Protein AF-W4HF66-F1 (afdb_monomer)

pLDDT: mean 72.63, std 20.16, range [21.06, 98.12]

Radius of gyration: 31.46 Å; Cα contacts (8 Å, |Δi|>4): 2013; chains: 1; bounding box: 85×84×80 Å

Solvent-accessible surface area (backbone atoms only — not comparable to full-atom values): 52181 Å² total; per-residue (Å²): 114,72,74,65,57,58,60,67,76,74,56,93,72,75,90,83,79,61,87,56,75,61,49,34,40,43,42,97,86,34,65,49,39,70,36,65,45,20,36,75,57,92,81,67,92,60,58,76,96,50,44,85,51,36,82,76,34,48,67,36,54,29,50,48,34,53,18,38,25,39,32,30,46,70,59,92,89,57,78,47,78,68,24,14,26,30,30,24,13,47,45,46,31,36,31,38,28,25,36,72,54,49,71,78,37,47,30,58,61,53,49,73,78,46,87,61,59,75,88,75,72,79,88,52,57,86,35,43,44,69,35,31,38,40,28,65,38,32,97,90,43,70,67,44,77,40,44,61,41,36,79,75,42,56,50,96,50,59,64,36,25,33,34,30,38,70,54,71,48,93,52,60,46,51,52,64,36,59,56,82,80,71,44,81,41,56,61,36,48,26,37,36,41,28,29,37,41,77,78,93,78,79,93,52,61,76,66,49,34,74,54,64,41,68,92,44,93,87,52,52,63,44,46,28,42,11,44,29,32,26,72,50,47,64,61,63,70,91,71,67,58,40,74,42,43,30,50,39,36,65,44,62,25,23,36,10,11,47,25,25,36,52,85,77,39,21,40,40,28,35,29,60,47,74,43,70,88,47,69,46,27,39,26,42,30,39,57,49,67,35,70,47,64,78,57,29,47,47,36,33,57,89,41,61,60,79,78,65,72,75,78,81,84,75,84,62,91,70,90,79,78,82,62,82,78,86,91,87,82,88,86,72,93,76,85,77,79,90,81,91,80,93,79,84,85,72,84,65,57,90,65,66,76,84,46,70,66,51,35,38,38,42,76,68,74,92,58,93,79,66,47,67,60,77,71,77,100,68,81,68,67,76,52,43,81,61,75,78,69,58,75,81,72,42,42,60,64,63,100,55,44,42,36,31,7,43,15,52,26,48,46,50,28,51,44,30,39,76,70,76,53,67,57,62,46,30,26,50,57,26,26,54,36,2,42,34,41,29,96,53,64,90,75,54,91,60,40,34,23,56,61,11,17,49,42,13,25,57,32,46,24,49,25,62,54,57,95,58,58,85,42,90,81,61,73,91,44,72,67,48,50,57,47,2,45,57,36,36,61,58,49,70,23,37,55,65,101,40,73,70,52,51,50,36,43,28,72,76,54,57,29,28,35,34,31,28,53,37,26,72,27,66,74,68,24,62,79,5,32,40,52,82,52,94,48,45,49,36,34,36,31,26,27,38,42,29,33,47,91,63,25,37,29,34,41,45,44,69,20,58,88,33,37,34,24,59,39,89,89,78,69,47,64,26,59,17,21,26,35,41,36,51,74,48,47,79,73,29,63,68,45,40,35,43,67,38,70,36,78,83,41,57,79,59,78,64,56,54,60,64,68,80,75,64,94,73,63,82,74,63,88,56,71,85,60,53,55,69,65,44,29,79,62,49,32,67,64,36,66,77,32,42,36,26,27,38,58,92,31,57,36,54,52,48,78,60,32,33,25,71,70,54,48,35,53,44,13,45,54,48,16,32,65,63,31,68,66,36,88,90,69,28,59,67,29,40,32,43,35,24,36,36,27,88,60,35,72,67,45,50,44,24,49,43,44,63,46,47,61,57,35,48,77,64,28,26,47,52,38,34,34,40,53,33,36,73,69,41,41,58,45,54,54,51,54,44,51,53,26,52,53,54,53,72,72,43,80,96,55,90,50,85,41,38,77,55,50,45,59,45,32,44,70,73,31,33,67,58,52,50,51,50,57,52,28,30,46,54,9,17,30,80,52,17,25,54,28,46,56,49,24,30,35,24,46,27,39,33,36,49,75,52,85,88,47,81,70,62,44,50,36,32,39,34,23,30,28,64,11,29,50,47,48,42,31,51,53,18,74,88,36,49,60,41,25,41,63,87,92,44,71,34,75,78,63,46,57,27,35,39,32,39,39,32,39,29,46,61,95,50,55,75,81,44,55,79,42,39,40,41,91,52,102,63,85,48,41,54,72,47,78,46,43,51,16,87,63,54,44,72,20,65,72,34,59,32,24,74,29,48,69,67,53,52,55,35,61,32,36,94,56,36,38,54,60,69,74,48,94,74,37,86,74,33,93,29,46,43,71,53,51,44,77,66,33,68,67,54,50,46,56,58,46,55,72,78,33,99,65,80,83,78,78,60,78,94,76,113

Nearest PDB structures (foldseek):
  3ois-assembly1_A  TM=8.009E-01  e=1.791E-11  Xylella fastidiosa
  7sjy-assembly2_B  TM=7.843E-01  e=2.301E-09  Acetivibrio thermocellus DSM 1313
  1lvm-assembly1_A  TM=6.856E-01  e=4.859E-07  Tobacco etch virus
  6hb0-assembly2_B  TM=4.155E-01  e=1.694E+00  Mycolicibacterium smegmatis MC2 155
  3h75-assembly1_A  TM=2.596E-01  e=2.784E+00  Pseudomonas protegens Pf-5

Secondary structure (DSSP, 8-state):
-HHHHHHHSSS---GGG--SHHHHHS-TT---EEPBTTB--SS----HHHHHHHHHHHHHHHHHHHHEEEEEE-STT---EEEEEEE-SS-TTEEEEEGGGGGGTB-TTGGGT----TT-----STTB-SEEEEEPPBTTBPPEEEEEEEEEEE-SSSSEEEEEESS--SSPPPPBPPTTTSSS-TT-EEEEEE-------SS-HHHHHHHH---STTTSS--EEEEEEBSSPPPPGGG---EEEE-----TT-TT-EEEETTT--EEEEEEEE-SSSS-EEEEEHHHHT-SHHHHHHH-TTS-TTTTT------S----------------TT------------------TTSTTS---BPPPP-TTPPBP---S-PPPS-BPPPPPPGGG--B--SSS-HHHHHHHHHHHHHHHHTT----B-HHHHHHHHHHH-TTGGG-SS--BHHHHHHHHHHH--PBP-TTTT-TT----HHHHHHHTTS-EEEEEEPPS-HHHHHHHHHHHS-EEEEEE--GGGSS-BTTB----S----EEEEEEEEE-SSEEEEE-SB-TTSEEEEPTTT--EEETEEEEEHHHHHHHEEEEEEEEEPPS-TTTTT--PPP---TTS---SSS--HHHHS----GGGTTTSEEEEETTEE--SSSS---HHHHHHHHHHHHSHHHHH-TTT--SEEEEEE--GGGHHHHHHHHHHHHHHHHHHTTEEEEEEEESHHHHHHHHHHHHHHHHHHHHHS-SS----HHHHHHHHHHHTHHHHHHHHHHHHHHHSTTSHHHHHHHHHHHHTSS-SSTT--PPPPEEEEEETTHHHHHHHHHSTTPPP-EEETTEEE----SEEEEES-EEETTS-SSSTTTT--SSSSPPPEEEEEPPPS-PPBTSSSTT-BS-HHHHHHHH-TTEEEGGGSTT-TT---SSHHHHHH-HHHHHHHHHHH-SSPPPPPGGG-

InterPro domains:
  IPR009003 Peptidase S1, PA clan [SSF50494] (43-285)
  IPR038765 Papain-like cysteine peptidase superfamily [SSF54001] (373-563)

Sequence (958 aa):
MDRFFTHLASGGHDPRRFSGRVGSIVCRFRPAFLLNGDSFAANPDIPADFAADFAALEPHIEAAAAATGKIQTRADGNKQILGTCFRVGADRSLVATARHVARALLQPQAGLCAGADPQVMPDAKSALIDLEVEFEAGNGRPVEIIAIESIVFAHPVLDLMLLRLETDSARDPLPLADPLAAADARDAPLWIVGYPVTRPSSSEDSKFEAVFGPADAATTGVKRASPGRLQKAPVPPDAGSADVKHDATTLPGSSGSPILDGRTGGLIGLHYRGDAGDSWNMMIYLPNALADGALHDRFDPAVAKDAVRAFPATSGAIDIVEIGRPHVRLMTADDMLEVAVDDGTGPASAAPGEFADSPRAVADRHDIRDRYYSPVLGVPASRYLPDPPDPEMLHHQTQRADCCGCAVATVVERALAAQGRPGRCSARMLYEMGRLHDEFVDDLPGGTSLRGAIKGFFHNGAAPKVDGDDKADWFLSIDLAKKARMTTLGAYYRLQPSLPDFQMAIQETGAVAISAWTHSGWRDPVNGVIERRPDRCAAHAFVLVGYDETGFLVQNSWGPGWGGWRHPETGTELPGVAHWSYADWAATVMDAWVLQVAAPAPSAHNLPLPAYQQPDAPRRSGMPDPFAALPKPRRLAIIGHIAHSERLGLVEDGRIGAGQRSLRRTALHLGSYDSWSDPEKRYTALAFLFHDPTLGPESAARLSAHLVPRFKAARVYPVNIIHGADEIRSLVVRMTDEAALASAIGAQAPQDITAFLDRRAARIAEPLLAAFLDGCAEAAAEGGALWSILANFGAEAIYSTDKRRTKPRPVHVISFGMGAFAAQACFGEGAADWALRGEDLVPVTPATVTLLAPLGLKGRSVTAPEGWRPHAAGKGPKVRVEPLGPDRVFGSVLDGYRGEWLDLVAGMSPRIESAARDKKADASPHATLAGLLTDTQALNRMMGDVCAKPPLPTWASF

Mean predicted aligned error: 18.68 Å

Organism: NCBI:txid1379903

Structure (mmCIF, N/CA/C/O backbone):
data_AF-W4HF66-F1
#
_entry.id   AF-W4HF66-F1
#
loop_
_atom_site.group_PDB
_atom_site.id
_atom_site.type_symbol
_atom_site.label_atom_id
_atom_site.label_alt_id
_atom_site.label_comp_id
_atom_site.label_asym_id
_atom_site.label_entity_id
_atom_site.label_seq_id
_atom_site.pdbx_PDB_ins_code
_atom_site.Cartn_x
_atom_site.Cartn_y
_atom_site.Cartn_z
_atom_site.occupancy
_atom_site.B_iso_or_equiv
_atom_site.auth_seq_id
_atom_site.auth_comp_id
_atom_site.auth_asym_id
_atom_site.auth_atom_id
_atom_site.pdbx_PDB_model_num
ATOM 1 N N . MET A 1 1 ? -45.870 35.090 -15.637 1.00 27.25 1 MET A N 1
ATOM 2 C CA . MET A 1 1 ? -44.586 34.856 -14.950 1.00 27.25 1 MET A CA 1
ATOM 3 C C . MET A 1 1 ? -44.704 35.079 -13.445 1.00 27.25 1 MET A C 1
ATOM 5 O O . MET A 1 1 ? -44.268 34.206 -12.715 1.00 27.25 1 MET A O 1
ATOM 9 N N . ASP A 1 2 ? -45.418 36.101 -12.964 1.00 24.31 2 ASP A N 1
ATOM 10 C CA . ASP A 1 2 ? -45.554 36.335 -11.508 1.00 24.31 2 ASP A CA 1
ATOM 11 C C . ASP A 1 2 ? -46.313 35.256 -10.718 1.00 24.31 2 ASP A C 1
ATOM 13 O O . ASP A 1 2 ? -45.963 34.980 -9.578 1.00 24.31 2 ASP A O 1
ATOM 17 N N . ARG A 1 3 ? -47.268 34.532 -11.322 1.00 23.53 3 ARG A N 1
ATOM 18 C CA . ARG A 1 3 ? -47.910 33.370 -10.665 1.00 23.53 3 ARG A CA 1
ATOM 19 C C . ARG A 1 3 ? -47.010 32.130 -10.543 1.00 23.53 3 ARG A C 1
ATOM 21 O O . ARG A 1 3 ? -47.335 31.237 -9.771 1.00 23.53 3 ARG A O 1
ATOM 28 N N . PHE A 1 4 ? -45.898 32.070 -11.282 1.00 25.78 4 PHE A N 1
ATOM 29 C CA . PHE A 1 4 ? -44.925 30.975 -11.183 1.00 25.78 4 PHE A CA 1
ATOM 30 C C . PHE A 1 4 ? -43.987 31.181 -9.979 1.00 25.78 4 PHE A C 1
ATOM 32 O O . PHE A 1 4 ? -43.648 30.224 -9.291 1.00 25.78 4 PHE A O 1
ATOM 39 N N . PHE A 1 5 ? -43.665 32.438 -9.647 1.00 27.64 5 PHE A N 1
ATOM 40 C CA . PHE A 1 5 ? -42.847 32.785 -8.480 1.00 27.64 5 PHE A CA 1
ATOM 41 C C . PHE A 1 5 ? -43.612 32.707 -7.150 1.00 27.64 5 PHE A C 1
ATOM 43 O O . PHE A 1 5 ? -43.044 32.293 -6.143 1.00 27.64 5 PHE A O 1
ATOM 50 N N . THR A 1 6 ? -44.919 32.995 -7.126 1.00 26.23 6 THR A N 1
ATOM 51 C CA . THR A 1 6 ? -45.713 32.895 -5.882 1.00 26.23 6 THR A CA 1
ATOM 52 C C . THR A 1 6 ? -45.937 31.444 -5.419 1.00 26.23 6 THR A C 1
ATOM 54 O O . THR A 1 6 ? -46.148 31.202 -4.230 1.00 26.23 6 THR A O 1
ATOM 57 N N . HIS A 1 7 ? -45.845 30.456 -6.319 1.00 24.33 7 HIS A N 1
ATOM 58 C CA . HIS A 1 7 ? -45.981 29.038 -5.956 1.00 24.33 7 HIS A CA 1
ATOM 59 C C . HIS A 1 7 ? -44.705 28.457 -5.310 1.00 24.33 7 HIS A C 1
ATOM 61 O O . HIS A 1 7 ? -44.795 27.526 -4.516 1.00 24.33 7 HIS A O 1
ATOM 67 N N . LEU A 1 8 ? -43.529 29.046 -5.571 1.00 25.72 8 LEU A N 1
ATOM 68 C CA . LEU A 1 8 ? -42.256 28.648 -4.949 1.00 25.72 8 LEU A CA 1
ATOM 69 C C . LEU A 1 8 ? -42.074 29.193 -3.523 1.00 25.72 8 LEU A C 1
ATOM 71 O O . LEU A 1 8 ? -41.331 28.607 -2.744 1.00 25.72 8 LEU A O 1
ATOM 75 N N . ALA A 1 9 ? -42.765 30.276 -3.158 1.00 25.95 9 ALA A N 1
ATOM 76 C CA . ALA A 1 9 ? -42.624 30.918 -1.847 1.00 25.95 9 ALA A CA 1
ATOM 77 C C . ALA A 1 9 ? -43.513 30.316 -0.736 1.00 25.95 9 ALA A C 1
ATOM 79 O O . ALA A 1 9 ? -43.355 30.678 0.426 1.00 25.95 9 ALA A O 1
ATOM 80 N N . SER A 1 10 ? -44.456 29.421 -1.061 1.00 24.25 10 SER A N 1
ATOM 81 C CA . SER A 1 10 ? -45.463 28.914 -0.102 1.00 24.25 10 SER A CA 1
ATOM 82 C C . SER A 1 10 ? -45.444 27.397 0.132 1.00 24.25 10 SER A C 1
ATOM 84 O O . SER A 1 10 ? -46.231 26.891 0.930 1.00 24.25 10 SER A O 1
ATOM 86 N N . GLY A 1 11 ? -44.529 26.659 -0.501 1.00 23.19 11 GLY A N 1
ATOM 87 C CA . GLY A 1 11 ? -44.349 25.226 -0.269 1.00 23.19 11 GLY A CA 1
ATOM 88 C C . GLY A 1 11 ? -43.135 24.955 0.610 1.00 23.19 11 GLY A C 1
ATOM 89 O O . GLY A 1 11 ? -42.007 25.086 0.144 1.00 23.19 11 GLY A O 1
ATOM 90 N N . GLY A 1 12 ? -43.350 24.545 1.863 1.00 33.59 12 GLY A N 1
ATOM 91 C CA . GLY A 1 12 ? -42.286 23.993 2.703 1.00 33.59 12 GLY A CA 1
ATOM 92 C C . GLY A 1 12 ? -41.611 22.825 1.981 1.00 33.59 12 GLY A C 1
ATOM 93 O O . GLY A 1 12 ? -42.225 21.778 1.767 1.00 33.59 12 GLY A O 1
ATOM 94 N N . HIS A 1 13 ? -40.367 23.021 1.545 1.00 23.47 13 HIS A N 1
ATOM 95 C CA . HIS A 1 13 ? -39.639 22.031 0.766 1.00 23.47 13 HIS A CA 1
ATOM 96 C C . HIS A 1 13 ? -38.270 21.720 1.367 1.00 23.47 13 HIS A C 1
ATOM 98 O O . HIS A 1 13 ? -37.400 22.567 1.530 1.00 23.47 13 HIS A O 1
ATOM 104 N N . ASP A 1 14 ? -38.167 20.437 1.688 1.00 29.92 14 ASP A N 1
ATOM 105 C CA . ASP A 1 14 ? -37.070 19.650 2.217 1.00 29.92 14 ASP A CA 1
ATOM 106 C C . ASP A 1 14 ? -35.693 19.947 1.569 1.00 29.92 14 ASP A C 1
ATOM 108 O O . ASP A 1 14 ? -35.572 19.864 0.340 1.00 29.92 14 ASP A O 1
ATOM 112 N N . PRO A 1 15 ? -34.638 20.237 2.361 1.00 28.80 15 PRO A N 1
ATOM 113 C CA . PRO A 1 15 ? -33.282 20.497 1.865 1.00 28.80 15 PRO A CA 1
ATOM 114 C C . PRO A 1 15 ? -32.621 19.300 1.150 1.00 28.80 15 PRO A C 1
ATOM 116 O O . PRO A 1 15 ? -31.579 19.466 0.521 1.00 28.80 15 PRO A O 1
ATOM 119 N N . ARG A 1 16 ? -33.229 18.106 1.169 1.00 31.64 16 ARG A N 1
ATOM 120 C CA . ARG A 1 16 ? -32.669 16.854 0.618 1.00 31.64 16 ARG A CA 1
ATOM 121 C C . ARG A 1 16 ? -32.769 16.674 -0.909 1.00 31.64 16 ARG A C 1
ATOM 123 O O . ARG A 1 16 ? -32.506 15.584 -1.405 1.00 31.64 16 ARG A O 1
ATOM 130 N N . ARG A 1 17 ? -33.156 17.692 -1.689 1.00 26.05 17 ARG A N 1
ATOM 131 C CA . ARG A 1 17 ? -33.446 17.533 -3.138 1.00 26.05 17 ARG A CA 1
ATOM 132 C C . ARG A 1 17 ? -32.285 17.759 -4.122 1.00 26.05 17 ARG A C 1
ATOM 134 O O . ARG A 1 17 ? -32.519 17.666 -5.323 1.00 26.05 17 ARG A O 1
ATOM 141 N N . PHE A 1 18 ? -31.056 18.010 -3.667 1.00 31.28 18 PHE A N 1
ATOM 142 C CA . PHE A 1 18 ? -29.888 18.156 -4.552 1.00 31.28 18 PHE A CA 1
ATOM 143 C C . PHE A 1 18 ? -28.752 17.217 -4.125 1.00 31.28 18 PHE A C 1
ATOM 145 O O . PHE A 1 18 ? -27.871 17.612 -3.373 1.00 31.28 18 PHE A O 1
ATOM 152 N N . SER A 1 19 ? -28.770 15.973 -4.609 1.00 29.08 19 SER A N 1
ATOM 153 C CA . SER A 1 19 ? -27.628 15.054 -4.528 1.00 29.08 19 SER A CA 1
ATOM 154 C C . SER A 1 19 ? -26.677 15.273 -5.717 1.00 29.08 19 SER A C 1
ATOM 156 O O . SER A 1 19 ? -27.117 15.498 -6.849 1.00 29.08 19 SER A O 1
ATOM 158 N N . GLY A 1 20 ? -25.369 15.281 -5.441 1.00 34.84 20 GLY A N 1
ATOM 159 C CA . GLY A 1 20 ? -24.272 15.464 -6.406 1.00 34.84 20 GLY A CA 1
ATOM 160 C C . GLY A 1 20 ? -23.061 16.175 -5.781 1.00 34.84 20 GLY A C 1
ATOM 161 O O . GLY A 1 20 ? -23.242 16.942 -4.835 1.00 34.84 20 GLY A O 1
ATOM 162 N N . ARG A 1 21 ? -21.849 15.941 -6.319 1.00 31.34 21 ARG A N 1
ATOM 163 C CA . ARG A 1 21 ? -20.536 16.444 -5.831 1.00 31.34 21 ARG A CA 1
ATOM 164 C C . ARG A 1 21 ? -20.515 17.956 -5.542 1.00 31.34 21 ARG A C 1
ATOM 166 O O . ARG A 1 21 ? -19.792 18.405 -4.664 1.00 31.34 21 ARG A O 1
ATOM 173 N N . VAL A 1 22 ? -21.330 18.732 -6.258 1.00 32.81 22 VAL A N 1
ATOM 174 C CA . VAL A 1 22 ? -21.425 20.200 -6.135 1.00 32.81 22 VAL A CA 1
ATOM 175 C C . VAL A 1 22 ? -22.366 20.654 -5.007 1.00 32.81 22 VAL A C 1
ATOM 177 O O . VAL A 1 22 ? -22.200 21.747 -4.475 1.00 32.81 22 VAL A O 1
ATOM 180 N N . GLY A 1 23 ? -23.337 19.830 -4.597 1.00 34.62 23 GLY A N 1
ATOM 181 C CA . GLY A 1 23 ? -24.356 20.205 -3.605 1.00 34.62 23 GLY A CA 1
ATOM 182 C C . GLY A 1 23 ? -23.857 20.293 -2.157 1.00 34.62 23 GLY A C 1
ATOM 183 O O . GLY A 1 23 ? -24.483 20.978 -1.354 1.00 34.62 23 GLY A O 1
ATOM 184 N N . SER A 1 24 ? -22.745 19.627 -1.825 1.00 37.94 24 SER A N 1
ATOM 185 C CA . SER A 1 24 ? -22.100 19.686 -0.501 1.00 37.94 24 SER A CA 1
ATOM 186 C C . SER A 1 24 ? -21.089 20.829 -0.376 1.00 37.94 24 SER A C 1
ATOM 188 O O . SER A 1 24 ? -20.916 21.376 0.708 1.00 37.94 24 SER A O 1
ATOM 190 N N . ILE A 1 25 ? -20.468 21.219 -1.493 1.00 40.94 25 ILE A N 1
ATOM 191 C CA . ILE A 1 25 ? -19.478 22.303 -1.583 1.00 40.94 25 ILE A CA 1
ATOM 192 C C . ILE A 1 25 ? -20.161 23.676 -1.680 1.00 40.94 25 ILE A C 1
ATOM 194 O O . ILE A 1 25 ? -19.671 24.679 -1.162 1.00 40.94 25 ILE A O 1
ATOM 198 N N . VAL A 1 26 ? -21.324 23.716 -2.327 1.00 41.09 26 VAL A N 1
ATOM 199 C CA . VAL A 1 26 ? -22.148 24.909 -2.486 1.00 41.09 26 VAL A CA 1
ATOM 200 C C . VAL A 1 26 ? -23.266 24.871 -1.454 1.00 41.09 26 VAL A C 1
ATOM 202 O O . VAL A 1 26 ? -24.343 24.324 -1.700 1.00 41.09 26 VAL A O 1
ATOM 205 N N . CYS A 1 27 ? -23.050 25.492 -0.292 1.00 46.19 27 CYS A N 1
ATOM 206 C CA . CYS A 1 27 ? -24.173 25.797 0.584 1.00 46.19 27 CYS A CA 1
ATOM 207 C C . CYS A 1 27 ? -25.108 26.740 -0.183 1.00 46.19 27 CYS A C 1
ATOM 209 O O . CYS A 1 27 ? -24.762 27.890 -0.450 1.00 46.19 27 CYS A O 1
ATOM 211 N N . ARG A 1 28 ? -26.315 26.262 -0.521 1.00 37.81 28 ARG A N 1
ATOM 212 C CA . ARG A 1 28 ? -27.353 26.962 -1.316 1.00 37.81 28 ARG A CA 1
ATOM 213 C C . ARG A 1 28 ? -27.776 28.340 -0.753 1.00 37.81 28 ARG A C 1
ATOM 215 O O . ARG A 1 28 ? -28.614 29.006 -1.346 1.00 37.81 28 ARG A O 1
ATOM 222 N N . PHE A 1 29 ? -27.190 28.766 0.370 1.00 45.28 29 PHE A N 1
ATOM 223 C CA . PHE A 1 29 ? -27.450 30.004 1.104 1.00 45.28 29 PHE A CA 1
ATOM 224 C C . PHE A 1 29 ? -26.181 30.840 1.424 1.00 45.28 29 PHE A C 1
ATOM 226 O O . PHE A 1 29 ? -26.265 31.751 2.253 1.00 45.28 29 PHE A O 1
ATOM 233 N N . ARG A 1 30 ? -25.006 30.545 0.828 1.00 66.25 30 ARG A N 1
ATOM 234 C CA . ARG A 1 30 ? -23.724 31.256 1.072 1.00 66.25 30 ARG A CA 1
ATOM 235 C C . ARG A 1 30 ? -22.987 31.589 -0.249 1.00 66.25 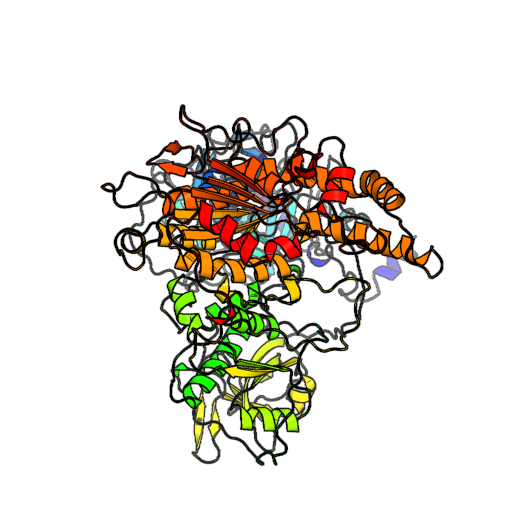30 ARG A C 1
ATOM 237 O O . ARG A 1 30 ? -22.187 30.779 -0.722 1.00 66.25 30 ARG A O 1
ATOM 244 N N . PRO A 1 31 ? -23.269 32.738 -0.891 1.00 66.06 31 PRO A N 1
ATOM 245 C CA . PRO A 1 31 ? -22.689 33.097 -2.192 1.00 66.06 31 PRO A CA 1
ATOM 246 C C . PRO A 1 31 ? -21.185 33.414 -2.109 1.00 66.06 31 PRO A C 1
ATOM 248 O O . PRO A 1 31 ? -20.745 34.079 -1.178 1.00 66.06 31 PRO A O 1
ATOM 251 N N . ALA A 1 32 ? -20.401 32.972 -3.098 1.00 75.94 32 ALA A N 1
ATOM 252 C CA . ALA A 1 32 ? -18.980 33.311 -3.223 1.00 75.94 32 ALA A CA 1
ATOM 253 C C . ALA A 1 32 ? -18.810 34.571 -4.087 1.00 75.94 32 ALA A C 1
ATOM 255 O O . ALA A 1 32 ? -18.878 34.509 -5.320 1.00 75.94 32 ALA A O 1
ATOM 256 N N . PHE A 1 33 ? -18.586 35.715 -3.444 1.00 79.62 33 PHE A N 1
ATOM 257 C CA . PHE A 1 33 ? -18.506 37.013 -4.107 1.00 79.62 33 PHE A CA 1
ATOM 258 C C . PHE A 1 33 ? -17.206 37.158 -4.886 1.00 79.62 33 PHE A C 1
ATOM 260 O O . PHE A 1 33 ? -16.118 36.968 -4.345 1.00 79.62 33 PHE A O 1
ATOM 267 N N . LEU A 1 34 ? -17.328 37.522 -6.160 1.00 80.31 34 LEU A N 1
ATOM 268 C CA . LEU A 1 34 ? -16.197 37.927 -6.983 1.00 80.31 34 LEU A CA 1
ATOM 269 C C . LEU A 1 34 ? -15.660 39.272 -6.481 1.00 80.31 34 LEU A C 1
ATOM 271 O O . LEU A 1 34 ? -16.429 40.227 -6.355 1.00 80.31 34 LEU A O 1
ATOM 275 N N . LEU A 1 35 ? -14.353 39.344 -6.235 1.00 82.56 35 LEU A N 1
ATOM 276 C CA . LEU A 1 35 ? -13.675 40.600 -5.933 1.00 82.56 35 LEU A CA 1
ATOM 277 C C . LEU A 1 35 ? -13.041 41.165 -7.204 1.00 82.56 35 LEU A C 1
ATOM 279 O O . LEU A 1 35 ? -12.470 40.431 -8.009 1.00 82.56 35 LEU A O 1
ATOM 283 N N . ASN A 1 36 ? -13.125 42.481 -7.378 1.00 78.50 36 ASN A N 1
ATOM 284 C CA . ASN A 1 36 ? -12.364 43.199 -8.391 1.00 78.50 36 ASN A CA 1
ATOM 285 C C . ASN A 1 36 ? -11.047 43.662 -7.762 1.00 78.50 36 ASN A C 1
ATOM 287 O O . ASN A 1 36 ? -10.969 44.741 -7.164 1.00 78.50 36 ASN A O 1
ATOM 291 N N . GLY A 1 37 ? -10.033 42.801 -7.833 1.00 80.88 37 GLY A N 1
ATOM 292 C CA . GLY A 1 37 ? -8.775 43.014 -7.137 1.00 80.88 37 GLY A CA 1
ATOM 293 C C . GLY A 1 37 ? -8.917 42.795 -5.636 1.00 80.88 37 GLY A C 1
ATOM 294 O O . GLY A 1 37 ? -8.863 41.664 -5.152 1.00 80.88 37 GLY A O 1
ATOM 295 N N . ASP A 1 38 ? -9.115 43.887 -4.899 1.00 83.31 38 ASP A N 1
ATOM 296 C CA . ASP A 1 38 ? -9.275 43.872 -3.441 1.00 83.31 38 ASP A CA 1
ATOM 297 C C . ASP A 1 38 ? -10.677 44.315 -2.987 1.00 83.31 38 ASP A C 1
ATOM 299 O O . ASP A 1 38 ? -10.944 44.277 -1.793 1.00 83.31 38 ASP A O 1
ATOM 303 N N . SER A 1 39 ? -11.569 44.702 -3.911 1.00 84.81 39 SER A N 1
ATOM 304 C CA . SER A 1 39 ? -12.851 45.343 -3.583 1.00 84.81 39 SER A CA 1
ATOM 305 C C . SER A 1 39 ? -14.083 44.602 -4.085 1.00 84.81 39 SER A C 1
ATOM 307 O O . SER A 1 39 ? -14.053 43.925 -5.117 1.00 84.81 39 SER A O 1
ATOM 309 N N . PHE A 1 40 ? -15.195 44.782 -3.372 1.00 84.00 40 PHE A N 1
ATOM 310 C CA . PHE A 1 40 ? -16.512 44.333 -3.820 1.00 84.00 40 PHE A CA 1
ATOM 311 C C . PHE A 1 40 ? -17.042 45.198 -4.976 1.00 84.00 40 PHE A C 1
ATOM 313 O O . PHE A 1 40 ? -16.580 46.311 -5.236 1.00 84.00 40 PHE A O 1
ATOM 320 N N . ALA A 1 41 ? -18.041 44.682 -5.696 1.00 80.44 41 ALA A N 1
ATOM 321 C CA . ALA A 1 41 ? -18.804 45.486 -6.648 1.00 80.44 41 ALA A CA 1
ATOM 322 C C . ALA A 1 41 ? -19.615 46.574 -5.919 1.00 80.44 41 ALA A C 1
ATOM 324 O O . ALA A 1 41 ? -20.005 46.392 -4.770 1.00 80.44 41 ALA A O 1
ATOM 325 N N . ALA A 1 42 ? -19.925 47.683 -6.599 1.00 70.19 42 ALA A N 1
ATOM 326 C CA . ALA A 1 42 ? -20.766 48.734 -6.028 1.00 70.19 42 ALA A CA 1
ATOM 327 C C . ALA A 1 42 ? -22.153 48.171 -5.653 1.00 70.19 42 ALA A C 1
ATOM 329 O O . ALA A 1 42 ? -22.911 47.777 -6.539 1.00 70.19 42 ALA A O 1
ATOM 330 N N . ASN A 1 43 ? -22.471 48.168 -4.352 1.00 68.81 43 ASN A N 1
ATOM 331 C CA . ASN A 1 43 ? -23.656 47.546 -3.737 1.00 68.81 43 ASN A CA 1
ATOM 332 C C . ASN A 1 43 ? -23.731 46.017 -3.941 1.00 68.81 43 ASN A C 1
ATOM 334 O O . ASN A 1 43 ? -24.547 45.546 -4.738 1.00 68.81 43 ASN A O 1
ATOM 338 N N . PRO A 1 44 ? -22.910 45.225 -3.229 1.00 76.69 44 PRO A N 1
ATOM 339 C CA . PRO A 1 44 ? -22.976 43.771 -3.320 1.00 76.69 44 PRO A CA 1
ATOM 340 C C . PRO A 1 44 ? -24.284 43.240 -2.705 1.00 76.69 44 PRO A C 1
ATOM 342 O O . PRO A 1 44 ? -24.755 43.738 -1.683 1.00 76.69 44 PRO A O 1
ATOM 345 N N . ASP A 1 45 ? -24.878 42.216 -3.325 1.00 73.50 45 ASP A N 1
ATOM 346 C CA . ASP A 1 45 ? -26.121 41.582 -2.857 1.00 73.50 45 ASP A CA 1
ATOM 347 C C . ASP A 1 45 ? -25.834 40.618 -1.693 1.00 73.50 45 ASP A C 1
ATOM 349 O O . ASP A 1 45 ? -25.718 39.399 -1.857 1.00 73.50 45 ASP A O 1
ATOM 353 N N . ILE A 1 46 ? -25.602 41.189 -0.509 1.00 77.81 46 ILE A N 1
ATOM 354 C CA . ILE A 1 46 ? -25.246 40.439 0.698 1.00 77.81 46 ILE A CA 1
ATOM 355 C C . ILE A 1 46 ? -26.495 39.782 1.308 1.00 77.81 46 ILE A C 1
ATOM 357 O O . ILE A 1 46 ? -27.484 40.477 1.555 1.00 77.81 46 ILE A O 1
ATOM 361 N N . PRO A 1 47 ? -26.466 38.471 1.635 1.00 69.12 47 PRO A N 1
ATOM 362 C CA . PRO A 1 47 ? -27.576 37.807 2.308 1.00 69.12 47 PRO A CA 1
ATOM 363 C C . PRO A 1 47 ? -27.977 38.518 3.604 1.00 69.12 47 PRO A C 1
ATOM 365 O O . PRO A 1 47 ? -27.116 38.949 4.371 1.00 69.12 47 PRO A O 1
ATOM 368 N N . ALA A 1 48 ? -29.281 38.570 3.888 1.00 67.88 48 ALA A N 1
ATOM 369 C CA . ALA A 1 48 ? -29.836 39.277 5.047 1.00 67.88 48 ALA A CA 1
ATOM 370 C C . ALA A 1 48 ? -29.161 38.900 6.383 1.00 67.88 48 ALA A C 1
ATOM 372 O O . ALA A 1 48 ? -28.933 39.771 7.217 1.00 67.88 48 ALA A O 1
ATOM 373 N N . ASP A 1 49 ? -28.760 37.634 6.540 1.00 64.44 49 ASP A N 1
ATOM 374 C CA . ASP A 1 49 ? -28.085 37.102 7.734 1.00 64.44 49 ASP A CA 1
ATOM 375 C C . ASP A 1 49 ? -26.661 37.654 7.964 1.00 64.44 49 ASP A C 1
ATOM 377 O O . ASP A 1 49 ? -26.075 37.390 9.014 1.00 64.44 49 ASP A O 1
ATOM 381 N N . PHE A 1 50 ? -26.095 38.373 6.989 1.00 70.19 50 PHE A N 1
ATOM 382 C CA . PHE A 1 50 ? -24.775 39.021 7.045 1.00 70.19 50 PHE A CA 1
ATOM 383 C C . PHE A 1 50 ? -24.835 40.522 6.713 1.00 70.19 50 PHE A C 1
ATOM 385 O O . PHE A 1 50 ? -23.873 41.245 6.959 1.00 70.19 50 PHE A O 1
ATOM 392 N N . ALA A 1 51 ? -25.958 41.008 6.174 1.00 70.81 51 ALA A N 1
ATOM 393 C CA . ALA A 1 51 ? -26.114 42.385 5.707 1.00 70.81 51 ALA A CA 1
ATOM 394 C C . ALA A 1 51 ? -26.022 43.430 6.833 1.00 70.81 51 ALA A C 1
ATOM 396 O O . ALA A 1 51 ? -25.556 44.540 6.592 1.00 70.81 51 ALA A O 1
ATOM 397 N N . ALA A 1 52 ? -26.441 43.079 8.055 1.00 68.56 52 ALA A N 1
ATOM 398 C CA . ALA A 1 52 ? -26.420 43.991 9.201 1.00 68.56 52 ALA A CA 1
ATOM 399 C C . ALA A 1 52 ? -24.993 44.402 9.613 1.00 68.56 52 ALA A C 1
ATOM 401 O O . ALA A 1 52 ? -24.774 45.558 9.968 1.00 68.56 52 ALA A O 1
ATOM 402 N N . ASP A 1 53 ? -24.032 43.479 9.500 1.00 69.94 53 ASP A N 1
ATOM 403 C CA . ASP A 1 53 ? -22.641 43.686 9.923 1.00 69.94 53 ASP A CA 1
ATOM 404 C C . ASP A 1 53 ? -21.700 43.974 8.736 1.00 69.94 53 ASP A C 1
ATOM 406 O O . ASP A 1 53 ? -20.582 44.459 8.922 1.00 69.94 53 ASP A O 1
ATOM 410 N N . PHE A 1 54 ? -22.150 43.730 7.497 1.00 81.12 54 PHE A N 1
ATOM 411 C CA . PHE A 1 54 ? -21.321 43.845 6.294 1.00 81.12 54 PHE A CA 1
ATOM 412 C C . PHE A 1 54 ? -20.702 45.232 6.108 1.00 81.12 54 PHE A C 1
ATOM 414 O O . PHE A 1 54 ? -19.510 45.316 5.851 1.00 81.12 54 PHE A O 1
ATOM 421 N N . ALA A 1 55 ? -21.459 46.316 6.302 1.00 79.62 55 ALA A N 1
ATOM 422 C CA . ALA A 1 55 ? -20.939 47.674 6.104 1.00 79.62 55 ALA A CA 1
ATOM 423 C C . ALA A 1 55 ? -19.758 48.016 7.040 1.00 79.62 55 ALA A C 1
ATOM 425 O O . ALA A 1 55 ? -18.912 48.838 6.697 1.00 79.62 55 ALA A O 1
ATOM 426 N N . ALA A 1 56 ? -19.685 47.386 8.218 1.00 79.94 56 ALA A N 1
ATOM 427 C CA . ALA A 1 56 ? -18.561 47.540 9.144 1.00 79.94 56 ALA A CA 1
ATOM 428 C C . ALA A 1 56 ? -17.393 46.586 8.817 1.00 79.94 56 ALA A C 1
ATOM 430 O O . ALA A 1 56 ? -16.230 46.909 9.071 1.00 79.94 56 ALA A O 1
ATOM 431 N N . LEU A 1 57 ? -17.688 45.418 8.241 1.00 83.56 57 LEU A N 1
ATOM 432 C CA . LEU A 1 57 ? -16.704 44.385 7.897 1.00 83.56 57 LEU A CA 1
ATOM 433 C C . LEU A 1 57 ? -16.070 44.568 6.524 1.00 83.56 57 LEU A C 1
ATOM 435 O O . LEU A 1 57 ? -14.951 44.106 6.323 1.00 83.56 57 LEU A O 1
ATOM 439 N N . GLU A 1 58 ? -16.757 45.224 5.594 1.00 88.25 58 GLU A N 1
ATOM 440 C CA . GLU A 1 58 ? -16.325 45.408 4.209 1.00 88.25 58 GLU A CA 1
ATOM 441 C C . GLU A 1 58 ? -14.871 45.912 4.126 1.00 88.25 58 GLU A C 1
ATOM 443 O O . GLU A 1 58 ? -14.061 45.204 3.525 1.00 88.25 58 GLU A O 1
ATOM 448 N N . PRO A 1 59 ? -14.447 46.978 4.842 1.00 88.06 59 PRO A N 1
ATOM 449 C CA . PRO A 1 59 ? -13.049 47.423 4.818 1.00 88.06 59 PRO A CA 1
ATOM 450 C C . PRO A 1 59 ? -12.039 46.370 5.305 1.00 88.06 59 PRO A C 1
ATOM 452 O O . PRO A 1 59 ? -10.894 46.347 4.855 1.00 88.06 59 PRO A O 1
ATOM 455 N N . HIS A 1 60 ? -12.445 45.492 6.225 1.00 88.56 60 HIS A N 1
ATOM 456 C CA . HIS A 1 60 ? -11.595 44.434 6.774 1.00 88.56 60 HIS A CA 1
ATOM 457 C C . HIS A 1 60 ? -11.452 43.267 5.791 1.00 88.56 60 HIS A C 1
ATOM 459 O O . HIS A 1 60 ? -10.358 42.725 5.626 1.00 88.56 60 HIS A O 1
ATOM 465 N N . ILE A 1 61 ? -12.533 42.912 5.092 1.00 89.62 61 ILE A N 1
ATOM 466 C CA . ILE A 1 61 ? -12.508 41.890 4.039 1.00 89.62 61 ILE A CA 1
ATOM 467 C C . ILE A 1 61 ? -11.663 42.377 2.856 1.00 89.62 61 ILE A C 1
ATOM 469 O O . ILE A 1 61 ? -10.862 41.607 2.326 1.00 89.62 61 ILE A O 1
ATOM 473 N N . GLU A 1 62 ? -11.767 43.655 2.483 1.00 90.94 62 GLU A N 1
ATOM 474 C CA . GLU A 1 62 ? -10.923 44.254 1.441 1.00 90.94 62 GLU A CA 1
ATOM 475 C C . GLU A 1 62 ? -9.441 44.309 1.849 1.00 90.94 62 GLU A C 1
ATOM 477 O O . GLU A 1 62 ? -8.549 44.024 1.045 1.00 90.94 62 GLU A O 1
ATOM 482 N N . ALA A 1 63 ? -9.149 44.613 3.119 1.00 89.31 63 ALA A N 1
ATOM 483 C CA . ALA A 1 63 ? -7.787 44.542 3.649 1.00 89.31 63 ALA A CA 1
ATOM 484 C C . ALA A 1 63 ? -7.229 43.109 3.592 1.00 89.31 63 ALA A C 1
ATOM 486 O O . ALA A 1 63 ? -6.083 42.902 3.187 1.00 89.31 63 ALA A O 1
ATOM 487 N N . ALA A 1 64 ? -8.049 42.106 3.916 1.00 91.62 64 ALA A N 1
ATOM 488 C CA . ALA A 1 64 ? -7.670 40.706 3.772 1.00 91.62 64 ALA A CA 1
ATOM 489 C C . ALA A 1 64 ? -7.476 40.290 2.317 1.00 91.62 64 ALA A C 1
ATOM 491 O O . ALA A 1 64 ? -6.527 39.566 2.011 1.00 91.62 64 ALA A O 1
ATOM 492 N N . ALA A 1 65 ? -8.310 40.785 1.404 1.00 91.31 65 ALA A N 1
ATOM 493 C CA . ALA A 1 65 ? -8.134 40.585 -0.026 1.00 91.31 65 ALA A CA 1
ATOM 494 C C . ALA A 1 65 ? -6.799 41.139 -0.518 1.00 91.31 65 ALA A C 1
ATOM 496 O O . ALA A 1 65 ? -6.079 40.425 -1.220 1.00 91.31 65 ALA A O 1
ATOM 497 N N . ALA A 1 66 ? -6.414 42.335 -0.074 1.00 91.69 66 ALA A N 1
ATOM 498 C CA . ALA A 1 66 ? -5.118 42.924 -0.399 1.00 91.69 66 ALA A CA 1
ATOM 499 C C . ALA A 1 66 ? -3.931 42.106 0.122 1.00 91.69 66 ALA A C 1
ATOM 501 O O . ALA A 1 66 ? -2.883 42.061 -0.525 1.00 91.69 66 ALA A O 1
ATOM 502 N N . ALA A 1 67 ? -4.098 41.459 1.275 1.00 93.06 67 ALA A N 1
ATOM 503 C CA . ALA A 1 67 ? -3.089 40.623 1.915 1.00 93.06 67 ALA A CA 1
ATOM 504 C C . ALA A 1 67 ? -3.052 39.175 1.393 1.00 93.06 67 ALA A C 1
ATOM 506 O O . ALA A 1 67 ? -2.153 38.429 1.785 1.00 93.06 67 ALA A O 1
ATOM 507 N N . THR A 1 68 ? -3.997 38.766 0.534 1.00 95.12 68 THR A N 1
ATOM 508 C CA . THR A 1 68 ? -4.164 37.380 0.061 1.00 95.12 68 THR A CA 1
ATOM 509 C C . THR A 1 68 ? -3.640 37.202 -1.367 1.00 95.12 68 THR A C 1
ATOM 511 O O . THR A 1 68 ? -4.124 37.819 -2.321 1.00 95.12 68 THR A O 1
ATOM 514 N N . GLY A 1 69 ? -2.662 36.314 -1.529 1.00 92.12 69 GLY A N 1
ATOM 515 C CA . GLY A 1 69 ? -1.998 36.001 -2.796 1.00 92.12 69 GLY A CA 1
ATOM 516 C C . GLY A 1 69 ? -2.260 34.570 -3.264 1.00 92.12 69 GLY A C 1
ATOM 517 O O . GLY A 1 69 ? -2.602 33.693 -2.465 1.00 92.12 69 GLY A O 1
ATOM 518 N N . LYS A 1 70 ? -2.103 34.332 -4.567 1.00 89.19 70 LYS A N 1
ATOM 519 C CA . LYS A 1 70 ? -2.163 32.987 -5.162 1.00 89.19 70 LYS A CA 1
ATOM 520 C C . LYS A 1 70 ? -0.759 32.434 -5.363 1.00 89.19 70 LYS A C 1
ATOM 522 O O . LYS A 1 70 ? 0.113 33.145 -5.857 1.00 89.19 70 LYS A O 1
ATOM 527 N N . ILE A 1 71 ? -0.557 31.169 -5.003 1.00 86.38 71 ILE A N 1
ATOM 528 C CA . ILE A 1 71 ? 0.688 30.431 -5.248 1.00 86.38 71 ILE A CA 1
ATOM 529 C C . ILE A 1 71 ? 0.586 29.772 -6.627 1.00 86.38 71 ILE A C 1
ATOM 531 O O . ILE A 1 71 ? -0.361 29.018 -6.871 1.00 86.38 71 ILE A O 1
ATOM 535 N N . GLN A 1 72 ? 1.549 30.027 -7.516 1.00 79.75 72 GLN A N 1
ATOM 536 C CA . GLN A 1 72 ? 1.533 29.518 -8.894 1.00 79.75 72 GLN A CA 1
ATOM 537 C C . GLN A 1 72 ? 2.925 29.149 -9.435 1.00 79.75 72 GLN A C 1
ATOM 539 O O . GLN A 1 72 ? 3.948 29.598 -8.917 1.00 79.75 72 GLN A O 1
ATOM 544 N N . THR A 1 73 ? 2.954 28.328 -10.490 1.00 72.00 73 THR A N 1
ATOM 545 C CA . THR A 1 73 ? 4.178 27.849 -11.163 1.00 72.00 73 THR A CA 1
ATOM 546 C C . THR A 1 73 ? 4.705 28.793 -12.243 1.00 72.00 73 THR A C 1
ATOM 548 O O . THR A 1 73 ? 3.917 29.402 -12.967 1.00 72.00 73 THR A O 1
ATOM 551 N N . ARG A 1 74 ? 6.036 28.828 -12.431 1.00 60.62 74 ARG A N 1
ATOM 552 C CA . ARG A 1 74 ? 6.720 29.603 -13.490 1.00 60.62 74 ARG A CA 1
ATOM 553 C C . ARG A 1 74 ? 6.911 28.860 -14.835 1.00 60.62 74 ARG A C 1
ATOM 555 O O . ARG A 1 74 ? 7.383 29.463 -15.794 1.00 60.62 74 ARG A O 1
ATOM 562 N N . ALA A 1 75 ? 6.542 27.582 -14.950 1.00 44.91 75 ALA A N 1
ATOM 563 C CA . ALA A 1 75 ? 6.898 26.747 -16.108 1.00 44.91 75 ALA A CA 1
ATOM 564 C C . ALA A 1 75 ? 6.093 27.033 -17.406 1.00 44.91 75 ALA A C 1
ATOM 566 O O . ALA A 1 75 ? 4.863 27.062 -17.403 1.00 44.91 75 ALA A O 1
ATOM 567 N N . ASP A 1 76 ? 6.811 27.200 -18.526 1.00 38.09 76 ASP A N 1
ATOM 568 C CA . ASP A 1 76 ? 6.378 27.051 -19.932 1.00 38.09 76 ASP A CA 1
ATOM 569 C C . ASP A 1 76 ? 5.072 27.738 -20.384 1.00 38.09 76 ASP A C 1
ATOM 571 O O . ASP A 1 76 ? 4.364 27.260 -21.270 1.00 38.09 76 ASP A O 1
ATOM 575 N N . GLY A 1 77 ? 4.750 28.904 -19.818 1.00 46.50 77 GLY A N 1
ATOM 576 C CA . GLY A 1 77 ? 3.645 29.751 -20.290 1.00 46.50 77 GLY A CA 1
ATOM 577 C C . GLY A 1 77 ? 2.239 29.309 -19.861 1.00 46.50 77 GLY A C 1
ATOM 578 O O . GLY A 1 77 ? 1.287 30.044 -20.118 1.00 46.50 77 GLY A O 1
ATOM 579 N N . ASN A 1 78 ? 2.101 28.184 -19.150 1.00 49.47 78 ASN A N 1
ATOM 580 C CA . ASN A 1 78 ? 0.853 27.760 -18.509 1.00 49.47 78 ASN A CA 1
ATOM 581 C C . ASN A 1 78 ? 0.932 28.004 -16.994 1.00 49.47 78 ASN A C 1
ATOM 583 O O . ASN A 1 78 ? 1.568 27.253 -16.258 1.00 49.47 78 ASN A O 1
ATOM 587 N N . LYS A 1 79 ? 0.255 29.053 -16.509 1.00 62.44 79 LYS A N 1
ATOM 588 C CA . LYS A 1 79 ? 0.140 29.336 -15.070 1.00 62.44 79 LYS A CA 1
ATOM 589 C C . LYS A 1 79 ? -0.861 28.374 -14.425 1.00 62.44 79 LYS A C 1
ATOM 591 O O . LYS A 1 79 ? -2.054 28.447 -14.716 1.00 62.44 79 LYS A O 1
ATOM 596 N N . GLN A 1 80 ? -0.395 27.506 -13.527 1.00 68.69 80 GLN A N 1
ATOM 597 C CA . GLN A 1 80 ? -1.267 26.688 -12.684 1.00 68.69 80 GLN A CA 1
ATOM 598 C C . GLN A 1 80 ? -1.291 27.241 -11.257 1.00 68.69 80 GLN A C 1
ATOM 600 O O . GLN A 1 80 ? -0.246 27.386 -10.625 1.00 68.69 80 GLN A O 1
ATOM 605 N N . ILE A 1 81 ? -2.491 27.514 -10.741 1.00 73.12 81 ILE A N 1
ATOM 606 C CA . ILE A 1 81 ? -2.700 27.898 -9.341 1.00 73.12 81 ILE A CA 1
ATOM 607 C C . ILE A 1 81 ? -2.658 26.633 -8.478 1.00 73.12 81 ILE A C 1
ATOM 609 O O . ILE A 1 81 ? -3.372 25.664 -8.745 1.00 73.12 81 ILE A O 1
ATOM 613 N N . LEU A 1 82 ? -1.811 26.648 -7.451 1.00 70.94 82 LEU A N 1
ATOM 614 C CA . LEU A 1 82 ? -1.574 25.521 -6.545 1.00 70.94 82 LEU A CA 1
ATOM 615 C C . LEU A 1 82 ? -2.306 25.676 -5.207 1.00 70.94 82 LEU A C 1
ATOM 617 O O . LEU A 1 82 ? -2.663 24.681 -4.580 1.00 70.94 82 LEU A O 1
ATOM 621 N N . GLY A 1 83 ? -2.530 26.913 -4.771 1.00 81.50 83 GLY A N 1
ATOM 622 C CA . GLY A 1 83 ? -3.168 27.228 -3.499 1.00 81.50 83 GLY A CA 1
ATOM 623 C C . GLY A 1 83 ? -3.175 28.726 -3.214 1.00 81.50 83 GLY A C 1
ATOM 624 O O . GLY A 1 83 ? -2.750 29.538 -4.039 1.00 81.50 83 GLY A O 1
ATOM 625 N N . THR A 1 84 ? -3.640 29.080 -2.023 1.00 91.12 84 THR A N 1
ATOM 626 C CA . THR A 1 84 ? -3.730 30.452 -1.520 1.00 91.12 84 THR A CA 1
ATOM 627 C C . THR A 1 84 ? -2.720 30.666 -0.382 1.00 91.12 84 THR A C 1
ATOM 629 O O . THR A 1 84 ? -2.379 29.739 0.356 1.00 91.12 84 THR A O 1
ATOM 632 N N . CYS A 1 85 ? -2.218 31.889 -0.222 1.00 93.44 85 CYS A N 1
ATOM 633 C CA . CYS A 1 85 ? -1.443 32.313 0.946 1.00 93.44 85 CYS A CA 1
ATOM 634 C C . CYS A 1 85 ? -1.808 33.739 1.364 1.00 93.44 85 CYS A C 1
ATOM 636 O O . CYS A 1 85 ? -2.422 34.475 0.592 1.00 93.44 85 CYS A O 1
ATOM 638 N N . PHE A 1 86 ? -1.379 34.169 2.549 1.00 95.62 86 PHE A N 1
ATOM 639 C CA . PHE A 1 86 ? -1.578 35.548 3.004 1.00 95.62 86 PHE A CA 1
ATOM 640 C C . PHE A 1 86 ? -0.396 36.098 3.805 1.00 95.62 86 PHE A C 1
ATOM 642 O O . PHE A 1 86 ? 0.382 35.342 4.390 1.00 95.62 86 PHE A O 1
ATOM 649 N N . ARG A 1 87 ? -0.247 37.427 3.815 1.00 94.00 87 ARG A N 1
ATOM 650 C CA . ARG A 1 87 ? 0.800 38.151 4.557 1.00 94.00 87 ARG A CA 1
ATOM 651 C C . ARG A 1 87 ? 0.621 38.040 6.067 1.00 94.00 87 ARG A C 1
ATOM 653 O O . ARG A 1 87 ? -0.473 38.275 6.581 1.00 94.00 87 ARG A O 1
ATOM 660 N N . VAL A 1 88 ? 1.722 37.788 6.772 1.00 91.69 88 VAL A N 1
ATOM 661 C CA . VAL A 1 88 ? 1.750 37.679 8.239 1.00 91.69 88 VAL A CA 1
ATOM 662 C C . VAL A 1 88 ? 2.954 38.400 8.837 1.00 91.69 88 VAL A C 1
ATOM 664 O O . VAL A 1 88 ? 3.995 38.511 8.184 1.00 91.69 88 VAL A O 1
ATOM 667 N N . GLY A 1 89 ? 2.797 38.875 10.076 1.00 86.38 89 GLY A N 1
ATOM 668 C CA . GLY A 1 89 ? 3.863 39.469 10.882 1.00 86.38 89 GLY A CA 1
ATOM 669 C C . GLY A 1 89 ? 4.490 40.750 10.327 1.00 86.38 89 GLY A C 1
ATOM 670 O O . GLY A 1 89 ? 4.201 41.215 9.222 1.00 86.38 89 GLY A O 1
ATOM 671 N N . ALA A 1 90 ? 5.407 41.325 11.108 1.00 84.06 90 ALA A N 1
ATOM 672 C CA . ALA A 1 90 ? 6.150 42.525 10.715 1.00 84.06 90 ALA A CA 1
ATOM 673 C C . ALA A 1 90 ? 7.229 42.267 9.641 1.00 84.06 90 ALA A C 1
ATOM 675 O O . ALA A 1 90 ? 7.681 43.201 8.970 1.00 84.06 90 ALA A O 1
ATOM 676 N N . ASP A 1 91 ? 7.668 41.014 9.463 1.00 86.25 91 ASP A N 1
ATOM 677 C CA . ASP A 1 91 ? 8.594 40.647 8.389 1.00 86.25 91 ASP A CA 1
ATOM 678 C C . ASP A 1 91 ? 7.858 40.654 7.041 1.00 86.25 91 ASP A C 1
ATOM 680 O O . ASP A 1 91 ? 7.099 39.741 6.703 1.00 86.25 91 ASP A O 1
ATOM 684 N N . ARG A 1 92 ? 8.128 41.699 6.250 1.00 88.69 92 ARG A N 1
ATOM 685 C CA . ARG A 1 92 ? 7.563 41.934 4.914 1.00 88.69 92 ARG A CA 1
ATOM 686 C C . ARG A 1 92 ? 7.862 40.840 3.886 1.00 88.69 92 ARG A C 1
ATOM 688 O O . ARG A 1 92 ? 7.271 40.867 2.814 1.00 88.69 92 ARG A O 1
ATOM 695 N N . SER A 1 93 ? 8.697 39.856 4.204 1.00 89.19 93 SER A N 1
ATOM 696 C CA . SER A 1 93 ? 8.943 38.692 3.345 1.00 89.19 93 SER A CA 1
ATOM 697 C C . SER A 1 93 ? 8.154 37.432 3.741 1.00 89.19 93 SER A C 1
ATOM 699 O O . SER A 1 93 ? 8.213 36.447 3.019 1.00 89.19 93 SER A O 1
ATOM 701 N N . LEU A 1 94 ? 7.393 37.417 4.847 1.00 90.19 94 LEU A N 1
ATOM 702 C CA . LEU A 1 94 ? 6.687 36.207 5.317 1.00 90.19 94 LEU A CA 1
ATOM 703 C C . LEU A 1 94 ? 5.227 36.069 4.862 1.00 90.19 94 LEU A C 1
ATOM 705 O O . LEU A 1 94 ? 4.416 36.975 5.054 1.00 90.19 94 LEU A O 1
ATOM 709 N N . VAL A 1 95 ? 4.867 34.894 4.348 1.00 93.00 95 VAL A N 1
ATOM 710 C CA . VAL A 1 95 ? 3.471 34.511 4.071 1.00 93.00 95 VAL A CA 1
ATOM 711 C C . VAL A 1 95 ? 3.121 33.181 4.734 1.00 93.00 95 VAL A C 1
ATOM 713 O O . VAL A 1 95 ? 3.983 32.317 4.890 1.00 93.00 95 VAL A O 1
ATOM 716 N N . ALA A 1 96 ? 1.854 33.007 5.104 1.00 91.81 96 ALA A N 1
ATOM 717 C CA . ALA A 1 96 ? 1.311 31.763 5.639 1.00 91.81 96 ALA A CA 1
ATOM 718 C C . ALA A 1 96 ? 0.467 31.024 4.590 1.00 91.81 96 ALA A C 1
ATOM 720 O O . ALA A 1 96 ? -0.237 31.647 3.795 1.00 91.81 96 ALA A O 1
ATOM 721 N N . THR A 1 97 ? 0.535 29.693 4.592 1.00 90.38 97 THR A N 1
ATOM 722 C CA . THR A 1 97 ? -0.280 28.809 3.743 1.00 90.38 97 THR A CA 1
ATOM 723 C C . THR A 1 97 ? -0.483 27.443 4.414 1.00 90.38 97 THR A C 1
ATOM 725 O O . THR A 1 97 ? 0.055 27.181 5.495 1.00 90.38 97 THR A O 1
ATOM 728 N N . ALA A 1 98 ? -1.260 26.560 3.781 1.00 80.00 98 ALA A N 1
ATOM 729 C CA . ALA A 1 98 ? -1.441 25.193 4.250 1.00 80.00 98 ALA A CA 1
ATOM 730 C C . ALA A 1 98 ? -0.184 24.345 3.982 1.00 80.00 98 ALA A C 1
ATOM 732 O O . ALA A 1 98 ? 0.413 24.403 2.904 1.00 80.00 98 ALA A O 1
ATOM 733 N N . ARG A 1 99 ? 0.229 23.519 4.947 1.00 70.88 99 ARG A N 1
ATOM 734 C CA . ARG A 1 99 ? 1.475 22.733 4.858 1.00 70.88 99 ARG A CA 1
ATOM 735 C C . ARG A 1 99 ? 1.442 21.705 3.731 1.00 70.88 99 ARG A C 1
ATOM 737 O O . ARG A 1 99 ? 2.477 21.458 3.122 1.00 70.88 99 ARG A O 1
ATOM 744 N N . HIS A 1 100 ? 0.291 21.130 3.397 1.00 64.00 100 HIS A N 1
ATOM 745 C CA . HIS A 1 100 ? 0.192 20.186 2.280 1.00 64.00 100 HIS A CA 1
ATOM 746 C C . HIS A 1 100 ? 0.470 20.815 0.905 1.00 64.00 100 HIS A C 1
ATOM 748 O O . HIS A 1 100 ? 0.858 20.093 -0.018 1.00 64.00 100 HIS A O 1
ATOM 754 N N . VAL A 1 101 ? 0.351 22.143 0.768 1.00 63.94 101 VAL A N 1
ATOM 755 C CA . VAL A 1 101 ? 0.749 22.868 -0.451 1.00 63.94 101 VAL A CA 1
ATOM 756 C C . VAL A 1 101 ? 2.254 22.680 -0.716 1.00 63.94 101 VAL A C 1
ATOM 758 O O . VAL A 1 101 ? 2.663 22.655 -1.874 1.00 63.94 101 VAL A O 1
ATOM 761 N N . ALA A 1 102 ? 3.063 22.388 0.321 1.00 57.38 102 ALA A N 1
ATOM 762 C CA . ALA A 1 102 ? 4.498 22.082 0.230 1.00 57.38 102 ALA A CA 1
ATOM 763 C C . ALA A 1 102 ? 4.842 20.943 -0.735 1.00 57.38 102 ALA A C 1
ATOM 765 O O . ALA A 1 102 ? 5.901 20.969 -1.356 1.00 57.38 102 ALA A O 1
ATOM 766 N N . ARG A 1 103 ? 3.956 19.950 -0.901 1.00 52.16 103 ARG A N 1
ATOM 767 C CA . ARG A 1 103 ? 4.200 18.835 -1.830 1.00 52.16 103 ARG A CA 1
ATOM 768 C C . ARG A 1 103 ? 4.323 19.319 -3.276 1.00 52.16 103 ARG A C 1
ATOM 770 O O . ARG A 1 103 ? 5.058 18.718 -4.047 1.00 52.16 103 ARG A O 1
ATOM 777 N N . ALA A 1 104 ? 3.624 20.398 -3.620 1.00 50.38 104 ALA A N 1
ATOM 778 C CA . ALA A 1 104 ? 3.729 21.047 -4.918 1.00 50.38 104 ALA A CA 1
ATOM 779 C C . ALA A 1 104 ? 4.881 22.068 -4.984 1.00 50.38 104 ALA A C 1
ATOM 781 O O . ALA A 1 104 ? 5.181 22.548 -6.072 1.00 50.38 104 ALA A O 1
ATOM 782 N N . LEU A 1 105 ? 5.519 22.393 -3.847 1.00 52.59 105 LEU A N 1
ATOM 783 C CA . LEU A 1 105 ? 6.661 23.305 -3.775 1.00 52.59 105 LEU A CA 1
ATOM 784 C C . LEU A 1 105 ? 8.010 22.618 -4.014 1.00 52.59 105 LEU A C 1
ATOM 786 O O . LEU A 1 105 ? 8.953 23.310 -4.366 1.00 52.59 105 LEU A O 1
ATOM 790 N N . LEU A 1 106 ? 8.139 21.303 -3.814 1.00 49.50 106 LEU A N 1
ATOM 791 C CA . LEU A 1 106 ? 9.434 20.607 -3.832 1.00 49.50 106 LEU A CA 1
ATOM 792 C C . LEU A 1 106 ? 9.782 20.031 -5.212 1.00 49.50 106 LEU A C 1
ATOM 794 O O . LEU A 1 106 ? 8.941 19.407 -5.857 1.00 49.50 106 LEU A O 1
ATOM 798 N N . GLN A 1 107 ? 11.041 20.185 -5.641 1.00 44.47 107 GLN A N 1
ATOM 799 C CA . GLN A 1 107 ? 11.555 19.571 -6.865 1.00 44.47 107 GLN A CA 1
ATOM 800 C C . GLN A 1 107 ? 11.443 18.042 -6.778 1.00 44.47 107 GLN A C 1
ATOM 802 O O . GLN A 1 107 ? 11.792 17.467 -5.740 1.00 44.47 107 GLN A O 1
ATOM 807 N N . PRO A 1 108 ? 11.071 17.355 -7.874 1.00 40.34 108 PRO A N 1
ATOM 808 C CA . PRO A 1 108 ? 11.074 15.890 -7.941 1.00 40.34 108 PRO A CA 1
ATOM 809 C C . PRO A 1 108 ? 12.415 15.268 -7.504 1.00 40.34 108 PRO A C 1
ATOM 811 O O . PRO A 1 108 ? 12.441 14.190 -6.914 1.00 40.34 108 PRO A O 1
ATOM 814 N N . GLN A 1 109 ? 13.523 15.989 -7.722 1.00 36.31 109 GLN A N 1
ATOM 815 C CA . GLN A 1 109 ? 14.895 15.581 -7.398 1.00 36.31 109 GLN A CA 1
ATOM 816 C C . GLN A 1 109 ? 15.308 15.840 -5.932 1.00 36.31 109 GLN A C 1
ATOM 818 O O . GLN A 1 109 ? 16.128 15.117 -5.377 1.00 36.31 109 GLN A O 1
ATOM 823 N N . ALA A 1 110 ? 14.687 16.776 -5.207 1.00 35.31 110 ALA A N 1
ATOM 824 C CA . ALA A 1 110 ? 14.854 16.827 -3.745 1.00 35.31 110 ALA A CA 1
ATOM 825 C C . ALA A 1 110 ? 14.172 15.618 -3.058 1.00 35.31 110 ALA A C 1
ATOM 827 O O . ALA A 1 110 ? 14.525 15.220 -1.944 1.00 35.31 110 ALA A O 1
ATOM 828 N N . GLY A 1 111 ? 13.229 14.987 -3.768 1.00 37.12 111 GLY A N 1
ATOM 829 C CA . GLY A 1 111 ? 12.502 13.775 -3.393 1.00 37.12 111 GLY A CA 1
ATOM 830 C C . GLY A 1 111 ? 13.320 12.481 -3.395 1.00 37.12 111 GLY A C 1
ATOM 831 O O . GLY A 1 111 ? 12.840 11.477 -2.871 1.00 37.12 111 GLY A O 1
ATOM 832 N N . LEU A 1 112 ? 14.562 12.481 -3.889 1.00 35.44 112 LEU A N 1
ATOM 833 C CA . LEU A 1 112 ? 15.425 11.293 -3.856 1.00 35.44 112 LEU A CA 1
ATOM 834 C C . LEU A 1 112 ? 15.651 10.718 -2.473 1.00 35.44 112 LEU A C 1
ATOM 836 O O . LEU A 1 112 ? 15.658 9.503 -2.271 1.00 35.44 112 LEU A O 1
ATOM 840 N N . CYS A 1 113 ? 15.864 11.630 -1.533 1.00 32.91 113 CYS A N 1
ATOM 841 C CA . CYS A 1 113 ? 16.244 11.339 -0.162 1.00 32.91 113 CYS A CA 1
ATOM 842 C C . CYS A 1 113 ? 15.149 11.770 0.827 1.00 32.91 113 CYS A C 1
ATOM 844 O O . CYS A 1 113 ? 15.166 11.353 1.990 1.00 32.91 113 CYS A O 1
ATOM 846 N N . ALA A 1 114 ? 14.165 12.552 0.377 1.00 35.50 114 ALA A N 1
ATOM 847 C CA . ALA A 1 114 ? 13.145 13.153 1.217 1.00 35.50 114 ALA A CA 1
ATOM 848 C C . ALA A 1 114 ? 11.856 12.318 1.290 1.00 35.50 114 ALA A C 1
ATOM 850 O O . ALA A 1 114 ? 10.762 12.768 0.968 1.00 35.50 114 ALA A O 1
ATOM 851 N N . GLY A 1 115 ? 11.957 11.189 1.987 1.00 39.75 115 GLY A N 1
ATOM 852 C CA . GLY A 1 115 ? 10.993 10.948 3.064 1.00 39.75 115 GLY A CA 1
ATOM 853 C C . GLY A 1 115 ? 11.218 11.945 4.210 1.00 39.75 115 GLY A C 1
ATOM 854 O O . GLY A 1 115 ? 11.376 11.511 5.346 1.00 39.75 115 GLY A O 1
ATOM 855 N N . ALA A 1 116 ? 11.351 13.241 3.905 1.00 34.22 116 ALA A N 1
ATOM 856 C CA . ALA A 1 116 ? 11.781 14.244 4.859 1.00 34.22 116 ALA A CA 1
ATOM 857 C C . ALA A 1 116 ? 10.673 14.446 5.883 1.00 34.22 116 ALA A C 1
ATOM 859 O O . ALA A 1 116 ? 9.540 14.803 5.558 1.00 34.22 116 ALA A O 1
ATOM 860 N N . ASP A 1 117 ? 11.035 14.201 7.134 1.00 35.88 117 ASP A N 1
ATOM 861 C CA . ASP A 1 117 ? 10.429 14.894 8.247 1.00 35.88 117 ASP A CA 1
ATOM 862 C C . ASP A 1 117 ? 10.602 16.406 7.994 1.00 35.88 117 ASP A C 1
ATOM 864 O O . ASP A 1 117 ? 11.744 16.858 7.845 1.00 35.88 117 ASP A O 1
ATOM 868 N N . PRO A 1 118 ? 9.512 17.196 7.911 1.00 34.69 118 PRO A N 1
ATOM 869 C CA . PRO A 1 118 ? 9.591 18.647 7.750 1.00 34.69 118 PRO A CA 1
ATOM 870 C C . PRO A 1 118 ? 10.446 19.341 8.823 1.00 34.69 118 PRO A C 1
ATOM 872 O O . PRO A 1 118 ? 10.791 20.505 8.651 1.00 34.69 118 PRO A O 1
ATOM 875 N N . GLN A 1 119 ? 10.783 18.652 9.921 1.00 35.66 119 GLN A N 1
ATOM 876 C CA . GLN A 1 119 ? 11.638 19.167 10.989 1.00 35.66 119 GLN A CA 1
ATOM 877 C C . GLN A 1 119 ? 13.144 19.199 10.657 1.00 35.66 119 GLN A C 1
ATOM 879 O O . GLN A 1 119 ? 13.893 19.839 11.389 1.00 35.66 119 GLN A O 1
ATOM 884 N N . VAL A 1 120 ? 13.621 18.533 9.592 1.00 38.75 120 VAL A N 1
ATOM 885 C CA . VAL A 1 120 ? 15.073 18.346 9.337 1.00 38.75 120 VAL A CA 1
ATOM 886 C C . VAL A 1 120 ? 15.525 18.894 7.977 1.00 38.75 120 VAL A C 1
ATOM 888 O O . VAL A 1 120 ? 16.305 18.258 7.271 1.00 38.75 120 VAL A O 1
ATOM 891 N N . MET A 1 121 ? 15.065 20.081 7.578 1.00 36.53 121 MET A N 1
ATOM 892 C CA . MET A 1 121 ? 15.653 20.776 6.422 1.00 36.53 121 MET A CA 1
ATOM 893 C C . MET A 1 121 ? 16.476 21.992 6.862 1.00 36.53 121 MET A C 1
ATOM 895 O O . MET A 1 121 ? 15.896 22.975 7.317 1.00 36.53 121 MET A O 1
ATOM 899 N N . PRO A 1 122 ? 17.810 21.971 6.698 1.00 33.75 122 PRO A N 1
ATOM 900 C CA . PRO A 1 122 ? 18.609 23.186 6.629 1.00 33.75 122 PRO A CA 1
ATOM 901 C C . PRO A 1 122 ? 18.577 23.747 5.193 1.00 33.75 122 PRO A C 1
ATOM 903 O O . PRO A 1 122 ? 18.783 22.999 4.240 1.00 33.75 122 PRO A O 1
ATOM 906 N N . ASP A 1 123 ? 18.302 25.050 5.066 1.00 43.94 123 ASP A N 1
ATOM 907 C CA . ASP A 1 123 ? 18.507 25.937 3.904 1.00 43.94 123 ASP A CA 1
ATOM 908 C C . ASP A 1 123 ? 18.224 25.358 2.502 1.00 43.94 123 ASP A C 1
ATOM 910 O O . ASP A 1 123 ? 19.126 24.988 1.753 1.00 43.94 123 ASP A O 1
ATOM 914 N N . ALA A 1 124 ? 16.951 25.344 2.097 1.00 48.19 124 ALA A N 1
ATOM 915 C CA . ALA A 1 124 ? 16.510 24.694 0.863 1.00 48.19 124 ALA A CA 1
ATOM 916 C C . ALA A 1 124 ? 15.954 25.673 -0.194 1.00 48.19 124 ALA A C 1
ATOM 918 O O . ALA A 1 124 ? 14.796 25.567 -0.587 1.00 48.19 124 ALA A O 1
ATOM 919 N N . LYS A 1 125 ? 16.780 26.608 -0.690 1.00 44.75 125 LYS A N 1
ATOM 920 C CA . LYS A 1 125 ? 16.448 27.409 -1.894 1.00 44.75 125 LYS A CA 1
ATOM 921 C C . LYS A 1 125 ? 16.551 26.566 -3.180 1.00 44.75 125 LYS A C 1
ATOM 923 O O . LYS A 1 125 ? 15.793 26.769 -4.115 1.00 44.75 125 LYS A O 1
ATOM 928 N N . SER A 1 126 ? 17.440 25.566 -3.209 1.00 41.81 126 SER A N 1
ATOM 929 C CA . SER A 1 126 ? 17.659 24.661 -4.353 1.00 41.81 126 SER A CA 1
ATOM 930 C C . SER A 1 126 ? 16.664 23.499 -4.456 1.00 41.81 126 SER A C 1
ATOM 932 O O . SER A 1 126 ? 16.645 22.816 -5.473 1.00 41.81 126 SER A O 1
ATOM 934 N N . ALA A 1 127 ? 15.854 23.252 -3.422 1.00 47.81 127 ALA A N 1
ATOM 935 C CA . ALA A 1 127 ? 14.893 22.148 -3.391 1.00 47.81 127 ALA A CA 1
ATOM 936 C C . ALA A 1 127 ? 13.486 22.555 -3.842 1.00 47.81 127 ALA A C 1
ATOM 938 O O . ALA A 1 127 ? 12.610 21.694 -3.904 1.00 47.81 127 ALA A O 1
ATOM 939 N N . LEU A 1 128 ? 13.249 23.843 -4.106 1.00 52.88 128 LEU A N 1
ATOM 940 C CA . LEU A 1 128 ? 11.945 24.359 -4.505 1.00 52.88 128 LEU A CA 1
ATOM 941 C C . LEU A 1 128 ? 11.794 24.349 -6.033 1.00 52.88 128 LEU A C 1
ATOM 943 O O . LEU A 1 128 ? 12.747 24.615 -6.765 1.00 52.88 128 LEU A O 1
ATOM 947 N N . ILE A 1 129 ? 10.600 24.009 -6.518 1.00 56.50 129 ILE A N 1
ATOM 948 C CA . ILE A 1 129 ? 10.174 24.312 -7.891 1.00 56.50 129 ILE A CA 1
ATOM 949 C C . ILE A 1 129 ? 10.120 25.842 -8.025 1.00 56.50 129 ILE A C 1
ATOM 951 O O . ILE A 1 129 ? 9.813 26.529 -7.050 1.00 56.50 129 ILE A O 1
ATOM 955 N N . ASP A 1 130 ? 10.387 26.381 -9.219 1.00 66.25 130 ASP A N 1
ATOM 956 C CA . ASP A 1 130 ? 10.228 27.813 -9.500 1.00 66.25 130 ASP A CA 1
ATOM 957 C C . ASP A 1 130 ? 8.756 28.230 -9.334 1.00 66.25 130 ASP A C 1
ATOM 959 O O . ASP A 1 130 ? 7.921 28.073 -10.237 1.00 66.25 130 ASP A O 1
ATOM 963 N N . LEU A 1 131 ? 8.435 28.751 -8.152 1.00 72.06 131 LEU A N 1
ATOM 964 C CA . LEU A 1 131 ? 7.099 29.173 -7.754 1.00 72.06 131 LEU A CA 1
ATOM 965 C C . LEU A 1 131 ? 7.093 30.631 -7.313 1.00 72.06 131 LEU A C 1
ATOM 967 O O . LEU A 1 131 ? 8.054 31.143 -6.736 1.00 72.06 131 LEU A O 1
ATOM 971 N N . GLU A 1 132 ? 5.967 31.288 -7.553 1.00 85.56 132 GLU A N 1
ATOM 972 C CA . GLU A 1 132 ? 5.748 32.687 -7.212 1.00 85.56 132 GLU A CA 1
ATOM 973 C C . GLU A 1 132 ? 4.399 32.887 -6.523 1.00 85.56 132 GLU A C 1
ATOM 975 O O . GLU A 1 132 ? 3.446 32.125 -6.719 1.00 85.56 132 GLU A O 1
ATOM 980 N N . VAL A 1 133 ? 4.336 33.931 -5.703 1.00 89.56 133 VAL A N 1
ATOM 981 C CA . VAL A 1 133 ? 3.102 34.463 -5.138 1.00 89.56 133 VAL A CA 1
ATOM 982 C C . VAL A 1 133 ? 2.703 35.690 -5.942 1.00 89.56 133 VAL A C 1
ATOM 984 O O . VAL A 1 133 ? 3.494 36.624 -6.068 1.00 89.56 133 VAL A O 1
ATOM 987 N N . GLU A 1 134 ? 1.478 35.699 -6.464 1.00 90.81 134 GLU A N 1
ATOM 988 C CA . GLU A 1 134 ? 0.883 36.858 -7.134 1.00 90.81 134 GLU A CA 1
ATOM 989 C C . GLU A 1 134 ? -0.207 37.478 -6.246 1.00 90.81 134 GLU A C 1
ATOM 991 O O . GLU A 1 134 ? -1.195 36.824 -5.901 1.00 90.81 134 GLU A O 1
ATOM 996 N N . PHE A 1 135 ? -0.033 38.751 -5.889 1.00 90.94 135 PHE A N 1
ATOM 997 C CA . PHE A 1 135 ? -1.050 39.603 -5.276 1.00 90.94 135 PHE A CA 1
ATOM 998 C C . PHE A 1 135 ? -1.672 40.500 -6.352 1.00 90.94 135 PHE A C 1
ATOM 1000 O O . PHE A 1 135 ? -0.971 41.265 -7.022 1.00 90.94 135 PHE A O 1
ATOM 1007 N N . GLU A 1 136 ? -2.993 40.426 -6.512 1.00 88.12 136 GLU A N 1
ATOM 1008 C CA . GLU A 1 136 ? -3.729 41.202 -7.519 1.00 88.12 136 GLU A CA 1
ATOM 1009 C C . GLU A 1 136 ? -3.682 42.721 -7.267 1.00 88.12 136 GLU A C 1
ATOM 1011 O O . GLU A 1 136 ? -3.464 43.190 -6.147 1.00 88.12 136 GLU A O 1
ATOM 1016 N N . ALA A 1 137 ? -3.873 43.515 -8.323 1.00 85.25 137 ALA A N 1
ATOM 1017 C CA . ALA A 1 137 ? -4.005 44.966 -8.199 1.00 85.25 137 ALA A CA 1
ATOM 1018 C C . ALA A 1 137 ? -5.325 45.329 -7.504 1.00 85.25 137 ALA A C 1
ATOM 1020 O O . ALA A 1 137 ? -6.339 44.701 -7.773 1.00 85.25 137 ALA A O 1
ATOM 1021 N N . GLY A 1 138 ? -5.338 46.367 -6.669 1.00 82.94 138 GLY A N 1
ATOM 1022 C CA . GLY A 1 138 ? -6.539 46.779 -5.934 1.00 82.94 138 GLY A CA 1
ATOM 1023 C C . GLY A 1 138 ? -6.308 48.058 -5.134 1.00 82.94 138 GLY A C 1
ATOM 1024 O O . GLY A 1 138 ? -5.197 48.299 -4.664 1.00 82.94 138 GLY A O 1
ATOM 1025 N N . ASN A 1 139 ? -7.324 48.924 -5.025 1.00 77.00 139 ASN A N 1
ATOM 1026 C CA . ASN A 1 139 ? -7.277 50.175 -4.248 1.00 77.00 139 ASN A CA 1
ATOM 1027 C C . ASN A 1 139 ? -6.013 51.036 -4.481 1.00 77.00 139 ASN A C 1
ATOM 1029 O O . ASN A 1 139 ? -5.400 51.550 -3.549 1.00 77.00 139 ASN A O 1
ATOM 1033 N N . GLY A 1 140 ? -5.602 51.178 -5.749 1.00 76.38 140 GLY A N 1
ATOM 1034 C CA . GLY A 1 140 ? -4.420 51.954 -6.154 1.00 76.38 140 GLY A CA 1
ATOM 1035 C C . GLY A 1 140 ? -3.076 51.222 -6.027 1.00 76.38 140 GLY A C 1
ATOM 1036 O O . GLY A 1 140 ? -2.050 51.781 -6.413 1.00 76.38 140 GLY A O 1
ATOM 1037 N N . ARG A 1 141 ? -3.060 49.975 -5.537 1.00 84.19 141 ARG A N 1
ATOM 1038 C CA . ARG A 1 141 ? -1.867 49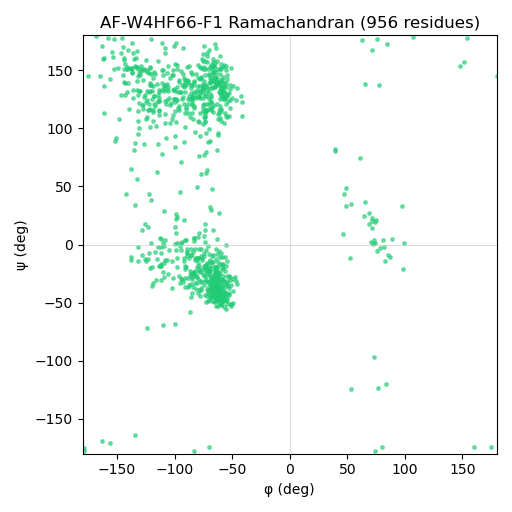.116 -5.470 1.00 84.19 141 ARG A CA 1
ATOM 1039 C C . ARG A 1 141 ? -1.669 48.357 -6.793 1.00 84.19 141 ARG A 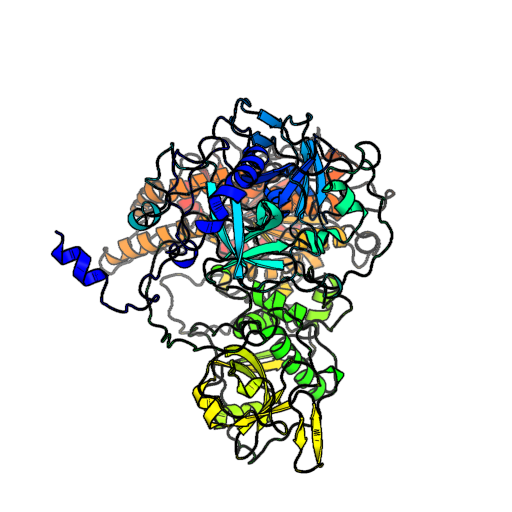C 1
ATOM 1041 O O . ARG A 1 141 ? -2.644 47.809 -7.315 1.00 84.19 141 ARG A O 1
ATOM 1048 N N . PRO A 1 142 ? -0.442 48.292 -7.344 1.00 87.81 142 PRO A N 1
ATOM 1049 C CA . PRO A 1 142 ? -0.149 47.506 -8.543 1.00 87.81 142 PRO A CA 1
ATOM 1050 C C . PRO A 1 142 ? -0.092 46.000 -8.242 1.00 87.81 142 PRO A C 1
ATOM 1052 O O . PRO A 1 142 ? 0.051 45.595 -7.090 1.00 87.81 142 PRO A O 1
ATOM 1055 N N . VAL A 1 143 ? -0.161 45.169 -9.289 1.00 88.50 143 VAL A N 1
ATOM 1056 C CA . VAL A 1 143 ? 0.100 43.722 -9.182 1.00 88.50 143 VAL A CA 1
ATOM 1057 C C . VAL A 1 143 ? 1.511 43.498 -8.630 1.00 88.50 143 VAL A C 1
ATOM 1059 O O . VAL A 1 143 ? 2.459 44.142 -9.080 1.00 88.50 143 VAL A O 1
ATOM 1062 N N . GLU A 1 144 ? 1.650 42.574 -7.683 1.00 91.38 144 GLU A N 1
ATOM 1063 C CA . GLU A 1 144 ? 2.935 42.182 -7.101 1.00 91.38 144 GLU A CA 1
ATOM 1064 C C . GLU A 1 144 ? 3.150 40.681 -7.305 1.00 91.38 144 GLU A C 1
ATOM 1066 O O . GLU A 1 144 ? 2.329 39.880 -6.873 1.00 91.38 144 GLU A O 1
ATOM 1071 N N . ILE A 1 145 ? 4.238 40.308 -7.983 1.00 90.56 145 ILE A N 1
ATOM 1072 C CA . ILE A 1 145 ? 4.623 38.916 -8.236 1.00 90.56 145 ILE A CA 1
ATOM 1073 C C . ILE A 1 145 ? 6.006 38.707 -7.632 1.00 90.56 145 ILE A C 1
ATOM 1075 O O . ILE A 1 145 ? 6.961 39.350 -8.071 1.00 90.56 145 ILE A O 1
ATOM 1079 N N . ILE A 1 146 ? 6.115 37.834 -6.633 1.00 91.06 146 ILE A N 1
ATOM 1080 C CA . ILE A 1 146 ? 7.369 37.598 -5.908 1.00 91.06 146 ILE A CA 1
ATOM 1081 C C . ILE A 1 146 ? 7.657 36.100 -5.844 1.00 91.06 146 ILE A C 1
ATOM 1083 O O . ILE A 1 146 ? 6.785 35.310 -5.488 1.00 91.06 146 ILE A O 1
ATOM 1087 N N . ALA A 1 147 ? 8.888 35.708 -6.170 1.00 86.12 147 ALA A N 1
ATOM 1088 C CA . ALA A 1 147 ? 9.334 34.325 -6.057 1.00 86.12 147 ALA A CA 1
ATOM 1089 C C . ALA A 1 147 ? 9.380 33.858 -4.592 1.00 86.12 147 ALA A C 1
ATOM 1091 O O . ALA A 1 147 ? 9.649 34.642 -3.676 1.00 86.12 147 ALA A O 1
ATOM 1092 N N . ILE A 1 148 ? 9.139 32.568 -4.369 1.00 83.06 148 ILE A N 1
ATOM 1093 C CA . ILE A 1 148 ? 9.283 31.942 -3.052 1.00 83.06 148 ILE A CA 1
ATOM 1094 C C . ILE A 1 148 ? 10.748 31.532 -2.871 1.00 83.06 148 ILE A C 1
ATOM 1096 O O . ILE A 1 148 ? 11.285 30.752 -3.649 1.00 83.06 148 ILE A O 1
ATOM 1100 N N . GLU A 1 149 ? 11.398 32.050 -1.832 1.00 78.44 149 GLU A N 1
ATOM 1101 C CA . GLU A 1 149 ? 12.805 31.783 -1.532 1.00 78.44 149 GLU A CA 1
ATOM 1102 C C . GLU A 1 149 ? 13.008 30.505 -0.709 1.00 78.44 149 GLU A C 1
ATOM 1104 O O . GLU A 1 149 ? 13.935 29.742 -0.969 1.00 78.44 149 GLU A O 1
ATOM 1109 N N . SER A 1 150 ? 12.206 30.294 0.337 1.00 67.25 150 SER A N 1
ATOM 1110 C CA . SER A 1 150 ? 12.397 29.166 1.259 1.00 67.25 150 SER A CA 1
ATOM 1111 C C . SER A 1 150 ? 11.152 28.864 2.088 1.00 67.25 150 SER A C 1
ATOM 1113 O O . SER A 1 150 ? 10.280 29.714 2.283 1.00 67.25 150 SER A O 1
ATOM 1115 N N . ILE A 1 151 ? 11.090 27.645 2.625 1.00 75.06 151 ILE A N 1
ATOM 1116 C CA . ILE A 1 151 ? 10.166 27.288 3.704 1.00 75.06 151 ILE A CA 1
ATOM 1117 C C . ILE A 1 151 ? 10.816 27.720 5.020 1.00 75.06 151 ILE A C 1
ATOM 1119 O O . ILE A 1 151 ? 11.876 27.221 5.387 1.00 75.06 151 ILE A O 1
ATOM 1123 N N . VAL A 1 152 ? 10.179 28.650 5.729 1.00 72.25 152 VAL A N 1
ATOM 1124 C CA . VAL A 1 152 ? 10.690 29.210 6.992 1.00 72.25 152 VAL A CA 1
ATOM 1125 C C . VAL A 1 152 ? 10.290 28.348 8.177 1.00 72.25 152 VAL A C 1
ATOM 1127 O O . VAL A 1 152 ? 11.030 28.248 9.150 1.00 72.25 152 VAL A O 1
ATOM 1130 N N . PHE A 1 153 ? 9.102 27.750 8.106 1.00 68.75 153 PHE A N 1
ATOM 1131 C CA . PHE A 1 153 ? 8.560 26.915 9.166 1.00 68.75 153 PHE A CA 1
ATOM 1132 C C . PHE A 1 153 ? 7.453 26.021 8.630 1.00 68.75 153 PHE A C 1
ATOM 1134 O O . PHE A 1 153 ? 6.568 26.501 7.931 1.00 68.75 153 PHE A O 1
ATOM 1141 N N . ALA A 1 154 ? 7.443 24.751 9.016 1.00 64.50 154 ALA A N 1
ATOM 1142 C CA . ALA A 1 154 ? 6.320 23.852 8.793 1.00 64.50 154 ALA A CA 1
ATOM 1143 C C . ALA A 1 154 ? 5.874 23.298 10.146 1.00 64.50 154 ALA A C 1
ATOM 1145 O O . ALA A 1 154 ? 6.627 22.578 10.803 1.00 64.50 154 ALA A O 1
ATOM 1146 N N . HIS A 1 155 ? 4.651 23.624 10.566 1.00 64.88 155 HIS A N 1
ATOM 1147 C CA . HIS A 1 155 ? 4.168 23.256 11.891 1.00 64.88 155 HIS A CA 1
ATOM 1148 C C . HIS A 1 155 ? 4.166 21.724 12.056 1.00 64.88 155 HIS A C 1
ATOM 1150 O O . HIS A 1 155 ? 3.632 21.036 11.181 1.00 64.88 155 HIS A O 1
ATOM 1156 N N . PRO A 1 156 ? 4.726 21.152 13.145 1.00 47.72 156 PRO A N 1
ATOM 1157 C CA . PRO A 1 156 ? 4.980 19.710 13.301 1.00 47.72 156 PRO A CA 1
ATOM 1158 C C . PRO A 1 156 ? 3.716 18.850 13.412 1.00 47.72 156 PRO A C 1
ATOM 1160 O O . PRO A 1 156 ? 3.770 17.640 13.215 1.00 47.72 156 PRO A O 1
ATOM 1163 N N . VAL A 1 157 ? 2.574 19.481 13.664 1.00 51.34 157 VAL A N 1
ATOM 1164 C CA . VAL A 1 157 ? 1.282 18.822 13.865 1.00 51.34 157 VAL A CA 1
ATOM 1165 C C . VAL A 1 157 ? 0.256 19.372 12.866 1.00 51.34 157 VAL A C 1
ATOM 1167 O O . VAL A 1 157 ? -0.019 18.724 11.860 1.00 51.34 157 VAL A O 1
ATOM 1170 N N . LEU A 1 158 ? -0.182 20.616 13.067 1.00 61.78 158 LEU A N 1
ATOM 1171 C CA . LEU A 1 158 ? -1.117 21.356 12.213 1.00 61.78 158 LEU A CA 1
ATOM 1172 C C . LEU A 1 158 ? -0.696 21.466 10.734 1.00 61.78 158 LEU A C 1
ATOM 1174 O O . LEU A 1 158 ? 0.487 21.441 10.375 1.00 61.78 158 LEU A O 1
ATOM 1178 N N . ASP A 1 159 ? -1.686 21.623 9.857 1.00 64.88 159 ASP A N 1
ATOM 1179 C CA . ASP A 1 159 ? -1.503 21.831 8.417 1.00 64.88 159 ASP A CA 1
ATOM 1180 C C . ASP A 1 159 ? -1.154 23.295 8.082 1.00 64.88 159 ASP A C 1
ATOM 1182 O O . ASP A 1 159 ? -1.772 23.923 7.230 1.00 64.88 159 ASP A O 1
ATOM 1186 N N . LEU A 1 160 ? -0.162 23.848 8.787 1.00 77.56 160 LEU A N 1
ATOM 1187 C CA . LEU A 1 160 ? 0.267 25.247 8.723 1.00 77.56 160 LEU A CA 1
ATOM 1188 C C . LEU A 1 160 ? 1.742 25.349 8.322 1.00 77.56 160 LEU A C 1
ATOM 1190 O O . LEU A 1 160 ? 2.587 24.608 8.834 1.00 77.56 160 LEU A O 1
ATOM 1194 N N . MET A 1 161 ? 2.063 26.292 7.441 1.00 80.94 161 MET A N 1
ATOM 1195 C CA . MET A 1 161 ? 3.426 26.550 6.987 1.00 80.94 161 MET A CA 1
ATOM 1196 C C . MET A 1 161 ? 3.660 28.043 6.740 1.00 80.94 161 MET A C 1
ATOM 1198 O O . MET A 1 161 ? 2.761 28.750 6.286 1.00 80.94 161 MET A O 1
ATOM 1202 N N . LEU A 1 162 ? 4.883 28.501 7.012 1.00 84.62 162 LEU A N 1
ATOM 1203 C CA . LEU A 1 162 ? 5.387 29.830 6.684 1.00 84.62 162 LEU A CA 1
ATOM 1204 C C . LEU A 1 162 ? 6.419 29.743 5.564 1.00 84.62 162 LEU A C 1
ATOM 1206 O O . LEU A 1 162 ? 7.342 28.925 5.614 1.00 84.62 162 LEU A O 1
ATOM 1210 N N . LEU A 1 163 ? 6.285 30.632 4.588 1.00 84.94 163 LEU A N 1
ATOM 1211 C CA . LEU A 1 163 ? 7.181 30.764 3.446 1.00 84.94 163 LEU A CA 1
ATOM 1212 C C . LEU A 1 163 ? 7.852 32.137 3.462 1.00 84.94 163 LEU A C 1
ATOM 1214 O O . LEU A 1 163 ? 7.238 33.128 3.866 1.00 84.94 163 LEU A O 1
ATOM 1218 N N . ARG A 1 164 ? 9.100 32.187 2.992 1.00 86.88 164 ARG A N 1
ATOM 1219 C CA . ARG A 1 164 ? 9.831 33.427 2.720 1.00 86.88 164 ARG A CA 1
ATOM 1220 C C . ARG A 1 164 ? 9.725 33.766 1.246 1.00 86.88 164 ARG A C 1
ATOM 1222 O O . ARG A 1 164 ? 9.994 32.921 0.397 1.00 86.88 164 ARG A O 1
ATOM 1229 N N . LEU A 1 165 ? 9.374 35.007 0.965 1.00 88.25 165 LEU A N 1
ATOM 1230 C CA . LEU A 1 165 ? 9.433 35.629 -0.346 1.00 88.25 165 LEU A CA 1
ATOM 1231 C C . LEU A 1 165 ? 10.841 36.178 -0.600 1.00 88.25 165 LEU A C 1
ATOM 1233 O O . LEU A 1 165 ? 11.494 36.655 0.325 1.00 88.25 165 LEU A O 1
ATOM 1237 N N . GLU A 1 166 ? 11.288 36.146 -1.853 1.00 86.06 166 GLU A N 1
ATOM 1238 C CA . GLU A 1 166 ? 12.616 36.635 -2.248 1.00 86.06 166 GLU A CA 1
ATOM 1239 C C . GLU A 1 166 ? 12.792 38.151 -2.046 1.00 86.06 166 GLU A C 1
ATOM 1241 O O . GLU A 1 166 ? 13.898 38.629 -1.793 1.00 86.06 166 GLU A O 1
ATOM 1246 N N . THR A 1 167 ? 11.702 38.916 -2.114 1.00 90.50 167 THR A N 1
ATOM 1247 C CA . THR A 1 167 ? 11.687 40.354 -1.818 1.00 90.50 167 THR A CA 1
ATOM 1248 C C . THR A 1 167 ? 10.578 40.703 -0.833 1.00 90.50 167 THR A C 1
ATOM 1250 O O . THR A 1 167 ? 9.555 40.022 -0.765 1.00 90.50 167 THR A O 1
ATOM 1253 N N . ASP A 1 168 ? 10.767 41.791 -0.079 1.00 91.88 168 ASP A N 1
ATOM 1254 C CA . ASP A 1 168 ? 9.734 42.339 0.802 1.00 91.88 168 ASP A CA 1
ATOM 1255 C C . ASP A 1 168 ? 8.484 42.697 -0.023 1.00 91.88 168 ASP A C 1
ATOM 1257 O O . ASP A 1 168 ? 8.572 43.442 -1.000 1.00 91.88 168 ASP A O 1
ATOM 1261 N N . SER A 1 169 ? 7.326 42.191 0.397 1.00 91.50 169 SER A N 1
ATOM 1262 C CA . SER A 1 169 ? 6.033 42.543 -0.170 1.00 91.50 169 SER A CA 1
ATOM 1263 C C . SER A 1 169 ? 5.559 43.906 0.333 1.00 91.50 169 SER A C 1
ATOM 1265 O O . SER A 1 169 ? 5.739 44.263 1.505 1.00 91.50 169 SER A O 1
ATOM 1267 N N . ALA A 1 170 ? 4.913 44.666 -0.551 1.00 90.00 170 ALA A N 1
ATOM 1268 C CA . ALA A 1 170 ? 4.244 45.921 -0.210 1.00 90.00 170 ALA A CA 1
ATOM 1269 C C . ALA A 1 170 ? 2.870 45.719 0.462 1.00 90.00 170 ALA A C 1
ATOM 1271 O O . ALA A 1 170 ? 2.228 46.703 0.835 1.00 90.00 170 ALA A O 1
ATOM 1272 N N . ARG A 1 171 ? 2.396 44.472 0.592 1.00 90.31 171 ARG A N 1
ATOM 1273 C CA . ARG A 1 171 ? 1.107 44.144 1.211 1.00 90.31 171 ARG A CA 1
ATOM 1274 C C . ARG A 1 171 ? 1.209 44.115 2.734 1.00 90.31 171 ARG A C 1
ATOM 1276 O O . ARG A 1 171 ? 2.095 43.473 3.309 1.00 90.31 171 ARG A O 1
ATOM 1283 N N . ASP A 1 172 ? 0.262 44.793 3.376 1.00 90.56 172 ASP A N 1
ATOM 1284 C CA . ASP A 1 172 ? 0.148 44.829 4.830 1.00 90.56 172 ASP A CA 1
ATOM 1285 C C . ASP A 1 172 ? -0.219 43.433 5.379 1.00 90.56 172 ASP A C 1
ATOM 1287 O O . ASP A 1 172 ? -0.980 42.700 4.740 1.00 90.56 172 ASP A O 1
ATOM 1291 N N . PRO A 1 173 ? 0.341 43.019 6.530 1.00 90.94 173 PRO A N 1
ATOM 1292 C CA . PRO A 1 173 ? -0.003 41.754 7.169 1.00 90.94 173 PRO A CA 1
ATOM 1293 C C . PRO A 1 173 ? -1.407 41.783 7.770 1.00 90.94 173 PRO A C 1
ATOM 1295 O O . PRO A 1 173 ? -1.888 42.828 8.212 1.00 90.94 173 PRO A O 1
ATOM 1298 N N . LEU A 1 174 ? -2.042 40.613 7.837 1.00 89.06 174 LEU A N 1
ATOM 1299 C CA . LEU A 1 174 ? -3.334 40.478 8.499 1.00 89.06 174 LEU A CA 1
ATOM 1300 C C . LEU A 1 174 ? -3.178 40.501 10.027 1.00 89.06 174 LEU A C 1
ATOM 1302 O O . LEU A 1 174 ? -2.412 39.692 10.556 1.00 89.06 174 LEU A O 1
ATOM 1306 N N . PRO A 1 175 ? -3.897 41.381 10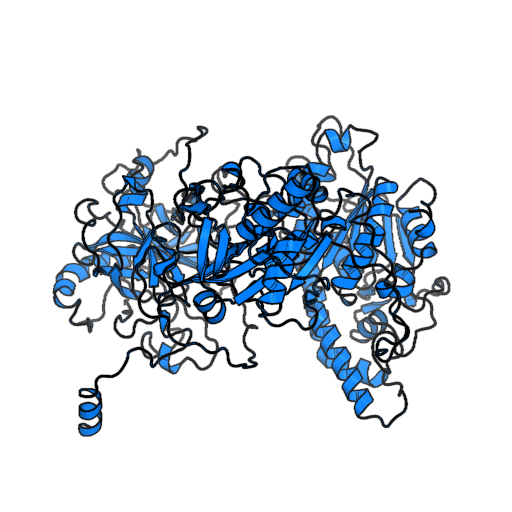.749 1.00 84.44 175 PRO A N 1
ATOM 1307 C CA . PRO A 1 175 ? -3.858 41.397 12.203 1.00 84.44 175 PRO A CA 1
ATOM 1308 C C . PRO A 1 175 ? -4.598 40.180 12.768 1.00 84.44 175 PRO A C 1
ATOM 1310 O O . PRO A 1 175 ? -5.720 39.871 12.355 1.00 84.44 175 PRO A O 1
ATOM 1313 N N . LEU A 1 176 ? -3.977 39.506 13.736 1.00 83.19 176 LEU A N 1
ATOM 1314 C CA . LEU A 1 176 ? -4.629 38.450 14.506 1.00 83.19 176 LEU A CA 1
ATOM 1315 C C . LEU A 1 176 ? -5.819 39.016 15.283 1.00 83.19 176 LEU A C 1
ATOM 1317 O O . LEU A 1 176 ? -5.747 40.113 15.839 1.00 83.19 176 LEU A O 1
ATOM 1321 N N . ALA A 1 177 ? -6.912 38.260 15.328 1.00 78.12 177 ALA A N 1
ATOM 1322 C CA . ALA A 1 177 ? -8.013 38.565 16.230 1.00 78.12 177 ALA A CA 1
ATOM 1323 C C . ALA A 1 177 ? -7.585 38.365 17.692 1.00 78.12 177 ALA A C 1
ATOM 1325 O O . ALA A 1 177 ? -6.770 37.489 17.989 1.00 78.12 177 ALA A O 1
ATOM 1326 N N . ASP A 1 178 ? -8.181 39.134 18.607 1.00 67.69 178 ASP A N 1
ATOM 1327 C CA . ASP A 1 178 ? -8.007 38.921 20.046 1.00 67.69 178 ASP A CA 1
ATOM 1328 C C . ASP A 1 178 ? -8.509 37.508 20.422 1.00 67.69 178 ASP A C 1
ATOM 1330 O O . ASP A 1 178 ? -9.700 37.215 20.234 1.00 67.69 178 ASP A O 1
ATOM 1334 N N . PRO A 1 179 ? -7.635 36.630 20.960 1.00 57.69 179 PRO A N 1
ATOM 1335 C CA . PRO A 1 179 ? -7.995 35.269 21.345 1.00 57.69 179 PRO A CA 1
ATOM 1336 C C . PRO A 1 179 ? -9.188 35.191 22.300 1.00 57.69 179 PRO A C 1
ATOM 1338 O O . PRO A 1 179 ? -9.971 34.245 22.215 1.00 57.69 179 PRO A O 1
ATOM 1341 N N . LEU A 1 180 ? -9.353 36.185 23.181 1.00 50.72 180 LEU A N 1
ATOM 1342 C CA . LEU A 1 180 ? -10.430 36.237 24.174 1.00 50.72 180 LEU A CA 1
ATOM 1343 C C . LEU A 1 180 ? -11.743 36.767 23.586 1.00 50.72 180 LEU A C 1
ATOM 1345 O O . LEU A 1 180 ? -12.818 36.406 24.060 1.00 50.72 180 LEU A O 1
ATOM 1349 N N . ALA A 1 181 ? -11.677 37.590 22.538 1.00 53.78 181 ALA A N 1
ATOM 1350 C CA . ALA A 1 181 ? -12.865 38.101 21.857 1.00 53.78 181 ALA A CA 1
ATOM 1351 C C . ALA A 1 181 ? -13.463 37.079 20.872 1.00 53.78 181 ALA A C 1
ATOM 1353 O O . ALA A 1 181 ? -14.673 37.103 20.627 1.00 53.78 181 ALA A O 1
ATOM 1354 N N . ALA A 1 182 ? -12.635 36.187 20.317 1.00 52.78 182 ALA A N 1
ATOM 1355 C CA . ALA A 1 182 ? -13.012 35.214 19.287 1.00 52.78 182 ALA A CA 1
ATOM 1356 C C . ALA A 1 182 ? -13.534 33.861 19.836 1.00 52.78 182 ALA A C 1
ATOM 1358 O O . ALA A 1 182 ? -14.040 33.040 19.071 1.00 52.78 182 ALA A O 1
ATOM 1359 N N . ALA A 1 183 ? -13.454 33.627 21.152 1.00 50.09 183 ALA A N 1
ATOM 1360 C CA . ALA A 1 183 ? -13.590 32.293 21.745 1.00 50.09 183 ALA A CA 1
ATOM 1361 C C . ALA A 1 183 ? -15.017 31.749 21.982 1.00 50.09 183 ALA A C 1
ATOM 1363 O O . ALA A 1 183 ? -15.125 30.596 22.380 1.00 50.09 183 ALA A O 1
ATOM 1364 N N . ASP A 1 184 ? -16.112 32.481 21.741 1.00 53.50 184 ASP A N 1
ATOM 1365 C CA . ASP A 1 184 ? -17.364 32.142 22.456 1.00 53.50 184 ASP A CA 1
ATOM 1366 C C . ASP A 1 184 ? -18.672 32.084 21.647 1.00 53.50 184 ASP A C 1
ATOM 1368 O O . ASP A 1 184 ? -19.748 32.389 22.159 1.00 53.50 184 ASP A O 1
ATOM 1372 N N . ALA A 1 185 ? -18.648 31.654 20.382 1.00 56.94 185 ALA A N 1
ATOM 1373 C CA . ALA A 1 185 ? -19.910 31.442 19.666 1.00 56.94 185 ALA A CA 1
ATOM 1374 C C . ALA A 1 185 ? -19.859 30.311 18.633 1.00 56.94 185 ALA A C 1
ATOM 1376 O O . ALA A 1 185 ? -19.337 30.447 17.527 1.00 56.94 185 ALA A O 1
ATOM 1377 N N . ARG A 1 186 ? -20.520 29.194 18.960 1.00 60.16 186 ARG A N 1
ATOM 1378 C CA . ARG A 1 186 ? -21.118 28.332 17.934 1.00 60.16 186 ARG A CA 1
ATOM 1379 C C . ARG A 1 186 ? -21.997 29.215 17.040 1.00 60.16 186 ARG A C 1
ATOM 1381 O O . ARG A 1 186 ? -22.733 30.044 17.563 1.00 60.16 186 ARG A O 1
ATOM 1388 N N . ASP A 1 187 ? -21.932 29.018 15.729 1.00 69.00 187 ASP A N 1
ATOM 1389 C CA . ASP A 1 187 ? -22.662 29.798 14.721 1.00 69.00 187 ASP A CA 1
ATOM 1390 C C . ASP A 1 187 ? -22.161 31.245 14.509 1.00 69.00 187 ASP A C 1
ATOM 1392 O O . ASP A 1 187 ? -22.835 32.050 13.861 1.00 69.00 187 ASP A O 1
ATOM 1396 N N . ALA A 1 188 ? -20.962 31.591 15.004 1.00 77.69 188 ALA A N 1
ATOM 1397 C CA . ALA A 1 188 ? -20.350 32.897 14.744 1.00 77.69 188 ALA A CA 1
ATOM 1398 C C . ALA A 1 188 ? -20.137 33.131 13.236 1.00 77.69 188 ALA A C 1
ATOM 1400 O O . ALA A 1 188 ? -19.660 32.213 12.560 1.00 77.69 188 ALA A O 1
ATOM 1401 N N . PRO A 1 189 ? -20.454 34.329 12.705 1.00 83.69 189 PRO A N 1
ATOM 1402 C CA . PRO A 1 189 ? -20.210 34.662 11.306 1.00 83.69 189 PRO A CA 1
ATOM 1403 C C . PRO A 1 189 ? -18.707 34.733 11.012 1.00 83.69 189 PRO A C 1
ATOM 1405 O O . PRO A 1 189 ? -17.916 35.136 11.861 1.00 83.69 189 PRO A O 1
ATOM 1408 N N . LEU A 1 190 ? -18.317 34.367 9.793 1.00 87.88 190 LEU A N 1
ATOM 1409 C CA . LEU A 1 190 ? -16.946 34.448 9.291 1.00 87.88 190 LEU A CA 1
ATOM 1410 C C . LEU A 1 190 ? -16.907 34.749 7.797 1.00 87.88 190 LEU A C 1
ATOM 1412 O O . LEU A 1 190 ? -17.901 34.575 7.089 1.00 87.88 190 LEU A O 1
ATOM 1416 N N . TRP A 1 191 ? -15.731 35.152 7.327 1.00 89.44 191 TRP A N 1
ATOM 1417 C CA . TRP A 1 191 ? -15.449 35.386 5.914 1.00 89.44 191 TRP A CA 1
ATOM 1418 C C . TRP A 1 191 ? -14.143 34.715 5.509 1.00 89.44 191 TRP A C 1
ATOM 1420 O O . TRP A 1 191 ? -13.138 34.857 6.199 1.00 89.44 191 TRP A O 1
ATOM 1430 N N . ILE A 1 192 ? -14.150 34.002 4.385 1.00 90.94 192 ILE A N 1
ATOM 1431 C CA . ILE A 1 192 ? -12.950 33.416 3.780 1.00 90.94 192 ILE A CA 1
ATOM 1432 C C . ILE A 1 192 ? -12.605 34.159 2.495 1.00 90.94 192 ILE A C 1
ATOM 1434 O O . ILE A 1 192 ? -13.491 34.440 1.688 1.00 90.94 192 ILE A O 1
ATOM 1438 N N . VAL A 1 193 ? -11.320 34.449 2.294 1.00 93.12 193 VAL A N 1
ATOM 1439 C CA . VAL A 1 193 ? -10.814 35.087 1.073 1.00 93.12 193 VAL A CA 1
ATOM 1440 C C . VAL A 1 193 ? -9.847 34.141 0.372 1.00 93.12 193 VAL A C 1
ATOM 1442 O O . VAL A 1 193 ? -8.921 33.622 0.989 1.00 93.12 193 VAL A O 1
ATOM 1445 N N . GLY A 1 194 ? -10.038 33.864 -0.915 1.00 90.88 194 GLY A N 1
ATOM 1446 C CA . GLY A 1 194 ? -9.198 32.881 -1.600 1.00 90.88 194 GLY A CA 1
ATOM 1447 C C . GLY A 1 194 ? -9.316 32.841 -3.104 1.00 90.88 194 GLY A C 1
ATOM 1448 O O . GLY A 1 194 ? -10.114 33.563 -3.694 1.00 90.88 194 GLY A O 1
ATOM 1449 N N . TYR A 1 195 ? -8.533 31.946 -3.704 1.00 84.75 195 TYR A N 1
ATOM 1450 C CA . TYR A 1 195 ? -8.513 31.699 -5.145 1.00 84.75 195 TYR A CA 1
ATOM 1451 C C . TYR A 1 195 ? -9.093 30.315 -5.460 1.00 84.75 195 TYR A C 1
ATOM 1453 O O . TYR A 1 195 ? -8.344 29.361 -5.677 1.00 84.75 195 TYR A O 1
ATOM 1461 N N . PRO A 1 196 ? -10.428 30.162 -5.450 1.00 76.44 196 PRO A N 1
ATOM 1462 C CA . PRO A 1 196 ? -11.059 28.930 -5.897 1.00 76.44 196 PRO A CA 1
ATOM 1463 C C . PRO A 1 196 ? -10.805 28.704 -7.396 1.00 76.44 196 PRO A C 1
ATOM 1465 O O . PRO A 1 196 ? -10.941 29.612 -8.222 1.00 76.44 196 PRO A O 1
ATOM 1468 N N . VAL A 1 197 ? -10.462 27.472 -7.756 1.00 67.38 197 VAL A N 1
ATOM 1469 C CA . VAL A 1 197 ? -10.143 27.040 -9.119 1.00 67.38 197 VAL A CA 1
ATOM 1470 C C . VAL A 1 197 ? -11.126 25.953 -9.539 1.00 67.38 197 VAL A C 1
ATOM 1472 O O . VAL A 1 197 ? -11.352 24.976 -8.826 1.00 67.38 197 VAL A O 1
ATOM 1475 N N . THR A 1 198 ? -11.693 26.096 -10.732 1.00 56.88 198 THR A N 1
ATOM 1476 C CA . THR A 1 198 ? -12.442 25.036 -11.407 1.00 56.88 198 THR A CA 1
ATOM 1477 C C . THR A 1 198 ? -11.534 24.167 -12.254 1.00 56.88 198 THR A C 1
ATOM 1479 O O . THR A 1 198 ? -10.679 24.666 -12.983 1.00 56.88 198 THR A O 1
ATOM 1482 N N . ARG A 1 199 ? -11.789 22.857 -12.258 1.00 47.34 199 ARG A N 1
ATOM 1483 C CA . ARG A 1 199 ? -11.450 22.017 -13.410 1.00 47.34 199 ARG A CA 1
ATOM 1484 C C . ARG A 1 199 ? -12.744 21.655 -14.135 1.00 47.34 199 ARG A C 1
ATOM 1486 O O . ARG A 1 199 ? -13.640 21.122 -13.485 1.00 47.34 199 ARG A O 1
ATOM 1493 N N . PRO A 1 200 ? -12.869 21.940 -15.439 1.00 37.47 200 PRO A N 1
ATOM 1494 C CA . PRO A 1 200 ? -14.043 21.539 -16.194 1.00 37.47 200 PRO A CA 1
ATOM 1495 C C . PRO A 1 200 ? -13.987 20.031 -16.464 1.00 37.47 200 PRO A C 1
ATOM 1497 O O . PRO A 1 200 ? -13.060 19.547 -17.113 1.00 37.47 200 PRO A O 1
ATOM 1500 N N . SER A 1 201 ? -14.989 19.286 -15.996 1.00 35.00 201 SER A N 1
ATOM 1501 C CA . SER A 1 201 ? -15.293 17.949 -16.517 1.00 35.00 201 SER A CA 1
ATOM 1502 C C . SER A 1 201 ? -16.786 17.616 -16.371 1.00 35.00 201 SER A C 1
ATOM 1504 O O . SER A 1 201 ? -17.209 17.030 -15.380 1.00 35.00 201 SER A O 1
ATOM 1506 N N . SER A 1 202 ? -17.550 17.938 -17.422 1.00 41.00 202 SER A N 1
ATOM 1507 C CA . SER A 1 202 ? -18.880 17.417 -17.807 1.00 41.00 202 SER A CA 1
ATOM 1508 C C . SER A 1 202 ? -20.119 17.675 -16.918 1.00 41.00 202 SER A C 1
ATOM 1510 O O . SER A 1 202 ? -20.105 17.497 -15.709 1.00 41.00 202 SER A O 1
ATOM 1512 N N . SER A 1 203 ? -21.238 17.987 -17.593 1.00 40.84 203 SER A N 1
ATOM 1513 C CA . SER A 1 203 ? -22.673 17.979 -17.206 1.00 40.84 203 SER A CA 1
ATOM 1514 C C . SER A 1 203 ? -23.151 18.713 -15.937 1.00 40.84 203 SER A C 1
ATOM 1516 O O . SER A 1 203 ? -24.355 18.933 -15.798 1.00 40.84 203 SER A O 1
ATOM 1518 N N . GLU A 1 204 ? -22.259 19.158 -15.050 1.00 44.38 204 GLU A N 1
ATOM 1519 C CA . GLU A 1 204 ? -22.591 19.939 -13.843 1.00 44.38 204 GLU A CA 1
ATOM 1520 C C . GLU A 1 204 ? -22.600 21.467 -14.066 1.00 44.38 204 GLU A C 1
ATOM 1522 O O . GLU A 1 204 ? -22.856 22.229 -13.125 1.00 44.38 204 GLU A O 1
ATOM 1527 N N . ASP A 1 205 ? -22.398 21.912 -15.313 1.00 44.19 205 ASP A N 1
ATOM 1528 C CA . ASP A 1 205 ? -22.282 23.321 -15.718 1.00 44.19 205 ASP A CA 1
ATOM 1529 C C . ASP A 1 205 ? -23.420 24.195 -15.152 1.00 44.19 205 ASP A C 1
ATOM 1531 O O . ASP A 1 205 ? -23.172 25.271 -14.615 1.00 44.19 205 ASP A O 1
ATOM 1535 N N . SER A 1 206 ? -24.666 23.701 -15.118 1.00 44.72 206 SER A N 1
ATOM 1536 C CA . SER A 1 206 ? -25.824 24.515 -14.710 1.00 44.72 206 SER A CA 1
ATOM 1537 C C . SER A 1 206 ? -25.903 24.840 -13.209 1.00 44.72 206 SER A C 1
ATOM 1539 O O . SER A 1 206 ? -26.609 25.770 -12.821 1.00 44.72 206 SER A O 1
ATOM 1541 N N . LYS A 1 207 ? -25.267 24.046 -12.334 1.00 48.81 207 LYS A N 1
ATOM 1542 C CA . LYS A 1 207 ? -25.262 24.276 -10.869 1.00 48.81 207 LYS A CA 1
ATOM 1543 C C . LYS A 1 207 ? -24.049 25.101 -10.446 1.00 48.81 207 LYS A C 1
ATOM 1545 O O . LYS A 1 207 ? -24.144 25.893 -9.512 1.00 48.81 207 LYS A O 1
ATOM 1550 N N . PHE A 1 208 ? -22.941 24.921 -11.161 1.00 53.47 208 PHE A N 1
ATOM 1551 C CA . PHE A 1 208 ? -21.717 25.696 -11.027 1.00 53.47 208 PHE A CA 1
ATOM 1552 C C . PHE A 1 208 ? -21.935 27.165 -11.431 1.00 53.47 208 PHE A C 1
ATOM 1554 O O . PHE A 1 208 ? -21.641 28.083 -10.658 1.00 53.47 208 PHE A O 1
ATOM 1561 N N . GLU A 1 209 ? -22.564 27.372 -12.593 1.00 52.16 209 GLU A N 1
ATOM 1562 C CA . GLU A 1 209 ? -22.929 28.690 -13.120 1.00 52.16 209 GLU A CA 1
ATOM 1563 C C . GLU A 1 209 ? -23.798 29.505 -12.163 1.00 52.16 209 GLU A C 1
ATOM 1565 O O . GLU A 1 209 ? -23.654 30.723 -12.074 1.00 52.16 209 GLU A O 1
ATOM 1570 N N . ALA A 1 210 ? -24.663 28.831 -11.403 1.00 52.31 210 ALA A N 1
ATOM 1571 C CA . ALA A 1 210 ? -25.599 29.474 -10.492 1.00 52.31 210 ALA A CA 1
ATOM 1572 C C . ALA A 1 210 ? -24.935 30.145 -9.273 1.00 52.31 210 ALA A C 1
ATOM 1574 O O . ALA A 1 210 ? -25.555 31.019 -8.672 1.00 52.31 210 ALA A O 1
ATOM 1575 N N . VAL A 1 211 ? -23.712 29.748 -8.889 1.00 54.06 211 VAL A N 1
ATOM 1576 C CA . VAL A 1 211 ? -23.012 30.287 -7.700 1.00 54.06 211 VAL A CA 1
ATOM 1577 C C . VAL A 1 211 ? -21.706 30.987 -8.042 1.00 54.06 211 VAL A C 1
ATOM 1579 O O . VAL A 1 211 ? -21.364 31.974 -7.392 1.00 54.06 211 VAL A O 1
ATOM 1582 N N . PHE A 1 212 ? -20.991 30.523 -9.068 1.00 56.97 212 PHE A N 1
ATOM 1583 C CA . PHE A 1 212 ? -19.695 31.085 -9.439 1.00 56.97 212 PHE A CA 1
ATOM 1584 C C . PHE A 1 212 ? -19.699 31.837 -10.783 1.00 56.97 212 PHE A C 1
ATOM 1586 O O . PHE A 1 212 ? -18.710 32.518 -11.069 1.00 56.97 212 PHE A O 1
ATOM 1593 N N . GLY A 1 213 ? -20.800 31.798 -11.547 1.00 52.00 213 GLY A N 1
ATOM 1594 C CA . GLY A 1 213 ? -20.903 32.347 -12.907 1.00 52.00 213 GLY A CA 1
ATOM 1595 C C . GLY A 1 213 ? -20.412 31.373 -13.997 1.00 52.00 213 GLY A C 1
ATOM 1596 O O . GLY A 1 213 ? -19.882 30.312 -13.659 1.00 52.00 213 GLY A O 1
ATOM 1597 N N . PRO A 1 214 ? -20.589 31.696 -15.296 1.00 49.94 214 PRO A N 1
ATOM 1598 C CA . PRO A 1 214 ? -20.094 30.887 -16.419 1.00 49.94 214 PRO A CA 1
ATOM 1599 C C . PRO A 1 214 ? -18.598 30.629 -16.293 1.00 49.94 214 PRO A C 1
ATOM 1601 O O . PRO A 1 214 ? -17.832 31.563 -16.076 1.00 49.94 214 PRO A O 1
ATOM 1604 N N . ALA A 1 215 ? -18.191 29.362 -16.405 1.00 50.50 215 ALA A N 1
ATOM 1605 C CA . ALA A 1 215 ? -16.796 28.934 -16.343 1.00 50.50 215 ALA A CA 1
ATOM 1606 C C . ALA A 1 215 ? -16.066 29.292 -17.651 1.00 50.50 215 ALA A C 1
ATOM 1608 O O . ALA A 1 215 ? -15.847 28.444 -18.513 1.00 50.50 215 ALA A O 1
ATOM 1609 N N . ASP A 1 216 ? -15.712 30.564 -17.810 1.00 51.97 216 ASP A N 1
ATOM 1610 C CA . ASP A 1 216 ? -14.835 31.058 -18.867 1.00 51.97 216 ASP A CA 1
ATOM 1611 C C . ASP A 1 216 ? -13.488 31.518 -18.281 1.00 51.97 216 ASP A C 1
ATOM 1613 O O . ASP A 1 216 ? -13.288 31.569 -17.068 1.00 51.97 216 ASP A O 1
ATOM 1617 N N . ALA A 1 217 ? -12.533 31.867 -19.145 1.00 46.00 217 ALA A N 1
ATOM 1618 C CA . ALA A 1 217 ? -11.214 32.338 -18.718 1.00 46.00 217 ALA A CA 1
ATOM 1619 C C . ALA A 1 217 ? -11.256 33.608 -17.834 1.00 46.00 217 ALA A C 1
ATOM 1621 O O . ALA A 1 217 ? -10.227 33.972 -17.266 1.00 46.00 217 ALA A O 1
ATOM 1622 N N . ALA A 1 218 ? -12.407 34.285 -17.719 1.00 48.56 218 ALA A N 1
ATOM 1623 C CA . ALA A 1 218 ? -12.587 35.478 -16.900 1.00 48.56 218 ALA A CA 1
ATOM 1624 C C . ALA A 1 218 ? -13.065 35.174 -15.463 1.00 48.56 218 ALA A C 1
ATOM 1626 O O . ALA A 1 218 ? -12.972 36.057 -14.612 1.00 48.56 218 ALA A O 1
ATOM 1627 N N . THR A 1 219 ? -13.551 33.962 -15.159 1.00 53.50 219 THR A N 1
ATOM 1628 C CA . THR A 1 219 ? -14.150 33.621 -13.845 1.00 53.50 219 THR A CA 1
ATOM 1629 C C . THR A 1 219 ? -13.407 32.539 -13.051 1.00 53.50 219 THR A C 1
ATOM 1631 O O . THR A 1 219 ? -13.750 32.289 -11.886 1.00 53.50 219 THR A O 1
ATOM 1634 N N . THR A 1 220 ? -12.390 31.904 -13.643 1.00 56.66 220 THR A N 1
ATOM 1635 C CA . THR A 1 220 ? -11.589 30.829 -13.032 1.00 56.66 220 THR A CA 1
ATOM 1636 C C . THR A 1 220 ? -10.261 31.348 -12.483 1.00 56.66 220 THR A C 1
ATOM 1638 O O . THR A 1 220 ? -9.541 32.044 -13.195 1.00 56.66 220 THR A O 1
ATOM 1641 N N . GLY A 1 221 ? -9.896 30.990 -11.243 1.00 62.78 221 GLY A N 1
ATOM 1642 C CA . GLY A 1 221 ? -8.629 31.435 -10.641 1.00 62.78 221 GLY A CA 1
ATOM 1643 C C . GLY A 1 221 ? -8.609 32.909 -10.216 1.00 62.78 221 GLY A C 1
ATOM 1644 O O . GLY A 1 221 ? -7.538 33.486 -10.042 1.00 62.78 221 GLY A O 1
ATOM 1645 N N . VAL A 1 222 ? -9.795 33.498 -10.058 1.00 76.12 222 VAL A N 1
ATOM 1646 C CA . VAL A 1 222 ? -10.031 34.869 -9.586 1.00 76.12 222 VAL A CA 1
ATOM 1647 C C . VAL A 1 222 ? -10.281 34.890 -8.081 1.00 76.12 222 VAL A C 1
ATOM 1649 O O . VAL A 1 222 ? -10.833 33.935 -7.522 1.00 76.12 222 VAL A O 1
ATOM 1652 N N . LYS A 1 223 ? -9.895 35.984 -7.421 1.00 87.75 223 LYS A N 1
ATOM 1653 C CA . LYS A 1 223 ? -10.073 36.152 -5.977 1.00 87.75 223 LYS A CA 1
ATOM 1654 C C . LYS A 1 223 ? -11.554 36.258 -5.601 1.00 87.75 223 LYS A C 1
ATOM 1656 O O . LYS A 1 223 ? -12.325 36.988 -6.228 1.00 87.75 223 LYS A O 1
ATOM 1661 N N . ARG A 1 224 ? -11.956 35.538 -4.552 1.00 87.25 224 ARG A N 1
ATOM 1662 C CA . ARG A 1 224 ? -13.326 35.546 -4.025 1.00 87.25 224 ARG A CA 1
ATOM 1663 C C . ARG A 1 224 ? -13.367 35.716 -2.516 1.00 87.25 224 ARG A C 1
ATOM 1665 O O . ARG A 1 224 ? -12.460 35.261 -1.821 1.00 87.25 224 ARG A O 1
ATOM 1672 N N . ALA A 1 225 ? -14.453 36.316 -2.039 1.00 89.19 225 ALA A N 1
ATOM 1673 C CA . ALA A 1 225 ? -14.825 36.372 -0.632 1.00 89.19 225 ALA A CA 1
ATOM 1674 C C . ALA A 1 225 ? -16.114 35.571 -0.406 1.00 89.19 225 ALA A C 1
ATOM 1676 O O . ALA A 1 225 ? -17.135 35.859 -1.030 1.00 89.19 225 ALA A O 1
ATOM 1677 N N . SER A 1 226 ? -16.090 34.584 0.488 1.00 87.94 226 SER A N 1
ATOM 1678 C CA . SER A 1 226 ? -17.271 33.775 0.816 1.00 87.94 226 SER A CA 1
ATOM 1679 C C . SER A 1 226 ? -17.652 33.956 2.291 1.00 87.94 226 SER A C 1
ATOM 1681 O O . SER A 1 226 ? -16.798 33.759 3.160 1.00 87.94 226 SER A O 1
ATOM 1683 N N . PRO A 1 227 ? -18.913 34.291 2.615 1.00 86.69 227 PRO A N 1
ATOM 1684 C CA . PRO A 1 227 ? -19.396 34.303 3.986 1.00 86.69 227 PRO A CA 1
ATOM 1685 C C . PRO A 1 227 ? -19.686 32.878 4.468 1.00 86.69 227 PRO A C 1
ATOM 1687 O O . PRO A 1 227 ? -20.056 31.998 3.685 1.00 86.69 227 PRO A O 1
ATOM 1690 N N . GLY A 1 228 ? -19.587 32.666 5.774 1.00 84.62 228 GLY A N 1
ATOM 1691 C CA . GLY A 1 228 ? -19.996 31.429 6.427 1.00 84.62 228 GLY A CA 1
ATOM 1692 C C . GLY A 1 228 ? -20.162 31.588 7.932 1.00 84.62 228 GLY A C 1
ATOM 1693 O O . GLY A 1 228 ? -20.173 32.702 8.454 1.00 84.62 228 GLY A O 1
ATOM 1694 N N . ARG A 1 229 ? -20.307 30.468 8.632 1.00 80.88 229 ARG A N 1
ATOM 1695 C CA . ARG A 1 229 ? -20.461 30.367 10.081 1.00 80.88 229 ARG A CA 1
ATOM 1696 C C . ARG A 1 229 ? -19.658 29.207 10.654 1.00 80.88 229 ARG A C 1
ATOM 1698 O O . ARG A 1 229 ? -19.430 28.198 9.979 1.00 80.88 229 ARG A O 1
ATOM 1705 N N . LEU A 1 230 ? -19.248 29.346 11.913 1.00 77.94 230 LEU A N 1
ATOM 1706 C CA . LEU A 1 230 ? -18.601 28.283 12.686 1.00 77.94 230 LEU A CA 1
ATOM 1707 C C . LEU A 1 230 ? -19.612 27.233 13.154 1.00 77.94 230 LEU A C 1
ATOM 1709 O O . LEU A 1 230 ? -20.648 27.564 13.719 1.00 77.94 230 LEU A O 1
ATOM 1713 N N . GLN A 1 231 ? -19.291 25.947 13.013 1.00 69.81 231 GLN A N 1
ATOM 1714 C CA . GLN A 1 231 ? -20.197 24.864 13.431 1.00 69.81 231 GLN A CA 1
ATOM 1715 C C . GLN A 1 231 ? -20.095 24.479 14.914 1.00 69.81 231 GLN A C 1
ATOM 1717 O O . GLN A 1 231 ? -21.066 23.999 15.509 1.00 69.81 231 GLN A O 1
ATOM 1722 N N . LYS A 1 232 ? -18.928 24.683 15.526 1.00 63.38 232 LYS A N 1
ATOM 1723 C CA . LYS A 1 232 ? -18.656 24.443 16.951 1.00 63.38 232 LYS A CA 1
ATOM 1724 C C . LYS A 1 232 ? -17.835 25.614 17.493 1.00 63.38 232 LYS A C 1
ATOM 1726 O O . LYS A 1 232 ? -17.061 26.202 16.742 1.00 63.38 232 LYS A O 1
ATOM 1731 N N . ALA A 1 233 ? -18.023 25.943 18.770 1.00 56.47 233 ALA A N 1
ATOM 1732 C CA . ALA A 1 233 ? -17.163 26.912 19.441 1.00 56.47 233 ALA A CA 1
ATOM 1733 C C . ALA A 1 233 ? -15.716 26.376 19.474 1.00 56.47 233 ALA A C 1
ATOM 1735 O O . ALA A 1 233 ? -15.541 25.159 19.630 1.00 56.47 233 ALA A O 1
ATOM 1736 N N . PRO A 1 234 ? -14.698 27.237 19.309 1.00 55.97 234 PRO A N 1
ATOM 1737 C CA . PRO A 1 234 ? -13.310 26.853 19.531 1.00 55.97 234 PRO A CA 1
ATOM 1738 C C . PRO A 1 234 ? -13.148 26.286 20.946 1.00 55.97 234 PRO A C 1
ATOM 1740 O O . PRO A 1 234 ? -13.695 26.828 21.903 1.00 55.97 234 PRO A O 1
ATOM 1743 N N . VAL A 1 235 ? -12.426 25.176 21.092 1.00 54.72 235 VAL A N 1
ATOM 1744 C CA . VAL A 1 235 ? -12.127 24.622 22.421 1.00 54.72 235 VAL A CA 1
ATOM 1745 C C . VAL A 1 235 ? -10.993 25.453 23.043 1.00 54.72 235 VAL A C 1
ATOM 1747 O O . VAL A 1 235 ? -10.114 25.870 22.292 1.00 54.72 235 VAL A O 1
ATOM 1750 N N . PRO A 1 236 ? -10.976 25.730 24.359 1.00 49.19 236 PRO A N 1
ATOM 1751 C CA . PRO A 1 236 ? -9.878 26.452 25.004 1.00 49.19 236 PRO A CA 1
ATOM 1752 C C . PRO A 1 236 ? -8.473 25.871 24.701 1.00 49.19 236 PRO A C 1
ATOM 1754 O O . PRO A 1 236 ? -8.360 24.669 24.428 1.00 49.19 236 PRO A O 1
ATOM 1757 N N . PRO A 1 237 ? -7.398 26.692 24.730 1.00 42.41 237 PRO A N 1
ATOM 1758 C CA . PRO A 1 237 ? -6.039 26.306 24.306 1.00 42.41 237 PRO A CA 1
ATOM 1759 C C . PRO A 1 237 ? -5.472 25.046 24.989 1.00 42.41 237 PRO A C 1
ATOM 1761 O O . PRO A 1 237 ? -4.653 24.330 24.418 1.00 42.41 237 PRO A O 1
ATOM 1764 N N . ASP A 1 238 ? -5.928 24.762 26.202 1.00 40.84 238 ASP A N 1
ATOM 1765 C CA . ASP A 1 238 ? -5.558 23.652 27.080 1.00 40.84 238 ASP A CA 1
ATOM 1766 C C . ASP A 1 238 ? -6.135 22.283 26.662 1.00 40.84 238 ASP A C 1
ATOM 1768 O O . ASP A 1 238 ? -5.690 21.253 27.168 1.00 40.84 238 ASP A O 1
ATOM 1772 N N . ALA A 1 239 ? -7.060 22.240 25.696 1.00 39.03 239 ALA A N 1
ATOM 1773 C CA . ALA A 1 239 ? -7.672 21.002 25.198 1.00 39.03 239 ALA A CA 1
ATOM 1774 C C . ALA A 1 239 ? -6.996 20.400 23.948 1.00 39.03 239 ALA A C 1
ATOM 1776 O O . ALA A 1 239 ? -7.460 19.386 23.426 1.00 39.03 239 ALA A O 1
ATOM 1777 N N . GLY A 1 240 ? -5.918 21.009 23.444 1.00 41.28 240 GLY A N 1
ATOM 1778 C CA . GLY A 1 240 ? -5.040 20.385 22.448 1.00 41.28 240 GLY A CA 1
ATOM 1779 C C . GLY A 1 240 ? -5.625 20.166 21.045 1.00 41.28 240 GLY A C 1
ATOM 1780 O O . GLY A 1 240 ? -5.045 19.397 20.294 1.00 41.28 240 GLY A O 1
ATOM 1781 N N . SER A 1 241 ? -6.724 20.822 20.647 1.00 50.53 241 SER A N 1
ATOM 1782 C CA . SER A 1 241 ? -7.257 20.766 19.270 1.00 50.53 241 SER A CA 1
ATOM 1783 C C . SER A 1 241 ? -7.466 22.169 18.696 1.00 50.53 241 SER A C 1
ATOM 1785 O O . SER A 1 241 ? -8.304 22.923 19.187 1.00 50.53 241 SER A O 1
ATOM 1787 N N . ALA A 1 242 ? -6.738 22.510 17.626 1.00 56.34 242 ALA A N 1
ATOM 1788 C CA . ALA A 1 242 ? -6.907 23.769 16.890 1.00 56.34 242 ALA A CA 1
ATOM 1789 C C . ALA A 1 242 ? -7.828 23.639 15.659 1.00 56.34 242 ALA A C 1
ATOM 1791 O O . ALA A 1 242 ? -8.054 24.628 14.969 1.00 56.34 242 ALA A O 1
ATOM 1792 N N . ASP A 1 243 ? -8.358 22.450 15.362 1.00 66.19 243 ASP A N 1
ATOM 1793 C CA . ASP A 1 243 ? -9.227 22.231 14.202 1.00 66.19 243 ASP A CA 1
ATOM 1794 C C . ASP A 1 243 ? -10.672 22.663 14.480 1.00 66.19 243 ASP A C 1
ATOM 1796 O O . ASP A 1 243 ? -11.309 22.206 15.432 1.00 66.19 243 ASP A O 1
ATOM 1800 N N . VAL A 1 244 ? -11.218 23.519 13.613 1.00 72.69 244 VAL A N 1
ATOM 1801 C CA . VAL A 1 244 ? -12.594 24.029 13.708 1.00 72.69 244 VAL A CA 1
ATOM 1802 C C . VAL A 1 244 ? -13.298 23.905 12.352 1.00 72.69 244 VAL A C 1
ATOM 1804 O O . VAL A 1 244 ? -12.681 24.040 11.297 1.00 72.69 244 VAL A O 1
ATOM 1807 N N . LYS A 1 245 ? -14.608 23.622 12.371 1.00 80.88 245 LYS A N 1
ATOM 1808 C CA . LYS A 1 245 ? -15.444 23.448 11.169 1.00 80.88 245 LYS A CA 1
ATOM 1809 C C . LYS A 1 245 ? -16.195 24.734 10.799 1.00 80.88 245 LYS A C 1
ATOM 1811 O O . LYS A 1 245 ? -16.730 25.397 11.690 1.00 80.88 245 LYS A O 1
ATOM 1816 N N . HIS A 1 246 ? -16.313 25.027 9.503 1.00 82.44 246 HIS A N 1
ATOM 1817 C CA . HIS A 1 246 ? -17.111 26.131 8.955 1.00 82.44 246 HIS A CA 1
ATOM 1818 C C . HIS A 1 246 ? -17.939 25.729 7.724 1.00 82.44 246 HIS A C 1
ATOM 1820 O O . HIS A 1 246 ? -17.691 24.692 7.112 1.00 82.44 246 HIS A O 1
ATOM 1826 N N . ASP A 1 247 ? -18.915 26.561 7.353 1.00 75.62 247 ASP A N 1
ATOM 1827 C CA . ASP A 1 247 ? -19.850 26.308 6.238 1.00 75.62 247 ASP A CA 1
ATOM 1828 C C . ASP A 1 247 ? -19.653 27.211 5.001 1.00 75.62 247 ASP A C 1
ATOM 1830 O O . ASP A 1 247 ? -20.399 27.100 4.030 1.00 75.62 247 ASP A O 1
ATOM 1834 N N . ALA A 1 248 ? -18.657 28.108 5.024 1.00 79.44 248 ALA A N 1
ATOM 1835 C CA . ALA A 1 248 ? -18.371 28.994 3.892 1.00 79.44 248 ALA A CA 1
ATOM 1836 C C . ALA A 1 248 ? -18.051 28.207 2.615 1.00 79.44 248 ALA A C 1
ATOM 1838 O O . ALA A 1 248 ? -17.322 27.221 2.673 1.00 79.44 248 ALA A O 1
ATOM 1839 N N . THR A 1 249 ? -18.533 28.680 1.467 1.00 75.38 249 THR A N 1
ATOM 1840 C CA . THR A 1 249 ? -18.322 28.046 0.158 1.00 75.38 249 THR A CA 1
ATOM 1841 C C . THR A 1 249 ? -16.852 28.145 -0.286 1.00 75.38 249 THR A C 1
ATOM 1843 O O . THR A 1 249 ? -16.322 29.251 -0.436 1.00 75.38 249 THR A O 1
ATOM 1846 N N . THR A 1 250 ? -16.204 27.004 -0.546 1.00 75.31 250 THR A N 1
ATOM 1847 C CA . THR A 1 250 ? -14.793 26.883 -0.984 1.00 75.31 250 THR A CA 1
ATOM 1848 C C . THR A 1 250 ? -14.665 25.937 -2.180 1.00 75.31 250 THR A C 1
ATOM 1850 O O . THR A 1 250 ? -15.606 25.225 -2.501 1.00 75.31 250 THR A O 1
ATOM 1853 N N . LEU A 1 251 ? -13.521 25.921 -2.870 1.00 67.44 251 LEU A N 1
ATOM 1854 C CA . LEU A 1 251 ? -13.211 24.970 -3.952 1.00 67.44 251 LEU A CA 1
ATOM 1855 C C . LEU A 1 251 ? -11.714 24.611 -3.914 1.00 67.44 251 LEU A C 1
ATOM 1857 O O . LEU A 1 251 ? -10.952 25.266 -3.193 1.00 67.44 251 LEU A O 1
ATOM 1861 N N . PRO A 1 252 ? -11.250 23.607 -4.687 1.00 66.56 252 PRO A N 1
ATOM 1862 C CA . PRO A 1 252 ? -9.818 23.403 -4.902 1.00 66.56 252 PRO A CA 1
ATOM 1863 C C . PRO A 1 252 ? -9.108 24.726 -5.231 1.00 66.56 252 PRO A C 1
ATOM 1865 O O . PRO A 1 252 ? -9.626 25.525 -6.001 1.00 66.56 252 PRO A O 1
ATOM 1868 N N . GLY A 1 253 ? -7.953 24.985 -4.614 1.00 70.69 253 GLY A N 1
ATOM 1869 C CA . GLY A 1 253 ? -7.250 26.278 -4.688 1.00 70.69 253 GLY A CA 1
ATOM 1870 C C . GLY A 1 253 ? -7.480 27.209 -3.486 1.00 70.69 253 GLY A C 1
ATOM 1871 O O . GLY A 1 253 ? -6.616 28.034 -3.184 1.00 70.69 253 GLY A O 1
ATOM 1872 N N . SER A 1 254 ? -8.560 27.018 -2.716 1.00 81.81 254 SER A N 1
ATOM 1873 C CA . SER A 1 254 ? -8.805 27.754 -1.460 1.00 81.81 254 SER A CA 1
ATOM 1874 C C . SER A 1 254 ? -7.932 27.293 -0.279 1.00 81.81 254 SER A C 1
ATOM 1876 O O . SER A 1 254 ? -7.950 27.920 0.777 1.00 81.81 254 SER A O 1
ATOM 1878 N N . SER A 1 255 ? -7.159 26.209 -0.409 1.00 85.06 255 SER A N 1
ATOM 1879 C CA . SER A 1 255 ? -6.220 25.777 0.638 1.00 85.06 255 SER A CA 1
ATOM 1880 C C . SER A 1 255 ? -5.204 26.875 0.952 1.00 85.06 255 SER A C 1
ATOM 1882 O O . SER A 1 255 ? -4.535 27.375 0.050 1.00 85.06 255 SER A O 1
ATOM 1884 N N . GLY A 1 256 ? -5.073 27.227 2.229 1.00 86.38 256 GLY A N 1
ATOM 1885 C CA . GLY A 1 256 ? -4.233 28.321 2.715 1.00 86.38 256 GLY A CA 1
ATOM 1886 C C . GLY A 1 256 ? -4.922 29.689 2.761 1.00 86.38 256 GLY A C 1
ATOM 1887 O O . GLY A 1 256 ? -4.271 30.674 3.098 1.00 86.38 256 GLY A O 1
ATOM 1888 N N . SER A 1 257 ? -6.220 29.770 2.456 1.00 93.31 257 SER A N 1
ATOM 1889 C CA . SER A 1 257 ? -7.007 31.001 2.578 1.00 93.31 257 SER A CA 1
ATOM 1890 C C . SER A 1 257 ? -7.138 31.492 4.025 1.00 93.31 257 SER A C 1
ATOM 1892 O O . SER A 1 257 ? -7.428 30.676 4.908 1.00 93.31 257 SER A O 1
ATOM 1894 N N . PRO A 1 258 ? -7.000 32.808 4.285 1.00 94.69 258 PRO A N 1
ATOM 1895 C CA . PRO A 1 258 ? -7.312 33.381 5.587 1.00 94.69 258 PRO A CA 1
ATOM 1896 C C . PRO A 1 258 ? -8.820 33.376 5.853 1.00 94.69 258 PRO A C 1
ATOM 1898 O O . PRO A 1 258 ? -9.635 33.569 4.945 1.00 94.69 258 PRO A O 1
ATOM 1901 N N . ILE A 1 259 ? -9.174 33.192 7.123 1.00 91.94 259 ILE A N 1
ATOM 1902 C CA . ILE A 1 259 ? -10.541 33.263 7.638 1.00 91.94 259 ILE A CA 1
ATOM 1903 C C . ILE A 1 259 ? -10.617 34.371 8.686 1.00 91.94 259 ILE A C 1
ATOM 1905 O O . ILE A 1 259 ? -9.862 34.368 9.662 1.00 91.94 259 ILE A O 1
ATOM 1909 N N . LEU A 1 260 ? -11.546 35.300 8.482 1.00 90.31 260 LEU A N 1
ATOM 1910 C CA . LEU A 1 260 ? -11.792 36.458 9.335 1.00 90.31 260 LEU A CA 1
ATOM 1911 C C . LEU A 1 260 ? -13.013 36.234 10.227 1.00 90.31 260 LEU A C 1
ATOM 1913 O O . LEU A 1 260 ? -14.000 35.642 9.784 1.00 90.31 260 LEU A O 1
ATOM 1917 N N . ASP A 1 261 ? -12.974 36.768 11.446 1.00 86.25 261 ASP A N 1
ATOM 1918 C CA . ASP A 1 261 ? -14.155 36.890 12.303 1.00 86.25 261 ASP A CA 1
ATOM 1919 C C . ASP A 1 261 ? -15.136 37.870 11.656 1.00 86.25 261 ASP A C 1
ATOM 1921 O O . ASP A 1 261 ? -14.831 39.045 11.448 1.00 86.25 261 ASP A O 1
ATOM 1925 N N . GLY A 1 262 ? -16.341 37.394 11.362 1.00 80.19 262 GLY A N 1
ATOM 1926 C CA . GLY A 1 262 ? -17.421 38.175 10.774 1.00 80.19 262 GLY A CA 1
ATOM 1927 C C . GLY A 1 262 ? -18.078 39.155 11.743 1.00 80.19 262 GLY A C 1
ATOM 1928 O O . GLY A 1 262 ? -19.190 39.582 11.476 1.00 80.19 262 GLY A O 1
ATOM 1929 N N . ARG A 1 263 ? -17.449 39.488 12.873 1.00 78.50 263 ARG A N 1
ATOM 1930 C CA . ARG A 1 263 ? -17.856 40.584 13.769 1.00 78.50 263 ARG A CA 1
ATOM 1931 C C . ARG A 1 263 ? -16.766 41.640 13.927 1.00 78.50 263 ARG A C 1
ATOM 1933 O O . ARG A 1 263 ? -17.071 42.817 14.080 1.00 78.50 263 ARG A O 1
ATOM 1940 N N . THR A 1 264 ? -15.502 41.214 13.931 1.00 79.69 264 THR A N 1
ATOM 1941 C CA . THR A 1 264 ? -14.347 42.075 14.241 1.00 79.69 264 THR A CA 1
ATOM 1942 C C . THR A 1 264 ? -13.430 42.313 13.044 1.00 79.69 264 THR A C 1
ATOM 1944 O O . THR A 1 264 ? -12.641 43.251 13.070 1.00 79.69 264 THR A O 1
ATOM 1947 N N . GLY A 1 265 ? -13.503 41.476 12.005 1.00 81.69 265 GLY A N 1
ATOM 1948 C CA . GLY A 1 265 ? -12.609 41.527 10.848 1.00 81.69 265 GLY A CA 1
ATOM 1949 C C . GLY A 1 265 ? -11.188 41.018 11.117 1.00 81.69 265 GLY A C 1
ATOM 1950 O O . GLY A 1 265 ? -10.363 41.033 10.206 1.00 81.69 265 GLY A O 1
ATOM 1951 N N . GLY A 1 266 ? -10.888 40.563 12.340 1.00 86.62 266 GLY A N 1
ATOM 1952 C CA . GLY A 1 266 ? -9.584 40.006 12.701 1.00 86.62 266 GLY A CA 1
ATOM 1953 C C . GLY A 1 266 ? -9.374 38.593 12.151 1.00 86.62 266 GLY A C 1
ATOM 1954 O O . GLY A 1 266 ? -10.327 37.828 11.985 1.00 86.62 266 GLY A O 1
ATOM 1955 N N . LEU A 1 267 ? -8.116 38.230 11.895 1.00 89.44 267 LEU A N 1
ATOM 1956 C CA . LEU A 1 267 ? -7.735 36.898 11.428 1.00 89.44 267 LEU A CA 1
ATOM 1957 C C . LEU A 1 267 ? -7.925 35.861 12.547 1.00 89.44 267 LEU A C 1
ATOM 1959 O O . LEU A 1 267 ? -7.236 35.908 13.565 1.00 89.44 267 LEU A O 1
ATOM 1963 N N . ILE A 1 268 ? -8.827 34.902 12.330 1.00 86.12 268 ILE A N 1
ATOM 1964 C CA . ILE A 1 268 ? -9.128 33.817 13.281 1.00 86.12 268 ILE A CA 1
ATOM 1965 C C . ILE A 1 268 ? -8.689 32.441 12.792 1.00 86.12 268 ILE A C 1
ATOM 1967 O O . ILE A 1 268 ? -8.564 31.523 13.603 1.00 86.12 268 ILE A O 1
ATOM 1971 N N . GLY A 1 269 ? -8.446 32.259 11.491 1.00 87.62 269 GLY A N 1
ATOM 1972 C CA . GLY A 1 269 ? -8.111 30.934 10.992 1.00 87.62 269 GLY A CA 1
ATOM 1973 C C . GLY A 1 269 ? -7.475 30.862 9.614 1.00 87.62 269 GLY A C 1
ATOM 1974 O O . GLY A 1 269 ? -7.409 31.843 8.877 1.00 87.62 269 GLY A O 1
ATOM 1975 N N . LEU A 1 270 ? -7.020 29.655 9.282 1.00 90.88 270 LEU A N 1
ATOM 1976 C CA . LEU A 1 270 ? -6.505 29.267 7.970 1.00 90.88 270 LEU A CA 1
ATOM 1977 C C . LEU A 1 270 ? -7.289 28.054 7.456 1.00 90.88 270 LEU A C 1
ATOM 1979 O O . LEU A 1 270 ? -7.336 27.022 8.126 1.00 90.88 270 LEU A O 1
ATOM 1983 N N . HIS A 1 271 ? -7.887 28.158 6.269 1.00 88.62 271 HIS A N 1
ATOM 1984 C CA . HIS A 1 271 ? -8.593 27.048 5.620 1.00 88.62 271 HIS A CA 1
ATOM 1985 C C . HIS A 1 271 ? -7.610 26.031 5.035 1.00 88.62 271 HIS A C 1
ATOM 1987 O O . HIS A 1 271 ? -6.667 26.422 4.347 1.00 88.62 271 HIS A O 1
ATOM 1993 N N . TYR A 1 272 ? -7.840 24.731 5.231 1.00 75.12 272 TYR A N 1
ATOM 1994 C CA . TYR A 1 272 ? -6.944 23.705 4.674 1.00 75.12 272 TYR A CA 1
ATOM 1995 C C . TYR A 1 272 ? -7.636 22.478 4.068 1.00 75.12 272 TYR A C 1
ATOM 1997 O O . TYR A 1 272 ? -6.967 21.689 3.402 1.00 75.12 272 TYR A O 1
ATOM 2005 N N . ARG A 1 273 ? -8.949 22.287 4.256 1.00 71.00 273 ARG A N 1
ATOM 2006 C CA . ARG A 1 273 ? -9.664 21.135 3.680 1.00 71.00 273 ARG A CA 1
ATOM 2007 C C . ARG A 1 273 ? -11.158 21.406 3.513 1.00 71.00 273 ARG A C 1
ATOM 2009 O O . ARG A 1 273 ? -11.786 21.965 4.406 1.00 71.00 273 ARG A O 1
ATOM 2016 N N . GLY A 1 274 ? -11.726 20.906 2.418 1.00 61.00 274 GLY A N 1
ATOM 2017 C CA . GLY A 1 274 ? -13.160 20.648 2.264 1.00 61.00 274 GLY A CA 1
ATOM 2018 C C . GLY A 1 274 ? -13.400 19.161 2.012 1.00 61.00 274 GLY A C 1
ATOM 2019 O O . GLY A 1 274 ? -12.570 18.513 1.371 1.00 61.00 274 GLY A O 1
ATOM 2020 N N . ASP A 1 275 ? -14.480 18.600 2.553 1.00 48.34 275 ASP A N 1
ATOM 2021 C CA . ASP A 1 275 ? -14.885 17.214 2.290 1.00 48.34 275 ASP A CA 1
ATOM 2022 C C . ASP A 1 275 ? -16.105 17.199 1.357 1.00 48.34 275 ASP A C 1
ATOM 2024 O O . ASP A 1 275 ? -17.030 17.985 1.527 1.00 48.34 275 ASP A O 1
ATOM 2028 N N . ALA A 1 276 ? -16.110 16.338 0.338 1.00 38.50 276 ALA A N 1
ATOM 2029 C CA . ALA A 1 276 ? -17.240 16.232 -0.587 1.00 38.50 276 ALA A CA 1
ATOM 2030 C C . ALA A 1 276 ? -18.390 15.386 -0.007 1.00 38.50 276 ALA A C 1
ATOM 2032 O O . ALA A 1 276 ? -19.520 15.492 -0.494 1.00 38.50 276 ALA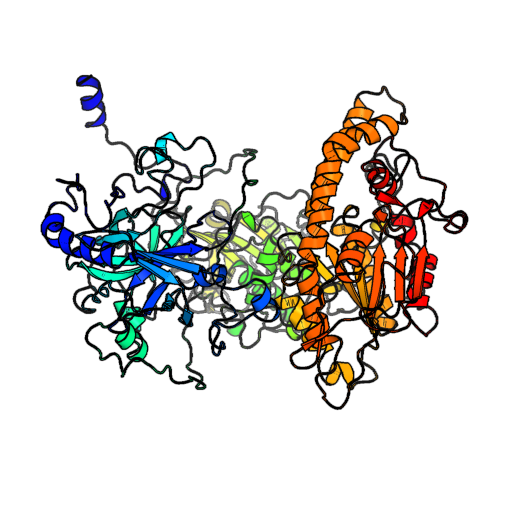 A O 1
ATOM 2033 N N . GLY A 1 277 ? -18.109 14.553 1.006 1.00 35.75 277 GLY A N 1
ATOM 2034 C CA . GLY A 1 277 ? -19.082 13.669 1.658 1.00 35.75 277 GLY A CA 1
ATOM 2035 C C . GLY A 1 277 ? -19.730 14.256 2.915 1.00 35.75 277 GLY A C 1
ATOM 2036 O O . GLY A 1 277 ? -20.891 13.957 3.190 1.00 35.75 277 GLY A O 1
ATOM 2037 N N . ASP A 1 278 ? -19.018 15.124 3.636 1.00 38.25 278 ASP A N 1
ATOM 2038 C CA . ASP A 1 278 ? -19.543 15.881 4.774 1.00 38.25 278 ASP A CA 1
ATOM 2039 C C . ASP A 1 278 ? -19.756 17.334 4.334 1.00 38.25 278 ASP A C 1
ATOM 2041 O O . ASP A 1 278 ? -18.876 17.942 3.745 1.00 38.25 278 ASP A O 1
ATOM 2045 N N . SER A 1 279 ? -20.909 17.925 4.624 1.00 46.91 279 SER A N 1
ATOM 2046 C CA . SER A 1 279 ? -21.303 19.277 4.192 1.00 46.91 279 SER A CA 1
ATOM 2047 C C . SER A 1 279 ? -20.505 20.438 4.832 1.00 46.91 279 SER A C 1
ATOM 2049 O O . SER A 1 279 ? -21.076 21.504 5.060 1.00 46.91 279 SER A O 1
ATOM 2051 N N . TRP A 1 280 ? -19.231 20.242 5.203 1.00 63.41 280 TRP A N 1
ATOM 2052 C CA . TRP A 1 280 ? -18.443 21.170 6.024 1.00 63.41 280 TRP A CA 1
ATOM 2053 C C . TRP A 1 280 ? -16.977 21.291 5.592 1.00 63.41 280 TRP A C 1
ATOM 2055 O O . TRP A 1 280 ? -16.346 20.339 5.132 1.00 63.41 280 TRP A O 1
ATOM 2065 N N . ASN A 1 281 ? -16.416 22.470 5.850 1.00 73.75 281 ASN A N 1
ATOM 2066 C CA . ASN A 1 281 ? -15.023 22.830 5.619 1.00 73.75 281 ASN A CA 1
ATOM 2067 C C . ASN A 1 281 ? -14.227 22.899 6.931 1.00 73.75 281 ASN A C 1
ATOM 2069 O O . ASN A 1 281 ? -14.792 23.158 7.993 1.00 73.75 281 ASN A O 1
ATOM 2073 N N . MET A 1 282 ? -12.913 22.681 6.856 1.00 76.50 282 MET A N 1
ATOM 2074 C CA . MET A 1 282 ? -11.989 22.650 7.994 1.00 76.50 282 MET A CA 1
ATOM 2075 C C . MET A 1 282 ? -11.040 23.849 7.981 1.00 76.50 282 MET A C 1
ATOM 2077 O O . MET A 1 282 ? -10.470 24.206 6.941 1.00 76.50 282 MET A O 1
ATOM 2081 N N . MET A 1 283 ? -10.812 24.411 9.167 1.00 82.19 283 MET A N 1
ATOM 2082 C CA . MET A 1 283 ? -9.820 25.448 9.407 1.00 82.19 283 MET A CA 1
ATOM 2083 C C . MET A 1 283 ? -8.958 25.164 10.631 1.00 82.19 283 MET A C 1
ATOM 2085 O O . MET A 1 283 ? -9.414 24.553 11.595 1.00 82.19 283 MET A O 1
ATOM 2089 N N . ILE A 1 284 ? -7.738 25.691 10.605 1.00 83.31 284 ILE A N 1
ATOM 2090 C CA . ILE A 1 284 ? -6.885 25.829 11.782 1.00 83.31 284 ILE A CA 1
ATOM 2091 C C . ILE A 1 284 ? -7.272 27.135 12.466 1.00 83.31 284 ILE A C 1
ATOM 2093 O O . ILE A 1 284 ? -7.156 28.196 11.855 1.00 83.31 284 ILE A O 1
ATOM 2097 N N . TYR A 1 285 ? -7.713 27.067 13.716 1.00 83.50 285 TYR A N 1
ATOM 2098 C CA . TYR A 1 285 ? -8.012 28.225 14.546 1.00 83.50 285 TYR A CA 1
ATOM 2099 C C . TYR A 1 285 ? -6.714 28.811 15.109 1.00 83.50 285 TYR A C 1
ATOM 2101 O O . TYR A 1 285 ? -6.067 28.240 15.993 1.00 83.50 285 TYR A O 1
ATOM 2109 N N . LEU A 1 286 ? -6.311 29.948 14.545 1.00 80.25 286 LEU A N 1
ATOM 2110 C CA . LEU A 1 286 ? -5.005 30.554 14.788 1.00 80.25 286 LEU A CA 1
ATOM 2111 C C . LEU A 1 286 ? -4.811 31.043 16.229 1.00 80.25 286 LEU A C 1
ATOM 2113 O O . LEU A 1 286 ? -3.734 30.789 16.760 1.00 80.25 286 LEU A O 1
ATOM 2117 N N . PRO A 1 287 ? -5.805 31.632 16.920 1.00 73.50 287 PRO A N 1
ATOM 2118 C CA . PRO A 1 287 ? -5.613 32.050 18.308 1.00 73.50 287 PRO A CA 1
ATOM 2119 C C . PRO A 1 287 ? -5.175 30.919 19.257 1.00 73.50 287 PRO A C 1
ATOM 2121 O O . PRO A 1 287 ? -4.402 31.168 20.176 1.00 73.50 287 PRO A O 1
ATOM 2124 N N . ASN A 1 288 ? -5.588 29.670 19.002 1.00 67.62 288 ASN A N 1
ATOM 2125 C CA . ASN A 1 288 ? -5.110 28.505 19.762 1.00 67.62 288 ASN A CA 1
ATOM 2126 C C . ASN A 1 288 ? -3.790 27.951 19.216 1.00 67.62 288 ASN A C 1
ATOM 2128 O O . ASN A 1 288 ? -2.906 27.577 19.982 1.00 67.62 288 ASN A O 1
ATOM 2132 N N . ALA A 1 289 ? -3.654 27.877 17.887 1.00 64.25 289 ALA A N 1
ATOM 2133 C CA . ALA A 1 289 ? -2.446 27.368 17.235 1.00 64.25 289 ALA A CA 1
ATOM 2134 C C . ALA A 1 289 ? -1.199 28.219 17.537 1.00 64.25 289 ALA A C 1
ATOM 2136 O O . ALA A 1 289 ? -0.077 27.721 17.479 1.00 64.25 289 ALA A O 1
ATOM 2137 N N . LEU A 1 290 ? -1.403 29.496 17.859 1.00 66.31 290 LEU A N 1
ATOM 2138 C CA . LEU A 1 290 ? -0.370 30.474 18.180 1.00 66.31 290 LEU A CA 1
ATOM 2139 C C . LEU A 1 290 ? -0.181 30.652 19.696 1.00 66.31 290 LEU A C 1
ATOM 2141 O O . LEU A 1 290 ? 0.311 31.683 20.132 1.00 66.31 290 LEU A O 1
ATOM 2145 N N . ALA A 1 291 ? -0.541 29.659 20.517 1.00 61.75 291 ALA A N 1
ATOM 2146 C CA . ALA A 1 291 ? -0.190 29.662 21.942 1.00 61.75 291 ALA A CA 1
ATOM 2147 C C . ALA A 1 291 ? 1.336 29.564 22.183 1.00 61.75 291 ALA A C 1
ATOM 2149 O O . ALA A 1 291 ? 1.823 29.918 23.256 1.00 61.75 291 ALA A O 1
ATOM 2150 N N . ASP A 1 292 ? 2.101 29.101 21.185 1.00 63.28 292 ASP A N 1
ATOM 2151 C CA . ASP A 1 292 ? 3.562 29.200 21.158 1.00 63.28 292 ASP A CA 1
ATOM 2152 C C . ASP A 1 292 ? 3.983 30.648 20.871 1.00 63.28 292 ASP A C 1
ATOM 2154 O O . ASP A 1 292 ? 3.788 31.147 19.760 1.00 63.28 292 ASP A O 1
ATOM 2158 N N . GLY A 1 293 ? 4.611 31.303 21.852 1.00 65.00 2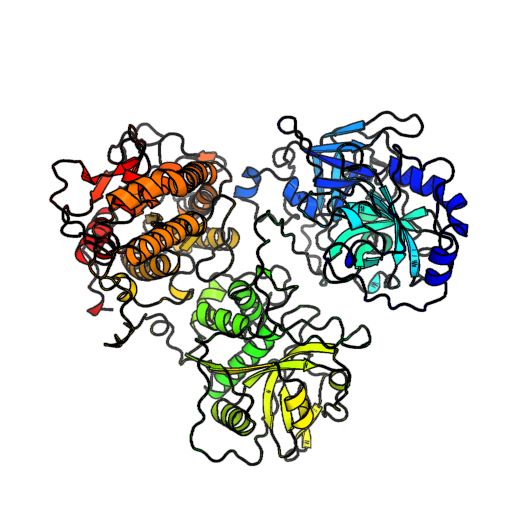93 GLY A N 1
ATOM 2159 C CA . GLY A 1 293 ? 5.084 32.682 21.730 1.00 65.00 293 GLY A CA 1
ATOM 2160 C C . GLY A 1 293 ? 5.996 32.917 20.520 1.00 65.00 293 GLY A C 1
ATOM 2161 O O . GLY A 1 293 ? 5.881 33.946 19.865 1.00 65.00 293 GLY A O 1
ATOM 2162 N N . ALA A 1 294 ? 6.834 31.947 20.135 1.00 68.00 294 ALA A N 1
ATOM 2163 C CA . ALA A 1 294 ? 7.739 32.113 18.996 1.00 68.00 294 ALA A CA 1
ATOM 2164 C C . ALA A 1 294 ? 7.006 32.111 17.645 1.00 68.00 294 ALA A C 1
ATOM 2166 O O . ALA A 1 294 ? 7.454 32.770 16.703 1.00 68.00 294 ALA A O 1
ATOM 2167 N N . LEU A 1 295 ? 5.900 31.367 17.532 1.00 72.62 295 LEU A N 1
ATOM 2168 C CA . LEU A 1 295 ? 5.056 31.353 16.337 1.00 72.62 295 LEU A CA 1
ATOM 2169 C C . LEU A 1 295 ? 4.055 32.517 16.351 1.00 72.62 295 LEU A C 1
ATOM 2171 O O . LEU A 1 295 ? 3.823 33.119 15.304 1.00 72.62 295 LEU A O 1
ATOM 2175 N N . HIS A 1 296 ? 3.530 32.880 17.524 1.00 78.06 296 HIS A N 1
ATOM 2176 C CA . HIS A 1 296 ? 2.720 34.080 17.734 1.00 78.06 296 HIS A CA 1
ATOM 2177 C C . HIS A 1 296 ? 3.450 35.337 17.255 1.00 78.06 296 HIS A C 1
ATOM 2179 O O . HIS A 1 296 ? 2.934 36.060 16.407 1.00 78.06 296 HIS A O 1
ATOM 2185 N N . ASP A 1 297 ? 4.696 35.532 17.696 1.00 77.44 297 ASP A N 1
ATOM 2186 C CA . ASP A 1 297 ? 5.544 36.676 17.333 1.00 77.44 297 ASP A CA 1
ATOM 2187 C C . ASP A 1 297 ? 5.788 36.797 15.816 1.00 77.44 297 ASP A C 1
ATOM 2189 O O . ASP A 1 297 ? 6.134 37.863 15.308 1.00 77.44 297 ASP A O 1
ATOM 2193 N N . ARG A 1 298 ? 5.618 35.700 15.066 1.00 78.44 298 ARG A N 1
ATOM 2194 C CA . ARG A 1 298 ? 5.774 35.652 13.601 1.00 78.44 298 ARG A CA 1
ATOM 2195 C C . ARG A 1 298 ? 4.508 36.065 12.863 1.00 78.44 298 ARG A C 1
ATOM 2197 O O . ARG A 1 298 ? 4.598 36.456 11.702 1.00 78.44 298 ARG A O 1
ATOM 2204 N N . PHE A 1 299 ? 3.353 35.933 13.507 1.00 82.44 299 PHE A N 1
ATOM 2205 C CA . PHE A 1 299 ? 2.066 36.378 12.984 1.00 82.44 299 PHE A CA 1
ATOM 2206 C C . PHE A 1 299 ? 1.713 37.785 13.464 1.00 82.44 299 PHE A C 1
ATOM 2208 O O . PHE A 1 299 ? 1.058 38.514 12.721 1.00 82.44 299 PHE A O 1
ATOM 2215 N N . ASP A 1 300 ? 2.173 38.176 14.653 1.00 79.56 300 ASP A N 1
ATOM 2216 C CA . ASP A 1 300 ? 1.868 39.464 15.262 1.00 79.56 300 ASP A CA 1
ATOM 2217 C C . ASP A 1 300 ? 2.606 40.619 14.548 1.00 79.56 300 ASP A C 1
ATOM 2219 O O . ASP A 1 300 ? 3.842 40.685 14.553 1.00 79.56 300 ASP A O 1
ATOM 2223 N N . PRO A 1 301 ? 1.879 41.560 13.917 1.00 72.94 301 PRO A N 1
ATOM 2224 C CA . PRO A 1 301 ? 2.489 42.717 13.272 1.00 72.94 301 PRO A CA 1
ATOM 2225 C C . PRO A 1 301 ? 3.102 43.726 14.260 1.00 72.94 301 PRO A C 1
ATOM 2227 O O . PRO A 1 301 ? 3.852 44.602 13.823 1.00 72.94 301 PRO A O 1
ATOM 2230 N N . ALA A 1 302 ? 2.811 43.632 15.563 1.00 73.00 302 ALA A N 1
ATOM 2231 C CA . ALA A 1 302 ? 3.335 44.534 16.591 1.00 73.00 302 ALA A CA 1
ATOM 2232 C C . ALA A 1 302 ? 4.767 44.190 17.056 1.00 73.00 302 ALA A C 1
ATOM 2234 O O . ALA A 1 302 ? 5.407 45.009 17.722 1.00 73.00 302 ALA A O 1
ATOM 2235 N N . VAL A 1 303 ? 5.298 43.013 16.699 1.00 66.38 303 VAL A N 1
ATOM 2236 C CA . VAL A 1 303 ? 6.633 42.545 17.115 1.00 66.38 303 VAL A CA 1
ATOM 2237 C C . VAL A 1 303 ? 7.716 42.973 16.107 1.00 66.38 303 VAL A C 1
ATOM 2239 O O . VAL A 1 303 ? 7.529 42.910 14.897 1.00 66.38 303 VAL A O 1
ATOM 2242 N N . ALA A 1 304 ? 8.882 43.437 16.579 1.00 58.62 304 ALA A N 1
ATOM 2243 C CA . ALA A 1 304 ? 9.924 44.028 15.725 1.00 58.62 304 ALA A CA 1
ATOM 2244 C C . ALA A 1 304 ? 10.621 43.019 14.776 1.00 58.62 304 ALA A C 1
ATOM 2246 O O . ALA A 1 304 ? 11.007 41.928 15.196 1.00 58.62 304 ALA A O 1
ATOM 2247 N N . LYS A 1 305 ? 10.909 43.436 13.524 1.00 53.59 305 LYS A N 1
ATOM 2248 C CA . LYS A 1 305 ? 11.525 42.619 12.439 1.00 53.59 305 LYS A CA 1
ATOM 2249 C C . LYS A 1 305 ? 12.828 41.895 12.836 1.00 53.59 305 LYS A C 1
ATOM 2251 O O . LYS A 1 305 ? 13.134 40.846 12.273 1.00 53.59 305 LYS A O 1
ATOM 2256 N N . ASP A 1 306 ? 13.593 42.423 13.792 1.00 51.19 306 ASP A N 1
ATOM 2257 C CA . ASP A 1 306 ? 14.875 41.843 14.224 1.00 51.19 306 ASP A CA 1
ATOM 2258 C C . ASP A 1 306 ? 14.731 40.733 15.281 1.00 51.19 306 ASP A C 1
ATOM 2260 O O . ASP A 1 306 ? 15.582 39.846 15.348 1.00 51.19 306 ASP A O 1
ATOM 2264 N N . ALA A 1 307 ? 13.639 40.722 16.058 1.00 50.59 307 ALA A N 1
ATOM 2265 C CA . ALA A 1 307 ? 13.342 39.657 17.027 1.00 50.59 307 ALA A CA 1
ATOM 2266 C C . ALA A 1 307 ? 12.907 38.355 16.326 1.00 50.59 307 ALA A C 1
ATOM 2268 O O . ALA A 1 307 ? 13.142 37.246 16.801 1.00 50.59 307 ALA A O 1
ATOM 2269 N N . VAL A 1 308 ? 12.336 38.497 15.132 1.00 51.34 308 VAL A N 1
ATOM 2270 C CA . VAL A 1 308 ? 11.669 37.454 14.355 1.00 51.34 308 VAL A CA 1
ATOM 2271 C C . VAL A 1 308 ? 12.653 36.835 13.346 1.00 51.34 308 VAL A C 1
ATOM 2273 O O . VAL A 1 308 ? 12.323 36.661 12.182 1.00 51.34 308 VAL A O 1
ATOM 2276 N N . ARG A 1 309 ? 13.901 36.495 13.709 1.00 50.78 309 ARG A N 1
ATOM 2277 C CA . ARG A 1 309 ? 14.882 35.918 12.742 1.00 50.78 309 ARG A CA 1
ATOM 2278 C C . ARG A 1 309 ? 15.425 34.526 13.060 1.00 50.78 309 ARG A C 1
ATOM 2280 O O . ARG A 1 309 ? 15.819 33.839 12.128 1.00 50.78 309 ARG A O 1
ATOM 2287 N N . ALA A 1 310 ? 15.347 34.049 14.300 1.00 46.34 310 ALA A N 1
ATOM 2288 C CA . ALA A 1 310 ? 15.819 32.709 14.666 1.00 46.34 310 ALA A CA 1
ATOM 2289 C C . ALA A 1 310 ? 14.654 31.769 15.022 1.00 46.34 310 ALA A C 1
ATOM 2291 O O . ALA A 1 310 ? 13.779 32.152 15.796 1.00 46.34 310 ALA A O 1
ATOM 2292 N N . PHE A 1 311 ? 14.650 30.547 14.480 1.00 41.97 311 PHE A N 1
ATOM 2293 C CA . PHE A 1 311 ? 14.068 29.400 15.181 1.00 41.97 311 PHE A CA 1
ATOM 2294 C C . PHE A 1 311 ? 15.181 28.827 16.062 1.00 41.97 311 PHE A C 1
ATOM 2296 O O . PHE A 1 311 ? 16.275 28.587 15.543 1.00 41.97 311 PHE A O 1
ATOM 2303 N N . PRO A 1 312 ? 14.984 28.617 17.373 1.00 36.91 312 PRO A N 1
ATOM 2304 C CA . PRO A 1 312 ? 15.912 27.777 18.111 1.00 36.91 312 PRO A CA 1
ATOM 2305 C C . PRO A 1 312 ? 15.916 26.396 17.447 1.00 36.91 312 PRO A C 1
ATOM 2307 O O . PRO A 1 312 ? 14.855 25.852 17.148 1.00 36.91 312 PRO A O 1
ATOM 2310 N N . ALA A 1 313 ? 17.099 25.833 17.196 1.00 34.47 313 ALA A N 1
ATOM 2311 C CA . ALA A 1 313 ? 17.214 24.430 16.826 1.00 34.47 313 ALA A CA 1
ATOM 2312 C C . ALA A 1 313 ? 16.693 23.607 18.012 1.00 34.47 313 ALA A C 1
ATOM 2314 O O . ALA A 1 313 ? 17.417 23.372 18.980 1.00 34.47 313 ALA A O 1
ATOM 2315 N N . THR A 1 314 ? 15.419 23.228 17.988 1.00 31.94 314 THR A N 1
ATOM 2316 C CA . THR A 1 314 ? 14.814 22.358 18.992 1.00 31.94 314 THR A CA 1
ATOM 2317 C C . THR A 1 314 ? 15.327 20.939 18.772 1.00 31.94 314 THR A C 1
ATOM 2319 O O . THR A 1 314 ? 14.678 20.079 18.196 1.00 31.94 314 THR A O 1
ATOM 2322 N N . SER A 1 315 ? 16.543 20.692 19.259 1.00 28.53 315 SER A N 1
ATOM 2323 C CA . SER A 1 315 ? 17.094 19.359 19.523 1.00 28.53 315 SER A CA 1
ATOM 2324 C C . SER A 1 315 ? 16.588 18.771 20.851 1.00 28.53 315 SER A C 1
ATOM 2326 O O . SER A 1 315 ? 17.046 17.713 21.280 1.00 28.53 315 SER A O 1
ATOM 2328 N N . GLY A 1 316 ? 15.642 19.441 21.516 1.00 22.97 316 GLY A N 1
ATOM 2329 C CA . GLY A 1 316 ? 14.966 18.946 22.708 1.00 22.97 316 GLY A CA 1
ATOM 2330 C C . GLY A 1 316 ? 13.697 18.196 22.331 1.00 22.97 316 GLY A C 1
ATOM 2331 O O . GLY A 1 316 ? 12.806 18.771 21.713 1.00 22.97 316 GLY A O 1
ATOM 2332 N N . ALA A 1 317 ? 13.619 16.926 22.723 1.00 25.30 317 ALA A N 1
ATOM 2333 C CA . ALA A 1 317 ? 12.380 16.165 22.735 1.00 25.30 317 ALA A CA 1
ATOM 2334 C C . ALA A 1 317 ? 11.312 16.945 23.520 1.00 25.30 317 ALA A C 1
ATOM 2336 O O . ALA A 1 317 ? 11.426 17.115 24.732 1.00 25.30 317 ALA A O 1
ATOM 2337 N N . ILE A 1 318 ? 10.308 17.448 22.811 1.00 23.22 318 ILE A N 1
ATOM 2338 C CA . ILE A 1 318 ? 9.047 17.899 23.391 1.00 23.22 318 ILE A CA 1
ATOM 2339 C C . ILE A 1 318 ? 8.085 16.729 23.199 1.00 23.22 318 ILE A C 1
ATOM 2341 O O . ILE A 1 318 ? 7.927 16.247 22.077 1.00 23.22 318 ILE A O 1
ATOM 2345 N N . ASP A 1 319 ? 7.487 16.245 2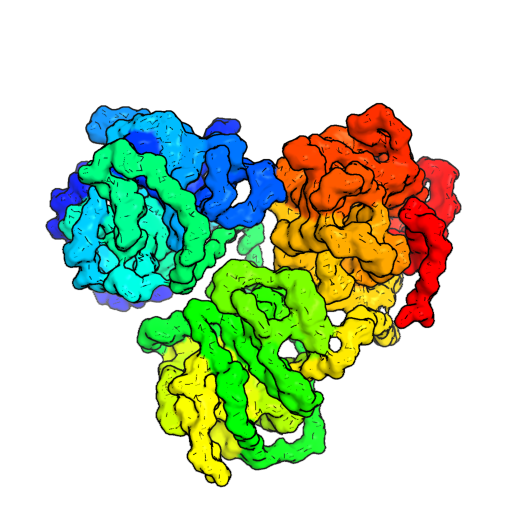4.285 1.00 24.56 319 ASP A N 1
ATOM 2346 C CA . ASP A 1 319 ? 6.419 15.250 24.239 1.00 24.56 319 ASP A CA 1
ATOM 2347 C C . ASP A 1 319 ? 5.216 15.843 23.490 1.00 24.56 319 ASP A C 1
ATOM 2349 O O . ASP A 1 319 ? 4.542 16.755 23.969 1.00 24.56 319 ASP A O 1
ATOM 2353 N N . ILE A 1 320 ? 4.982 15.356 22.269 1.00 23.00 320 ILE A N 1
ATOM 2354 C CA . ILE A 1 320 ? 3.878 15.788 21.410 1.00 23.00 320 ILE A CA 1
ATOM 2355 C C . ILE A 1 320 ? 2.642 14.957 21.761 1.00 23.00 320 ILE A C 1
ATOM 2357 O O . ILE A 1 320 ? 2.568 13.768 21.449 1.00 23.00 320 ILE A O 1
ATOM 2361 N N . VAL A 1 321 ? 1.663 15.612 22.385 1.00 21.66 321 VAL A N 1
ATOM 2362 C CA . VAL A 1 321 ? 0.277 15.141 22.479 1.00 21.66 321 VAL A CA 1
ATOM 2363 C C . VAL A 1 321 ? -0.345 15.133 21.072 1.00 21.66 321 VAL A C 1
ATOM 2365 O O . VAL A 1 321 ? -0.138 16.049 20.278 1.00 21.66 321 VAL A O 1
ATOM 2368 N N . GLU A 1 322 ? -1.050 14.043 20.761 1.00 30.69 322 GLU A N 1
ATOM 2369 C CA . GLU A 1 322 ? -1.694 13.701 19.486 1.00 30.69 322 GLU A CA 1
ATOM 2370 C C . GLU A 1 322 ? -2.512 14.830 18.836 1.00 30.69 322 GLU A C 1
ATOM 2372 O O . GLU A 1 322 ? -3.517 15.249 19.394 1.00 30.69 322 GLU A O 1
ATOM 2377 N N . ILE A 1 323 ? -2.203 15.180 17.579 1.00 23.02 323 ILE A N 1
ATOM 2378 C CA . ILE A 1 323 ? -3.222 15.575 16.586 1.00 23.02 323 ILE A CA 1
ATOM 2379 C C . ILE A 1 323 ? -2.785 15.036 15.209 1.00 23.02 323 ILE A C 1
ATOM 2381 O O . ILE A 1 323 ? -1.629 15.178 14.799 1.00 23.02 323 ILE A O 1
ATOM 2385 N N . GLY A 1 324 ? -3.685 14.326 14.524 1.00 23.75 324 GLY A N 1
ATOM 2386 C CA . GLY A 1 324 ? -3.418 13.598 13.278 1.00 23.75 324 GLY A CA 1
ATOM 2387 C C . GLY A 1 324 ? -3.083 14.498 12.079 1.00 23.75 324 GLY A C 1
ATOM 2388 O O . GLY A 1 324 ? -3.492 15.651 12.013 1.00 23.75 324 GLY A O 1
ATOM 2389 N N . ARG A 1 325 ? -2.338 13.963 11.100 1.00 23.59 325 ARG A N 1
ATOM 2390 C CA . ARG A 1 325 ? -1.989 14.655 9.843 1.00 23.59 325 ARG A CA 1
ATOM 2391 C C . ARG A 1 325 ? -2.706 14.041 8.622 1.00 23.59 325 ARG A C 1
ATOM 2393 O O . ARG A 1 325 ? -2.954 12.837 8.630 1.00 23.59 325 ARG A O 1
ATOM 2400 N N . PRO A 1 326 ? -3.006 14.841 7.573 1.00 24.53 326 PRO A N 1
ATOM 2401 C CA . PRO A 1 326 ? -4.063 14.586 6.587 1.00 24.53 326 PRO A CA 1
ATOM 2402 C C . PRO A 1 326 ? -3.573 13.937 5.274 1.00 24.53 326 PRO A C 1
ATOM 2404 O O . PRO A 1 326 ? -2.427 14.114 4.860 1.00 24.53 326 PRO A O 1
ATOM 2407 N N . HIS A 1 327 ? -4.477 13.217 4.596 1.00 25.00 327 HIS A N 1
ATOM 2408 C CA . HIS A 1 327 ? -4.302 12.607 3.270 1.00 25.00 327 HIS A CA 1
ATOM 2409 C C . HIS A 1 327 ? -4.598 13.613 2.139 1.00 25.00 327 HIS A C 1
ATOM 2411 O O . HIS A 1 327 ? -5.692 14.168 2.091 1.00 25.00 327 HIS A O 1
ATOM 2417 N N . VAL A 1 328 ? -3.671 13.800 1.189 1.00 22.69 328 VAL A N 1
ATOM 2418 C CA . VAL A 1 328 ? -3.912 14.539 -0.070 1.00 22.69 328 VAL A CA 1
ATOM 2419 C C . VAL A 1 328 ? -3.819 13.577 -1.251 1.00 22.69 328 VAL A C 1
ATOM 2421 O O . VAL A 1 328 ? -2.742 13.052 -1.547 1.00 22.69 328 VAL A O 1
ATOM 2424 N N . ARG A 1 329 ? -4.950 13.374 -1.936 1.00 25.36 329 ARG A N 1
ATOM 2425 C CA . ARG A 1 329 ? -5.067 12.637 -3.200 1.00 25.36 329 ARG A CA 1
ATOM 2426 C C . ARG A 1 329 ? -5.350 13.640 -4.321 1.00 25.36 329 ARG A C 1
ATOM 2428 O O . ARG A 1 329 ? -6.314 14.391 -4.238 1.00 25.36 329 ARG A O 1
ATOM 2435 N N . LEU A 1 330 ? -4.511 13.666 -5.353 1.00 21.06 330 LEU A N 1
ATOM 2436 C CA . LEU A 1 330 ? -4.812 14.340 -6.619 1.00 21.06 330 LEU A CA 1
ATOM 2437 C C . LEU A 1 330 ? -5.497 13.304 -7.522 1.00 21.06 330 LEU A C 1
ATOM 2439 O O . LEU A 1 330 ? -4.890 12.276 -7.804 1.00 21.06 330 LEU A O 1
ATOM 2443 N N . MET A 1 331 ? -6.747 13.545 -7.927 1.00 23.47 331 MET A N 1
ATOM 2444 C CA . MET A 1 331 ? -7.484 12.679 -8.862 1.00 23.47 331 MET A CA 1
ATOM 2445 C C . MET A 1 331 ? -7.271 13.125 -10.319 1.00 23.47 331 MET A C 1
ATOM 2447 O O . MET A 1 331 ? -7.244 14.326 -10.614 1.00 23.47 331 MET A O 1
ATOM 2451 N N . THR A 1 332 ? -7.122 12.149 -11.218 1.00 25.64 332 THR A N 1
ATOM 2452 C CA . THR A 1 332 ? -7.078 12.296 -12.686 1.00 25.64 332 THR A CA 1
ATOM 2453 C C . THR A 1 332 ? -8.358 11.747 -13.332 1.00 25.64 332 THR A C 1
ATOM 2455 O O . THR A 1 332 ? -9.189 11.141 -12.669 1.00 25.64 332 THR A O 1
ATOM 2458 N N . ALA A 1 333 ? -8.545 12.024 -14.624 1.00 24.73 333 ALA A N 1
ATOM 2459 C CA . ALA A 1 333 ? -9.833 12.091 -15.323 1.00 24.73 333 ALA A CA 1
ATOM 2460 C C . ALA A 1 333 ? -10.561 10.764 -15.657 1.00 24.73 333 ALA A C 1
ATOM 2462 O O . ALA A 1 333 ? -11.586 10.823 -16.330 1.00 24.73 333 ALA A O 1
ATOM 2463 N N . ASP A 1 334 ? -10.100 9.601 -15.192 1.00 28.23 334 ASP A N 1
ATOM 2464 C CA . ASP A 1 334 ? -10.649 8.298 -15.618 1.00 28.23 334 ASP A CA 1
ATOM 2465 C C . ASP A 1 334 ? -11.692 7.689 -14.656 1.00 28.23 334 ASP A C 1
ATOM 2467 O O . ASP A 1 334 ? -12.260 6.640 -14.951 1.00 28.23 334 ASP A O 1
ATOM 2471 N N . ASP A 1 335 ? -12.032 8.366 -13.553 1.00 29.78 335 ASP A N 1
ATOM 2472 C CA . ASP A 1 335 ? -12.976 7.870 -12.527 1.00 29.78 335 ASP A CA 1
ATOM 2473 C C . ASP A 1 335 ? -14.466 7.885 -12.957 1.00 29.78 335 ASP A C 1
ATOM 2475 O O . ASP A 1 335 ? -15.369 7.742 -12.133 1.00 29.78 335 ASP A O 1
ATOM 2479 N N . MET A 1 336 ? -14.760 8.078 -14.245 1.00 26.83 336 MET A N 1
ATOM 2480 C CA . MET A 1 336 ? -16.119 8.227 -14.772 1.00 26.83 336 MET A CA 1
ATOM 2481 C C . MET A 1 336 ? -16.480 7.056 -15.685 1.00 26.83 336 MET A C 1
ATOM 2483 O O . MET A 1 336 ? -16.336 7.174 -16.898 1.00 26.83 336 MET A O 1
ATOM 2487 N N . LEU A 1 337 ? -16.989 5.950 -15.128 1.00 22.62 337 LEU A N 1
ATOM 2488 C CA . LEU A 1 337 ? -17.888 5.028 -15.843 1.00 22.62 337 LEU A CA 1
ATOM 2489 C C . LEU A 1 337 ? -18.667 4.128 -14.861 1.00 22.62 337 LEU A C 1
ATOM 2491 O O . LEU A 1 337 ? -18.111 3.288 -14.160 1.00 22.62 337 LEU A O 1
ATOM 2495 N N . GLU A 1 338 ? -19.980 4.356 -14.829 1.00 25.52 338 GLU A N 1
ATOM 2496 C CA . GLU A 1 338 ? -20.992 3.746 -13.962 1.00 25.52 338 GLU A CA 1
ATOM 2497 C C . GLU A 1 338 ? -21.239 2.251 -14.236 1.00 25.52 338 GLU A C 1
ATOM 2499 O O . GLU A 1 338 ? -21.378 1.845 -15.389 1.00 25.52 338 GLU A O 1
ATOM 2504 N N . VAL A 1 339 ? -21.494 1.476 -13.171 1.00 21.19 339 VAL A N 1
ATOM 2505 C CA . VAL A 1 339 ? -22.545 0.440 -13.164 1.00 21.19 339 VAL A CA 1
ATOM 2506 C C . VAL A 1 339 ? -23.261 0.479 -11.811 1.00 21.19 339 VAL A C 1
ATOM 2508 O O . VAL A 1 339 ? -22.665 0.241 -10.764 1.00 21.19 339 VAL A O 1
ATOM 2511 N N . ALA A 1 340 ? -24.553 0.796 -11.854 1.00 27.67 340 ALA A N 1
ATOM 2512 C CA . ALA A 1 340 ? -25.459 0.874 -10.717 1.00 27.67 340 ALA A CA 1
ATOM 2513 C C . ALA A 1 340 ? -25.777 -0.505 -10.111 1.00 27.67 340 ALA A C 1
ATOM 2515 O O . ALA A 1 340 ? -26.165 -1.414 -10.847 1.00 27.67 340 ALA A O 1
ATOM 2516 N N . VAL A 1 341 ? -25.730 -0.626 -8.776 1.00 22.62 341 VAL A N 1
ATOM 2517 C CA . VAL A 1 341 ? -26.536 -1.606 -8.028 1.00 22.62 341 VAL A CA 1
ATOM 2518 C C . VAL A 1 341 ? -26.933 -1.033 -6.655 1.00 22.62 341 VAL A C 1
ATOM 2520 O O . VAL A 1 341 ? -26.098 -0.520 -5.920 1.00 22.62 341 VAL A O 1
ATOM 2523 N N . ASP A 1 342 ? -28.232 -1.112 -6.383 1.00 28.67 342 ASP A N 1
ATOM 2524 C CA . ASP A 1 342 ? -29.053 -0.653 -5.249 1.00 28.67 342 ASP A CA 1
ATOM 2525 C C . ASP A 1 342 ? -28.535 -1.046 -3.836 1.00 28.67 342 ASP A C 1
ATOM 2527 O O . ASP A 1 342 ? -28.326 -2.233 -3.584 1.00 28.67 342 ASP A O 1
ATOM 2531 N N . ASP A 1 343 ? -28.345 -0.084 -2.909 1.00 27.39 343 ASP A N 1
ATOM 2532 C CA . ASP A 1 343 ? -27.751 -0.306 -1.566 1.00 27.39 343 ASP A CA 1
ATOM 2533 C C . ASP A 1 343 ? -28.574 0.175 -0.341 1.00 27.39 343 ASP A C 1
ATOM 2535 O O . ASP A 1 343 ? -28.060 0.230 0.779 1.00 27.39 343 ASP A O 1
ATOM 2539 N N . GLY A 1 344 ? -29.881 0.429 -0.477 1.00 28.88 344 GLY A N 1
ATOM 2540 C CA . GLY A 1 344 ? -30.782 0.426 0.693 1.00 28.88 344 GLY A CA 1
ATOM 2541 C C . GLY A 1 344 ? -30.542 1.517 1.758 1.00 28.88 344 GLY A C 1
ATOM 2542 O O . GLY A 1 344 ? -30.737 1.283 2.956 1.00 28.88 344 GLY A O 1
ATOM 2543 N N . THR A 1 345 ? -30.159 2.727 1.349 1.00 29.05 345 THR A N 1
ATOM 2544 C CA . THR A 1 345 ? -29.957 3.887 2.236 1.00 29.05 345 THR A CA 1
ATOM 2545 C C . THR A 1 345 ? -31.271 4.465 2.796 1.00 29.05 345 THR A C 1
ATOM 2547 O O . THR A 1 345 ? -31.857 5.414 2.280 1.00 29.05 345 THR A O 1
ATOM 2550 N N . GLY A 1 346 ? -31.726 3.930 3.932 1.00 24.00 346 GLY A N 1
ATOM 2551 C CA . GLY A 1 346 ? -32.589 4.673 4.859 1.00 24.00 346 GLY A CA 1
ATOM 2552 C C . GLY A 1 346 ? -31.768 5.711 5.654 1.00 24.00 346 GLY A C 1
ATOM 2553 O O . GLY A 1 346 ? -30.659 5.389 6.083 1.00 24.00 346 GLY A O 1
ATOM 2554 N N . PRO A 1 347 ? -32.257 6.949 5.871 1.00 26.80 347 PRO A N 1
ATOM 2555 C CA . PRO A 1 347 ? -31.490 8.004 6.534 1.00 26.80 347 PRO A CA 1
ATOM 2556 C C . PRO A 1 347 ? -31.325 7.734 8.038 1.00 26.80 347 PRO A C 1
ATOM 2558 O O . PRO A 1 347 ? -32.305 7.664 8.779 1.00 26.80 347 PRO A O 1
ATOM 2561 N N . ALA A 1 348 ? -30.075 7.640 8.495 1.00 27.75 348 ALA A N 1
ATOM 2562 C CA . ALA A 1 348 ? -29.709 7.693 9.906 1.00 27.75 348 ALA A CA 1
ATOM 2563 C C . ALA A 1 348 ? -30.099 9.064 10.495 1.00 27.75 348 ALA A C 1
ATOM 2565 O O . ALA A 1 348 ? -29.562 10.099 10.100 1.00 27.75 348 ALA A O 1
ATOM 2566 N N . SER A 1 349 ? -31.073 9.093 11.407 1.00 27.11 349 SER A N 1
ATOM 2567 C CA . SER A 1 349 ? -31.504 10.319 12.081 1.00 27.11 349 SER A CA 1
ATOM 2568 C C . SER A 1 349 ? -30.654 10.606 13.322 1.00 27.11 349 SER A C 1
ATOM 2570 O O . SER A 1 349 ? -30.606 9.779 14.226 1.00 27.11 349 SER A O 1
ATOM 2572 N N . ALA A 1 350 ? -30.072 11.808 13.369 1.00 28.39 350 ALA A N 1
ATOM 2573 C CA . ALA A 1 350 ? -29.722 12.589 14.563 1.00 28.39 350 ALA A CA 1
ATOM 2574 C C . ALA A 1 350 ? -29.158 11.814 15.778 1.00 28.39 350 ALA A C 1
ATOM 2576 O O . ALA A 1 350 ? -29.855 11.615 16.771 1.00 28.39 350 ALA A O 1
ATOM 2577 N N . ALA A 1 351 ? -27.864 11.479 15.739 1.00 26.47 351 ALA A N 1
ATOM 2578 C CA . ALA A 1 351 ? -27.107 11.042 16.914 1.00 26.47 351 ALA A CA 1
ATOM 2579 C C . ALA A 1 351 ? -26.229 12.188 17.487 1.00 26.47 351 ALA A C 1
ATOM 2581 O O . ALA A 1 351 ? -25.716 13.004 16.715 1.00 26.47 351 ALA A O 1
ATOM 2582 N N . PRO A 1 352 ? -26.022 12.283 18.820 1.00 26.55 352 PRO A N 1
ATOM 2583 C CA . PRO A 1 352 ? -25.174 13.306 19.446 1.00 26.55 352 PRO A CA 1
ATOM 2584 C C . PRO A 1 352 ? -23.680 13.155 19.103 1.00 26.55 352 PRO A C 1
ATOM 2586 O O . PRO A 1 352 ? -23.175 12.039 18.993 1.00 26.55 352 PRO A O 1
ATOM 2589 N N . GLY A 1 353 ? -22.967 14.286 19.030 1.00 28.48 353 GLY A N 1
ATOM 2590 C CA . GLY A 1 353 ? -21.657 14.456 18.378 1.00 28.48 353 GLY A CA 1
ATOM 2591 C C . GLY A 1 353 ? -20.473 13.592 18.828 1.00 28.48 353 GLY A C 1
ATOM 2592 O O . GLY A 1 353 ? -19.539 13.475 18.055 1.00 28.48 353 GLY A O 1
ATOM 2593 N N . GLU A 1 354 ? -20.501 12.945 19.992 1.00 31.23 354 GLU A N 1
ATOM 2594 C CA . GLU A 1 354 ? -19.441 11.999 20.399 1.00 31.23 354 GLU A CA 1
ATOM 2595 C C . GLU A 1 354 ? -19.535 10.636 19.682 1.00 31.23 354 GLU A C 1
ATOM 2597 O O . GLU A 1 354 ? -18.613 9.837 19.762 1.00 31.23 354 GLU A O 1
ATOM 2602 N N . PHE A 1 355 ? -20.648 10.347 18.986 1.00 34.91 355 PHE A N 1
ATOM 2603 C CA . PHE A 1 355 ? -20.906 9.047 18.330 1.00 34.91 355 PHE A CA 1
ATOM 2604 C C . PHE A 1 355 ? -20.844 9.104 16.806 1.00 34.91 355 PHE A C 1
ATOM 2606 O O . PHE A 1 355 ? -20.720 8.069 16.157 1.00 34.91 355 PHE A O 1
ATOM 2613 N N . ALA A 1 356 ? -20.895 10.311 16.242 1.00 32.59 356 ALA A N 1
ATOM 2614 C CA . ALA A 1 356 ? -20.646 10.539 14.823 1.00 32.59 356 ALA A CA 1
ATOM 2615 C C . ALA A 1 356 ? -19.151 10.398 14.462 1.00 32.59 356 ALA A C 1
ATOM 2617 O O . ALA A 1 356 ? -18.833 10.195 13.293 1.00 32.59 356 ALA A O 1
ATOM 2618 N N . ASP A 1 357 ? -18.266 10.462 15.466 1.00 38.00 357 ASP A N 1
ATOM 2619 C CA . ASP A 1 357 ? -16.804 10.418 15.326 1.00 38.00 357 ASP A CA 1
ATOM 2620 C C . ASP A 1 357 ? -16.209 9.011 15.601 1.00 38.00 357 ASP A C 1
ATOM 2622 O O . ASP A 1 357 ? -14.990 8.855 15.677 1.00 38.00 357 ASP A O 1
ATOM 2626 N N . SER A 1 358 ? -17.040 7.962 15.725 1.00 37.03 358 SER A N 1
ATOM 2627 C CA . SER A 1 358 ? -16.548 6.578 15.810 1.00 37.03 358 SER A CA 1
ATOM 2628 C C . SER A 1 358 ? -16.065 6.077 14.430 1.00 37.03 358 SER A C 1
ATOM 2630 O O . SER A 1 358 ? -16.760 6.264 13.427 1.00 37.03 358 SER A O 1
ATOM 2632 N N . PRO A 1 359 ? -14.887 5.435 14.356 1.00 48.34 359 PRO A N 1
ATOM 2633 C CA . PRO A 1 359 ? -14.302 4.803 13.168 1.00 48.34 359 PRO A CA 1
ATOM 2634 C C . PRO A 1 359 ? -15.262 4.014 12.287 1.00 48.34 359 PRO A C 1
ATOM 2636 O O . PRO A 1 359 ? -15.838 3.028 12.733 1.00 48.34 359 PRO A O 1
ATOM 2639 N N . ARG A 1 360 ? -15.364 4.381 11.004 1.00 62.56 360 ARG A N 1
ATOM 2640 C CA . ARG A 1 360 ? -16.227 3.679 10.047 1.00 62.56 360 ARG A CA 1
ATOM 2641 C C . ARG A 1 360 ? -15.597 2.343 9.639 1.00 62.56 360 ARG A C 1
ATOM 2643 O O . ARG A 1 360 ? -14.690 2.303 8.809 1.00 62.56 360 ARG A O 1
ATOM 2650 N N . ALA A 1 361 ? -16.106 1.243 10.190 1.00 66.75 361 ALA A N 1
ATOM 2651 C CA . ALA A 1 361 ? -15.989 -0.048 9.520 1.00 66.75 361 ALA A CA 1
ATOM 2652 C C . ALA A 1 361 ? -16.784 0.011 8.208 1.00 66.75 361 ALA A C 1
ATOM 2654 O O . ALA A 1 361 ? -17.854 0.619 8.143 1.00 66.75 361 ALA A O 1
ATOM 2655 N N . VAL A 1 362 ? -16.274 -0.613 7.153 1.00 74.56 362 VAL A N 1
ATOM 2656 C CA . VAL A 1 362 ? -16.947 -0.637 5.849 1.00 74.56 362 VAL A CA 1
ATOM 2657 C C . VAL A 1 362 ? -17.476 -2.041 5.604 1.00 74.56 362 VAL A C 1
ATOM 2659 O O . VAL A 1 362 ? -16.778 -3.014 5.888 1.00 74.56 362 VAL A O 1
ATOM 2662 N N . ALA A 1 363 ? -18.707 -2.138 5.097 1.00 80.19 363 ALA A N 1
ATOM 2663 C CA . ALA A 1 363 ? -19.305 -3.419 4.751 1.00 80.19 363 ALA A CA 1
ATOM 2664 C C . ALA A 1 363 ? -18.477 -4.133 3.675 1.00 80.19 363 ALA A C 1
ATOM 2666 O O . ALA A 1 363 ? -18.069 -3.525 2.678 1.00 80.19 363 ALA A O 1
ATOM 2667 N N . ASP A 1 364 ? -18.268 -5.433 3.843 1.00 82.44 364 ASP A N 1
ATOM 2668 C CA . ASP A 1 364 ? -17.558 -6.237 2.862 1.00 82.44 364 ASP A CA 1
ATOM 2669 C C . ASP A 1 364 ? -18.398 -6.354 1.579 1.00 82.44 364 ASP A C 1
ATOM 2671 O O . ASP A 1 364 ? -19.455 -6.996 1.551 1.00 82.44 364 ASP A O 1
ATOM 2675 N N . ARG A 1 365 ? -17.891 -5.810 0.463 1.00 75.62 365 ARG A N 1
ATOM 2676 C CA . ARG A 1 365 ? -18.497 -6.027 -0.865 1.00 75.62 365 ARG A CA 1
ATOM 2677 C C . ARG A 1 365 ? -18.629 -7.517 -1.157 1.00 75.62 365 ARG A C 1
ATOM 2679 O O . ARG A 1 365 ? -17.775 -8.306 -0.756 1.00 75.62 365 ARG A O 1
ATOM 2686 N N . HIS A 1 366 ? -19.672 -7.923 -1.870 1.00 73.88 366 HIS A N 1
ATOM 2687 C CA . HIS A 1 366 ? -19.872 -9.332 -2.195 1.00 73.88 366 HIS A CA 1
ATOM 2688 C C . HIS A 1 366 ? -18.688 -9.899 -3.003 1.00 73.88 366 HIS A C 1
ATOM 2690 O O . HIS A 1 366 ? -18.304 -9.338 -4.025 1.00 73.88 366 HIS A O 1
ATOM 2696 N N . ASP A 1 367 ? -18.120 -11.019 -2.547 1.00 76.94 367 ASP A N 1
ATOM 2697 C CA . ASP A 1 367 ? -17.071 -11.761 -3.250 1.00 76.94 367 ASP A CA 1
ATOM 2698 C C . ASP A 1 367 ? -17.447 -13.246 -3.265 1.00 76.94 367 ASP A C 1
ATOM 2700 O O . ASP A 1 367 ? -17.498 -13.899 -2.223 1.00 76.94 367 ASP A O 1
ATOM 2704 N N . ILE A 1 368 ? -17.694 -13.797 -4.456 1.00 78.94 368 ILE A N 1
ATOM 2705 C CA . ILE A 1 368 ? -18.091 -15.204 -4.641 1.00 78.94 368 ILE A CA 1
ATOM 2706 C C . ILE A 1 368 ? -17.008 -16.204 -4.205 1.00 78.94 368 ILE A C 1
ATOM 2708 O O . ILE A 1 368 ? -17.264 -17.405 -4.132 1.00 78.94 368 ILE A O 1
ATOM 2712 N N . ARG A 1 369 ? -15.780 -15.730 -3.961 1.00 77.88 369 ARG A N 1
ATOM 2713 C CA . ARG A 1 369 ? -14.637 -16.541 -3.520 1.00 77.88 369 ARG A CA 1
ATOM 2714 C C . ARG A 1 369 ? -14.552 -16.646 -1.998 1.00 77.88 369 ARG A C 1
ATOM 2716 O O . ARG A 1 369 ? -13.737 -17.437 -1.512 1.00 77.88 369 ARG A O 1
ATOM 2723 N N . ASP A 1 370 ? -15.345 -15.866 -1.258 1.00 85.19 370 ASP A N 1
ATOM 2724 C CA . ASP A 1 370 ? -15.442 -15.989 0.193 1.00 85.19 370 ASP A CA 1
ATOM 2725 C C . ASP A 1 370 ? -15.843 -17.422 0.554 1.00 85.19 370 ASP A C 1
ATOM 2727 O O . ASP A 1 370 ? -16.838 -17.965 0.071 1.00 85.19 370 ASP A O 1
ATOM 2731 N N . ARG A 1 371 ? -15.051 -18.054 1.419 1.00 90.19 371 ARG A N 1
ATOM 2732 C CA . ARG A 1 371 ? -15.380 -19.379 1.942 1.00 90.19 371 ARG A CA 1
ATOM 2733 C C . ARG A 1 371 ? -16.294 -19.203 3.136 1.00 90.19 371 ARG A C 1
ATOM 2735 O O . ARG A 1 371 ? -15.916 -18.525 4.088 1.00 90.19 371 ARG A O 1
ATOM 2742 N N . TYR A 1 372 ? -17.454 -19.840 3.102 1.00 92.31 372 TYR A N 1
ATOM 2743 C CA . TYR A 1 372 ? -18.362 -19.832 4.238 1.00 92.31 372 TYR A CA 1
ATOM 2744 C C . TYR A 1 372 ? -17.917 -20.828 5.301 1.00 92.31 372 TYR A C 1
ATOM 2746 O O . TYR A 1 372 ? -17.404 -21.906 4.990 1.00 92.31 372 TYR A O 1
ATOM 2754 N N . TYR A 1 373 ? -18.103 -20.445 6.557 1.00 94.12 373 TYR A N 1
ATOM 2755 C CA . TYR A 1 373 ? -17.892 -21.323 7.693 1.00 94.12 373 TYR A CA 1
ATOM 2756 C C . TYR A 1 373 ? -18.896 -22.477 7.626 1.00 94.12 373 TYR A C 1
ATOM 2758 O O . TYR A 1 373 ? -20.051 -22.292 7.251 1.00 94.12 373 TYR A O 1
ATOM 2766 N N . SER A 1 374 ? -18.431 -23.681 7.936 1.00 92.12 374 SER A N 1
ATOM 2767 C CA . SER A 1 374 ? -19.265 -24.875 8.037 1.00 92.12 374 SER A CA 1
ATOM 2768 C C . SER A 1 374 ? -19.025 -25.473 9.421 1.00 92.12 374 SER A C 1
ATOM 2770 O O . SER A 1 374 ? -17.922 -25.979 9.644 1.00 92.12 374 SER A O 1
ATOM 2772 N N . PRO A 1 375 ? -19.994 -25.372 10.348 1.00 88.56 375 PRO A N 1
ATOM 2773 C CA . PRO A 1 375 ? -19.810 -25.821 11.722 1.00 88.56 375 PRO A CA 1
ATOM 2774 C C . PRO A 1 375 ? -19.626 -27.334 11.807 1.00 88.56 375 PRO A C 1
ATOM 2776 O O . PRO A 1 375 ? -20.132 -28.092 10.969 1.00 88.56 375 PRO A O 1
ATOM 2779 N N . VAL A 1 376 ? -18.939 -27.792 12.854 1.00 87.94 376 VAL A N 1
ATOM 2780 C CA . VAL A 1 376 ? -18.939 -29.212 13.216 1.00 87.94 376 VAL A CA 1
ATOM 2781 C C . VAL A 1 376 ? -20.367 -29.612 13.607 1.00 87.94 376 VAL A C 1
ATOM 2783 O O . VAL A 1 376 ? -21.100 -28.830 14.207 1.00 87.94 376 VAL A O 1
ATOM 2786 N N . LEU A 1 377 ? -20.781 -30.844 13.287 1.00 86.00 377 LEU A N 1
ATOM 2787 C CA . LEU A 1 377 ? -22.078 -31.404 13.699 1.00 86.00 377 LEU A CA 1
ATOM 2788 C C . LEU A 1 377 ? -22.099 -31.720 15.209 1.00 86.00 377 LEU A C 1
ATOM 2790 O O . LEU A 1 377 ? -22.183 -32.879 15.619 1.00 86.00 377 LEU A O 1
ATOM 2794 N N . GLY A 1 378 ? -21.974 -30.680 16.029 1.00 82.50 378 GLY A N 1
ATOM 2795 C CA . GLY A 1 378 ? -22.111 -30.697 17.480 1.00 82.50 378 GLY A CA 1
ATOM 2796 C C . GLY A 1 378 ? -23.395 -30.001 17.927 1.00 82.50 378 GLY A C 1
ATOM 2797 O O . GLY A 1 378 ? -24.040 -29.291 17.159 1.00 82.50 378 GLY A O 1
ATOM 2798 N N . VAL A 1 379 ? -23.778 -30.222 19.183 1.00 83.06 379 VAL A N 1
ATOM 2799 C CA . VAL A 1 379 ? -24.862 -29.460 19.814 1.00 83.06 379 VAL A CA 1
ATOM 2800 C C . VAL A 1 379 ? -24.238 -28.213 20.445 1.00 83.06 379 VAL A C 1
ATOM 2802 O O . VAL A 1 379 ? -23.360 -28.386 21.299 1.00 83.06 379 VAL A O 1
ATOM 2805 N N . PRO A 1 380 ? -24.654 -26.990 20.061 1.00 83.44 380 PRO A N 1
ATOM 2806 C CA . PRO A 1 380 ? -24.175 -25.787 20.723 1.00 83.44 380 PRO A CA 1
ATOM 2807 C C . PRO A 1 380 ? -24.597 -25.816 22.193 1.00 83.44 380 PRO A C 1
ATOM 2809 O O . PRO A 1 380 ? -25.708 -26.241 22.529 1.00 83.44 380 PRO A O 1
ATOM 2812 N N . ALA A 1 381 ? -23.702 -25.392 23.084 1.00 88.56 381 ALA A N 1
ATOM 2813 C CA . ALA A 1 381 ? -24.056 -25.218 24.489 1.00 88.56 381 ALA A CA 1
ATOM 2814 C C . ALA A 1 381 ? -25.222 -24.218 24.623 1.00 88.56 381 ALA A C 1
ATOM 2816 O O . ALA A 1 381 ? -25.384 -23.331 23.793 1.00 88.56 381 ALA A O 1
ATOM 2817 N N . SER A 1 382 ? -26.041 -24.320 25.676 1.00 86.88 382 SER A N 1
ATOM 2818 C CA . SER A 1 382 ? -27.124 -23.343 25.897 1.00 86.88 382 SER A CA 1
ATOM 2819 C C . SER A 1 382 ? -26.594 -21.932 26.175 1.00 86.88 382 SER A C 1
ATOM 2821 O O . SER A 1 382 ? -27.282 -20.948 25.919 1.00 86.88 382 SER A O 1
ATOM 2823 N N . ARG A 1 383 ? -25.364 -21.848 26.690 1.00 93.31 383 ARG A N 1
ATOM 2824 C CA . ARG A 1 383 ? -24.585 -20.626 26.873 1.00 93.31 383 ARG A CA 1
ATOM 2825 C C . ARG A 1 383 ? -23.098 -20.932 26.738 1.00 93.31 383 ARG A C 1
ATOM 2827 O O . ARG A 1 383 ? -22.658 -22.028 27.088 1.00 93.31 383 ARG A O 1
ATOM 2834 N N . TYR A 1 384 ? -22.331 -19.943 26.308 1.00 94.00 384 TYR A N 1
ATOM 2835 C CA . TYR A 1 384 ? -20.874 -19.953 26.307 1.00 94.00 384 TYR A CA 1
ATOM 2836 C C . TYR A 1 384 ? -20.405 -18.635 26.917 1.00 94.00 384 TYR A C 1
ATOM 2838 O O . TYR A 1 384 ? -20.551 -17.581 26.299 1.00 94.00 384 TYR A O 1
ATOM 2846 N N . LEU A 1 385 ? -19.898 -18.674 28.147 1.00 92.94 385 LEU A N 1
ATOM 2847 C CA . LEU A 1 385 ? -19.508 -17.470 28.878 1.00 92.94 385 LEU A CA 1
ATOM 2848 C C . LEU A 1 385 ? -17.985 -17.289 28.803 1.00 92.94 385 LEU A C 1
ATOM 2850 O O . LEU A 1 385 ? -17.260 -18.267 28.987 1.00 92.94 385 LEU A O 1
ATOM 2854 N N . PRO A 1 386 ? -17.483 -16.079 28.502 1.00 87.75 386 PRO A N 1
ATOM 2855 C CA . PRO A 1 386 ? -16.055 -15.822 28.453 1.00 87.75 386 PRO A CA 1
ATOM 2856 C C . PRO A 1 386 ? -15.470 -15.779 29.867 1.00 87.75 386 PRO A C 1
ATOM 2858 O O . PRO A 1 386 ? -16.085 -15.237 30.787 1.00 87.75 386 PRO A O 1
ATOM 2861 N N . ASP A 1 387 ? -14.232 -16.250 30.005 1.00 83.31 387 ASP A N 1
ATOM 2862 C CA . ASP A 1 387 ? -13.407 -15.898 31.158 1.00 83.31 387 ASP A CA 1
ATOM 2863 C C . ASP A 1 387 ? -13.198 -14.374 31.217 1.00 83.31 387 ASP A C 1
ATOM 2865 O O . ASP A 1 387 ? -13.253 -13.702 30.173 1.00 83.31 387 ASP A O 1
ATOM 2869 N N . PRO A 1 388 ? -12.927 -13.806 32.409 1.00 78.50 388 PRO A N 1
ATOM 2870 C CA . PRO A 1 388 ? -12.582 -12.400 32.520 1.00 78.50 388 PRO A CA 1
ATOM 2871 C C . PRO A 1 388 ? -11.441 -12.044 31.563 1.00 78.50 388 PRO A C 1
ATOM 2873 O O . PRO A 1 388 ? -10.394 -12.699 31.606 1.00 78.50 388 PRO A O 1
ATOM 2876 N N . PRO A 1 389 ? -11.626 -11.043 30.681 1.00 72.44 389 PRO A N 1
ATOM 2877 C CA . PRO A 1 389 ? -10.576 -10.665 29.757 1.00 72.44 389 PRO A CA 1
ATOM 2878 C C . PRO A 1 389 ? -9.375 -10.167 30.557 1.00 72.44 389 PRO A C 1
ATOM 2880 O O . PRO A 1 389 ? -9.529 -9.427 31.531 1.00 72.44 389 PRO A O 1
ATOM 2883 N N . ASP A 1 390 ? -8.176 -10.552 30.127 1.00 74.25 390 ASP A N 1
ATOM 2884 C CA . ASP A 1 390 ? -6.958 -9.897 30.591 1.00 74.25 390 ASP A CA 1
ATOM 2885 C C . ASP A 1 390 ? -7.118 -8.384 30.348 1.00 74.25 390 ASP A C 1
ATOM 2887 O O . ASP A 1 390 ? -7.383 -7.997 29.202 1.00 74.25 390 ASP A O 1
ATOM 2891 N N . PRO A 1 391 ? -6.995 -7.525 31.380 1.00 69.06 391 PRO A N 1
ATOM 2892 C CA . PRO A 1 391 ? -7.093 -6.078 31.221 1.00 69.06 391 PRO A CA 1
ATOM 2893 C C . PRO A 1 391 ? -6.162 -5.540 30.134 1.00 69.06 391 PRO A C 1
ATOM 2895 O O . PRO A 1 391 ? -6.474 -4.530 29.503 1.00 69.06 391 PRO A O 1
ATOM 2898 N N . GLU A 1 392 ? -5.046 -6.225 29.870 1.00 66.06 392 GLU A N 1
ATOM 2899 C CA . GLU A 1 392 ? -4.157 -5.862 28.780 1.00 66.06 392 GLU A CA 1
ATOM 2900 C C . GLU A 1 392 ? -4.795 -6.106 27.401 1.00 66.06 392 GLU A C 1
ATOM 2902 O O . GLU A 1 392 ? -4.581 -5.291 26.513 1.00 66.06 392 GLU A O 1
ATOM 2907 N N . MET A 1 393 ? -5.628 -7.132 27.189 1.00 70.06 393 MET A N 1
ATOM 2908 C CA . MET A 1 393 ? -6.310 -7.406 25.902 1.00 70.06 393 MET A CA 1
ATOM 2909 C C . MET A 1 393 ? -7.459 -6.429 25.578 1.00 70.06 393 MET A C 1
ATOM 2911 O O . MET A 1 393 ? -8.056 -6.489 24.499 1.00 70.06 393 MET A O 1
ATOM 2915 N N . LEU A 1 394 ? -7.791 -5.516 26.493 1.00 77.44 394 LEU A N 1
ATOM 2916 C CA . LEU A 1 394 ? -8.796 -4.480 26.268 1.00 77.44 394 LEU A CA 1
ATOM 2917 C C . LEU A 1 394 ? -8.169 -3.315 25.506 1.00 77.44 394 LEU A C 1
ATOM 2919 O O . LEU A 1 394 ? -7.516 -2.434 26.067 1.00 77.44 394 LEU A O 1
ATOM 2923 N N . HIS A 1 395 ? -8.355 -3.326 24.189 1.00 77.12 395 HIS A N 1
ATOM 2924 C CA . HIS A 1 395 ? -7.935 -2.218 23.345 1.00 77.12 395 HIS A CA 1
ATOM 2925 C C . HIS A 1 395 ? -8.737 -0.957 23.682 1.00 77.12 395 HIS A C 1
ATOM 2927 O O . HIS A 1 395 ? -9.943 -1.004 23.927 1.00 77.12 395 HIS A O 1
ATOM 2933 N N . HIS A 1 396 ? -8.049 0.179 23.667 1.00 71.88 396 HIS A N 1
ATOM 2934 C CA . HIS A 1 396 ? -8.661 1.494 23.719 1.00 71.88 396 HIS A CA 1
ATOM 2935 C C . HIS A 1 396 ? -8.320 2.182 22.405 1.00 71.88 396 HIS A C 1
ATOM 2937 O O . HIS A 1 396 ? -7.195 2.626 22.189 1.00 71.88 396 HIS A O 1
ATOM 2943 N N . GLN A 1 397 ? -9.292 2.201 21.511 1.00 65.50 397 GLN A N 1
ATOM 2944 C CA . GLN A 1 397 ? -9.238 2.942 20.270 1.00 65.50 397 GLN A CA 1
ATOM 2945 C C . GLN A 1 397 ? -9.228 4.435 20.601 1.00 65.50 397 GLN A C 1
ATOM 2947 O O . GLN A 1 397 ? -10.199 4.954 21.149 1.00 65.50 397 GLN A O 1
ATOM 2952 N N . THR A 1 398 ? -8.124 5.121 20.303 1.00 52.19 398 THR A N 1
ATOM 2953 C CA . THR A 1 398 ? -8.092 6.592 20.319 1.00 52.19 398 THR A CA 1
ATOM 2954 C C . THR A 1 398 ? -8.926 7.125 19.141 1.00 52.19 398 THR A C 1
ATOM 2956 O O . THR A 1 398 ? -9.587 6.345 18.463 1.00 52.19 398 THR A O 1
ATOM 2959 N N . GLN A 1 399 ? -8.960 8.436 18.874 1.00 48.50 399 GLN A N 1
ATOM 2960 C CA . GLN A 1 399 ? -9.799 9.093 17.843 1.00 48.50 399 GLN A CA 1
ATOM 2961 C C . GLN A 1 399 ? -9.536 8.651 16.367 1.00 48.50 399 GLN A C 1
ATOM 2963 O O . GLN A 1 399 ? -9.716 9.430 15.432 1.00 48.50 399 GLN A O 1
ATOM 2968 N N . ARG A 1 400 ? -9.048 7.428 16.112 1.00 55.44 400 ARG A N 1
ATOM 2969 C CA . ARG A 1 400 ? -8.557 6.911 14.827 1.00 55.44 400 ARG A CA 1
ATOM 2970 C C . ARG A 1 400 ? -9.372 5.726 14.337 1.00 55.44 400 ARG A C 1
ATOM 2972 O O . ARG A 1 400 ? -9.820 4.907 15.124 1.00 55.44 400 ARG A O 1
ATOM 2979 N N . ALA A 1 401 ? -9.474 5.597 13.012 1.00 64.19 401 ALA A N 1
ATOM 2980 C CA . ALA A 1 401 ? -10.352 4.662 12.313 1.00 64.19 401 ALA A CA 1
ATOM 2981 C C . ALA A 1 401 ? -10.008 3.145 12.403 1.00 64.19 401 ALA A C 1
ATOM 2983 O O . ALA A 1 401 ? -10.252 2.417 11.446 1.00 64.19 401 ALA A O 1
ATOM 2984 N N . ASP A 1 402 ? -9.430 2.639 13.499 1.00 76.88 402 ASP A N 1
ATOM 2985 C CA . ASP A 1 402 ? -8.744 1.331 13.557 1.00 76.88 402 ASP A CA 1
ATOM 2986 C C . ASP A 1 402 ? -9.543 0.139 14.132 1.00 76.88 402 ASP A C 1
ATOM 2988 O O . ASP A 1 402 ? -8.960 -0.873 14.533 1.00 76.88 402 ASP A O 1
ATOM 2992 N N . CYS A 1 403 ? -10.881 0.199 14.123 1.00 86.06 403 CYS A N 1
ATOM 2993 C CA . CYS A 1 403 ? -11.740 -0.774 14.822 1.00 86.06 403 CYS A CA 1
ATOM 2994 C C . CYS A 1 403 ? -11.571 -2.194 14.268 1.00 86.06 403 CYS A C 1
ATOM 2996 O O . CYS A 1 403 ? -11.430 -3.152 15.026 1.00 86.06 403 CYS A O 1
ATOM 2998 N N . CYS A 1 404 ? -11.457 -2.329 12.945 1.00 89.50 404 CYS A N 1
ATOM 2999 C CA . CYS A 1 404 ? -11.162 -3.603 12.289 1.00 89.50 404 CYS A CA 1
ATOM 3000 C C . CYS A 1 404 ? -9.793 -4.172 12.701 1.00 89.50 404 CYS A C 1
ATOM 3002 O O . CYS A 1 404 ? -9.655 -5.383 12.870 1.00 89.50 404 CYS A O 1
ATOM 3004 N N . GLY A 1 405 ? -8.785 -3.315 12.905 1.00 90.81 405 GLY A N 1
ATOM 3005 C CA . GLY A 1 405 ? -7.468 -3.730 13.394 1.00 90.81 405 GLY A CA 1
ATOM 3006 C C . GLY A 1 405 ? -7.526 -4.254 14.827 1.00 90.81 405 GLY A C 1
ATOM 3007 O O . GLY A 1 405 ? -6.959 -5.309 15.110 1.00 90.81 405 GLY A O 1
ATOM 3008 N N . CYS A 1 406 ? -8.263 -3.565 15.704 1.00 91.19 406 CYS A N 1
ATOM 3009 C CA . CYS A 1 406 ? -8.513 -3.994 17.082 1.00 91.19 406 CYS A CA 1
ATOM 3010 C C . CYS A 1 406 ? -9.286 -5.319 17.141 1.00 91.19 406 CYS A C 1
ATOM 3012 O O . CYS A 1 406 ? -8.861 -6.236 17.839 1.00 91.19 406 CYS A O 1
ATOM 3014 N N . ALA A 1 407 ? -10.362 -5.465 16.362 1.00 93.69 407 ALA A N 1
ATOM 3015 C CA . ALA A 1 407 ? -11.152 -6.694 16.321 1.00 93.69 407 ALA A CA 1
ATOM 3016 C C . ALA A 1 407 ? -10.307 -7.908 15.896 1.00 93.69 407 ALA A C 1
ATOM 3018 O O . ALA A 1 407 ? -10.316 -8.947 16.561 1.00 93.69 407 ALA A O 1
ATOM 3019 N N . VAL A 1 408 ? -9.512 -7.770 14.826 1.00 95.19 408 VAL A N 1
ATOM 3020 C CA . VAL A 1 408 ? -8.604 -8.839 14.381 1.00 95.19 408 VAL A CA 1
ATOM 3021 C C . VAL A 1 408 ? -7.503 -9.094 15.417 1.00 95.19 408 VAL A C 1
ATOM 3023 O O . VAL A 1 408 ? -7.190 -10.257 15.673 1.00 95.19 408 VAL A O 1
ATOM 3026 N N . ALA A 1 409 ? -6.946 -8.056 16.053 1.00 93.88 409 ALA A N 1
ATOM 3027 C CA . ALA A 1 409 ? -5.942 -8.212 17.109 1.00 93.88 409 ALA A CA 1
ATOM 3028 C C . ALA A 1 409 ? -6.487 -9.043 18.275 1.00 93.88 409 ALA A C 1
ATOM 3030 O O . ALA A 1 409 ? -5.881 -10.050 18.627 1.00 93.88 409 ALA A O 1
ATOM 3031 N N . THR A 1 410 ? -7.662 -8.696 18.801 1.00 93.38 410 THR A N 1
ATOM 3032 C CA . THR A 1 410 ? -8.300 -9.416 19.910 1.00 93.38 410 THR A CA 1
ATOM 3033 C C . THR A 1 410 ? -8.576 -10.884 19.572 1.00 93.38 410 THR A C 1
ATOM 3035 O O . THR A 1 410 ? -8.321 -11.759 20.400 1.00 93.38 410 THR A O 1
ATOM 3038 N N . VAL A 1 411 ? -9.033 -11.199 18.352 1.00 94.81 411 VAL A N 1
ATOM 3039 C CA . VAL A 1 411 ? -9.206 -12.603 17.926 1.00 94.81 411 VAL A CA 1
ATOM 3040 C C . VAL A 1 411 ? -7.866 -13.346 17.892 1.00 94.81 411 VAL A C 1
ATOM 3042 O O . VAL A 1 411 ? -7.781 -14.484 18.358 1.00 94.81 411 VAL A O 1
ATOM 3045 N N . VAL A 1 412 ? -6.803 -12.713 17.384 1.00 94.00 412 VAL A N 1
ATOM 3046 C CA . VAL A 1 412 ? -5.459 -13.312 17.352 1.00 94.00 412 VAL A CA 1
ATOM 3047 C C . VAL A 1 412 ? -4.915 -13.527 18.767 1.00 94.00 412 VAL A C 1
ATOM 3049 O O . VAL A 1 412 ? -4.403 -14.607 19.051 1.00 94.00 412 VAL A O 1
ATOM 3052 N N . GLU A 1 413 ? -5.049 -12.547 19.659 1.00 92.81 413 GLU A N 1
ATOM 3053 C CA . GLU A 1 413 ? -4.601 -12.622 21.056 1.00 92.81 413 GLU A CA 1
ATOM 3054 C C . GLU A 1 413 ? -5.300 -13.764 21.812 1.00 92.81 413 GLU A C 1
ATOM 3056 O O . GLU A 1 413 ? -4.629 -14.580 22.452 1.00 92.81 413 GLU A O 1
ATOM 3061 N N . ARG A 1 414 ? -6.625 -13.905 21.659 1.00 90.81 414 ARG A N 1
ATOM 3062 C CA . ARG A 1 414 ? -7.396 -15.013 22.254 1.00 90.81 414 ARG A CA 1
ATOM 3063 C C . ARG A 1 414 ? -6.979 -16.371 21.690 1.00 90.81 414 ARG A C 1
ATOM 3065 O O . ARG A 1 414 ? -6.770 -17.314 22.452 1.00 90.81 414 ARG A O 1
ATOM 3072 N N . ALA A 1 415 ? -6.783 -16.471 20.375 1.00 90.69 415 ALA A N 1
ATOM 3073 C CA . ALA A 1 415 ? -6.303 -17.701 19.749 1.00 90.69 415 ALA A CA 1
ATOM 3074 C C . ALA A 1 415 ? -4.882 -18.077 20.217 1.00 90.69 415 ALA A C 1
ATOM 3076 O O . ALA A 1 415 ? -4.589 -19.253 20.427 1.00 90.69 415 ALA A O 1
ATOM 3077 N N . LEU A 1 416 ? -4.000 -17.094 20.417 1.00 90.25 416 LEU A N 1
ATOM 3078 C CA . LEU A 1 416 ? -2.656 -17.301 20.961 1.00 90.25 416 LEU A CA 1
ATOM 3079 C C . LEU A 1 416 ? -2.691 -17.760 22.427 1.00 90.25 416 LEU A C 1
ATOM 3081 O O . LEU A 1 416 ? -1.954 -18.680 22.794 1.00 90.25 416 LEU A O 1
ATOM 3085 N N . ALA A 1 417 ? -3.566 -17.173 23.248 1.00 89.06 417 ALA A N 1
ATOM 3086 C CA . ALA A 1 417 ? -3.785 -17.598 24.629 1.00 89.06 417 ALA A CA 1
ATOM 3087 C C . ALA A 1 417 ? -4.292 -19.050 24.702 1.00 89.06 417 ALA A C 1
ATOM 3089 O O . ALA A 1 417 ? -3.722 -19.856 25.437 1.00 89.06 417 ALA A O 1
ATOM 3090 N N . ALA A 1 418 ? -5.265 -19.421 23.861 1.00 86.50 418 ALA A N 1
ATOM 3091 C CA . ALA A 1 418 ? -5.775 -20.792 23.759 1.00 86.50 418 ALA A CA 1
ATOM 3092 C C . ALA A 1 418 ? -4.706 -21.808 23.300 1.00 86.50 418 ALA A C 1
ATOM 3094 O O . ALA A 1 418 ? -4.764 -22.984 23.651 1.00 86.50 418 ALA A O 1
ATOM 3095 N N . GLN A 1 419 ? -3.692 -21.359 22.553 1.00 86.56 419 GLN A N 1
ATOM 3096 C CA . GLN A 1 419 ? -2.522 -22.162 22.170 1.00 86.56 419 GLN A CA 1
ATOM 3097 C C . GLN A 1 419 ? -1.421 -22.210 23.250 1.00 86.56 419 GLN A C 1
ATOM 3099 O O . GLN A 1 419 ? -0.333 -22.729 22.989 1.00 86.56 419 GLN A O 1
ATOM 3104 N N . GLY A 1 420 ? -1.655 -21.649 24.443 1.00 86.56 420 GLY A N 1
ATOM 3105 C CA . GLY A 1 420 ? -0.676 -21.590 25.534 1.00 86.56 420 GLY A CA 1
ATOM 3106 C C . GLY A 1 420 ? 0.481 -20.616 25.284 1.00 86.56 420 GLY A C 1
ATOM 3107 O O . GLY A 1 420 ? 1.564 -20.784 25.845 1.00 86.56 420 GLY A O 1
ATOM 3108 N N . ARG A 1 421 ? 0.291 -19.621 24.406 1.00 86.50 421 ARG A N 1
ATOM 3109 C CA . ARG A 1 421 ? 1.311 -18.636 24.003 1.00 86.50 421 ARG A CA 1
ATOM 3110 C C . ARG A 1 421 ? 0.755 -17.204 24.050 1.00 86.50 421 ARG A C 1
ATOM 3112 O O . ARG A 1 421 ? 0.782 -16.531 23.020 1.00 86.50 421 ARG A O 1
ATOM 3119 N N . PRO A 1 422 ? 0.235 -16.738 25.201 1.00 84.81 422 PRO A N 1
ATOM 3120 C CA . PRO A 1 422 ? -0.398 -15.426 25.302 1.00 84.81 422 PRO A CA 1
ATOM 3121 C C . PRO A 1 422 ? 0.574 -14.306 24.905 1.00 84.81 422 PRO A C 1
ATOM 3123 O O . PRO A 1 422 ? 1.770 -14.365 25.199 1.00 84.81 422 PRO A O 1
ATOM 3126 N N . GLY A 1 423 ? 0.061 -13.285 24.221 1.00 84.94 423 GLY A N 1
ATOM 3127 C CA . GLY A 1 423 ? 0.848 -12.128 23.813 1.00 84.94 423 GLY A CA 1
ATOM 3128 C C . GLY A 1 423 ? 0.020 -11.109 23.040 1.00 84.94 423 GLY A C 1
ATOM 3129 O O . GLY A 1 423 ? -0.858 -11.482 22.267 1.00 84.94 423 GLY A O 1
ATOM 3130 N N . ARG A 1 424 ? 0.332 -9.827 23.246 1.00 87.69 424 ARG A N 1
ATOM 3131 C CA . ARG A 1 424 ? -0.345 -8.684 22.623 1.00 87.69 424 ARG A CA 1
ATOM 3132 C C . ARG A 1 424 ? 0.032 -8.513 21.160 1.00 87.69 424 ARG A C 1
ATOM 3134 O O . ARG A 1 424 ? 1.211 -8.618 20.820 1.00 87.69 424 ARG A O 1
ATOM 3141 N N . CYS A 1 425 ? -0.935 -8.162 20.320 1.00 89.69 425 CYS A N 1
ATOM 3142 C CA . CYS A 1 425 ? -0.745 -7.888 18.899 1.00 89.69 425 CYS A CA 1
ATOM 3143 C C . CYS A 1 425 ? -0.836 -6.387 18.591 1.00 89.69 425 CYS A C 1
ATOM 3145 O O . CYS A 1 425 ? -1.593 -5.640 19.210 1.00 89.69 425 CYS A O 1
ATOM 3147 N N . SER A 1 426 ? -0.077 -5.944 17.588 1.00 90.75 426 SER A N 1
ATOM 3148 C CA . SER A 1 426 ? -0.167 -4.580 17.064 1.00 90.75 426 SER A CA 1
ATOM 3149 C C . SER A 1 426 ? -1.462 -4.416 16.255 1.00 90.75 426 SER A C 1
ATOM 3151 O O . SER A 1 426 ? -1.522 -4.755 15.069 1.00 90.75 426 SER A O 1
ATOM 3153 N N . ALA A 1 427 ? -2.512 -3.889 16.894 1.00 89.75 427 ALA A N 1
ATOM 3154 C CA . ALA A 1 427 ? -3.763 -3.522 16.220 1.00 89.75 427 ALA A CA 1
ATOM 3155 C C . ALA A 1 427 ? -3.520 -2.489 15.108 1.00 89.75 427 ALA A C 1
ATOM 3157 O O . ALA A 1 427 ? -4.109 -2.585 14.030 1.00 89.75 427 ALA A O 1
ATOM 3158 N N . ARG A 1 428 ? -2.563 -1.574 15.323 1.00 85.75 428 ARG A N 1
ATOM 3159 C CA . ARG A 1 428 ? -2.117 -0.598 14.324 1.00 85.75 428 ARG A CA 1
ATOM 3160 C C . ARG A 1 428 ? -1.570 -1.268 13.070 1.00 85.75 428 ARG A C 1
ATOM 3162 O O . ARG A 1 428 ? -1.960 -0.893 11.967 1.00 85.75 428 ARG A O 1
ATOM 3169 N N . MET A 1 429 ? -0.703 -2.274 13.226 1.00 89.06 429 MET A N 1
ATOM 3170 C CA . MET A 1 429 ? -0.182 -3.031 12.088 1.00 89.06 429 MET A CA 1
ATOM 3171 C C . MET A 1 429 ? -1.309 -3.696 11.305 1.00 89.06 429 MET A C 1
ATOM 3173 O O . MET A 1 429 ? -1.311 -3.636 10.079 1.00 89.06 429 MET A O 1
ATOM 3177 N N . LEU A 1 430 ? -2.246 -4.343 11.998 1.00 90.88 430 LEU A N 1
ATOM 3178 C CA . LEU A 1 430 ? -3.366 -5.035 11.361 1.00 90.88 430 LEU A CA 1
ATOM 3179 C C . LEU A 1 430 ? -4.282 -4.063 10.613 1.00 90.88 430 LEU A C 1
ATOM 3181 O O . LEU A 1 430 ? -4.690 -4.364 9.494 1.00 90.88 430 LEU A O 1
ATOM 3185 N N . TYR A 1 431 ? -4.529 -2.884 11.183 1.00 87.81 431 TYR A N 1
ATOM 3186 C CA . TYR A 1 431 ? -5.277 -1.817 10.529 1.00 87.81 431 TYR A CA 1
ATOM 3187 C C . TYR A 1 431 ? -4.563 -1.275 9.283 1.00 87.81 431 TYR A C 1
ATOM 3189 O O . TYR A 1 431 ? -5.145 -1.266 8.202 1.00 87.81 431 TYR A O 1
ATOM 3197 N N . GLU A 1 432 ? -3.293 -0.872 9.395 1.00 82.38 432 GLU A N 1
ATOM 3198 C CA . GLU A 1 432 ? -2.557 -0.296 8.262 1.00 82.38 432 GLU A CA 1
ATOM 3199 C C . GLU A 1 432 ? -2.329 -1.326 7.157 1.00 82.38 432 GLU A C 1
ATOM 3201 O O . GLU A 1 432 ? -2.496 -1.022 5.979 1.00 82.38 432 GLU A O 1
ATOM 3206 N N . MET A 1 433 ? -2.017 -2.579 7.507 1.00 85.50 433 MET A N 1
ATOM 3207 C CA . MET A 1 433 ? -1.948 -3.647 6.508 1.00 85.50 433 MET A CA 1
ATOM 3208 C C . MET A 1 433 ? -3.320 -3.946 5.907 1.00 85.50 433 MET A C 1
ATOM 3210 O O . MET A 1 433 ? -3.375 -4.298 4.730 1.00 85.50 433 MET A O 1
ATOM 3214 N N . GLY A 1 434 ? -4.399 -3.797 6.678 1.00 86.44 434 GLY A N 1
ATOM 3215 C CA . GLY A 1 434 ? -5.770 -3.892 6.192 1.00 86.44 434 GLY A CA 1
ATOM 3216 C C . GLY A 1 434 ? -6.071 -2.852 5.126 1.00 86.44 434 GLY A C 1
ATOM 3217 O O . GLY A 1 434 ? -6.443 -3.219 4.017 1.00 86.44 434 GLY A O 1
ATOM 3218 N N . ARG A 1 435 ? -5.759 -1.584 5.410 1.00 80.94 435 ARG A N 1
ATOM 3219 C CA . ARG A 1 435 ? -5.917 -0.464 4.474 1.00 80.94 435 ARG A CA 1
ATOM 3220 C C . ARG A 1 435 ? -5.170 -0.691 3.158 1.00 80.94 435 ARG A C 1
ATOM 3222 O O . ARG A 1 435 ? -5.731 -0.443 2.102 1.00 80.94 435 ARG A O 1
ATOM 3229 N N . LEU A 1 436 ? -3.942 -1.218 3.211 1.00 76.31 436 LEU A N 1
ATOM 3230 C CA . LEU A 1 436 ? -3.164 -1.541 2.003 1.00 76.31 436 LEU A CA 1
ATOM 3231 C C . LEU A 1 436 ? -3.732 -2.731 1.203 1.00 76.31 436 LEU A C 1
ATOM 3233 O O . LEU A 1 436 ? -3.393 -2.885 0.035 1.00 76.31 436 LEU A O 1
ATOM 3237 N N . HIS A 1 437 ? -4.504 -3.632 1.820 1.00 77.38 437 HIS A N 1
ATOM 3238 C CA . HIS A 1 437 ? -5.009 -4.864 1.183 1.00 77.38 437 HIS A CA 1
ATOM 3239 C C . HIS A 1 437 ? -6.522 -4.851 0.962 1.00 77.38 437 HIS A C 1
ATOM 3241 O O . HIS A 1 437 ? -7.084 -5.859 0.521 1.00 77.38 437 HIS A O 1
ATOM 3247 N N . ASP A 1 438 ? -7.171 -3.733 1.267 1.00 77.75 438 ASP A N 1
ATOM 3248 C CA . ASP A 1 438 ? -8.564 -3.520 0.939 1.00 77.75 438 ASP A CA 1
ATOM 3249 C C . ASP A 1 438 ? -8.679 -3.366 -0.575 1.00 77.75 438 ASP A C 1
ATOM 3251 O O . ASP A 1 438 ? -7.979 -2.564 -1.182 1.00 77.75 438 ASP A O 1
ATOM 3255 N N . GLU A 1 439 ? -9.523 -4.162 -1.223 1.00 58.78 439 GLU A N 1
ATOM 3256 C CA . GLU A 1 439 ? -9.554 -4.232 -2.694 1.00 58.78 439 GLU A CA 1
ATOM 3257 C C . GLU A 1 439 ? -10.186 -2.992 -3.345 1.00 58.78 439 GLU A C 1
ATOM 3259 O O . GLU A 1 439 ? -10.292 -2.933 -4.566 1.00 58.78 439 GLU A O 1
ATOM 3264 N N . PHE A 1 440 ? -10.576 -2.003 -2.534 1.00 54.16 440 PHE A N 1
ATOM 3265 C CA . PHE A 1 440 ? -11.273 -0.789 -2.946 1.00 54.16 440 PHE A CA 1
ATOM 3266 C C . PHE A 1 440 ? -10.786 0.436 -2.158 1.00 54.16 440 PHE A C 1
ATOM 3268 O O . PHE A 1 440 ? -11.595 1.248 -1.719 1.00 54.16 440 PHE A O 1
ATOM 3275 N N . VAL A 1 441 ? -9.460 0.564 -1.972 1.00 41.66 441 VAL A N 1
ATOM 3276 C CA . VAL A 1 441 ? -8.787 1.713 -1.313 1.00 41.66 441 VAL A CA 1
ATOM 3277 C C . VAL A 1 441 ? -9.292 3.065 -1.839 1.00 41.66 441 VAL A C 1
ATOM 3279 O O . VAL A 1 441 ? -9.312 4.052 -1.106 1.00 41.66 441 VAL A O 1
ATOM 3282 N N . ASP A 1 442 ? -9.747 3.089 -3.092 1.00 38.78 442 ASP A N 1
ATOM 3283 C CA . ASP A 1 442 ? -10.210 4.276 -3.806 1.00 38.78 442 ASP A CA 1
ATOM 3284 C C . ASP A 1 442 ? -11.570 4.807 -3.322 1.00 38.78 442 ASP A C 1
ATOM 3286 O O . ASP A 1 442 ? -11.852 5.991 -3.513 1.00 38.78 442 ASP A O 1
ATOM 3290 N N . ASP A 1 443 ? -12.363 3.966 -2.644 1.00 34.53 443 ASP A N 1
ATOM 3291 C CA . ASP A 1 443 ? -13.761 4.228 -2.272 1.00 34.53 443 ASP A CA 1
ATOM 3292 C C . ASP A 1 443 ? -13.975 4.471 -0.763 1.00 34.53 443 ASP A C 1
ATOM 3294 O O . ASP A 1 443 ? -15.109 4.684 -0.330 1.00 34.53 443 ASP A O 1
ATOM 3298 N N . LEU A 1 444 ? -12.927 4.399 0.072 1.00 38.62 444 LEU A N 1
ATOM 3299 C CA . LEU A 1 444 ? -13.080 4.382 1.534 1.00 38.62 444 LEU A CA 1
ATOM 3300 C C . LEU A 1 444 ? -12.789 5.755 2.174 1.00 38.62 444 LEU A C 1
ATOM 3302 O O . LEU A 1 444 ? -11.627 6.169 2.228 1.00 38.62 444 LEU A O 1
ATOM 3306 N N . PRO A 1 445 ? -13.797 6.461 2.731 1.00 37.47 445 PRO A N 1
ATOM 3307 C CA . PRO A 1 445 ? -13.620 7.732 3.438 1.00 37.47 445 PRO A CA 1
ATOM 3308 C C . PRO A 1 445 ? -13.064 7.515 4.860 1.00 37.47 445 PRO A C 1
ATOM 3310 O O . PRO A 1 445 ? -13.698 7.864 5.855 1.00 37.47 445 PRO A O 1
ATOM 3313 N N . GLY A 1 446 ? -11.871 6.918 4.950 1.00 48.38 446 GLY A N 1
ATOM 3314 C CA . GLY A 1 446 ? -11.237 6.509 6.204 1.00 48.38 446 GLY A CA 1
ATOM 3315 C C . GLY A 1 446 ? -11.829 5.216 6.780 1.00 48.38 446 GLY A C 1
ATOM 3316 O O . GLY A 1 446 ? -13.041 5.020 6.786 1.00 48.38 446 GLY A O 1
ATOM 3317 N N . GLY A 1 447 ? -10.958 4.327 7.266 1.00 61.25 447 GLY A N 1
ATOM 3318 C CA . GLY A 1 447 ? -11.317 2.983 7.727 1.00 61.25 447 GLY A CA 1
ATOM 3319 C C . GLY A 1 447 ? -10.861 1.878 6.767 1.00 61.25 447 GLY A C 1
ATOM 3320 O O . GLY A 1 447 ? -10.253 2.133 5.729 1.00 61.25 447 GLY A O 1
ATOM 3321 N N . THR A 1 448 ? -11.127 0.631 7.142 1.00 75.06 448 THR A N 1
ATOM 3322 C CA . THR A 1 448 ? -10.914 -0.565 6.313 1.00 75.06 448 THR A CA 1
ATOM 3323 C C . THR A 1 448 ? -12.074 -1.524 6.554 1.00 75.06 448 THR A C 1
ATOM 3325 O O . THR A 1 448 ? -12.681 -1.515 7.628 1.00 75.06 448 THR A O 1
ATOM 3328 N N . SER A 1 449 ? -12.412 -2.335 5.563 1.00 86.38 449 SER A N 1
ATOM 3329 C CA . SER A 1 449 ? -13.349 -3.439 5.710 1.00 86.38 449 SER A CA 1
ATOM 3330 C C . SER A 1 449 ? -12.773 -4.525 6.626 1.00 86.38 449 SER A C 1
ATOM 3332 O O . SER A 1 449 ? -11.552 -4.646 6.809 1.00 86.38 449 SER A O 1
ATOM 3334 N N . LEU A 1 450 ? -13.643 -5.340 7.224 1.00 89.56 450 LEU A N 1
ATOM 3335 C CA . LEU A 1 450 ? -13.183 -6.436 8.076 1.00 89.56 450 LEU A CA 1
ATOM 3336 C C . LEU A 1 450 ? -12.409 -7.467 7.236 1.00 89.56 450 LEU A C 1
ATOM 3338 O O . LEU A 1 450 ? -11.344 -7.931 7.660 1.00 89.56 450 LEU A O 1
ATOM 3342 N N . ARG A 1 451 ? -12.857 -7.736 5.997 1.00 89.88 451 ARG A N 1
ATOM 3343 C CA . ARG A 1 451 ? -12.098 -8.541 5.027 1.00 89.88 451 ARG A CA 1
ATOM 3344 C C . ARG A 1 451 ? -10.747 -7.908 4.694 1.00 89.88 451 ARG A C 1
ATOM 3346 O O . ARG A 1 451 ? -9.767 -8.645 4.578 1.00 89.88 451 ARG A O 1
ATOM 3353 N N . GLY A 1 452 ? -10.667 -6.585 4.557 1.00 88.25 452 GLY A N 1
ATOM 3354 C CA . GLY A 1 452 ? -9.422 -5.843 4.340 1.00 88.25 452 GLY A CA 1
ATOM 3355 C C . GLY A 1 452 ? -8.400 -6.138 5.436 1.00 88.25 452 GLY A C 1
ATOM 3356 O O . GLY A 1 452 ? -7.321 -6.662 5.148 1.00 88.25 452 GLY A O 1
ATOM 3357 N N . ALA A 1 453 ? -8.772 -5.939 6.705 1.00 91.38 453 ALA A N 1
ATOM 3358 C CA . ALA A 1 453 ? -7.930 -6.271 7.863 1.00 91.38 453 ALA A CA 1
ATOM 3359 C C . ALA A 1 453 ? -7.501 -7.753 7.890 1.00 91.38 453 ALA A C 1
ATOM 3361 O O . ALA A 1 453 ? -6.327 -8.065 8.121 1.00 91.38 453 ALA A O 1
ATOM 3362 N N . ILE A 1 454 ? -8.414 -8.677 7.572 1.00 93.88 454 ILE A N 1
ATOM 3363 C CA . ILE A 1 454 ? -8.121 -10.118 7.487 1.00 93.88 454 ILE A CA 1
ATOM 3364 C C . ILE A 1 454 ? -7.145 -10.428 6.342 1.00 93.88 454 ILE A C 1
ATOM 3366 O O . ILE A 1 454 ? -6.216 -11.219 6.525 1.00 93.88 454 ILE A O 1
ATOM 3370 N N . LYS A 1 455 ? -7.291 -9.794 5.172 1.00 89.31 455 LYS A N 1
ATOM 3371 C CA . LYS A 1 455 ? -6.348 -9.921 4.047 1.00 89.31 455 LYS A CA 1
ATOM 3372 C C . LYS A 1 455 ? -4.987 -9.328 4.402 1.00 89.31 455 LYS A C 1
ATOM 3374 O O . LYS A 1 455 ? -3.964 -9.948 4.101 1.00 89.31 455 LYS A O 1
ATOM 3379 N N . GLY A 1 456 ? -4.960 -8.196 5.102 1.00 89.56 456 GLY A N 1
ATOM 3380 C CA . GLY A 1 456 ? -3.753 -7.608 5.677 1.00 89.56 456 GLY A CA 1
ATOM 3381 C C . GLY A 1 456 ? -3.017 -8.604 6.576 1.00 89.56 456 GLY A C 1
ATOM 3382 O O . GLY A 1 456 ? -1.825 -8.856 6.368 1.00 89.56 456 GLY A O 1
ATOM 3383 N N . PHE A 1 457 ? -3.743 -9.254 7.491 1.00 92.88 457 PHE A N 1
ATOM 3384 C CA . PHE A 1 457 ? -3.213 -10.316 8.350 1.00 92.88 457 PHE A CA 1
ATOM 3385 C C . PHE A 1 457 ? -2.734 -11.538 7.550 1.00 92.88 457 PHE A C 1
ATOM 3387 O O . PHE A 1 457 ? -1.620 -12.023 7.756 1.00 92.88 457 PHE A O 1
ATOM 3394 N N . PHE A 1 458 ? -3.525 -12.015 6.586 1.00 89.44 458 PHE A N 1
ATOM 3395 C CA . PHE A 1 458 ? -3.174 -13.146 5.723 1.00 89.44 458 PHE A CA 1
ATOM 3396 C C . PHE A 1 458 ? -1.867 -12.910 4.956 1.00 89.44 458 PHE A C 1
ATOM 3398 O O . PHE A 1 458 ? -1.024 -13.806 4.839 1.00 89.44 458 PHE A O 1
ATOM 3405 N N . HIS A 1 459 ? -1.692 -11.699 4.427 1.00 86.12 459 HIS A N 1
ATOM 3406 C CA . HIS A 1 459 ? -0.560 -11.361 3.580 1.00 86.12 459 HIS A CA 1
ATOM 3407 C C . HIS A 1 459 ? 0.694 -10.951 4.350 1.00 86.12 459 HIS A C 1
ATOM 3409 O O . HIS A 1 459 ? 1.768 -11.133 3.775 1.00 86.12 459 HIS A O 1
ATOM 3415 N N . ASN A 1 460 ? 0.581 -10.443 5.589 1.00 87.62 460 ASN A N 1
ATOM 3416 C CA . ASN A 1 460 ? 1.685 -9.818 6.340 1.00 87.62 460 ASN A CA 1
ATOM 3417 C C . ASN A 1 460 ? 1.953 -10.430 7.730 1.00 87.62 460 ASN A C 1
ATOM 3419 O O . ASN A 1 460 ? 3.028 -10.203 8.282 1.00 87.62 460 ASN A O 1
ATOM 3423 N N . GLY A 1 461 ? 1.041 -11.246 8.266 1.00 91.44 461 GLY A N 1
ATOM 3424 C CA . GLY A 1 461 ? 1.108 -11.756 9.639 1.00 91.44 461 GLY A CA 1
ATOM 3425 C C . GLY A 1 461 ? 0.760 -10.689 10.682 1.00 91.44 461 GLY A C 1
ATOM 3426 O O . GLY A 1 461 ? 0.411 -9.563 10.330 1.00 91.44 461 GLY A O 1
ATOM 3427 N N . ALA A 1 462 ? 0.838 -11.044 11.964 1.00 93.19 462 ALA A N 1
ATOM 3428 C CA . ALA A 1 462 ? 0.557 -10.144 13.085 1.00 93.19 462 ALA A CA 1
ATOM 3429 C C . ALA A 1 462 ? 1.806 -9.989 13.959 1.00 93.19 462 ALA A C 1
ATOM 3431 O O . ALA A 1 462 ? 2.299 -10.963 14.531 1.00 93.19 462 ALA A O 1
ATOM 3432 N N . ALA A 1 463 ? 2.355 -8.776 14.036 1.00 92.31 463 ALA A N 1
ATOM 3433 C CA . ALA A 1 463 ? 3.473 -8.492 14.930 1.00 92.31 463 ALA A CA 1
ATOM 3434 C C . ALA A 1 463 ? 2.988 -8.337 16.379 1.00 92.31 463 ALA A C 1
ATOM 3436 O O . ALA A 1 463 ? 1.855 -7.895 16.599 1.00 92.31 463 ALA A O 1
ATOM 3437 N N . PRO A 1 464 ? 3.848 -8.640 17.369 1.00 90.62 464 PRO A N 1
ATOM 3438 C CA . PRO A 1 464 ? 3.563 -8.268 18.742 1.00 90.62 464 PRO A CA 1
ATOM 3439 C C . PRO A 1 464 ? 3.445 -6.746 18.867 1.00 90.62 464 PRO A C 1
ATOM 3441 O O . PRO A 1 464 ? 4.098 -6.022 18.108 1.00 90.62 464 PRO A O 1
ATOM 3444 N N . LYS A 1 465 ? 2.650 -6.279 19.834 1.00 87.38 465 LYS A N 1
ATOM 3445 C CA . LYS A 1 465 ? 2.561 -4.853 20.172 1.00 87.38 465 LYS A CA 1
ATOM 3446 C C . LYS A 1 465 ? 3.951 -4.321 20.542 1.00 87.38 465 LYS A C 1
ATOM 3448 O O . LYS A 1 465 ? 4.694 -4.990 21.265 1.00 87.38 465 LYS A O 1
ATOM 3453 N N . VAL A 1 466 ? 4.310 -3.143 20.038 1.00 81.56 466 VAL A N 1
ATOM 3454 C CA . VAL A 1 466 ? 5.579 -2.468 20.364 1.00 81.56 466 VAL A CA 1
ATOM 3455 C C . VAL A 1 466 ? 5.367 -0.993 20.679 1.00 81.56 466 VAL A C 1
ATOM 3457 O O . VAL A 1 466 ? 4.377 -0.389 20.264 1.00 81.56 466 VAL A O 1
ATOM 3460 N N . ASP A 1 467 ? 6.347 -0.398 21.356 1.00 66.75 467 ASP A N 1
ATOM 3461 C CA . ASP A 1 467 ? 6.392 1.044 21.574 1.00 66.75 467 ASP A CA 1
ATOM 3462 C C . ASP A 1 467 ? 6.377 1.784 20.230 1.00 66.75 467 ASP A C 1
ATOM 3464 O O . ASP A 1 467 ? 7.198 1.538 19.339 1.00 66.75 467 ASP A O 1
ATOM 3468 N N . GLY A 1 468 ? 5.419 2.697 20.081 1.00 61.38 468 GLY A N 1
ATOM 3469 C CA . GLY A 1 468 ? 5.205 3.458 18.856 1.00 61.38 468 GLY A CA 1
ATOM 3470 C C . GLY A 1 468 ? 4.089 2.946 17.942 1.00 61.38 468 GLY A C 1
ATOM 3471 O O . GLY A 1 468 ? 3.859 3.573 16.910 1.00 61.38 468 GLY A O 1
ATOM 3472 N N . ASP A 1 469 ? 3.363 1.883 18.311 1.00 67.62 469 ASP A N 1
ATOM 3473 C CA . ASP A 1 469 ? 2.112 1.493 17.631 1.00 67.62 469 ASP A CA 1
ATOM 3474 C C . ASP A 1 469 ? 1.060 2.617 17.638 1.00 67.62 469 ASP A C 1
ATOM 3476 O O . ASP A 1 469 ? 0.285 2.752 16.695 1.00 67.62 469 ASP A O 1
ATOM 3480 N N . ASP A 1 470 ? 1.107 3.498 18.635 1.00 63.53 470 ASP A N 1
ATOM 3481 C CA . ASP A 1 470 ? 0.180 4.624 18.761 1.00 63.53 470 ASP A CA 1
ATOM 3482 C C . ASP A 1 470 ? 0.639 5.861 17.955 1.00 63.53 470 ASP A C 1
ATOM 3484 O O . ASP A 1 470 ? -0.080 6.857 17.843 1.00 63.53 470 ASP A O 1
ATOM 3488 N N . LYS A 1 471 ? 1.817 5.823 17.310 1.00 59.34 471 LYS A N 1
ATOM 3489 C CA . LYS A 1 471 ? 2.325 6.956 16.518 1.00 59.34 471 LYS A CA 1
ATOM 3490 C C . LYS A 1 471 ? 1.517 7.164 15.237 1.00 59.34 471 LYS A C 1
ATOM 3492 O O . LYS A 1 471 ? 1.147 6.217 14.541 1.00 59.34 471 LYS A O 1
ATOM 3497 N N . ALA A 1 472 ? 1.253 8.427 14.905 1.00 52.03 472 ALA A N 1
ATOM 3498 C CA . ALA A 1 472 ? 0.499 8.793 13.706 1.00 52.03 472 ALA A CA 1
ATOM 3499 C C . ALA A 1 472 ? 1.233 8.407 12.407 1.00 52.03 472 ALA A C 1
ATOM 3501 O O . ALA A 1 472 ? 0.598 8.027 11.427 1.00 52.03 472 ALA A O 1
ATOM 3502 N N . ASP A 1 473 ? 2.567 8.429 12.410 1.00 54.81 473 ASP A N 1
ATOM 3503 C CA . ASP A 1 473 ? 3.437 8.099 11.276 1.00 54.81 473 ASP A CA 1
ATOM 3504 C C . ASP A 1 473 ? 3.859 6.621 11.230 1.00 54.81 473 ASP A C 1
ATOM 3506 O O . ASP A 1 473 ? 4.858 6.279 10.588 1.00 54.81 473 ASP A O 1
ATOM 3510 N N . TRP A 1 474 ? 3.106 5.738 11.899 1.00 70.81 474 TRP A N 1
ATOM 3511 C CA . TRP A 1 474 ? 3.394 4.307 11.936 1.00 70.81 474 TRP A CA 1
ATOM 3512 C C . TRP A 1 474 ? 3.641 3.732 10.535 1.00 70.81 474 TRP A C 1
ATOM 3514 O O . TRP A 1 474 ? 2.907 3.993 9.582 1.00 70.81 474 TRP A O 1
ATOM 3524 N N . PHE A 1 475 ? 4.666 2.893 10.419 1.00 71.06 475 PHE A N 1
ATOM 3525 C CA . PHE A 1 475 ? 4.971 2.148 9.205 1.00 71.06 475 PHE A CA 1
ATOM 3526 C C . PHE A 1 475 ? 5.514 0.762 9.580 1.00 71.06 475 PHE A C 1
ATOM 3528 O O . PHE A 1 475 ? 6.076 0.545 10.658 1.00 71.06 475 PHE A O 1
ATOM 3535 N N . LEU A 1 476 ? 5.428 -0.185 8.644 1.00 77.19 476 LEU A N 1
ATOM 3536 C CA . LEU A 1 476 ? 5.932 -1.537 8.860 1.00 77.19 476 LEU A CA 1
ATOM 3537 C C . LEU A 1 476 ? 7.471 -1.575 8.826 1.00 77.19 476 LEU A C 1
ATOM 3539 O O . LEU A 1 476 ? 8.094 -1.488 7.765 1.00 77.19 476 LEU A O 1
ATOM 3543 N N . SER A 1 477 ? 8.101 -1.734 9.992 1.00 79.00 477 SER A N 1
ATOM 3544 C CA . SER A 1 477 ? 9.552 -1.934 10.088 1.00 79.00 477 SER A CA 1
ATOM 3545 C C . SER A 1 477 ? 9.967 -3.350 9.671 1.00 79.00 477 SER A C 1
ATOM 3547 O O . SER A 1 477 ? 9.175 -4.290 9.717 1.00 79.00 477 SER A O 1
ATOM 3549 N N . ILE A 1 478 ? 11.237 -3.530 9.287 1.00 79.81 478 ILE A N 1
ATOM 3550 C CA . ILE A 1 478 ? 11.778 -4.851 8.923 1.00 79.81 478 ILE A CA 1
ATOM 3551 C C . ILE A 1 478 ? 11.685 -5.825 10.099 1.00 79.81 478 ILE A C 1
ATOM 3553 O O . ILE A 1 478 ? 11.351 -6.993 9.903 1.00 79.81 478 ILE A O 1
ATOM 3557 N N . ASP A 1 479 ? 11.954 -5.358 11.315 1.00 82.69 479 ASP A N 1
ATOM 3558 C CA . ASP A 1 479 ? 11.906 -6.207 12.502 1.00 82.69 479 ASP A CA 1
ATOM 3559 C C . ASP A 1 479 ? 10.470 -6.567 12.880 1.00 82.69 479 ASP A C 1
ATOM 3561 O O . ASP A 1 479 ? 10.208 -7.725 13.207 1.00 82.69 479 ASP A O 1
ATOM 3565 N N . LEU A 1 480 ? 9.521 -5.633 12.738 1.00 84.44 480 LEU A N 1
ATOM 3566 C CA . LEU A 1 480 ? 8.095 -5.937 12.880 1.00 84.44 480 LEU A CA 1
ATOM 3567 C C . LEU A 1 480 ? 7.633 -6.937 11.821 1.00 84.44 480 LEU A C 1
ATOM 3569 O O . LEU A 1 480 ? 7.011 -7.932 12.174 1.00 84.44 480 LEU A O 1
ATOM 3573 N N . ALA A 1 481 ? 8.016 -6.760 10.554 1.00 85.88 481 ALA A N 1
ATOM 3574 C CA . ALA A 1 481 ? 7.692 -7.706 9.487 1.00 85.88 481 ALA A CA 1
ATOM 3575 C C . ALA A 1 481 ? 8.284 -9.106 9.739 1.00 85.88 481 ALA A C 1
ATOM 3577 O O . ALA A 1 481 ? 7.649 -10.113 9.431 1.00 85.88 481 ALA A O 1
ATOM 3578 N N . LYS A 1 482 ? 9.492 -9.199 10.316 1.00 84.25 482 LYS A N 1
ATOM 3579 C CA . LYS A 1 482 ? 10.094 -10.481 10.727 1.00 84.25 482 LYS A CA 1
ATOM 3580 C C . LYS A 1 482 ? 9.325 -11.121 11.880 1.00 84.25 482 LYS A C 1
ATOM 3582 O O . LYS A 1 482 ? 9.052 -12.316 11.810 1.00 84.25 482 LYS A O 1
ATOM 3587 N N . LYS A 1 483 ? 8.960 -10.350 12.909 1.00 88.81 483 LYS A N 1
ATOM 3588 C CA . LYS A 1 483 ? 8.169 -10.843 14.048 1.00 88.81 483 LYS A CA 1
ATOM 3589 C C . LYS A 1 483 ? 6.765 -11.272 13.614 1.00 88.81 483 LYS A C 1
ATOM 3591 O O . LYS A 1 483 ? 6.311 -12.332 14.026 1.00 88.81 483 LYS A O 1
ATOM 3596 N N . ALA A 1 484 ? 6.133 -10.525 12.711 1.00 89.94 484 ALA A N 1
ATOM 3597 C CA . ALA A 1 484 ? 4.813 -10.835 12.173 1.00 89.94 484 ALA A CA 1
ATOM 3598 C C . ALA A 1 484 ? 4.744 -12.201 11.479 1.00 89.94 484 ALA A C 1
ATOM 3600 O O . ALA A 1 484 ? 3.731 -12.886 11.557 1.00 89.94 484 ALA A O 1
ATOM 3601 N N . ARG A 1 485 ? 5.846 -12.670 10.874 1.00 86.06 485 ARG A N 1
ATOM 3602 C CA . ARG A 1 485 ? 5.925 -14.017 10.272 1.00 86.06 485 ARG A CA 1
ATOM 3603 C C . ARG A 1 485 ? 5.746 -15.153 11.280 1.00 86.06 485 ARG A C 1
ATOM 3605 O O . ARG A 1 485 ? 5.475 -16.274 10.858 1.00 86.06 485 ARG A O 1
ATOM 3612 N N . MET A 1 486 ? 5.914 -14.891 12.576 1.00 85.69 486 MET A N 1
ATOM 3613 C CA . MET A 1 486 ? 5.743 -15.894 13.632 1.00 85.69 486 MET A CA 1
ATOM 3614 C C . MET A 1 486 ? 4.274 -16.144 13.990 1.00 85.69 486 MET A C 1
ATOM 3616 O O . MET A 1 486 ? 3.975 -17.175 14.596 1.00 85.69 486 MET A O 1
ATOM 3620 N N . THR A 1 487 ? 3.377 -15.243 13.583 1.00 91.06 487 THR A N 1
ATOM 3621 C CA . THR A 1 487 ? 1.935 -15.318 13.826 1.00 91.06 487 THR A CA 1
ATOM 3622 C C . THR A 1 487 ? 1.225 -15.078 12.502 1.00 91.06 487 THR A C 1
ATOM 3624 O O . THR A 1 487 ? 1.109 -13.947 12.041 1.00 91.06 487 THR A O 1
ATOM 3627 N N . THR A 1 488 ? 0.777 -16.150 11.849 1.00 90.31 488 THR A N 1
ATOM 3628 C CA . THR A 1 488 ? 0.129 -16.061 10.531 1.00 90.31 488 THR A CA 1
ATOM 3629 C C . THR A 1 488 ? -1.273 -16.641 10.570 1.00 90.31 488 THR A C 1
ATOM 3631 O O . THR A 1 488 ? -1.564 -17.530 11.371 1.00 90.31 488 THR A O 1
ATOM 3634 N N . LEU A 1 489 ? -2.134 -16.154 9.682 1.00 89.94 489 LEU A N 1
ATOM 3635 C CA . LEU A 1 489 ? -3.476 -16.687 9.514 1.00 89.94 489 LEU A CA 1
ATOM 3636 C C . LEU A 1 489 ? -3.416 -18.102 8.914 1.00 89.94 489 LEU A C 1
ATOM 3638 O O . LEU A 1 489 ? -2.776 -18.332 7.878 1.00 89.94 489 LEU A O 1
ATOM 3642 N N . GLY A 1 490 ? -4.074 -19.046 9.582 1.00 85.69 490 GLY A N 1
ATOM 3643 C CA . GLY A 1 490 ? -4.226 -20.429 9.139 1.00 85.69 490 GLY A CA 1
ATOM 3644 C C . GLY A 1 490 ? -5.435 -20.586 8.229 1.00 85.69 490 GLY A C 1
ATOM 3645 O O . GLY A 1 490 ? -5.289 -20.969 7.070 1.00 85.69 490 GLY A O 1
ATOM 3646 N N . ALA A 1 491 ? -6.613 -20.234 8.739 1.00 88.12 491 ALA A N 1
ATOM 3647 C CA . ALA A 1 491 ? -7.864 -20.255 7.990 1.00 88.12 491 ALA A CA 1
ATOM 3648 C C . ALA A 1 491 ? -8.732 -19.051 8.359 1.00 88.12 491 ALA A C 1
ATOM 3650 O O . ALA A 1 491 ? -8.630 -18.525 9.466 1.00 88.12 491 ALA A O 1
ATOM 3651 N N . TYR A 1 492 ? -9.575 -18.629 7.423 1.00 93.31 492 TYR A N 1
ATOM 3652 C CA . TYR A 1 492 ? -10.599 -17.624 7.655 1.00 93.31 492 TYR A CA 1
ATOM 3653 C C . TYR A 1 492 ? -11.843 -17.964 6.844 1.00 93.31 492 TYR A C 1
ATOM 3655 O O . TYR A 1 492 ? -11.729 -18.410 5.698 1.00 93.31 492 TYR A O 1
ATOM 3663 N N . TYR A 1 493 ? -13.008 -17.769 7.452 1.00 94.38 493 TYR A N 1
ATOM 3664 C CA . TYR A 1 493 ? -14.298 -18.106 6.864 1.00 94.38 493 TYR A CA 1
ATOM 3665 C C . TYR A 1 493 ? -15.330 -17.034 7.187 1.00 94.38 493 TYR A C 1
ATOM 3667 O O . TYR A 1 493 ? -15.379 -16.556 8.319 1.00 94.38 493 TYR A O 1
ATOM 3675 N N . ARG A 1 494 ? -16.165 -16.679 6.211 1.00 95.25 494 ARG A N 1
ATOM 3676 C CA . ARG A 1 494 ? -17.302 -15.781 6.417 1.00 95.25 494 ARG A CA 1
ATOM 3677 C C . ARG A 1 494 ? -18.434 -16.552 7.085 1.00 95.25 494 ARG A C 1
ATOM 3679 O O . ARG A 1 494 ? -18.727 -17.680 6.689 1.00 95.25 494 ARG A O 1
ATOM 3686 N N . LEU A 1 495 ? -19.080 -15.963 8.079 1.00 94.06 495 LEU A N 1
ATOM 3687 C CA . LEU A 1 495 ? -20.270 -16.547 8.690 1.00 94.06 495 LEU A CA 1
ATOM 3688 C C . LEU A 1 495 ? -21.514 -16.213 7.878 1.00 94.06 495 LEU A C 1
ATOM 3690 O O . LEU A 1 495 ? -21.672 -15.097 7.385 1.00 94.06 495 LEU A O 1
ATOM 3694 N N . GLN A 1 496 ? -22.411 -17.188 7.768 1.00 88.25 496 GLN A N 1
ATOM 3695 C CA . GLN A 1 496 ? -23.778 -16.908 7.350 1.00 88.25 496 GLN A CA 1
ATOM 3696 C C . GLN A 1 496 ? -24.536 -16.251 8.511 1.00 88.25 496 GLN A C 1
ATOM 3698 O O . GLN A 1 496 ? -24.198 -16.511 9.667 1.00 88.25 496 GLN A O 1
ATOM 3703 N N . PRO A 1 497 ? -25.565 -15.425 8.245 1.00 87.50 497 PRO A N 1
ATOM 3704 C CA . PRO A 1 497 ? -26.411 -14.824 9.279 1.00 87.50 497 PRO A CA 1
ATOM 3705 C C . PRO A 1 497 ? -27.349 -15.875 9.911 1.00 87.50 497 PRO A C 1
ATOM 3707 O O . PRO A 1 497 ? -28.570 -15.803 9.811 1.00 87.50 497 PRO A O 1
ATOM 3710 N N . SER A 1 498 ? -26.755 -16.887 10.541 1.00 91.44 498 SER A N 1
ATOM 3711 C CA . SER A 1 498 ? -27.386 -18.044 11.171 1.00 91.44 498 SER A CA 1
ATOM 3712 C C . SER A 1 498 ? -26.961 -18.075 12.634 1.00 91.44 498 SER A C 1
ATOM 3714 O O . SER A 1 498 ? -25.782 -18.238 12.938 1.00 91.44 498 SER A O 1
ATOM 3716 N N . LEU A 1 499 ? -27.912 -17.909 13.558 1.00 93.00 499 LEU A N 1
ATOM 3717 C CA . LEU A 1 499 ? -27.613 -17.908 14.993 1.00 93.00 499 LEU A CA 1
ATOM 3718 C C . LEU A 1 499 ? -26.862 -19.185 15.444 1.00 93.00 499 LEU A C 1
ATOM 3720 O O . LEU A 1 499 ? -25.837 -19.041 16.114 1.00 93.00 499 LEU A O 1
ATOM 3724 N N . PRO A 1 500 ? -27.275 -20.409 15.047 1.00 91.75 500 PRO A N 1
ATOM 3725 C CA . PRO A 1 500 ? -26.516 -21.620 15.361 1.00 91.75 500 PRO A CA 1
ATOM 3726 C C . PRO A 1 500 ? -25.070 -21.597 14.850 1.00 91.75 500 PRO A C 1
ATOM 3728 O O . PRO A 1 500 ? -24.174 -22.050 15.557 1.00 91.75 500 PRO A O 1
ATOM 3731 N N . ASP A 1 501 ? -24.817 -21.035 13.665 1.00 93.75 501 ASP A N 1
ATOM 3732 C CA . ASP A 1 501 ? -23.464 -20.973 13.096 1.00 93.75 501 ASP A CA 1
ATOM 3733 C C . ASP A 1 501 ? -22.571 -20.036 13.913 1.00 93.75 501 ASP A C 1
ATOM 3735 O O . ASP A 1 501 ? -21.412 -20.354 14.164 1.00 93.75 501 ASP A O 1
ATOM 3739 N N . PHE A 1 502 ? -23.113 -18.905 14.376 1.00 95.75 502 PHE A N 1
ATOM 3740 C CA . PHE A 1 502 ? -22.413 -17.993 15.282 1.00 95.75 502 PHE A CA 1
ATOM 3741 C C . PHE A 1 502 ? -22.098 -18.658 16.627 1.00 95.75 502 PHE A C 1
ATOM 3743 O O . PHE A 1 502 ? -20.977 -18.542 17.121 1.00 95.75 502 PHE A O 1
ATOM 3750 N N . GLN A 1 503 ? -23.063 -19.374 17.209 1.00 95.00 503 GLN A N 1
ATOM 3751 C CA . GLN A 1 503 ? -22.883 -20.090 18.476 1.00 95.00 503 GLN A CA 1
ATOM 3752 C C . GLN A 1 503 ? -21.817 -21.186 18.363 1.00 95.00 503 GLN A C 1
ATOM 3754 O O . GLN A 1 503 ? -20.933 -21.276 19.219 1.00 95.00 503 GLN A O 1
ATOM 3759 N N . MET A 1 504 ? -21.860 -21.974 17.287 1.00 95.00 504 MET A N 1
ATOM 3760 C CA . MET A 1 504 ? -20.859 -23.002 17.004 1.00 95.00 504 MET A CA 1
ATOM 3761 C C . MET A 1 504 ? -19.484 -22.397 16.733 1.00 95.00 504 MET A C 1
ATOM 3763 O O . MET A 1 504 ? -18.502 -22.860 17.305 1.00 95.00 504 MET A O 1
ATOM 3767 N N . ALA A 1 505 ? -19.405 -21.317 15.952 1.00 95.12 505 ALA A N 1
ATOM 3768 C CA . ALA A 1 505 ? -18.145 -20.635 15.689 1.00 95.12 505 ALA A CA 1
ATOM 3769 C C . ALA A 1 505 ? -17.496 -20.122 16.979 1.00 95.12 505 ALA A C 1
ATOM 3771 O O . ALA A 1 505 ? -16.324 -20.396 17.219 1.00 95.12 505 ALA A O 1
ATOM 3772 N N . ILE A 1 506 ? -18.260 -19.449 17.848 1.00 95.19 506 ILE A N 1
ATOM 3773 C CA . ILE A 1 506 ? -17.763 -18.979 19.151 1.00 95.19 506 ILE A CA 1
ATOM 3774 C C . ILE A 1 506 ? -17.291 -20.157 20.009 1.00 95.19 506 ILE A C 1
ATOM 3776 O O . ILE A 1 506 ? -16.246 -20.055 20.642 1.00 95.19 506 ILE A O 1
ATOM 3780 N N . GLN A 1 507 ? -18.015 -21.276 20.022 1.00 92.56 507 GLN A N 1
ATOM 3781 C CA . GLN A 1 507 ? -17.624 -22.454 20.797 1.00 92.56 507 GLN A CA 1
ATOM 3782 C C . GLN A 1 507 ? -16.359 -23.138 20.248 1.00 92.56 507 GLN A C 1
ATOM 3784 O O . GLN A 1 507 ? -15.556 -23.652 21.024 1.00 92.56 507 GLN A O 1
ATOM 3789 N N . GLU A 1 508 ? -16.172 -23.154 18.927 1.00 91.25 508 GLU A N 1
ATOM 3790 C CA . GLU A 1 508 ? -15.029 -23.799 18.274 1.00 91.25 508 GLU A CA 1
ATOM 3791 C C . GLU A 1 508 ? -13.751 -22.954 18.331 1.00 91.25 508 GLU A C 1
ATOM 3793 O O . GLU A 1 508 ? -12.664 -23.503 18.520 1.00 91.25 508 GLU A O 1
ATOM 3798 N N . THR A 1 509 ? -13.857 -21.631 18.168 1.00 90.94 509 THR A N 1
ATOM 3799 C CA . THR A 1 509 ? -12.687 -20.734 18.097 1.00 90.94 509 THR A CA 1
ATOM 3800 C C . THR A 1 509 ? -12.506 -19.847 19.323 1.00 90.94 509 THR A C 1
ATOM 3802 O O . THR A 1 509 ? -11.455 -19.225 19.479 1.00 90.94 509 THR A O 1
ATOM 3805 N N . GLY A 1 510 ? -13.513 -19.752 20.191 1.00 91.56 510 GLY A N 1
ATOM 3806 C CA . GLY A 1 510 ? -13.530 -18.884 21.371 1.00 91.56 510 GLY A CA 1
ATOM 3807 C C . GLY A 1 510 ? -13.766 -17.399 21.074 1.00 91.56 510 GLY A C 1
ATOM 3808 O O . GLY A 1 510 ? -13.854 -16.607 22.021 1.00 91.56 510 GLY A O 1
ATOM 3809 N N . ALA A 1 511 ? -13.819 -17.005 19.794 1.00 94.75 511 ALA A N 1
ATOM 3810 C CA . ALA A 1 511 ? -14.026 -15.628 19.356 1.00 94.75 511 ALA A CA 1
ATOM 3811 C C . ALA A 1 511 ? -14.412 -15.521 17.868 1.00 94.75 511 ALA A C 1
ATOM 3813 O O . ALA A 1 511 ? -13.869 -16.237 17.022 1.00 94.75 511 ALA A O 1
ATOM 3814 N N . VAL A 1 512 ? -15.274 -14.555 17.541 1.00 97.31 512 VAL A N 1
ATOM 3815 C CA . VAL A 1 512 ? -15.662 -14.201 16.163 1.00 97.31 512 VAL A CA 1
ATOM 3816 C C . VAL A 1 512 ? -15.439 -12.709 15.939 1.00 97.31 512 VAL A C 1
ATOM 3818 O O . VAL A 1 512 ? -15.946 -11.895 16.709 1.00 97.31 512 VAL A O 1
ATOM 3821 N N . ALA A 1 513 ? -14.709 -12.341 14.883 1.00 97.12 513 ALA A N 1
ATOM 3822 C CA . ALA A 1 513 ? -14.595 -10.945 14.465 1.00 97.12 513 ALA A CA 1
ATOM 3823 C C . ALA A 1 513 ? -15.871 -10.541 13.719 1.00 97.12 513 ALA A C 1
ATOM 3825 O O . ALA A 1 513 ? -16.311 -11.263 12.824 1.00 97.12 513 ALA A O 1
ATOM 3826 N N . ILE A 1 514 ? -16.460 -9.403 14.067 1.00 96.94 514 ILE A N 1
ATOM 3827 C CA . ILE A 1 514 ? -17.751 -8.973 13.526 1.00 96.94 514 ILE A CA 1
ATOM 3828 C C . ILE A 1 514 ? -17.790 -7.457 13.327 1.00 96.94 514 ILE A C 1
ATOM 3830 O O . ILE A 1 514 ? -17.140 -6.712 14.058 1.00 96.94 514 ILE A O 1
ATOM 3834 N N . SER A 1 515 ? -18.570 -7.002 12.353 1.00 93.50 515 SER A N 1
ATOM 3835 C CA . SER A 1 515 ? -18.978 -5.613 12.181 1.00 93.50 515 SER A CA 1
ATOM 3836 C C . SER A 1 515 ? -20.501 -5.472 12.225 1.00 93.50 515 SER A C 1
ATOM 3838 O O . SER A 1 515 ? -21.247 -6.365 11.810 1.00 93.50 515 SER A O 1
ATOM 3840 N N . ALA A 1 516 ? -20.973 -4.344 12.749 1.00 92.56 516 ALA A N 1
ATOM 3841 C CA . ALA A 1 516 ? -22.393 -4.025 12.843 1.00 92.56 516 ALA A CA 1
ATOM 3842 C C . ALA A 1 516 ? -22.636 -2.511 12.853 1.00 92.56 516 ALA A C 1
ATOM 3844 O O . ALA A 1 516 ? -21.750 -1.712 13.172 1.00 92.56 516 ALA A O 1
ATOM 3845 N N . TRP A 1 517 ? -23.871 -2.120 12.552 1.00 88.56 517 TRP A N 1
ATOM 3846 C CA . TRP A 1 517 ? -24.348 -0.759 12.753 1.00 88.56 517 TRP A CA 1
ATOM 3847 C C . TRP A 1 517 ? -24.678 -0.513 14.221 1.00 88.56 517 TRP A C 1
ATOM 3849 O O . TRP A 1 517 ? -25.626 -1.062 14.768 1.00 88.56 517 TRP A O 1
ATOM 3859 N N . THR A 1 518 ? -23.902 0.355 14.853 1.00 88.06 518 THR A N 1
ATOM 3860 C CA . THR A 1 518 ? -24.150 0.820 16.218 1.00 88.06 518 THR A CA 1
ATOM 3861 C C . THR A 1 518 ? -25.279 1.847 16.258 1.00 88.06 518 THR A C 1
ATOM 3863 O O . THR A 1 518 ? -25.591 2.507 15.263 1.00 88.06 518 THR A O 1
ATOM 3866 N N . HIS A 1 519 ? -25.855 2.018 17.442 1.00 89.06 519 HIS A N 1
ATOM 3867 C CA . HIS A 1 519 ? -26.884 3.004 17.770 1.00 89.06 519 HIS A CA 1
ATOM 3868 C C . HIS A 1 519 ? -26.581 3.651 19.128 1.00 89.06 519 HIS A C 1
ATOM 3870 O O . HIS A 1 519 ? -25.684 3.205 19.844 1.00 89.06 519 HIS A O 1
ATOM 3876 N N . SER A 1 520 ? -27.339 4.668 19.536 1.00 85.31 520 SER A N 1
ATOM 3877 C CA . SER A 1 520 ? -27.092 5.437 20.768 1.00 85.31 520 SER A CA 1
ATOM 3878 C C . SER A 1 520 ? -26.965 4.585 22.041 1.00 85.31 520 SER A C 1
ATOM 3880 O O . SER A 1 520 ? -26.115 4.870 22.878 1.00 85.31 520 SER A O 1
ATOM 3882 N N . GLY A 1 521 ? -27.732 3.496 22.161 1.00 86.88 521 GLY A N 1
ATOM 3883 C CA . GLY A 1 521 ? -27.628 2.534 23.272 1.00 86.88 521 GLY A CA 1
ATOM 3884 C C . GLY A 1 521 ? -26.289 1.791 23.412 1.00 86.88 521 GLY A C 1
ATOM 3885 O O . GLY A 1 521 ? -26.019 1.239 24.473 1.00 86.88 521 GLY A O 1
ATOM 3886 N N . TRP A 1 522 ? -25.419 1.809 22.396 1.00 90.38 522 TRP A N 1
ATOM 3887 C CA . TRP A 1 522 ? -24.051 1.294 22.529 1.00 90.38 522 TRP A CA 1
ATOM 3888 C C . TRP A 1 522 ? -23.182 2.189 23.411 1.00 90.38 522 TRP A C 1
ATOM 3890 O O . TRP A 1 522 ? -22.161 1.725 23.903 1.00 90.38 522 TRP A O 1
ATOM 3900 N N . ARG A 1 523 ? -23.558 3.459 23.618 1.00 84.38 523 ARG A N 1
ATOM 3901 C CA . ARG A 1 523 ? -22.739 4.441 24.336 1.00 84.38 523 ARG A CA 1
ATOM 3902 C C . ARG A 1 523 ? -22.470 4.073 25.776 1.00 84.38 523 ARG A C 1
ATOM 3904 O O . ARG A 1 523 ? -21.320 4.076 26.201 1.00 84.38 523 ARG A O 1
ATOM 3911 N N . ASP A 1 524 ? -23.544 3.798 26.490 1.00 84.19 524 ASP A N 1
ATOM 3912 C CA . ASP A 1 524 ? -23.530 3.595 27.927 1.00 84.19 524 ASP A CA 1
ATOM 3913 C C . ASP A 1 524 ? -24.379 2.359 28.239 1.00 84.19 524 ASP A C 1
ATOM 3915 O O . ASP A 1 524 ? -25.580 2.479 28.502 1.00 84.19 524 ASP A O 1
ATOM 3919 N N . PRO A 1 525 ? -23.807 1.148 28.082 1.00 90.00 525 PRO A N 1
ATOM 3920 C CA . PRO A 1 525 ? -24.516 -0.083 28.387 1.00 90.00 525 PRO A CA 1
ATOM 3921 C C . PRO A 1 525 ? -24.943 -0.102 29.858 1.00 90.00 525 PRO A C 1
ATOM 3923 O O . PRO A 1 525 ? -24.117 -0.148 30.769 1.00 90.00 525 PRO A O 1
ATOM 3926 N N . VAL A 1 526 ? -26.249 -0.119 30.110 1.00 89.12 526 VAL A N 1
ATOM 3927 C CA . VAL A 1 526 ? -26.789 -0.083 31.472 1.00 89.12 526 VAL A CA 1
ATOM 3928 C C . VAL A 1 526 ? -26.603 -1.455 32.113 1.00 89.12 526 VAL A C 1
ATOM 3930 O O . VAL A 1 526 ? -27.148 -2.447 31.634 1.00 89.12 526 VAL A O 1
ATOM 3933 N N . ASN A 1 527 ? -25.829 -1.522 33.201 1.00 87.88 527 ASN A N 1
ATOM 3934 C CA . ASN A 1 527 ? -25.421 -2.782 33.845 1.00 87.88 527 ASN A CA 1
ATOM 3935 C C . ASN A 1 527 ? -24.755 -3.768 32.860 1.00 87.88 527 ASN A C 1
ATOM 3937 O O . ASN A 1 527 ? -24.966 -4.980 32.939 1.00 87.88 527 ASN A O 1
ATOM 3941 N N . GLY A 1 528 ? -23.997 -3.240 31.892 1.00 90.19 528 GLY A N 1
ATOM 3942 C CA . GLY A 1 528 ? -23.342 -4.041 30.864 1.00 90.19 528 GLY A CA 1
ATOM 3943 C C . GLY A 1 528 ? -24.292 -4.640 29.825 1.00 90.19 528 GLY A C 1
ATOM 3944 O O . GLY A 1 528 ? -23.920 -5.610 29.173 1.00 90.19 528 GLY A O 1
ATOM 3945 N N . VAL A 1 529 ? -25.503 -4.100 29.655 1.00 95.50 529 VAL A N 1
ATOM 3946 C CA . VAL A 1 529 ? -26.467 -4.512 28.621 1.00 95.50 529 VAL A CA 1
ATOM 3947 C C . VAL A 1 529 ? -26.681 -3.369 27.630 1.00 95.50 529 VAL A C 1
ATOM 3949 O O . VAL A 1 529 ? -26.979 -2.242 28.023 1.00 95.50 529 VAL A O 1
ATOM 3952 N N . ILE A 1 530 ? -26.545 -3.659 26.335 1.00 95.50 530 ILE A N 1
ATOM 3953 C CA . ILE A 1 530 ? -26.802 -2.701 25.256 1.00 95.50 530 ILE A CA 1
ATOM 3954 C C . ILE A 1 530 ? -28.312 -2.634 25.029 1.00 95.50 530 ILE A C 1
ATOM 3956 O O . ILE A 1 530 ? -28.928 -3.552 24.482 1.00 95.50 530 ILE A O 1
ATOM 3960 N N . GLU A 1 531 ? -28.931 -1.538 25.460 1.00 92.69 531 GLU A N 1
ATOM 3961 C CA . GLU A 1 531 ? -30.356 -1.314 25.230 1.00 92.69 531 GLU A CA 1
ATOM 3962 C C . GLU A 1 531 ? -30.585 -0.947 23.762 1.00 92.69 531 GLU A C 1
ATOM 3964 O O . GLU A 1 531 ? -30.122 0.096 23.299 1.00 92.69 531 GLU A O 1
ATOM 3969 N N . ARG A 1 532 ? -31.314 -1.794 23.028 1.00 89.44 532 ARG A N 1
ATOM 3970 C CA . ARG A 1 532 ? -31.600 -1.572 21.608 1.00 89.44 532 ARG A CA 1
ATOM 3971 C C . ARG A 1 532 ? -32.300 -0.233 21.388 1.00 89.44 532 ARG A C 1
ATOM 3973 O O . ARG A 1 532 ? -33.344 0.038 21.987 1.00 89.44 532 ARG A O 1
ATOM 3980 N N . ARG A 1 533 ? -31.787 0.566 20.453 1.00 86.25 533 ARG A N 1
ATOM 3981 C CA . ARG A 1 533 ? -32.412 1.824 20.021 1.00 86.25 533 ARG A CA 1
ATOM 3982 C C . ARG A 1 533 ? -32.645 1.816 18.502 1.00 86.25 533 ARG A C 1
ATOM 3984 O O . ARG A 1 533 ? -31.930 1.123 17.787 1.00 86.25 533 ARG A O 1
ATOM 3991 N N . PRO A 1 534 ? -33.683 2.509 17.999 1.00 78.38 534 PRO A N 1
ATOM 3992 C CA . PRO A 1 534 ? -34.025 2.497 16.575 1.00 78.38 534 PRO A CA 1
ATOM 3993 C C . PRO A 1 534 ? -33.143 3.421 15.721 1.00 78.38 534 PRO A C 1
ATOM 3995 O O . PRO A 1 534 ? -33.237 3.372 14.496 1.00 78.38 534 PRO A O 1
ATOM 3998 N N . ASP A 1 535 ? -32.344 4.293 16.342 1.00 77.69 535 ASP A N 1
ATOM 3999 C CA . ASP A 1 535 ? -31.401 5.151 15.632 1.00 77.69 535 ASP A CA 1
ATOM 4000 C C . ASP A 1 535 ? -30.210 4.350 15.093 1.00 77.69 535 ASP A C 1
ATOM 4002 O O . ASP A 1 535 ? -29.972 3.211 15.478 1.00 77.69 535 ASP A O 1
ATOM 4006 N N . ARG A 1 536 ? -29.456 4.948 14.173 1.00 74.94 536 ARG A N 1
ATOM 4007 C CA . ARG A 1 536 ? -28.244 4.362 13.600 1.00 74.94 536 ARG A CA 1
ATOM 4008 C C . ARG A 1 536 ? -27.150 5.414 13.668 1.00 74.94 536 ARG A C 1
ATOM 4010 O O . ARG A 1 536 ? -27.330 6.509 13.146 1.00 74.94 536 ARG A O 1
ATOM 4017 N N . CYS A 1 537 ? -26.051 5.086 14.333 1.00 74.38 537 CYS A N 1
ATOM 4018 C CA . CYS A 1 537 ? -24.943 5.998 14.603 1.00 74.38 537 CYS A CA 1
ATOM 4019 C C . CYS A 1 537 ? -23.798 5.775 13.614 1.00 74.38 537 CYS A C 1
ATOM 4021 O O . CYS A 1 537 ? -23.544 6.624 12.765 1.00 74.38 537 CYS A O 1
ATOM 4023 N N . ALA A 1 538 ? -23.120 4.628 13.710 1.00 74.69 538 ALA A N 1
ATOM 4024 C CA . ALA A 1 538 ? -21.902 4.345 12.953 1.00 74.69 538 ALA A CA 1
ATOM 4025 C C . ALA A 1 538 ? -21.713 2.842 12.722 1.00 74.69 538 ALA A C 1
ATOM 4027 O O . ALA A 1 538 ? -22.145 2.027 13.535 1.00 74.69 538 ALA A O 1
ATOM 4028 N N . ALA A 1 539 ? -21.049 2.469 11.632 1.00 82.56 539 ALA A N 1
ATOM 4029 C CA . ALA A 1 539 ? -20.590 1.101 11.426 1.00 82.56 539 ALA A CA 1
ATOM 4030 C C . ALA A 1 539 ? -19.309 0.867 12.232 1.00 82.56 539 ALA A C 1
ATOM 4032 O O . ALA A 1 539 ? -18.360 1.633 12.088 1.00 82.56 539 ALA A O 1
ATOM 4033 N N . HIS A 1 540 ? -19.272 -0.185 13.049 1.00 88.31 540 HIS A N 1
ATOM 4034 C CA . HIS A 1 540 ? -18.160 -0.482 13.957 1.00 88.31 540 HIS A CA 1
ATOM 4035 C C . HIS A 1 540 ? -17.770 -1.957 13.887 1.00 88.31 540 HIS A C 1
ATOM 4037 O O . HIS A 1 540 ? -18.612 -2.796 13.569 1.00 88.31 540 HIS A O 1
ATOM 4043 N N . ALA A 1 541 ? -16.512 -2.276 14.198 1.00 91.50 541 ALA A N 1
ATOM 4044 C CA . ALA A 1 541 ? -15.999 -3.644 14.245 1.00 91.50 541 ALA A CA 1
ATOM 4045 C C . ALA A 1 541 ? -15.492 -4.007 15.647 1.00 91.50 541 ALA A C 1
ATOM 4047 O O . ALA A 1 541 ? -14.807 -3.218 16.295 1.00 91.50 541 ALA A O 1
ATOM 4048 N N . PHE A 1 542 ? -15.834 -5.209 16.105 1.00 94.19 542 PHE A N 1
ATOM 4049 C CA . PHE A 1 542 ? -15.589 -5.711 17.459 1.00 94.19 542 PHE A CA 1
ATOM 4050 C C . PHE A 1 542 ? -15.562 -7.252 17.469 1.00 94.19 542 PHE A C 1
ATOM 4052 O O . PHE A 1 542 ? -15.526 -7.889 16.411 1.00 94.19 542 PHE A O 1
ATOM 4059 N N . VAL A 1 543 ? -15.538 -7.872 18.655 1.00 96.62 543 VAL A N 1
ATOM 4060 C CA . VAL A 1 543 ? -15.424 -9.333 18.798 1.00 96.62 543 VAL A CA 1
ATOM 4061 C C . VAL A 1 543 ? -16.578 -9.911 19.610 1.00 96.62 543 VAL A C 1
ATOM 4063 O O . VAL A 1 543 ? -16.874 -9.433 20.703 1.00 96.62 543 VAL A O 1
ATOM 4066 N N . LEU A 1 544 ? -17.199 -10.983 19.113 1.00 97.62 544 LEU A N 1
ATOM 4067 C CA . LEU A 1 544 ? -18.085 -11.823 19.920 1.00 97.62 544 LEU A CA 1
ATOM 4068 C C . LEU A 1 544 ? -17.253 -12.838 20.688 1.00 97.62 544 LEU A C 1
ATOM 4070 O O . LEU A 1 544 ? -16.436 -13.547 20.100 1.00 97.62 544 LEU A O 1
ATOM 4074 N N . VAL A 1 545 ? -17.475 -12.908 21.994 1.00 95.94 545 VAL A N 1
ATOM 4075 C CA . VAL A 1 545 ? -16.654 -13.693 22.927 1.00 95.94 545 VAL A CA 1
ATOM 4076 C C . VAL A 1 545 ? -17.454 -14.731 23.708 1.00 95.94 545 VAL A C 1
ATOM 4078 O O . VAL A 1 545 ? -16.870 -15.545 24.421 1.00 95.94 545 VAL A O 1
ATOM 4081 N N . GLY A 1 546 ? -18.777 -14.701 23.568 1.00 96.44 546 GLY A N 1
ATOM 4082 C CA . GLY A 1 546 ? -19.706 -15.600 24.230 1.00 96.44 546 GLY A CA 1
ATOM 4083 C C . GLY A 1 546 ? -21.152 -15.328 23.838 1.00 96.44 546 GLY A C 1
ATOM 4084 O O . GLY A 1 546 ? -21.426 -14.467 23.000 1.00 96.44 546 GLY A O 1
ATOM 4085 N N . TYR A 1 547 ? -22.070 -16.074 24.440 1.00 97.19 547 TYR A N 1
ATOM 4086 C CA . TYR A 1 547 ? -23.512 -15.924 24.276 1.00 97.19 547 TYR A CA 1
ATOM 4087 C C . TYR A 1 547 ? -24.280 -16.597 25.420 1.00 97.19 547 TYR A C 1
ATOM 4089 O O . TYR A 1 547 ? -23.762 -17.492 26.091 1.00 97.19 547 TYR A O 1
ATOM 4097 N N . ASP A 1 548 ? -25.533 -16.194 25.601 1.00 95.50 548 ASP A N 1
ATOM 4098 C CA . ASP A 1 548 ? -26.501 -16.813 26.510 1.00 95.50 548 ASP A CA 1
ATOM 4099 C C . ASP A 1 548 ? -27.870 -17.007 25.830 1.00 95.50 548 ASP A C 1
ATOM 4101 O O . ASP A 1 548 ? -27.981 -16.955 24.600 1.00 95.50 548 ASP A O 1
ATOM 4105 N N . GLU A 1 549 ? -28.930 -17.257 26.608 1.00 93.94 549 GLU A N 1
ATOM 4106 C CA . GLU A 1 549 ? -30.271 -17.493 26.061 1.00 93.94 549 GLU A CA 1
ATOM 4107 C C . GLU A 1 549 ? -30.884 -16.255 25.377 1.00 93.94 549 GLU A C 1
ATOM 4109 O O . GLU A 1 549 ? -31.878 -16.374 24.658 1.00 93.94 549 GLU A O 1
ATOM 4114 N N . THR A 1 550 ? -30.321 -15.065 25.595 1.00 94.19 550 THR A N 1
ATOM 4115 C CA . THR A 1 550 ? -30.930 -13.778 25.229 1.00 94.19 550 THR A CA 1
ATOM 4116 C C . THR A 1 550 ? -30.086 -12.938 24.269 1.00 94.19 550 THR A C 1
ATOM 4118 O O . THR A 1 550 ? -30.629 -12.067 23.577 1.00 94.19 550 THR A O 1
ATOM 4121 N N . GLY A 1 551 ? -28.780 -13.193 24.174 1.00 96.94 551 GLY A N 1
ATOM 4122 C CA . GLY A 1 551 ? -27.905 -12.453 23.271 1.00 96.94 551 GLY A CA 1
ATOM 4123 C C . GLY A 1 551 ? -26.450 -12.901 23.272 1.00 96.94 551 GLY A C 1
ATOM 4124 O O . GLY A 1 551 ? -26.065 -13.877 23.916 1.00 96.94 551 GLY A O 1
ATOM 4125 N N . PHE A 1 552 ? -25.641 -12.160 22.523 1.00 98.12 552 PHE A N 1
ATOM 4126 C CA . PHE A 1 552 ? -24.196 -12.328 22.458 1.00 98.12 552 PHE A CA 1
ATOM 4127 C C . PHE A 1 552 ? -23.483 -11.490 23.519 1.00 98.12 552 PHE A C 1
ATOM 4129 O O . PHE A 1 552 ? -23.941 -10.418 23.904 1.00 98.12 552 PHE A O 1
ATOM 4136 N N . LEU A 1 553 ? -22.307 -11.952 23.931 1.00 97.38 553 LEU A N 1
ATOM 4137 C CA . LEU A 1 553 ? -21.364 -11.190 24.738 1.00 97.38 553 LEU A CA 1
ATOM 4138 C C . LEU A 1 553 ? -20.295 -10.605 23.823 1.00 97.38 553 LEU A C 1
ATOM 4140 O O . LEU A 1 553 ? -19.642 -11.326 23.062 1.00 97.38 553 LEU A O 1
ATOM 4144 N N . VAL A 1 554 ? -20.139 -9.291 23.898 1.00 95.94 554 VAL A N 1
ATOM 4145 C CA . VAL A 1 554 ? -19.362 -8.491 22.959 1.00 95.94 554 VAL A CA 1
ATOM 4146 C C . VAL A 1 554 ? -18.181 -7.870 23.680 1.00 95.94 554 VAL A C 1
ATOM 4148 O O . VAL A 1 554 ? -18.389 -7.139 24.641 1.00 95.94 554 VAL A O 1
ATOM 4151 N N . GLN A 1 555 ? -16.960 -8.123 23.213 1.00 94.25 555 GLN A N 1
ATOM 4152 C CA . GLN A 1 555 ? -15.762 -7.415 23.658 1.00 94.25 555 GLN A CA 1
ATOM 4153 C C . GLN A 1 555 ? -15.468 -6.281 22.673 1.00 94.25 555 GLN A C 1
ATOM 4155 O O . GLN A 1 555 ? -15.192 -6.523 21.493 1.00 94.25 555 GLN A O 1
ATOM 4160 N N . ASN A 1 556 ? -15.553 -5.044 23.160 1.00 91.38 556 ASN A N 1
ATOM 4161 C CA . ASN A 1 556 ? -15.353 -3.837 22.362 1.00 91.38 556 ASN A CA 1
ATOM 4162 C C . ASN A 1 556 ? -13.943 -3.253 22.570 1.00 91.38 556 ASN A C 1
ATOM 4164 O O . ASN A 1 556 ? -13.192 -3.683 23.446 1.00 91.38 556 ASN A O 1
ATOM 4168 N N . SER A 1 557 ? -13.583 -2.260 21.760 1.00 88.19 557 SER A N 1
ATOM 4169 C CA . SER A 1 557 ? -12.297 -1.561 21.792 1.00 88.19 557 SER A CA 1
ATOM 4170 C C . SER A 1 557 ? -12.404 -0.123 22.317 1.00 88.19 557 SER A C 1
ATOM 4172 O O . SER A 1 557 ? -11.622 0.730 21.912 1.00 88.19 557 SER A O 1
ATOM 4174 N N . TRP A 1 558 ? -13.367 0.182 23.192 1.00 85.69 558 TRP A N 1
ATOM 4175 C CA . TRP A 1 558 ? -13.543 1.516 23.807 1.00 85.69 558 TRP A CA 1
ATOM 4176 C C . TRP A 1 558 ? -12.953 1.599 25.223 1.00 85.69 558 TRP A C 1
ATOM 4178 O O . TRP A 1 558 ? -13.382 2.391 26.061 1.00 85.69 558 TRP A O 1
ATOM 4188 N N . GLY A 1 559 ? -11.947 0.764 25.489 1.00 82.19 559 GLY A N 1
ATOM 4189 C CA . GLY A 1 559 ? -11.261 0.705 26.770 1.00 82.19 559 GLY A CA 1
ATOM 4190 C C . GLY A 1 559 ? -12.053 -0.003 27.878 1.00 82.19 559 GLY A C 1
ATOM 4191 O O . GLY A 1 559 ? -13.196 -0.424 27.693 1.00 82.19 559 GLY A O 1
ATOM 4192 N N . PRO A 1 560 ? -11.437 -0.147 29.062 1.00 83.88 560 PRO A N 1
ATOM 4193 C CA . PRO A 1 560 ? -11.990 -0.941 30.159 1.00 83.88 560 PRO A CA 1
ATOM 4194 C C . PRO A 1 560 ? -13.188 -0.291 30.864 1.00 83.88 560 PRO A C 1
ATOM 4196 O O . PRO A 1 560 ? -13.910 -0.983 31.573 1.00 83.88 560 PRO A O 1
ATOM 4199 N N . GLY A 1 561 ? -13.396 1.019 30.688 1.00 84.00 561 GLY A N 1
ATOM 4200 C CA . GLY A 1 561 ? -14.512 1.753 31.296 1.00 84.00 561 GLY A CA 1
ATOM 4201 C C . GLY A 1 561 ? -15.858 1.544 30.598 1.00 84.00 561 GLY A C 1
ATOM 4202 O O . GLY A 1 561 ? -16.880 1.961 31.129 1.00 84.00 561 GLY A O 1
ATOM 4203 N N . TRP A 1 562 ? -15.871 0.915 29.423 1.00 89.75 562 TRP A N 1
ATOM 4204 C CA . TRP A 1 562 ? -17.094 0.614 28.686 1.00 89.75 562 TRP A CA 1
ATOM 4205 C C . TRP A 1 562 ? -17.627 -0.786 29.028 1.00 89.75 562 TRP A C 1
ATOM 4207 O O . TRP A 1 562 ? -16.850 -1.717 29.244 1.00 89.75 562 TRP A O 1
ATOM 4217 N N . GLY A 1 563 ? -18.950 -0.966 29.024 1.00 90.69 563 GLY A N 1
ATOM 4218 C CA . GLY A 1 563 ? -19.586 -2.262 29.277 1.00 90.69 563 GLY A CA 1
ATOM 4219 C C . GLY A 1 563 ? -19.739 -2.562 30.768 1.00 90.69 563 GLY A C 1
ATOM 4220 O O . GLY A 1 563 ? -20.444 -1.839 31.466 1.00 90.69 563 GLY A O 1
ATOM 4221 N N . GLY A 1 564 ? -19.131 -3.649 31.249 1.00 90.44 564 GLY A N 1
ATOM 4222 C CA . GLY A 1 564 ? -19.241 -4.080 32.648 1.00 90.44 564 GLY A CA 1
ATOM 4223 C C . GLY A 1 564 ? -20.288 -5.172 32.870 1.00 90.44 564 GLY A C 1
ATOM 4224 O O . GLY A 1 564 ? -20.940 -5.208 33.912 1.00 90.44 564 GLY A O 1
ATOM 4225 N N . TRP A 1 565 ? -20.481 -6.065 31.894 1.00 94.31 565 TRP A N 1
ATOM 4226 C CA . TRP A 1 565 ? -21.414 -7.181 32.043 1.00 94.31 565 TRP A CA 1
ATOM 4227 C C . TRP A 1 565 ? -21.036 -8.069 33.234 1.00 94.31 565 TRP A C 1
ATOM 4229 O O . TRP A 1 565 ? -19.876 -8.451 33.406 1.00 94.31 565 TRP A O 1
ATOM 4239 N N . ARG A 1 566 ? -22.021 -8.403 34.071 1.00 92.38 566 ARG A N 1
ATOM 4240 C CA . ARG A 1 566 ? -21.813 -9.168 35.303 1.00 92.38 566 ARG A CA 1
ATOM 4241 C C . ARG A 1 566 ? -21.945 -10.663 35.042 1.00 92.38 566 ARG A C 1
ATOM 4243 O O . ARG A 1 566 ? -23.031 -11.151 34.740 1.00 92.38 566 ARG A O 1
ATOM 4250 N N . HIS A 1 567 ? -20.854 -11.393 35.243 1.00 89.81 567 HIS A N 1
ATOM 4251 C CA . HIS A 1 567 ? -20.812 -12.835 35.059 1.00 89.81 567 HIS A CA 1
ATOM 4252 C C . HIS A 1 567 ? -21.762 -13.538 36.051 1.00 89.81 567 HIS A C 1
ATOM 4254 O O . HIS A 1 567 ? -21.589 -13.393 37.266 1.00 89.81 567 HIS A O 1
ATOM 4260 N N . PRO A 1 568 ? -22.758 -14.314 35.585 1.00 88.75 568 PRO A N 1
ATOM 4261 C CA . PRO A 1 568 ? -23.823 -14.845 36.433 1.00 88.75 568 PRO A CA 1
ATOM 4262 C C . PRO A 1 568 ? -23.329 -15.916 37.409 1.00 88.75 568 PRO A C 1
ATOM 4264 O O . PRO A 1 568 ? -23.937 -16.111 38.457 1.00 88.75 568 PRO A O 1
ATOM 4267 N N . GLU A 1 569 ? -22.230 -16.604 37.090 1.00 87.69 569 GLU A N 1
ATOM 4268 C CA . GLU A 1 569 ? -21.709 -17.688 37.933 1.00 87.69 569 GLU A CA 1
ATOM 4269 C C . GLU A 1 569 ? -20.689 -17.201 38.973 1.00 87.69 569 GLU A C 1
ATOM 4271 O O . GLU A 1 569 ? -20.573 -17.792 40.041 1.00 87.69 569 GLU A O 1
ATOM 4276 N N . THR A 1 570 ? -19.956 -16.121 38.687 1.00 87.44 570 THR A N 1
ATOM 4277 C CA . THR A 1 570 ? -18.861 -15.625 39.550 1.00 87.44 570 THR A CA 1
ATOM 4278 C C . THR A 1 570 ? -19.192 -14.288 40.209 1.00 87.44 570 THR A C 1
ATOM 4280 O O . THR A 1 570 ? -18.532 -13.887 41.165 1.00 87.44 570 THR A O 1
ATOM 4283 N N . GLY A 1 571 ? -20.206 -13.577 39.708 1.00 87.56 571 GLY A N 1
ATOM 4284 C CA . GLY A 1 571 ? -20.589 -12.241 40.155 1.00 87.56 571 GLY A CA 1
ATOM 4285 C C . GLY A 1 571 ? -19.619 -11.132 39.736 1.00 87.56 571 GLY A C 1
ATOM 4286 O O . GLY A 1 571 ? -19.866 -9.975 40.082 1.00 87.56 571 GLY A O 1
ATOM 4287 N N . THR A 1 572 ? -18.541 -11.459 39.018 1.00 89.69 572 THR A N 1
ATOM 4288 C CA . THR A 1 572 ? -17.505 -10.517 38.573 1.00 89.69 572 THR A CA 1
ATOM 4289 C C . THR A 1 572 ? -18.002 -9.675 37.401 1.00 89.69 572 THR A C 1
ATOM 4291 O O . THR A 1 572 ? -18.613 -10.202 36.475 1.00 89.69 572 THR A O 1
ATOM 4294 N N . GLU A 1 573 ? -17.732 -8.373 37.422 1.00 90.44 573 GLU A N 1
ATOM 4295 C CA . GLU A 1 573 ? -17.971 -7.495 36.272 1.00 90.44 573 GLU A CA 1
ATOM 4296 C C . GLU A 1 573 ? -16.829 -7.625 35.266 1.00 90.44 573 GLU A C 1
ATOM 4298 O O . GLU A 1 573 ? -15.655 -7.616 35.641 1.00 90.44 573 GLU A O 1
ATOM 4303 N N . LEU A 1 574 ? -17.182 -7.771 33.991 1.00 90.31 574 LEU A N 1
ATOM 4304 C CA . LEU A 1 574 ? -16.232 -7.936 32.901 1.00 90.31 574 LEU A CA 1
ATOM 4305 C C . LEU A 1 574 ? -16.016 -6.586 32.192 1.00 90.31 574 LEU A C 1
ATOM 4307 O O . LEU A 1 574 ? -16.900 -6.141 31.452 1.00 90.31 574 LEU A O 1
ATOM 4311 N N . PRO A 1 575 ? -14.868 -5.913 32.403 1.00 88.88 575 PRO A N 1
ATOM 4312 C CA . PRO A 1 575 ? -14.581 -4.636 31.754 1.00 88.88 575 PRO A CA 1
ATOM 4313 C C . PRO A 1 575 ? -14.459 -4.802 30.235 1.00 88.88 575 PRO A C 1
ATOM 4315 O O . PRO A 1 575 ? -13.951 -5.813 29.750 1.00 88.88 575 PRO A O 1
ATOM 4318 N N . GLY A 1 576 ? -14.935 -3.814 29.474 1.00 89.44 576 GLY A N 1
ATOM 4319 C CA . GLY A 1 576 ? -14.933 -3.838 28.008 1.00 89.44 576 GLY A CA 1
ATOM 4320 C C . GLY A 1 576 ? -15.922 -4.823 27.373 1.00 89.44 576 GLY A C 1
ATOM 4321 O O . GLY A 1 576 ? -15.951 -4.931 26.144 1.00 89.44 576 GLY A O 1
ATOM 4322 N N . VAL A 1 577 ? -16.722 -5.535 28.181 1.00 93.75 577 VAL A N 1
ATOM 4323 C CA . VAL A 1 577 ? -17.697 -6.531 27.721 1.00 93.75 577 VAL A CA 1
ATOM 4324 C C . VAL A 1 577 ? -19.123 -6.071 28.002 1.00 93.75 577 VAL A C 1
ATOM 4326 O O . VAL A 1 577 ? -19.434 -5.651 29.118 1.00 93.75 577 VAL A O 1
ATOM 4329 N N . ALA A 1 578 ? -19.998 -6.195 27.005 1.00 96.31 578 ALA A N 1
ATOM 4330 C CA . ALA A 1 578 ? -21.427 -5.928 27.138 1.00 96.31 578 ALA A CA 1
ATOM 4331 C C . ALA A 1 578 ? -22.276 -7.020 26.473 1.00 96.31 578 ALA A C 1
ATOM 4333 O O . ALA A 1 578 ? -21.805 -7.759 25.607 1.00 96.31 578 ALA A O 1
ATOM 4334 N N . HIS A 1 579 ? -23.539 -7.114 26.876 1.00 97.56 579 HIS A N 1
ATOM 4335 C CA . HIS A 1 579 ? -24.535 -8.014 26.309 1.00 97.56 579 HIS A CA 1
ATOM 4336 C C . HIS A 1 579 ? -25.296 -7.342 25.167 1.00 97.56 579 HIS A C 1
ATOM 4338 O O . HIS A 1 579 ? -25.780 -6.218 25.312 1.00 97.56 579 HIS A O 1
ATOM 4344 N N . TRP A 1 580 ? -25.407 -8.040 24.041 1.00 97.69 580 TRP A N 1
ATOM 4345 C CA . TRP A 1 580 ? -26.050 -7.583 22.817 1.00 97.69 580 TRP A CA 1
ATOM 4346 C C . TRP A 1 580 ? -27.148 -8.553 22.396 1.00 97.69 580 TRP A C 1
ATOM 4348 O O . TRP A 1 580 ? -26.886 -9.684 21.982 1.00 97.69 580 TRP A O 1
ATOM 4358 N N . SER A 1 581 ? -28.400 -8.112 22.519 1.00 97.25 581 SER A N 1
ATOM 4359 C CA . SER A 1 581 ? -29.564 -8.973 22.291 1.00 97.25 581 SER A CA 1
ATOM 4360 C C . SER A 1 581 ? -29.621 -9.537 20.866 1.00 97.25 581 SER A C 1
ATOM 4362 O O . SER A 1 581 ? -29.297 -8.845 19.898 1.00 97.25 581 SER A O 1
ATOM 4364 N N . TYR A 1 582 ? -30.141 -10.758 20.705 1.00 97.00 582 TYR A N 1
ATOM 4365 C CA . TYR A 1 582 ? -30.305 -11.362 19.374 1.00 97.00 582 TYR A CA 1
ATOM 4366 C C . TYR A 1 582 ? -31.208 -10.547 18.440 1.00 97.00 582 TYR A C 1
ATOM 4368 O O . TYR A 1 582 ? -30.996 -10.525 17.229 1.00 97.00 582 TYR A O 1
ATOM 4376 N N . ALA A 1 583 ? -32.205 -9.852 18.994 1.00 94.50 583 ALA A N 1
ATOM 4377 C CA . ALA A 1 583 ? -33.094 -8.994 18.219 1.00 94.50 583 ALA A CA 1
ATOM 4378 C C . ALA A 1 583 ? -32.380 -7.752 17.665 1.00 94.50 583 ALA A C 1
ATOM 4380 O O . ALA A 1 583 ? -32.763 -7.256 16.606 1.00 94.50 583 ALA A O 1
ATOM 4381 N N . ASP A 1 584 ? -31.381 -7.240 18.385 1.00 95.19 584 ASP A N 1
ATOM 4382 C CA . ASP A 1 584 ? -30.555 -6.133 17.912 1.00 95.19 584 ASP A CA 1
ATOM 4383 C C . ASP A 1 584 ? -29.505 -6.616 16.903 1.00 95.19 584 ASP A C 1
ATOM 4385 O O . ASP A 1 584 ? -29.406 -6.055 15.813 1.00 95.19 584 ASP A O 1
ATOM 4389 N N . TRP A 1 585 ? -28.829 -7.736 17.189 1.00 95.81 585 TRP A N 1
ATOM 4390 C CA . TRP A 1 585 ? -27.916 -8.400 16.248 1.00 95.81 585 TRP A CA 1
ATOM 4391 C C . TRP A 1 585 ? -28.553 -8.640 14.879 1.00 95.81 585 TRP A C 1
ATOM 4393 O O . TRP A 1 585 ? -28.013 -8.208 13.861 1.00 95.81 585 TRP A O 1
ATOM 4403 N N . ALA A 1 586 ? -29.738 -9.252 14.850 1.00 94.00 586 ALA A N 1
ATOM 4404 C CA . ALA A 1 586 ? -30.443 -9.547 13.605 1.00 94.00 586 ALA A CA 1
ATOM 4405 C C . ALA A 1 586 ? -30.821 -8.284 12.808 1.00 94.00 586 ALA A C 1
ATOM 4407 O O . ALA A 1 586 ? -31.026 -8.363 11.599 1.00 94.00 586 ALA A O 1
ATOM 4408 N N . ALA A 1 587 ? -30.932 -7.128 13.470 1.00 90.50 587 ALA A N 1
ATOM 4409 C CA . ALA A 1 587 ? -31.299 -5.865 12.838 1.00 90.50 587 ALA A CA 1
ATOM 4410 C C . ALA A 1 587 ? -30.093 -5.054 12.334 1.00 90.50 587 ALA A C 1
ATOM 4412 O O . ALA A 1 587 ? -30.280 -4.156 11.513 1.00 90.50 587 ALA A O 1
ATOM 4413 N N . THR A 1 588 ? -28.885 -5.323 12.838 1.00 91.25 588 THR A N 1
ATOM 4414 C CA . THR A 1 588 ? -27.743 -4.404 12.687 1.00 91.25 588 THR A CA 1
ATOM 4415 C C . THR A 1 588 ? -26.444 -5.051 12.209 1.00 91.25 588 THR A C 1
ATOM 4417 O O . THR A 1 588 ? -25.544 -4.318 11.791 1.00 91.25 588 THR A O 1
ATOM 4420 N N . VAL A 1 589 ? -26.319 -6.384 12.229 1.00 93.81 589 VAL A N 1
ATOM 4421 C CA . VAL A 1 589 ? -25.115 -7.094 11.761 1.00 93.81 589 VAL A CA 1
ATOM 4422 C C . VAL A 1 589 ? -24.777 -6.758 10.303 1.00 93.81 589 VAL A C 1
ATOM 4424 O O . VAL A 1 589 ? -25.661 -6.655 9.454 1.00 93.81 589 VAL A O 1
ATOM 4427 N N . MET A 1 590 ? -23.484 -6.586 10.019 1.00 90.81 590 MET A N 1
ATOM 4428 C CA . MET A 1 590 ? -22.955 -6.329 8.678 1.00 90.81 590 MET A CA 1
ATOM 4429 C C . MET A 1 590 ? -22.170 -7.541 8.177 1.00 90.81 590 MET A C 1
ATOM 4431 O O . MET A 1 590 ? -22.637 -8.252 7.290 1.00 90.81 590 MET A O 1
ATOM 4435 N N . ASP A 1 591 ? -21.013 -7.815 8.786 1.00 92.94 591 ASP A N 1
ATOM 4436 C CA . ASP A 1 591 ? -20.113 -8.896 8.386 1.00 92.94 591 ASP A CA 1
ATOM 4437 C C . ASP A 1 591 ? -19.581 -9.639 9.602 1.00 92.94 591 ASP A C 1
ATOM 4439 O O . ASP A 1 591 ? -19.351 -9.051 10.652 1.00 92.94 591 ASP A O 1
ATOM 4443 N N . ALA A 1 592 ? -19.340 -10.940 9.464 1.00 96.44 592 ALA A N 1
ATOM 4444 C CA . ALA A 1 592 ? -18.746 -11.742 10.522 1.00 96.44 592 ALA A CA 1
ATOM 4445 C C . ALA A 1 592 ? -17.793 -12.785 9.946 1.00 96.44 592 ALA A C 1
ATOM 4447 O O . ALA A 1 592 ? -18.080 -13.424 8.929 1.00 96.44 592 ALA A O 1
ATOM 4448 N N . TRP A 1 593 ? -16.661 -12.962 10.621 1.00 97.25 593 TRP A N 1
ATOM 4449 C CA . TRP A 1 593 ? -15.567 -13.814 10.189 1.00 97.25 593 TRP A CA 1
ATOM 4450 C C . TRP A 1 593 ? -15.018 -14.657 11.336 1.00 97.25 593 TRP A C 1
ATOM 4452 O O . TRP A 1 593 ? -14.693 -14.164 12.419 1.00 97.25 593 TRP A O 1
ATOM 4462 N N . VAL A 1 594 ? -14.845 -15.942 11.047 1.00 95.62 594 VAL A N 1
ATOM 4463 C CA . VAL A 1 594 ? -14.141 -16.900 11.898 1.00 95.62 594 VAL A CA 1
ATOM 4464 C C . VAL A 1 594 ? -12.691 -16.943 11.454 1.00 95.62 594 VAL A C 1
ATOM 4466 O O . VAL A 1 594 ? -12.424 -17.165 10.272 1.00 95.62 594 VAL A O 1
ATOM 4469 N N . LEU A 1 595 ? -11.756 -16.751 12.384 1.00 95.38 595 LEU A N 1
ATOM 4470 C CA . LEU A 1 595 ? -10.320 -16.771 12.108 1.00 95.38 595 LEU A CA 1
ATOM 4471 C C . LEU A 1 595 ? -9.636 -17.851 12.940 1.00 95.38 595 LEU A C 1
ATOM 4473 O O . LEU A 1 595 ? -9.873 -17.964 14.137 1.00 95.38 595 LEU A O 1
ATOM 4477 N N . GLN A 1 596 ? -8.718 -18.582 12.312 1.00 90.44 596 GLN A N 1
ATOM 4478 C CA . GLN A 1 596 ? -7.842 -19.536 12.982 1.00 90.44 596 GLN A CA 1
ATOM 4479 C C . GLN A 1 596 ? -6.388 -19.105 12.805 1.00 90.44 596 GLN A C 1
ATOM 4481 O O . GLN A 1 596 ? -5.888 -19.035 11.677 1.00 90.44 596 GLN A O 1
ATOM 4486 N N . VAL A 1 597 ? -5.678 -18.864 13.908 1.00 91.06 597 VAL A N 1
ATOM 4487 C CA . VAL A 1 597 ? -4.227 -18.624 13.882 1.00 91.06 597 VAL A CA 1
ATOM 4488 C C . VAL A 1 597 ? -3.505 -19.940 13.595 1.00 91.06 597 VAL A C 1
ATOM 4490 O O . VAL A 1 597 ? -3.776 -20.964 14.222 1.00 91.06 597 VAL A O 1
ATOM 4493 N N . ALA A 1 598 ? -2.583 -19.926 12.633 1.00 86.44 598 ALA A N 1
ATOM 4494 C CA . ALA A 1 598 ? -1.818 -21.108 12.266 1.00 86.44 598 ALA A CA 1
ATOM 4495 C C . ALA A 1 598 ? -0.836 -21.517 13.379 1.00 86.44 598 ALA A C 1
ATOM 4497 O O . ALA A 1 598 ? -0.327 -20.667 14.110 1.00 86.44 598 ALA A O 1
ATOM 4498 N N . ALA A 1 599 ? -0.490 -22.806 13.453 1.00 81.44 599 ALA A N 1
ATOM 4499 C CA . ALA A 1 599 ? 0.586 -23.281 14.328 1.00 81.44 599 ALA A CA 1
ATOM 4500 C C . ALA A 1 599 ? 1.906 -22.527 14.040 1.00 81.44 599 ALA A C 1
ATOM 4502 O O . ALA A 1 599 ? 2.131 -22.131 12.902 1.00 81.44 599 ALA A O 1
ATOM 4503 N N . PRO A 1 600 ? 2.823 -22.319 14.993 1.00 70.56 600 PRO A N 1
ATOM 4504 C CA . PRO A 1 600 ? 4.069 -21.589 14.736 1.00 70.56 600 PRO A CA 1
ATOM 4505 C C . PRO A 1 600 ? 5.029 -22.381 13.832 1.00 70.56 600 PRO A C 1
ATOM 4507 O O . PRO A 1 600 ? 5.884 -23.122 14.304 1.00 70.56 600 PRO A O 1
ATOM 4510 N N . ALA A 1 601 ? 4.908 -22.203 12.516 1.00 71.81 601 ALA A N 1
ATOM 4511 C CA . ALA A 1 601 ? 5.781 -22.819 11.518 1.00 71.81 601 ALA A CA 1
ATOM 4512 C C . ALA A 1 601 ? 6.146 -21.804 10.414 1.00 71.81 601 ALA A C 1
ATOM 4514 O O . ALA A 1 601 ? 5.752 -21.965 9.261 1.00 71.81 601 ALA A O 1
ATOM 4515 N N . PRO A 1 602 ? 6.878 -20.720 10.740 1.00 66.88 602 PRO A N 1
ATOM 4516 C CA . PRO A 1 602 ? 7.149 -19.605 9.818 1.00 66.88 602 PRO A CA 1
ATOM 4517 C C . PRO A 1 602 ? 7.861 -20.031 8.522 1.00 66.88 602 PRO A C 1
ATOM 4519 O O . PRO A 1 602 ? 7.661 -19.417 7.471 1.00 66.88 602 PRO A O 1
ATOM 4522 N N . SER A 1 603 ? 8.683 -21.082 8.588 1.00 64.69 603 SER A N 1
ATOM 4523 C CA . SER A 1 603 ? 9.336 -21.691 7.426 1.00 64.69 603 SER A CA 1
ATOM 4524 C C . SER A 1 603 ? 8.367 -22.497 6.559 1.00 64.69 603 SER A C 1
ATOM 4526 O O . SER A 1 603 ? 8.547 -22.510 5.349 1.00 64.69 603 SER A O 1
ATOM 4528 N N . ALA A 1 604 ? 7.330 -23.110 7.143 1.00 66.56 604 ALA A N 1
ATOM 4529 C CA . ALA A 1 604 ? 6.340 -23.924 6.436 1.00 66.56 604 ALA A CA 1
ATOM 4530 C C . ALA A 1 604 ? 5.159 -23.101 5.888 1.00 66.56 604 ALA A C 1
ATOM 4532 O O . ALA A 1 604 ? 4.678 -23.371 4.796 1.00 66.56 604 ALA A O 1
ATOM 4533 N N . HIS A 1 605 ? 4.720 -22.050 6.589 1.00 63.38 605 HIS A N 1
ATOM 4534 C CA . HIS A 1 605 ? 3.566 -21.219 6.184 1.00 63.38 605 HIS A CA 1
ATOM 4535 C C . HIS A 1 605 ? 3.799 -20.353 4.956 1.00 63.38 605 HIS A C 1
ATOM 4537 O O . HIS A 1 605 ? 2.855 -19.813 4.380 1.00 63.38 605 HIS A O 1
ATOM 4543 N N . ASN A 1 606 ? 5.062 -20.201 4.572 1.00 59.91 606 ASN A N 1
ATOM 4544 C CA . ASN A 1 606 ? 5.445 -19.544 3.335 1.00 59.91 606 ASN A CA 1
ATOM 4545 C C . ASN A 1 606 ? 5.771 -20.546 2.226 1.00 59.91 606 ASN A C 1
ATOM 4547 O O . ASN A 1 606 ? 6.114 -20.095 1.136 1.00 59.91 606 ASN A O 1
ATOM 4551 N N . LEU A 1 607 ? 5.666 -21.862 2.480 1.00 62.38 607 LEU A N 1
ATOM 4552 C CA . LEU A 1 607 ? 5.809 -22.866 1.436 1.00 62.38 607 LEU A CA 1
ATOM 4553 C C . LEU A 1 607 ? 4.562 -22.820 0.549 1.00 62.38 607 LEU A C 1
ATOM 4555 O O . LEU A 1 607 ? 3.449 -23.095 1.003 1.00 62.38 607 LEU A O 1
ATOM 4559 N N . PRO A 1 608 ? 4.723 -22.440 -0.719 1.00 57.16 608 PRO A N 1
ATOM 4560 C CA . PRO A 1 608 ? 3.637 -22.432 -1.666 1.00 57.16 608 PRO A CA 1
ATOM 4561 C C . PRO A 1 608 ? 3.339 -23.911 -2.011 1.00 57.16 608 PRO A C 1
ATOM 4563 O O . PRO A 1 608 ? 4.192 -24.627 -2.533 1.00 57.16 608 PRO A O 1
ATOM 4566 N N . LEU A 1 609 ? 2.149 -24.408 -1.654 1.00 53.59 609 LEU A N 1
ATOM 4567 C CA . LEU A 1 609 ? 1.720 -25.763 -2.021 1.00 53.59 609 LEU A CA 1
ATOM 4568 C C . LEU A 1 609 ? 1.318 -25.786 -3.498 1.00 53.59 609 LEU A C 1
ATOM 4570 O O . LEU A 1 609 ? 0.563 -24.893 -3.902 1.00 53.59 609 LEU A O 1
ATOM 4574 N N . PRO A 1 610 ? 1.750 -26.786 -4.295 1.00 53.59 610 PRO A N 1
ATOM 4575 C CA . PRO A 1 610 ? 1.211 -26.984 -5.633 1.00 53.59 610 PRO A CA 1
ATOM 4576 C C . PRO A 1 610 ? -0.312 -27.030 -5.538 1.00 53.59 610 PRO A C 1
ATOM 4578 O O . PRO A 1 610 ? -0.857 -27.693 -4.652 1.00 53.59 610 PRO A O 1
ATOM 4581 N N . ALA A 1 611 ? -1.009 -26.310 -6.416 1.00 52.41 611 ALA A N 1
ATOM 4582 C CA . ALA A 1 611 ? -2.449 -26.480 -6.499 1.00 52.41 611 ALA A CA 1
ATOM 4583 C C . ALA A 1 611 ? -2.716 -27.964 -6.791 1.00 52.41 611 ALA A C 1
ATOM 4585 O O . ALA A 1 611 ? -2.155 -28.504 -7.747 1.00 52.41 611 ALA A O 1
ATOM 4586 N N . TYR A 1 612 ? -3.550 -28.624 -5.981 1.00 48.94 612 TYR A N 1
ATOM 4587 C CA . TYR A 1 612 ? -4.174 -29.869 -6.418 1.00 48.94 612 TYR A CA 1
ATOM 4588 C C . TYR A 1 612 ? -4.915 -29.511 -7.701 1.00 48.94 612 TYR A C 1
ATOM 4590 O O . TYR A 1 612 ? -5.902 -28.776 -7.655 1.00 48.94 612 TYR A O 1
ATOM 4598 N N . GLN A 1 613 ? -4.366 -29.913 -8.848 1.00 45.34 613 GLN A N 1
ATOM 4599 C CA . GLN A 1 613 ? -4.994 -29.663 -10.134 1.00 45.34 613 GLN A CA 1
ATOM 4600 C C . GLN A 1 613 ? -6.394 -30.266 -10.051 1.00 45.34 613 GLN A C 1
ATOM 4602 O O . GLN A 1 613 ? -6.526 -31.480 -9.910 1.00 45.34 613 GLN A O 1
ATOM 4607 N N . GLN A 1 614 ? -7.435 -29.431 -10.076 1.00 42.88 614 GLN A N 1
ATOM 4608 C CA . GLN A 1 614 ? -8.765 -29.943 -10.356 1.00 42.88 614 GLN A CA 1
ATOM 4609 C C . GLN A 1 614 ? -8.738 -30.393 -11.819 1.00 42.88 614 GLN A C 1
ATOM 4611 O O . GLN A 1 614 ? -8.479 -29.547 -12.679 1.00 42.88 614 GLN A O 1
ATOM 4616 N N . PRO A 1 615 ? -8.966 -31.684 -12.120 1.00 44.12 615 PRO A N 1
ATOM 4617 C CA . PRO A 1 615 ? -8.935 -32.183 -13.496 1.00 44.12 615 PRO A CA 1
ATOM 4618 C C . PRO A 1 615 ? -9.912 -31.441 -14.426 1.00 44.12 615 PRO A C 1
ATOM 4620 O O . PRO A 1 615 ? -9.675 -31.378 -15.632 1.00 44.12 615 PRO A O 1
ATOM 4623 N N . ASP A 1 616 ? -10.948 -30.821 -13.841 1.00 40.09 616 ASP A N 1
ATOM 4624 C CA . ASP A 1 616 ? -12.150 -30.342 -14.527 1.00 40.09 616 ASP A CA 1
ATOM 4625 C C . ASP A 1 616 ? -12.445 -28.840 -14.352 1.00 40.09 616 ASP A C 1
ATOM 4627 O O . ASP A 1 616 ? -13.554 -28.396 -14.654 1.00 40.09 616 ASP A O 1
ATOM 4631 N N . ALA A 1 617 ? -11.492 -28.021 -13.881 1.00 41.81 617 ALA A N 1
ATOM 4632 C CA . ALA A 1 617 ? -11.684 -26.568 -13.952 1.00 41.81 617 ALA A CA 1
ATOM 4633 C C . ALA A 1 617 ? -11.925 -26.184 -15.427 1.00 41.81 617 ALA A C 1
ATOM 4635 O O . ALA A 1 617 ? -11.153 -26.641 -16.279 1.00 41.81 617 ALA A O 1
ATOM 4636 N N . PRO A 1 618 ? -12.977 -25.401 -15.757 1.00 37.12 618 PRO A N 1
ATOM 4637 C CA . PRO A 1 618 ? -13.316 -25.097 -17.139 1.00 37.12 618 PRO A CA 1
ATOM 4638 C C . PRO A 1 618 ? -12.088 -24.498 -17.811 1.00 37.12 618 PRO A C 1
ATOM 4640 O O . PRO A 1 618 ? -11.629 -23.409 -17.459 1.00 37.12 618 PRO A O 1
ATOM 4643 N N . ARG A 1 619 ? -11.517 -25.270 -18.739 1.00 42.00 619 ARG A N 1
ATOM 4644 C CA . ARG A 1 619 ? -10.369 -24.852 -19.528 1.00 42.00 619 ARG A CA 1
ATOM 4645 C C . ARG A 1 619 ? -10.827 -23.618 -20.293 1.00 42.00 619 ARG A C 1
ATOM 4647 O O . ARG A 1 619 ? -11.654 -23.735 -21.196 1.00 42.00 619 ARG A O 1
ATOM 4654 N N . ARG A 1 620 ? -10.320 -22.435 -19.931 1.00 42.50 620 ARG A N 1
ATOM 4655 C CA . ARG A 1 620 ? -10.270 -21.343 -20.908 1.00 42.50 620 ARG A CA 1
ATOM 4656 C C . ARG A 1 620 ? -9.570 -21.932 -22.133 1.00 42.50 620 ARG A C 1
ATOM 4658 O O . ARG A 1 620 ? -8.577 -22.637 -21.963 1.00 42.50 620 ARG A O 1
ATOM 4665 N N . SER A 1 621 ? -10.157 -21.746 -23.312 1.00 40.47 621 SER A N 1
ATOM 4666 C CA . SER A 1 621 ? -9.556 -22.127 -24.592 1.00 40.47 621 SER A CA 1
ATOM 4667 C C . SER A 1 621 ? -8.067 -21.750 -24.568 1.00 40.47 621 SER A C 1
ATOM 4669 O O . SER A 1 621 ? -7.745 -20.578 -24.418 1.00 40.47 621 SER A O 1
ATOM 4671 N N . GLY A 1 622 ? -7.168 -22.743 -24.539 1.00 50.47 622 GLY A N 1
ATOM 4672 C CA . GLY A 1 622 ? -5.733 -22.510 -24.345 1.00 50.47 622 GLY A CA 1
ATOM 4673 C C . GLY A 1 622 ? -4.973 -23.657 -23.663 1.00 50.47 622 GLY A C 1
ATOM 4674 O O . GLY A 1 622 ? -5.543 -24.504 -22.969 1.00 50.47 622 GLY A O 1
ATOM 4675 N N . MET A 1 623 ? -3.656 -23.691 -23.896 1.00 52.62 623 MET A N 1
ATOM 4676 C CA . MET A 1 623 ? -2.696 -24.571 -23.209 1.00 52.62 623 MET A CA 1
ATOM 4677 C C . MET A 1 623 ? -2.629 -24.258 -21.697 1.00 52.62 623 MET A C 1
ATOM 4679 O O . MET A 1 623 ? -2.958 -23.142 -21.296 1.00 52.62 623 MET A O 1
ATOM 4683 N N . PRO A 1 624 ? -2.184 -25.196 -20.833 1.00 58.47 624 PRO A N 1
ATOM 4684 C CA . PRO A 1 624 ? -2.034 -24.929 -19.401 1.00 58.47 624 PRO A CA 1
ATOM 4685 C C . PRO A 1 624 ? -1.027 -23.797 -19.154 1.00 58.47 624 PRO A C 1
ATOM 4687 O O . PRO A 1 624 ? 0.115 -23.902 -19.597 1.00 58.47 624 PRO A O 1
ATOM 4690 N N . ASP A 1 625 ? -1.427 -22.749 -18.427 1.00 71.62 625 ASP A N 1
ATOM 4691 C CA . ASP A 1 625 ? -0.534 -21.657 -18.015 1.00 71.62 625 ASP A CA 1
ATOM 4692 C C . ASP A 1 625 ? 0.605 -22.201 -17.121 1.00 71.62 625 ASP A C 1
ATOM 4694 O O . ASP A 1 625 ? 0.334 -22.668 -16.006 1.00 71.62 625 ASP A O 1
ATOM 4698 N N . PRO A 1 626 ? 1.883 -22.137 -17.551 1.00 75.31 626 PRO A N 1
ATOM 4699 C CA . PRO A 1 626 ? 3.013 -22.611 -16.752 1.00 75.31 626 PRO A CA 1
ATOM 4700 C C . PRO A 1 626 ? 3.144 -21.904 -15.396 1.00 75.31 626 PRO A C 1
ATOM 4702 O O . PRO A 1 626 ? 3.590 -22.516 -14.421 1.00 75.31 626 PRO A O 1
ATOM 4705 N N . PHE A 1 627 ? 2.714 -20.642 -15.279 1.00 79.44 627 PHE A N 1
ATOM 4706 C CA . PHE A 1 627 ? 2.742 -19.925 -14.001 1.00 79.44 627 PHE A CA 1
ATOM 4707 C C . PHE A 1 627 ? 1.698 -20.441 -13.014 1.00 79.44 627 PHE A C 1
ATOM 4709 O O . PHE A 1 627 ? 1.911 -20.332 -11.805 1.00 79.44 627 PHE A O 1
ATOM 4716 N N . ALA A 1 628 ? 0.609 -21.055 -13.482 1.00 73.44 628 ALA A N 1
ATOM 4717 C CA . ALA A 1 628 ? -0.373 -21.691 -12.608 1.00 73.44 628 ALA A CA 1
ATOM 4718 C C . ALA A 1 628 ? 0.217 -22.897 -11.852 1.00 73.44 628 ALA A C 1
ATOM 4720 O O . ALA A 1 628 ? -0.248 -23.211 -10.753 1.00 73.44 628 ALA A O 1
ATOM 4721 N N . ALA A 1 629 ? 1.263 -23.533 -12.399 1.00 72.38 629 ALA A N 1
ATOM 4722 C CA . ALA A 1 629 ? 2.012 -24.594 -11.725 1.00 72.38 629 ALA A CA 1
ATOM 4723 C C . ALA A 1 629 ? 2.932 -24.060 -10.612 1.00 72.38 629 ALA A C 1
ATOM 4725 O O . ALA A 1 629 ? 3.200 -24.772 -9.641 1.00 72.38 629 ALA A O 1
ATOM 4726 N N . LEU A 1 630 ? 3.388 -22.803 -10.711 1.00 77.81 630 LEU A N 1
ATOM 4727 C CA . LEU A 1 630 ? 4.067 -22.138 -9.601 1.00 77.81 630 LEU A CA 1
ATOM 4728 C C . LEU A 1 630 ? 3.040 -21.783 -8.532 1.00 77.81 630 LEU A C 1
ATOM 4730 O O . LEU A 1 630 ? 1.987 -21.253 -8.877 1.00 77.81 630 LEU A O 1
ATOM 4734 N N . PRO A 1 631 ? 3.295 -21.982 -7.236 1.00 74.69 631 PRO A N 1
ATOM 4735 C CA . PRO A 1 631 ? 2.222 -21.826 -6.274 1.00 74.69 631 PRO A CA 1
ATOM 4736 C C . PRO A 1 631 ? 2.084 -20.377 -5.786 1.00 74.69 631 PRO A C 1
ATOM 4738 O O . PRO A 1 631 ? 3.012 -19.572 -5.869 1.00 74.69 631 PRO A O 1
ATOM 4741 N N . LYS A 1 632 ? 0.871 -19.997 -5.365 1.00 77.69 632 LYS A N 1
ATOM 4742 C CA . LYS A 1 632 ? 0.487 -18.593 -5.138 1.00 77.69 632 LYS A CA 1
ATOM 4743 C C . LYS A 1 632 ? 1.157 -18.044 -3.865 1.00 77.69 632 LYS A C 1
ATOM 4745 O O . LYS A 1 632 ? 0.823 -18.512 -2.779 1.00 77.69 632 LYS A O 1
ATOM 4750 N N . PRO A 1 633 ? 2.049 -17.034 -3.941 1.00 80.12 633 PRO A N 1
ATOM 4751 C CA . PRO A 1 633 ? 2.785 -16.592 -2.755 1.00 80.12 633 PRO A CA 1
ATOM 4752 C C . PRO A 1 633 ? 2.002 -15.634 -1.851 1.00 80.12 633 PRO A C 1
ATOM 4754 O O . PRO A 1 633 ? 1.269 -14.764 -2.324 1.00 80.12 633 PRO A O 1
ATOM 4757 N N . ARG A 1 634 ? 2.226 -15.702 -0.539 1.00 79.75 634 ARG A N 1
ATOM 4758 C CA . ARG A 1 634 ? 1.846 -14.614 0.381 1.00 79.75 634 ARG A CA 1
ATOM 4759 C C . ARG A 1 634 ? 2.775 -13.408 0.176 1.00 79.75 634 ARG A C 1
ATOM 4761 O O . ARG A 1 634 ? 3.905 -13.578 -0.280 1.00 79.75 634 ARG A O 1
ATOM 4768 N N . ARG A 1 635 ? 2.338 -12.194 0.544 1.00 83.25 635 ARG A N 1
ATOM 4769 C CA . ARG A 1 635 ? 3.176 -10.982 0.408 1.00 83.25 635 ARG A CA 1
ATOM 4770 C C . ARG A 1 635 ? 4.435 -11.096 1.271 1.00 83.25 635 ARG A C 1
ATOM 4772 O O . ARG A 1 635 ? 5.516 -10.740 0.819 1.00 83.25 635 ARG A O 1
ATOM 4779 N N . LEU A 1 636 ? 4.331 -11.727 2.442 1.00 80.69 636 LEU A N 1
ATOM 4780 C CA . LEU A 1 636 ? 5.458 -12.119 3.304 1.00 80.69 636 LEU A CA 1
ATOM 4781 C C . LEU A 1 636 ? 6.621 -12.818 2.581 1.00 80.69 636 LEU A C 1
ATOM 4783 O O . LEU A 1 636 ? 7.764 -12.655 3.013 1.00 80.69 636 LEU A O 1
ATOM 4787 N N . ALA A 1 637 ? 6.350 -13.578 1.513 1.00 80.12 637 ALA A N 1
ATOM 4788 C CA . ALA A 1 637 ? 7.373 -14.302 0.757 1.00 80.12 637 ALA A CA 1
ATOM 4789 C C . ALA A 1 637 ? 8.186 -13.396 -0.186 1.00 80.12 637 ALA A C 1
ATOM 4791 O O . ALA A 1 637 ? 9.304 -13.750 -0.558 1.00 80.12 637 ALA A O 1
ATOM 4792 N N . ILE A 1 638 ? 7.640 -12.234 -0.556 1.00 85.12 638 ILE A N 1
ATOM 4793 C CA . ILE A 1 638 ? 8.204 -11.325 -1.568 1.00 85.12 638 ILE A CA 1
ATOM 4794 C C . ILE A 1 638 ? 8.468 -9.907 -1.044 1.00 85.12 638 ILE A C 1
ATOM 4796 O O . ILE A 1 638 ? 9.177 -9.146 -1.695 1.00 85.12 638 ILE A O 1
ATOM 4800 N N . ILE A 1 639 ? 7.960 -9.545 0.139 1.00 84.25 639 ILE A N 1
ATOM 4801 C CA . ILE A 1 639 ? 8.188 -8.235 0.762 1.00 84.25 639 ILE A CA 1
ATOM 4802 C C . ILE A 1 639 ? 9.690 -7.956 0.937 1.00 84.25 639 ILE A C 1
ATOM 4804 O O . ILE A 1 639 ? 10.446 -8.808 1.416 1.00 84.25 639 ILE A O 1
ATOM 4808 N N . GLY A 1 640 ? 10.117 -6.760 0.526 1.00 85.62 640 GLY A N 1
ATOM 4809 C CA . GLY A 1 640 ? 11.525 -6.348 0.445 1.00 85.62 640 GLY A CA 1
ATOM 4810 C C . GLY A 1 640 ? 12.242 -6.798 -0.835 1.00 85.62 640 GLY A C 1
ATOM 4811 O O . GLY A 1 640 ? 13.291 -6.265 -1.165 1.00 85.62 640 GLY A O 1
ATOM 4812 N N . HIS A 1 641 ? 11.673 -7.732 -1.598 1.00 91.31 641 HIS A N 1
ATOM 4813 C CA . HIS A 1 641 ? 12.255 -8.249 -2.840 1.00 91.31 641 HIS A CA 1
ATOM 4814 C C . HIS A 1 641 ? 11.467 -7.869 -4.094 1.00 91.31 641 HIS A C 1
ATOM 4816 O O . HIS A 1 641 ? 11.784 -8.365 -5.175 1.00 91.31 641 HIS A O 1
ATOM 4822 N N . ILE A 1 642 ? 10.434 -7.041 -3.959 1.00 90.69 642 ILE A N 1
ATOM 4823 C CA . ILE A 1 642 ? 9.568 -6.611 -5.051 1.00 90.69 642 ILE A CA 1
ATOM 4824 C C . ILE A 1 642 ? 9.373 -5.098 -4.987 1.00 90.69 642 ILE A C 1
ATOM 4826 O O . ILE A 1 642 ? 9.271 -4.535 -3.896 1.00 90.69 642 ILE A O 1
ATOM 4830 N N . ALA A 1 643 ? 9.359 -4.466 -6.153 1.00 90.62 643 ALA A N 1
ATOM 4831 C CA . ALA A 1 643 ? 9.080 -3.058 -6.360 1.00 90.62 643 ALA A CA 1
ATOM 4832 C C . ALA A 1 643 ? 8.139 -2.939 -7.561 1.00 90.62 643 ALA A C 1
ATOM 4834 O O . ALA A 1 643 ? 8.429 -3.473 -8.633 1.00 90.62 643 ALA A O 1
ATOM 4835 N N . HIS A 1 644 ? 7.015 -2.260 -7.369 1.00 88.56 644 HIS A N 1
ATOM 4836 C CA . HIS A 1 644 ? 6.041 -1.998 -8.422 1.00 88.56 644 HIS A CA 1
ATOM 4837 C C . HIS A 1 644 ? 6.016 -0.494 -8.686 1.00 88.56 644 HIS A C 1
ATOM 4839 O O . HIS A 1 644 ? 5.834 0.301 -7.762 1.00 88.56 644 HIS A O 1
ATOM 4845 N N . SER A 1 645 ? 6.264 -0.112 -9.935 1.00 87.69 645 SER A N 1
ATOM 4846 C CA . SER A 1 645 ? 6.174 1.264 -10.408 1.00 87.69 645 SER A CA 1
ATOM 4847 C C . SER A 1 645 ? 5.280 1.374 -11.635 1.00 87.69 645 SER A C 1
ATOM 4849 O O . SER A 1 645 ? 5.210 0.474 -12.465 1.00 87.69 645 SER A O 1
ATOM 4851 N N . GLU A 1 646 ? 4.661 2.530 -11.782 1.00 83.69 646 GLU A N 1
ATOM 4852 C CA . GLU A 1 646 ? 3.994 2.984 -13.000 1.00 83.69 646 GLU A CA 1
ATOM 4853 C C . GLU A 1 646 ? 4.680 4.290 -13.447 1.00 83.69 646 GLU A C 1
ATOM 4855 O O . GLU A 1 646 ? 5.591 4.783 -12.766 1.00 83.69 646 GLU A O 1
ATOM 4860 N N . ARG A 1 647 ? 4.283 4.870 -14.583 1.00 76.81 647 ARG A N 1
ATOM 4861 C CA . ARG A 1 647 ? 4.862 6.116 -15.120 1.00 76.81 647 ARG A CA 1
ATOM 4862 C C . ARG A 1 647 ? 4.870 7.250 -14.100 1.00 76.81 647 ARG A C 1
ATOM 4864 O O . ARG A 1 647 ? 5.855 7.971 -13.992 1.00 76.81 647 ARG A O 1
ATOM 4871 N N . LEU A 1 648 ? 3.786 7.390 -13.336 1.00 63.94 648 LEU A N 1
ATOM 4872 C CA . LEU A 1 648 ? 3.581 8.515 -12.416 1.00 63.94 648 LEU A CA 1
ATOM 4873 C C . LEU A 1 648 ? 4.144 8.292 -11.005 1.00 63.94 648 LEU A C 1
ATOM 4875 O O . LEU A 1 648 ? 4.114 9.219 -10.193 1.00 63.94 648 LEU A O 1
ATOM 4879 N N . GLY A 1 649 ? 4.639 7.096 -10.673 1.00 75.50 649 GLY A N 1
ATOM 4880 C CA . GLY A 1 649 ? 5.156 6.848 -9.328 1.00 75.50 649 GLY A CA 1
ATOM 4881 C C . GLY A 1 649 ? 5.253 5.386 -8.910 1.00 75.50 649 GLY A C 1
ATOM 4882 O O . GLY A 1 649 ? 5.039 4.456 -9.685 1.00 75.50 649 GLY A O 1
ATOM 4883 N N . LEU A 1 650 ? 5.606 5.192 -7.640 1.00 78.12 650 LEU A N 1
ATOM 4884 C CA . LEU A 1 650 ? 5.631 3.881 -6.997 1.00 78.12 650 LEU A CA 1
ATOM 4885 C C . LEU A 1 650 ? 4.238 3.495 -6.512 1.00 78.12 650 LEU A C 1
ATOM 4887 O O . LEU A 1 650 ? 3.529 4.317 -5.935 1.00 78.12 650 LEU A O 1
ATOM 4891 N N . VAL A 1 651 ? 3.890 2.225 -6.685 1.00 77.88 651 VAL A N 1
ATOM 4892 C CA . VAL A 1 651 ? 2.644 1.665 -6.163 1.00 77.88 651 VAL A CA 1
ATOM 4893 C C . VAL A 1 651 ? 2.863 1.282 -4.701 1.00 77.88 651 VAL A C 1
ATOM 4895 O O . VAL A 1 651 ? 3.734 0.466 -4.386 1.00 77.88 651 VAL A O 1
ATOM 4898 N N . GLU A 1 652 ? 2.101 1.889 -3.789 1.00 73.00 652 GLU A N 1
ATOM 4899 C CA . GLU A 1 652 ? 2.223 1.638 -2.344 1.00 73.00 652 GLU A CA 1
ATOM 4900 C C . GLU A 1 652 ? 1.301 0.515 -1.855 1.00 73.00 652 GLU A C 1
ATOM 4902 O O . GLU A 1 652 ? 1.695 -0.278 -0.994 1.00 73.00 652 GLU A O 1
ATOM 4907 N N . ASP A 1 653 ? 0.106 0.434 -2.436 1.00 68.62 653 ASP A N 1
ATOM 4908 C CA . ASP A 1 653 ? -0.980 -0.435 -1.996 1.00 68.62 653 ASP A CA 1
ATOM 4909 C C . ASP A 1 653 ? -0.984 -1.797 -2.715 1.00 68.62 653 ASP A C 1
ATOM 4911 O O . ASP A 1 653 ? -0.280 -2.055 -3.695 1.00 68.62 653 ASP A O 1
ATOM 4915 N N . GLY A 1 654 ? -1.799 -2.715 -2.210 1.00 68.88 654 GLY A N 1
ATOM 4916 C CA . GLY A 1 654 ? -2.013 -4.031 -2.787 1.00 68.88 654 GLY A CA 1
ATOM 4917 C C . GLY A 1 654 ? -0.921 -5.056 -2.470 1.00 68.88 654 GLY A C 1
ATOM 4918 O O . GLY A 1 654 ? 0.015 -4.867 -1.689 1.00 68.88 654 GLY A O 1
ATOM 4919 N N . ARG A 1 655 ? -1.056 -6.229 -3.099 1.00 70.06 655 ARG A N 1
ATOM 4920 C CA . ARG A 1 655 ? -0.241 -7.417 -2.788 1.00 70.06 655 ARG A CA 1
ATOM 4921 C C . ARG A 1 655 ? 1.239 -7.267 -3.146 1.00 70.06 655 ARG A C 1
ATOM 4923 O O . ARG A 1 655 ? 2.071 -7.903 -2.498 1.00 70.06 655 ARG A O 1
ATOM 4930 N N . ILE A 1 656 ? 1.555 -6.497 -4.185 1.00 76.38 656 ILE A N 1
ATOM 4931 C CA . ILE A 1 656 ? 2.928 -6.274 -4.668 1.00 76.38 656 ILE A CA 1
ATOM 4932 C C . ILE A 1 656 ? 3.417 -4.837 -4.446 1.00 76.38 656 ILE A C 1
ATOM 4934 O O . ILE A 1 656 ? 4.585 -4.567 -4.718 1.00 76.38 656 ILE A O 1
ATOM 4938 N N . GLY A 1 657 ? 2.566 -3.956 -3.908 1.00 74.75 657 GLY A N 1
ATOM 4939 C CA . GLY A 1 657 ? 2.913 -2.573 -3.611 1.00 74.75 657 GLY A CA 1
ATOM 4940 C C . GLY A 1 657 ? 4.067 -2.467 -2.621 1.00 74.75 657 GLY A C 1
ATOM 4941 O O . GLY A 1 657 ? 4.130 -3.185 -1.610 1.00 74.75 657 GLY A O 1
ATOM 4942 N N . ALA A 1 658 ? 5.004 -1.582 -2.939 1.00 73.00 658 ALA A N 1
ATOM 4943 C CA . ALA A 1 658 ? 6.173 -1.260 -2.142 1.00 73.00 658 ALA A CA 1
ATOM 4944 C C . ALA A 1 658 ? 6.588 0.189 -2.432 1.00 73.00 658 ALA A C 1
ATOM 4946 O O . ALA A 1 658 ? 7.408 0.455 -3.309 1.00 73.00 658 ALA A O 1
ATOM 4947 N N . GLY A 1 659 ? 6.019 1.119 -1.664 1.00 71.00 659 GLY A N 1
ATOM 4948 C CA . GLY A 1 659 ? 6.336 2.542 -1.757 1.00 71.00 659 GLY A CA 1
ATOM 4949 C C . GLY A 1 659 ? 7.781 2.874 -1.373 1.00 71.00 659 GLY A C 1
ATOM 4950 O O . GLY A 1 659 ? 8.532 2.049 -0.834 1.00 71.00 659 GLY A O 1
ATOM 4951 N N . GLN A 1 660 ? 8.165 4.132 -1.591 1.00 73.50 660 GLN A N 1
ATOM 4952 C CA . GLN A 1 660 ? 9.542 4.614 -1.422 1.00 73.50 660 GLN A CA 1
ATOM 4953 C C . GLN A 1 660 ? 10.108 4.317 -0.026 1.00 73.50 660 GLN A C 1
ATOM 4955 O O . GLN A 1 660 ? 11.238 3.848 0.114 1.00 73.50 660 GLN A O 1
ATOM 4960 N N . ARG A 1 661 ? 9.301 4.517 1.026 1.00 69.00 661 ARG A N 1
ATOM 4961 C CA . ARG A 1 661 ? 9.705 4.255 2.419 1.00 69.00 661 ARG A CA 1
ATOM 4962 C C . ARG A 1 661 ? 10.074 2.785 2.650 1.00 69.00 661 ARG A C 1
ATOM 4964 O O . ARG A 1 661 ? 11.054 2.497 3.341 1.00 69.00 661 ARG A O 1
ATOM 4971 N N . SER A 1 662 ? 9.316 1.849 2.072 1.00 75.00 662 SER A N 1
ATOM 4972 C CA . SER A 1 662 ? 9.579 0.408 2.193 1.00 75.00 662 SER A CA 1
ATOM 4973 C C . SER A 1 662 ? 10.849 -0.009 1.448 1.00 75.00 662 SER A C 1
ATOM 4975 O O . SER A 1 662 ? 11.651 -0.786 1.981 1.00 75.00 662 SER A O 1
ATOM 4977 N N . LEU A 1 663 ? 11.064 0.539 0.249 1.00 79.56 663 LEU A N 1
ATOM 4978 C CA . LEU A 1 663 ? 12.274 0.295 -0.540 1.00 79.56 663 LEU A CA 1
ATOM 4979 C C . LEU A 1 663 ? 13.518 0.828 0.176 1.00 79.56 663 LEU A C 1
ATOM 4981 O O . LEU A 1 663 ? 14.473 0.074 0.380 1.00 79.56 663 LEU A O 1
ATOM 4985 N N . ARG A 1 664 ? 13.474 2.072 0.673 1.00 76.69 664 ARG A N 1
ATOM 4986 C CA . ARG A 1 664 ? 14.592 2.683 1.406 1.00 76.69 664 ARG A CA 1
ATOM 4987 C C . ARG A 1 664 ? 14.998 1.879 2.628 1.00 76.69 664 ARG A C 1
ATOM 4989 O O . ARG A 1 664 ? 16.179 1.646 2.850 1.00 76.69 664 ARG A O 1
ATOM 4996 N N . ARG A 1 665 ? 14.033 1.418 3.431 1.00 74.62 665 ARG A N 1
ATOM 4997 C CA . ARG A 1 665 ? 14.339 0.603 4.620 1.00 74.62 665 ARG A CA 1
ATOM 4998 C C . ARG A 1 665 ? 15.041 -0.692 4.265 1.00 74.62 665 ARG A C 1
ATOM 5000 O O . ARG A 1 665 ? 15.970 -1.094 4.964 1.00 74.62 665 ARG A O 1
ATOM 5007 N N . THR A 1 666 ? 14.606 -1.328 3.183 1.00 83.88 666 THR A N 1
ATOM 5008 C CA . THR A 1 666 ? 15.279 -2.516 2.664 1.00 83.88 666 THR A CA 1
ATOM 5009 C C . THR A 1 666 ? 16.716 -2.180 2.279 1.00 83.88 666 THR A C 1
ATOM 5011 O O . THR A 1 666 ? 17.637 -2.876 2.704 1.00 83.88 666 THR A O 1
ATOM 5014 N N . ALA A 1 667 ? 16.922 -1.083 1.553 1.00 82.19 667 ALA A N 1
ATOM 5015 C CA . ALA A 1 667 ? 18.247 -0.649 1.144 1.00 82.19 667 ALA A CA 1
ATOM 5016 C C . ALA A 1 667 ? 19.163 -0.303 2.336 1.00 82.19 667 ALA A C 1
ATOM 5018 O O . ALA A 1 667 ? 20.275 -0.821 2.410 1.00 82.19 667 ALA A O 1
ATOM 5019 N N . LEU A 1 668 ? 18.671 0.448 3.327 1.00 77.50 668 LEU A N 1
ATOM 5020 C CA . LEU A 1 668 ? 19.375 0.757 4.581 1.00 77.50 668 LEU A CA 1
ATOM 5021 C C . LEU A 1 668 ? 19.771 -0.507 5.348 1.00 77.50 668 LEU A C 1
ATOM 5023 O O . LEU A 1 668 ? 20.896 -0.636 5.831 1.00 77.50 668 LEU A O 1
ATOM 5027 N N . HIS A 1 669 ? 18.867 -1.485 5.436 1.00 81.62 669 HIS A N 1
ATOM 5028 C CA . HIS A 1 669 ? 19.186 -2.768 6.055 1.00 81.62 669 HIS A CA 1
ATOM 5029 C C . HIS A 1 669 ? 20.305 -3.492 5.305 1.00 81.62 669 HIS A C 1
ATOM 5031 O O . HIS A 1 669 ? 21.222 -4.025 5.935 1.00 81.62 669 HIS A O 1
ATOM 5037 N N . LEU A 1 670 ? 20.280 -3.468 3.971 1.00 83.62 670 LEU A N 1
ATOM 5038 C CA . LEU A 1 670 ? 21.346 -4.037 3.152 1.00 83.62 670 LEU A CA 1
ATOM 5039 C C . LEU A 1 670 ? 22.669 -3.267 3.268 1.00 83.62 670 LEU A C 1
ATOM 5041 O O . LEU A 1 670 ? 23.717 -3.903 3.129 1.00 83.62 670 LEU A O 1
ATOM 5045 N N . GLY A 1 671 ? 22.623 -1.964 3.546 1.00 77.25 671 GLY A N 1
ATOM 5046 C CA . GLY A 1 671 ? 23.759 -1.068 3.793 1.00 77.25 671 GLY A CA 1
ATOM 5047 C C . GLY A 1 671 ? 24.393 -1.141 5.176 1.00 77.25 671 GLY A C 1
ATOM 5048 O O . GLY A 1 671 ? 25.529 -0.700 5.369 1.00 77.25 671 GLY A O 1
ATOM 5049 N N . SER A 1 672 ? 23.663 -1.702 6.140 1.00 76.12 672 SER A N 1
ATOM 5050 C CA . SER A 1 672 ? 24.084 -1.782 7.540 1.00 76.12 672 SER A CA 1
ATOM 5051 C C . SER A 1 672 ? 25.393 -2.555 7.727 1.00 76.12 672 SER A C 1
ATOM 5053 O O . SER A 1 672 ? 25.707 -3.485 6.976 1.00 76.12 672 SER A O 1
ATOM 5055 N N . TYR A 1 673 ? 26.141 -2.209 8.780 1.00 70.69 673 TYR A N 1
ATOM 5056 C CA . TYR A 1 673 ? 27.383 -2.898 9.127 1.00 70.69 673 TYR A CA 1
ATOM 5057 C C . TYR A 1 673 ? 27.186 -4.416 9.245 1.00 70.69 673 TYR A C 1
ATOM 5059 O O . TYR A 1 673 ? 27.982 -5.172 8.692 1.00 70.69 673 TYR A O 1
ATOM 5067 N N . ASP A 1 674 ? 26.109 -4.877 9.883 1.00 71.81 674 ASP A N 1
ATOM 5068 C CA . ASP A 1 674 ? 25.812 -6.305 10.066 1.00 71.81 674 ASP A CA 1
ATOM 5069 C C . ASP A 1 674 ? 25.612 -7.032 8.730 1.00 71.81 674 ASP A C 1
ATOM 5071 O O . ASP A 1 674 ? 26.154 -8.117 8.515 1.00 71.81 674 ASP A O 1
ATOM 5075 N N . SER A 1 675 ? 24.905 -6.402 7.785 1.00 78.12 675 SER A N 1
ATOM 5076 C CA . SER A 1 675 ? 24.701 -6.935 6.431 1.00 78.12 675 SER A CA 1
ATOM 5077 C C . SER A 1 675 ? 26.006 -7.048 5.632 1.00 78.12 675 SER A C 1
ATOM 5079 O O . SER A 1 675 ? 26.122 -7.878 4.730 1.00 78.12 675 SER A O 1
ATOM 5081 N N . TRP A 1 676 ? 27.016 -6.232 5.932 1.00 75.88 676 TRP A N 1
ATOM 5082 C CA . TRP A 1 676 ? 28.303 -6.271 5.233 1.00 75.88 676 TRP A CA 1
ATOM 5083 C C . TRP A 1 676 ? 29.360 -7.117 5.949 1.00 75.88 676 TRP A C 1
ATOM 5085 O O . TRP A 1 676 ? 30.223 -7.716 5.291 1.00 75.88 676 TRP A O 1
ATOM 5095 N N . SER A 1 677 ? 29.341 -7.146 7.277 1.00 72.44 677 SER A N 1
ATOM 5096 C CA . SER A 1 677 ? 30.401 -7.719 8.106 1.00 72.44 677 SER A CA 1
ATOM 5097 C C . SER A 1 677 ? 30.211 -9.205 8.387 1.00 72.44 677 SER A C 1
ATOM 5099 O O . SER A 1 677 ? 31.208 -9.925 8.352 1.00 72.44 677 SER A O 1
ATOM 5101 N N . ASP A 1 678 ? 28.973 -9.672 8.571 1.00 77.75 678 ASP A N 1
ATOM 5102 C CA . ASP A 1 678 ? 28.653 -11.062 8.910 1.00 77.75 678 ASP A CA 1
ATOM 5103 C C . ASP A 1 678 ? 28.836 -11.985 7.680 1.00 77.75 678 ASP A C 1
ATOM 5105 O O . ASP A 1 678 ? 28.045 -11.921 6.729 1.00 77.75 678 ASP A O 1
ATOM 5109 N N . PRO A 1 679 ? 29.857 -12.868 7.645 1.00 75.00 679 PRO A N 1
ATOM 5110 C CA . PRO A 1 679 ? 30.112 -13.740 6.498 1.00 75.00 679 PRO A CA 1
ATOM 5111 C C . PRO A 1 679 ? 28.980 -14.731 6.211 1.00 75.00 679 PRO A C 1
ATOM 5113 O O . PRO A 1 679 ? 28.860 -15.164 5.060 1.00 75.00 679 PRO A O 1
ATOM 5116 N N . GLU A 1 680 ? 28.147 -15.046 7.208 1.00 73.94 680 GLU A N 1
ATOM 5117 C CA . GLU A 1 680 ? 27.008 -15.968 7.131 1.00 73.94 680 GLU A CA 1
ATOM 5118 C C . GLU A 1 680 ? 25.700 -15.269 6.759 1.00 73.94 680 GLU A C 1
ATOM 5120 O O . GLU A 1 680 ? 24.807 -15.905 6.202 1.00 73.94 680 GLU A O 1
ATOM 5125 N N . LYS A 1 681 ? 25.600 -13.938 6.904 1.00 72.12 681 LYS A N 1
ATOM 5126 C CA . LYS A 1 681 ? 24.397 -13.159 6.515 1.00 72.12 681 LYS A CA 1
ATOM 5127 C C . LYS A 1 681 ? 24.579 -12.185 5.344 1.00 72.12 681 LYS A C 1
ATOM 5129 O O . LYS A 1 681 ? 23.590 -11.835 4.707 1.00 72.12 681 LYS A O 1
ATOM 5134 N N . ARG A 1 682 ? 25.818 -11.814 5.001 1.00 83.56 682 ARG A N 1
ATOM 5135 C CA . ARG A 1 682 ? 26.117 -10.883 3.901 1.00 83.56 682 ARG A CA 1
ATOM 5136 C C . ARG A 1 682 ? 25.677 -11.336 2.509 1.00 83.56 682 ARG A C 1
ATOM 5138 O O . ARG A 1 682 ? 26.057 -12.401 2.024 1.00 83.56 682 ARG A O 1
ATOM 5145 N N . TYR A 1 683 ? 25.009 -10.446 1.787 1.00 87.56 683 TYR A N 1
ATOM 5146 C CA . TYR A 1 683 ? 24.870 -10.579 0.338 1.00 87.56 683 TYR A CA 1
ATOM 5147 C C . TYR A 1 683 ? 26.145 -10.092 -0.358 1.00 87.56 683 TYR A C 1
ATOM 5149 O O . TYR A 1 683 ? 26.734 -9.075 0.023 1.00 87.56 683 TYR A O 1
ATOM 5157 N N . THR A 1 684 ? 26.598 -10.845 -1.358 1.00 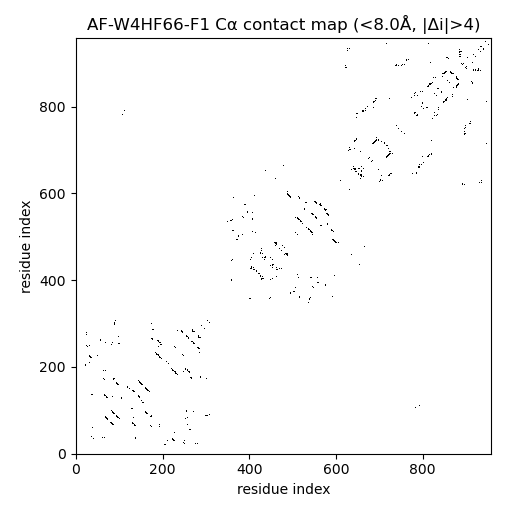86.50 684 THR A N 1
ATOM 5158 C CA . THR A 1 684 ? 27.816 -10.563 -2.126 1.00 86.50 684 THR A CA 1
ATOM 5159 C C . THR A 1 684 ? 27.554 -9.705 -3.355 1.00 86.50 684 THR A C 1
ATOM 5161 O O . THR A 1 684 ? 28.492 -9.080 -3.831 1.00 86.50 684 THR A O 1
ATOM 5164 N N . ALA A 1 685 ? 26.315 -9.665 -3.849 1.00 89.56 685 ALA A N 1
ATOM 5165 C CA . ALA A 1 685 ? 25.903 -8.894 -5.020 1.00 89.56 685 ALA A CA 1
ATOM 5166 C C . ALA A 1 685 ? 24.403 -8.544 -4.955 1.00 89.56 685 ALA A C 1
ATOM 5168 O O . ALA A 1 685 ? 23.660 -9.144 -4.168 1.00 89.56 685 ALA A O 1
ATOM 5169 N N . LEU A 1 686 ? 23.968 -7.602 -5.794 1.00 92.56 686 LEU A N 1
ATOM 5170 C CA . LEU A 1 686 ? 22.557 -7.275 -6.030 1.00 92.56 686 LEU A CA 1
ATOM 5171 C C . LEU A 1 686 ? 22.148 -7.723 -7.439 1.00 92.56 686 LEU A C 1
ATOM 5173 O O . LEU A 1 686 ? 22.955 -7.645 -8.365 1.00 92.56 686 LEU A O 1
ATOM 5177 N N . ALA A 1 687 ? 20.903 -8.162 -7.607 1.00 93.81 687 ALA A N 1
ATOM 5178 C CA . ALA A 1 687 ? 20.316 -8.452 -8.910 1.00 93.81 687 ALA A CA 1
ATOM 5179 C C . ALA A 1 687 ? 19.014 -7.662 -9.088 1.00 93.81 687 ALA A C 1
ATOM 5181 O O . ALA A 1 687 ? 18.096 -7.822 -8.286 1.00 93.81 687 ALA A O 1
ATOM 5182 N N . PHE A 1 688 ? 18.921 -6.848 -10.138 1.00 95.12 688 PHE A N 1
ATOM 5183 C CA . PHE A 1 688 ? 17.687 -6.172 -10.544 1.00 95.12 688 PHE A CA 1
ATOM 5184 C C . PHE A 1 688 ? 17.013 -6.984 -11.649 1.00 95.12 688 PHE A C 1
ATOM 5186 O O . PHE A 1 688 ? 17.602 -7.197 -12.709 1.00 95.12 688 PHE A O 1
ATOM 5193 N N . LEU A 1 689 ? 15.809 -7.480 -11.366 1.00 95.75 689 LEU A N 1
ATOM 5194 C CA . LEU A 1 689 ? 15.038 -8.349 -12.250 1.00 95.75 689 LEU A CA 1
ATOM 5195 C C . LEU A 1 689 ? 13.849 -7.563 -12.803 1.00 95.75 689 LEU A C 1
ATOM 5197 O O . LEU A 1 689 ? 12.887 -7.346 -12.075 1.00 95.75 689 LEU A O 1
ATOM 5201 N N . PHE A 1 690 ? 13.904 -7.146 -14.063 1.00 95.50 690 PHE A N 1
ATOM 5202 C CA . PHE A 1 690 ? 12.831 -6.417 -14.738 1.00 95.50 690 PHE A CA 1
ATOM 5203 C C . PHE A 1 690 ? 11.848 -7.399 -15.374 1.00 95.50 690 PHE A C 1
ATOM 5205 O O . PHE A 1 690 ? 12.198 -8.137 -16.299 1.00 95.50 690 PHE A O 1
ATOM 5212 N N . HIS A 1 691 ? 10.624 -7.425 -14.854 1.00 95.12 691 HIS A N 1
ATOM 5213 C CA . HIS A 1 691 ? 9.575 -8.332 -15.312 1.00 95.12 691 HIS A CA 1
ATOM 5214 C C . HIS A 1 691 ? 8.907 -7.829 -16.586 1.00 95.12 691 HIS A C 1
ATOM 5216 O O . HIS A 1 691 ? 8.870 -6.631 -16.855 1.00 95.12 691 HIS A O 1
ATOM 5222 N N . ASP A 1 692 ? 8.352 -8.765 -17.352 1.00 93.44 692 ASP A N 1
ATOM 5223 C CA . ASP A 1 692 ? 7.486 -8.432 -18.474 1.00 93.44 692 ASP A CA 1
ATOM 5224 C C . ASP A 1 692 ? 6.104 -7.995 -17.936 1.00 93.44 692 ASP A C 1
ATOM 5226 O O . ASP A 1 692 ? 5.453 -8.788 -17.242 1.00 93.44 692 ASP A O 1
ATOM 5230 N N . PRO A 1 693 ? 5.641 -6.761 -18.212 1.00 91.44 693 PRO A N 1
ATOM 5231 C CA . PRO A 1 693 ? 4.362 -6.263 -17.707 1.00 91.44 693 PRO A CA 1
ATOM 5232 C C . PRO A 1 693 ? 3.135 -7.019 -18.243 1.00 91.44 693 PRO A C 1
ATOM 5234 O O . PRO A 1 693 ? 2.104 -7.042 -17.571 1.00 91.44 693 PRO A O 1
ATOM 5237 N N . THR A 1 694 ? 3.230 -7.708 -19.388 1.00 89.31 694 THR A N 1
ATOM 5238 C CA . THR A 1 694 ? 2.117 -8.500 -19.955 1.00 89.31 694 THR A CA 1
ATOM 5239 C C . THR A 1 694 ? 1.780 -9.736 -19.118 1.00 89.31 694 THR A C 1
ATOM 5241 O O . THR A 1 694 ? 0.677 -10.271 -19.224 1.00 89.31 694 THR A O 1
ATOM 5244 N N . LEU A 1 695 ? 2.690 -10.171 -18.235 1.00 85.94 695 LEU A N 1
ATOM 5245 C CA . LEU A 1 695 ? 2.452 -11.275 -17.298 1.00 85.94 695 LEU A CA 1
ATOM 5246 C C . LEU A 1 695 ? 1.370 -10.944 -16.262 1.00 85.94 695 LEU A C 1
ATOM 5248 O O . LEU A 1 695 ? 0.736 -11.846 -15.707 1.00 85.94 695 LEU A O 1
ATOM 5252 N N . GLY A 1 696 ? 1.194 -9.656 -15.966 1.00 81.88 696 GLY A N 1
ATOM 5253 C CA . GLY A 1 696 ? 0.358 -9.177 -14.880 1.00 81.88 696 GLY A CA 1
ATOM 5254 C C . GLY A 1 696 ? 0.936 -9.447 -13.476 1.00 81.88 696 GLY A C 1
ATOM 5255 O O . GLY A 1 696 ? 1.872 -10.235 -13.281 1.00 81.88 696 GLY A O 1
ATOM 5256 N N . PRO A 1 697 ? 0.354 -8.808 -12.447 1.00 79.75 697 PRO A N 1
ATOM 5257 C CA . PRO A 1 697 ? 0.902 -8.791 -11.090 1.00 79.75 697 PRO A CA 1
ATOM 5258 C C . PRO A 1 697 ? 0.888 -10.166 -10.404 1.00 79.75 697 PRO A C 1
ATOM 5260 O O . PRO A 1 697 ? 1.758 -10.463 -9.583 1.00 79.75 697 PRO A O 1
ATOM 5263 N N . GLU A 1 698 ? -0.071 -11.045 -10.726 1.00 82.00 698 GLU A N 1
ATOM 5264 C CA . GLU A 1 698 ? -0.141 -12.378 -10.115 1.00 82.00 698 GLU A CA 1
ATOM 5265 C C . GLU A 1 698 ? 0.995 -13.296 -10.584 1.00 82.00 698 GLU A C 1
ATOM 5267 O O . GLU A 1 698 ? 1.654 -13.919 -9.743 1.00 82.00 698 GLU A O 1
ATOM 5272 N N . SER A 1 699 ? 1.245 -13.367 -11.891 1.00 86.06 699 SER A N 1
ATOM 5273 C CA . SER A 1 699 ? 2.314 -14.190 -12.467 1.00 86.06 699 SER A CA 1
ATOM 5274 C C . SER A 1 699 ? 3.689 -13.653 -12.082 1.00 86.06 699 SER A C 1
ATOM 5276 O O . SER A 1 699 ? 4.549 -14.427 -11.658 1.00 86.06 699 SER A O 1
ATOM 5278 N N . ALA A 1 700 ? 3.868 -12.327 -12.094 1.00 88.12 700 ALA A N 1
ATOM 5279 C CA . ALA A 1 700 ? 5.098 -11.690 -11.630 1.00 88.12 700 ALA A CA 1
ATOM 5280 C C . ALA A 1 700 ? 5.367 -11.962 -10.138 1.00 88.12 700 ALA A C 1
ATOM 5282 O O . ALA A 1 700 ? 6.501 -12.264 -9.754 1.00 88.12 700 ALA A O 1
ATOM 5283 N N . ALA A 1 701 ? 4.335 -11.956 -9.283 1.00 87.44 701 ALA A N 1
ATOM 5284 C CA . ALA A 1 701 ? 4.477 -12.337 -7.877 1.00 87.44 701 ALA A CA 1
ATOM 5285 C C . ALA A 1 701 ? 4.885 -13.812 -7.716 1.00 87.44 701 ALA A C 1
ATOM 5287 O O . ALA A 1 701 ? 5.795 -14.106 -6.937 1.00 87.44 701 ALA A O 1
ATOM 5288 N N . ARG A 1 702 ? 4.243 -14.737 -8.451 1.00 87.56 702 ARG A N 1
ATOM 5289 C CA . ARG A 1 702 ? 4.582 -16.177 -8.440 1.00 87.56 702 ARG A CA 1
ATOM 5290 C C . ARG A 1 702 ? 6.026 -16.410 -8.867 1.00 87.56 702 ARG A C 1
ATOM 5292 O O . ARG A 1 702 ? 6.764 -17.094 -8.158 1.00 87.56 702 ARG A O 1
ATOM 5299 N N . LEU A 1 703 ? 6.444 -15.787 -9.966 1.00 88.44 703 LEU A N 1
ATOM 5300 C CA . LEU A 1 703 ? 7.819 -15.853 -10.445 1.00 88.44 703 LEU A CA 1
ATOM 5301 C C . LEU A 1 703 ? 8.794 -15.244 -9.428 1.00 88.44 703 LEU A C 1
ATOM 5303 O O . LEU A 1 703 ? 9.798 -15.865 -9.096 1.00 88.44 703 LEU A O 1
ATOM 5307 N N . SER A 1 704 ? 8.478 -14.085 -8.849 1.00 90.56 704 SER A N 1
ATOM 5308 C CA . SER A 1 704 ? 9.316 -13.449 -7.822 1.00 90.56 704 SER A CA 1
ATOM 5309 C C . SER A 1 704 ? 9.526 -14.367 -6.617 1.00 90.56 704 SER A C 1
ATOM 5311 O O . SER A 1 704 ? 10.662 -14.612 -6.214 1.00 90.56 704 SER A O 1
ATOM 5313 N N . ALA A 1 705 ? 8.456 -14.952 -6.075 1.00 87.25 705 ALA A N 1
ATOM 5314 C CA . ALA A 1 705 ? 8.548 -15.900 -4.964 1.00 87.25 705 ALA A CA 1
ATOM 5315 C C . ALA A 1 705 ? 9.323 -17.174 -5.328 1.00 87.25 705 ALA A C 1
ATOM 5317 O O . ALA A 1 705 ? 9.977 -17.766 -4.471 1.00 87.25 705 ALA A O 1
ATOM 5318 N N . HIS A 1 706 ? 9.280 -17.575 -6.598 1.00 84.94 706 HIS A N 1
ATOM 5319 C CA . HIS A 1 706 ? 10.057 -18.691 -7.118 1.00 84.94 706 HIS A CA 1
ATOM 5320 C C . HIS A 1 706 ? 11.557 -18.357 -7.209 1.00 84.94 706 HIS A C 1
ATOM 5322 O O . HIS A 1 706 ? 12.409 -19.189 -6.887 1.00 84.94 706 HIS A O 1
ATOM 5328 N N . LEU A 1 707 ? 11.910 -17.138 -7.618 1.00 87.12 707 LEU A N 1
ATOM 5329 C CA . LEU A 1 707 ? 13.299 -16.712 -7.810 1.00 87.12 707 LEU A CA 1
ATOM 5330 C C . LEU A 1 707 ? 13.984 -16.302 -6.500 1.00 87.12 707 LEU A C 1
ATOM 5332 O O . LEU A 1 707 ? 15.151 -16.637 -6.291 1.00 87.12 707 LEU A O 1
ATOM 5336 N N . VAL A 1 708 ? 13.271 -15.629 -5.592 1.00 89.38 708 VAL A N 1
ATOM 5337 C CA . VAL A 1 708 ? 13.840 -15.045 -4.364 1.00 89.38 708 VAL A CA 1
ATOM 5338 C C . VAL A 1 708 ? 14.676 -16.038 -3.541 1.00 89.38 708 VAL A C 1
ATOM 5340 O O . VAL A 1 708 ? 15.832 -15.717 -3.241 1.00 89.38 708 VAL A O 1
ATOM 5343 N N . PRO A 1 709 ? 14.186 -17.246 -3.196 1.00 84.62 709 PRO A N 1
ATOM 5344 C CA . PRO A 1 709 ? 14.974 -18.216 -2.437 1.00 84.62 709 PRO A CA 1
ATOM 5345 C C . PRO A 1 709 ? 16.265 -18.640 -3.151 1.00 84.62 709 PRO A C 1
ATOM 5347 O O . PRO A 1 709 ? 17.295 -18.797 -2.496 1.00 84.62 709 PRO A O 1
ATOM 5350 N N . ARG A 1 710 ? 16.239 -18.765 -4.486 1.00 83.94 710 ARG A N 1
ATOM 5351 C CA . ARG A 1 710 ? 17.394 -19.198 -5.292 1.00 83.94 710 ARG A CA 1
ATOM 5352 C C . ARG A 1 710 ? 18.515 -18.169 -5.278 1.00 83.94 710 ARG A C 1
ATOM 5354 O O . ARG A 1 710 ? 19.659 -18.515 -4.992 1.00 83.94 710 ARG A O 1
ATOM 5361 N N . PHE A 1 711 ? 18.188 -16.899 -5.515 1.00 87.81 711 PHE A N 1
ATOM 5362 C CA . PHE A 1 711 ? 19.173 -15.816 -5.436 1.00 87.81 711 PHE A CA 1
ATOM 5363 C C . PHE A 1 711 ? 19.739 -15.684 -4.022 1.00 87.81 711 PHE A C 1
ATOM 5365 O O . PHE A 1 711 ? 20.958 -15.615 -3.848 1.00 87.81 711 PHE A O 1
ATOM 5372 N N . LYS A 1 712 ? 18.880 -15.751 -2.995 1.00 87.00 712 LYS A N 1
ATOM 5373 C CA . LYS A 1 712 ? 19.321 -15.653 -1.597 1.00 87.00 712 LYS A CA 1
ATOM 5374 C C . LYS A 1 712 ? 20.275 -16.772 -1.200 1.00 87.00 712 LYS A C 1
ATOM 5376 O O . LYS A 1 712 ? 21.284 -16.502 -0.548 1.00 87.00 712 LYS A O 1
ATOM 5381 N N . ALA A 1 713 ? 19.990 -18.005 -1.606 1.00 83.56 713 ALA A N 1
ATOM 5382 C CA . ALA A 1 713 ? 20.867 -19.143 -1.354 1.00 83.56 713 ALA A CA 1
ATOM 5383 C C . ALA A 1 713 ? 22.212 -19.015 -2.098 1.00 83.56 713 ALA A C 1
ATOM 5385 O O . ALA A 1 713 ? 23.241 -19.453 -1.587 1.00 83.56 713 ALA A O 1
ATOM 5386 N N . ALA A 1 714 ? 22.240 -18.312 -3.233 1.00 83.50 714 ALA A N 1
ATOM 5387 C CA . ALA A 1 714 ? 23.471 -17.927 -3.918 1.00 83.50 714 ALA A CA 1
ATOM 5388 C C . ALA A 1 714 ? 24.139 -16.651 -3.362 1.00 83.50 714 ALA A C 1
ATOM 5390 O O . ALA A 1 714 ? 25.145 -16.198 -3.907 1.00 83.50 714 ALA A O 1
ATOM 5391 N N . ARG A 1 715 ? 23.621 -16.086 -2.260 1.00 88.00 715 ARG A N 1
ATOM 5392 C CA . ARG A 1 715 ? 24.112 -14.854 -1.611 1.00 88.00 715 ARG A CA 1
ATOM 5393 C C . ARG A 1 715 ? 23.975 -13.605 -2.479 1.00 88.00 715 ARG A C 1
ATOM 5395 O O . ARG A 1 715 ? 24.659 -12.612 -2.245 1.00 88.00 715 ARG A O 1
ATOM 5402 N N . VAL A 1 716 ? 23.043 -13.612 -3.421 1.00 89.50 716 VAL A N 1
ATOM 5403 C CA . VAL A 1 716 ? 22.686 -12.456 -4.245 1.00 89.50 716 VAL A CA 1
ATOM 5404 C C . VAL A 1 716 ? 21.335 -11.937 -3.774 1.00 89.50 716 VAL A C 1
ATOM 5406 O O . VAL A 1 716 ? 20.423 -12.727 -3.535 1.00 89.50 716 VAL A O 1
ATOM 5409 N N . TYR A 1 717 ? 21.197 -10.627 -3.589 1.00 92.44 717 TYR A N 1
ATOM 5410 C CA . TYR A 1 717 ? 19.918 -10.040 -3.192 1.00 92.44 717 TYR A CA 1
ATOM 5411 C C . TYR A 1 717 ? 19.105 -9.657 -4.436 1.00 92.44 717 TYR A C 1
ATOM 5413 O O . TYR A 1 717 ? 19.533 -8.757 -5.161 1.00 92.44 717 TYR A O 1
ATOM 5421 N N . PRO A 1 718 ? 17.962 -10.310 -4.711 1.00 93.81 718 PRO A N 1
ATOM 5422 C CA . PRO A 1 718 ? 17.127 -9.969 -5.853 1.00 93.81 718 PRO A CA 1
ATOM 5423 C C . PRO A 1 718 ? 16.147 -8.841 -5.506 1.00 93.81 718 PRO A C 1
ATOM 5425 O O . PRO A 1 718 ? 15.496 -8.879 -4.456 1.00 93.81 718 PRO A O 1
ATOM 5428 N N . VAL A 1 719 ? 16.004 -7.892 -6.427 1.00 95.00 719 VAL A N 1
ATOM 5429 C CA . VAL A 1 719 ? 14.970 -6.854 -6.449 1.00 95.00 719 VAL A CA 1
ATOM 5430 C C . VAL A 1 719 ? 14.166 -7.046 -7.734 1.00 95.00 719 VAL A C 1
ATOM 5432 O O . VAL A 1 719 ? 14.663 -6.797 -8.829 1.00 95.00 719 VAL A O 1
ATOM 5435 N N . ASN A 1 720 ? 12.943 -7.553 -7.601 1.00 95.62 720 ASN A N 1
ATOM 5436 C CA . ASN A 1 720 ? 12.018 -7.788 -8.706 1.00 95.62 720 ASN A CA 1
ATOM 5437 C C . ASN A 1 720 ? 11.265 -6.493 -9.008 1.00 95.62 720 ASN A C 1
ATOM 5439 O O . ASN A 1 720 ? 10.487 -6.036 -8.177 1.00 95.62 720 ASN A O 1
ATOM 5443 N N . ILE A 1 721 ? 11.511 -5.911 -10.173 1.00 95.31 721 ILE A N 1
ATOM 5444 C CA . ILE A 1 721 ? 10.932 -4.654 -10.631 1.00 95.31 721 ILE A CA 1
ATOM 5445 C C . ILE A 1 721 ? 9.833 -4.975 -11.638 1.00 95.31 721 ILE A C 1
ATOM 5447 O O . ILE A 1 721 ? 10.083 -5.618 -12.659 1.00 95.31 721 ILE A O 1
ATOM 5451 N N . ILE A 1 722 ? 8.622 -4.523 -11.341 1.00 93.19 722 ILE A N 1
ATOM 5452 C CA . ILE A 1 722 ? 7.462 -4.605 -12.225 1.00 93.19 722 ILE A CA 1
ATOM 5453 C C . ILE A 1 722 ? 7.109 -3.169 -12.593 1.00 93.19 722 ILE A C 1
ATOM 5455 O O . ILE A 1 722 ? 6.776 -2.386 -11.706 1.00 93.19 722 ILE A O 1
ATOM 5459 N N . HIS A 1 723 ? 7.229 -2.827 -13.873 1.00 93.31 723 HIS A N 1
ATOM 5460 C CA . HIS A 1 723 ? 6.983 -1.476 -14.367 1.00 93.31 723 HIS A CA 1
ATOM 5461 C C . HIS A 1 723 ? 5.894 -1.462 -15.430 1.00 93.31 723 HIS A C 1
ATOM 5463 O O . HIS A 1 723 ? 5.979 -2.256 -16.368 1.00 93.31 723 HIS A O 1
ATOM 5469 N N . GLY A 1 724 ? 4.926 -0.553 -15.312 1.00 88.19 724 GLY A N 1
ATOM 5470 C CA . GLY A 1 724 ? 3.896 -0.359 -16.335 1.00 88.19 724 GLY A CA 1
ATOM 5471 C C . GLY A 1 724 ? 2.919 -1.531 -16.434 1.00 88.19 724 GLY A C 1
ATOM 5472 O O . GLY A 1 724 ? 2.421 -1.827 -17.521 1.00 88.19 724 GLY A O 1
ATOM 5473 N N . ALA A 1 725 ? 2.709 -2.279 -15.343 1.00 86.25 725 ALA A N 1
ATOM 5474 C CA . ALA A 1 725 ? 1.844 -3.458 -15.375 1.00 86.25 725 ALA A CA 1
ATOM 5475 C C . ALA A 1 725 ? 0.377 -3.059 -15.538 1.00 86.25 725 ALA A C 1
ATOM 5477 O O . ALA A 1 725 ? -0.355 -3.740 -16.259 1.00 86.25 725 ALA A O 1
ATOM 5478 N N . ASP A 1 726 ? -0.035 -1.955 -14.914 1.00 80.62 726 ASP A N 1
ATOM 5479 C CA . ASP A 1 726 ? -1.388 -1.424 -15.067 1.00 80.62 726 ASP A CA 1
ATOM 5480 C C . ASP A 1 726 ? -1.547 -0.682 -16.402 1.00 80.62 726 ASP A C 1
ATOM 5482 O O . ASP A 1 726 ? -2.556 -0.864 -17.086 1.00 80.62 726 ASP A O 1
ATOM 5486 N N . GLU A 1 727 ? -0.521 0.043 -16.855 1.00 82.50 727 GLU A N 1
ATOM 5487 C CA . GLU A 1 727 ? -0.509 0.684 -18.181 1.00 82.50 727 GLU A CA 1
ATOM 5488 C C . GLU A 1 727 ? -0.686 -0.322 -19.329 1.00 82.50 727 GLU A C 1
ATOM 5490 O O . GLU A 1 727 ? -1.531 -0.152 -20.215 1.00 82.50 727 GLU A O 1
ATOM 5495 N N . ILE A 1 728 ? 0.072 -1.421 -19.296 1.00 86.69 728 ILE A N 1
ATOM 5496 C CA . ILE A 1 728 ? 0.006 -2.477 -20.315 1.00 86.69 728 ILE A CA 1
ATOM 5497 C C . ILE A 1 728 ? -1.256 -3.334 -20.172 1.00 86.69 728 ILE A C 1
ATOM 5499 O O . ILE A 1 728 ? -1.695 -3.953 -21.148 1.00 86.69 728 ILE A O 1
ATOM 5503 N N . ARG A 1 729 ? -1.909 -3.342 -19.004 1.00 84.25 729 ARG A N 1
ATOM 5504 C CA . ARG A 1 729 ? -3.145 -4.106 -18.790 1.00 84.25 729 ARG A CA 1
ATOM 5505 C C . ARG A 1 729 ? -4.241 -3.706 -19.770 1.00 84.25 729 ARG A C 1
ATOM 5507 O O . ARG A 1 729 ? -4.928 -4.587 -20.284 1.00 84.25 729 ARG A O 1
ATOM 5514 N N . SER A 1 730 ? -4.378 -2.417 -20.072 1.00 82.44 730 SER A N 1
ATOM 5515 C CA . SER A 1 730 ? -5.351 -1.918 -21.053 1.00 82.44 730 SER A CA 1
ATOM 5516 C C . SER A 1 730 ? -5.104 -2.495 -22.447 1.00 82.44 730 SER A C 1
ATOM 5518 O O . SER A 1 730 ? -6.044 -2.932 -23.111 1.00 82.44 730 SER A O 1
ATOM 5520 N N . LEU A 1 731 ? -3.837 -2.583 -22.864 1.00 87.56 731 LEU A N 1
ATOM 5521 C CA . LEU A 1 731 ? -3.442 -3.224 -24.119 1.00 87.56 731 LEU A CA 1
ATOM 5522 C C . LEU A 1 731 ? -3.790 -4.717 -24.106 1.00 87.56 731 LEU A C 1
ATOM 5524 O O . LEU A 1 731 ? -4.415 -5.209 -25.048 1.00 87.56 731 LEU A O 1
ATOM 5528 N N . VAL A 1 732 ? -3.427 -5.427 -23.035 1.00 86.44 732 VAL A N 1
ATOM 5529 C CA . VAL A 1 732 ? -3.673 -6.871 -22.891 1.00 86.44 732 VAL A CA 1
ATOM 5530 C C . VAL A 1 732 ? -5.169 -7.181 -22.933 1.00 86.44 732 VAL A C 1
ATOM 5532 O O . VAL A 1 732 ? -5.605 -8.030 -23.713 1.00 86.44 732 VAL A O 1
ATOM 5535 N N . VAL A 1 733 ? -5.972 -6.467 -22.138 1.00 83.56 733 VAL A N 1
ATOM 5536 C CA . VAL A 1 733 ? -7.432 -6.636 -22.085 1.00 83.56 733 VAL A CA 1
ATOM 5537 C C . VAL A 1 733 ? -8.050 -6.326 -23.441 1.00 83.56 733 VAL A C 1
ATOM 5539 O O . VAL A 1 733 ? -8.839 -7.126 -23.944 1.00 83.56 733 VAL A O 1
ATOM 5542 N N . ARG A 1 734 ? -7.650 -5.215 -24.073 1.00 85.69 734 ARG A N 1
ATOM 5543 C CA . ARG A 1 734 ? -8.201 -4.822 -25.370 1.00 85.69 734 ARG A CA 1
ATOM 5544 C C . ARG A 1 734 ? -7.910 -5.852 -26.454 1.00 85.69 734 ARG A C 1
ATOM 5546 O O . ARG A 1 734 ? -8.809 -6.205 -27.208 1.00 85.69 734 ARG A O 1
ATOM 5553 N N . MET A 1 735 ? -6.679 -6.347 -26.539 1.00 87.06 735 MET A N 1
ATOM 5554 C CA . MET A 1 735 ? -6.323 -7.339 -27.557 1.00 87.06 735 MET A CA 1
ATOM 5555 C C . MET A 1 735 ? -6.968 -8.703 -27.297 1.00 87.06 735 MET A C 1
ATOM 5557 O O . MET A 1 735 ? -7.319 -9.395 -28.251 1.00 87.06 735 MET A O 1
ATOM 5561 N N . THR A 1 736 ? -7.182 -9.060 -26.028 1.00 87.50 736 THR A N 1
ATOM 5562 C CA . THR A 1 736 ? -7.931 -10.268 -25.648 1.00 87.50 736 THR A CA 1
ATOM 5563 C C . THR A 1 736 ? -9.387 -10.187 -26.106 1.00 87.50 736 THR A C 1
ATOM 5565 O O . THR A 1 736 ? -9.898 -11.141 -26.690 1.00 87.50 736 THR A O 1
ATOM 5568 N N . ASP A 1 737 ? -10.040 -9.040 -25.905 1.00 85.06 737 ASP A N 1
ATOM 5569 C CA . ASP A 1 737 ? -11.417 -8.805 -26.356 1.00 85.06 737 ASP A CA 1
ATOM 5570 C C . ASP A 1 737 ? -11.542 -8.861 -27.889 1.00 85.06 737 ASP A C 1
ATOM 5572 O O . ASP A 1 737 ? -12.423 -9.524 -28.431 1.00 85.06 737 ASP A O 1
ATOM 5576 N N . GLU A 1 738 ? -10.598 -8.257 -28.614 1.00 86.62 738 GLU A N 1
ATOM 5577 C CA . GLU A 1 738 ? -10.583 -8.293 -30.084 1.00 86.62 738 GLU A CA 1
ATOM 5578 C C . GLU A 1 738 ? -10.382 -9.714 -30.632 1.00 86.62 738 GLU A C 1
ATOM 5580 O O . GLU A 1 738 ? -11.002 -10.079 -31.634 1.00 86.62 738 GLU A O 1
ATOM 5585 N N . ALA A 1 739 ? -9.550 -10.528 -29.973 1.00 85.56 739 ALA A N 1
ATOM 5586 C CA . ALA A 1 739 ? -9.372 -11.936 -30.319 1.00 85.56 739 ALA A CA 1
ATOM 5587 C C . ALA A 1 739 ? -10.651 -12.748 -30.068 1.00 85.56 739 ALA A C 1
ATOM 5589 O O . ALA A 1 739 ? -11.059 -13.535 -30.929 1.00 85.56 739 ALA A O 1
ATOM 5590 N N . ALA A 1 740 ? -11.326 -12.515 -28.939 1.00 84.00 740 ALA A N 1
ATOM 5591 C CA . ALA A 1 740 ? -12.595 -13.162 -28.614 1.00 84.00 740 ALA A CA 1
ATOM 5592 C C . ALA A 1 740 ? -13.703 -12.779 -29.609 1.00 84.00 740 ALA A C 1
ATOM 5594 O O . ALA A 1 740 ? -14.415 -13.650 -30.112 1.00 84.00 740 ALA A O 1
ATOM 5595 N N . LEU A 1 741 ? -13.809 -11.494 -29.959 1.00 82.94 741 LEU A N 1
ATOM 5596 C CA . LEU A 1 741 ? -14.783 -10.993 -30.929 1.00 82.94 741 LEU A CA 1
ATOM 5597 C C . LEU A 1 741 ? -14.534 -11.559 -32.332 1.00 82.94 741 LEU A C 1
ATOM 5599 O O . LEU A 1 741 ? -15.466 -12.034 -32.981 1.00 82.94 741 LEU A O 1
ATOM 5603 N N . ALA A 1 742 ? -13.282 -11.562 -32.795 1.00 81.25 742 ALA A N 1
ATOM 5604 C CA . ALA A 1 742 ? -12.921 -12.155 -34.081 1.00 81.25 742 ALA A CA 1
ATOM 5605 C C . ALA A 1 742 ? -13.218 -13.663 -34.120 1.00 81.25 742 ALA A C 1
ATOM 5607 O O . ALA A 1 742 ? -13.761 -14.161 -35.109 1.00 81.25 742 ALA A O 1
ATOM 5608 N N . SER A 1 743 ? -12.932 -14.369 -33.023 1.00 75.00 743 SER A N 1
ATOM 5609 C CA . SER A 1 743 ? -13.226 -15.798 -32.882 1.00 75.00 743 SER A CA 1
ATOM 5610 C C . SER A 1 743 ? -14.730 -16.085 -32.864 1.00 75.00 743 SER A C 1
ATOM 5612 O O . SER A 1 743 ? -15.166 -17.067 -33.455 1.00 75.00 743 SER A O 1
ATOM 5614 N N . ALA A 1 744 ? -15.546 -15.219 -32.255 1.00 76.38 744 ALA A N 1
ATOM 5615 C CA . ALA A 1 744 ? -17.004 -15.367 -32.228 1.00 76.38 744 ALA A CA 1
ATOM 5616 C C . ALA A 1 744 ? -17.660 -15.166 -33.608 1.00 76.38 744 ALA A C 1
ATOM 5618 O O . ALA A 1 744 ? -18.705 -15.753 -33.889 1.00 76.38 744 ALA A O 1
ATOM 5619 N N . ILE A 1 745 ? -17.052 -14.351 -34.477 1.00 71.88 745 ILE A N 1
ATOM 5620 C CA . ILE A 1 745 ? -17.545 -14.079 -35.838 1.00 71.88 745 ILE A CA 1
ATOM 5621 C C . ILE A 1 745 ? -17.172 -15.219 -36.810 1.00 71.88 745 ILE A C 1
ATOM 5623 O O . ILE A 1 745 ? -17.908 -15.487 -37.764 1.00 71.88 745 ILE A O 1
ATOM 5627 N N . GLY A 1 746 ? -16.053 -15.914 -36.580 1.00 62.72 746 GLY A N 1
ATOM 5628 C CA . GLY A 1 746 ? -15.604 -17.051 -37.389 1.00 62.72 746 GLY A CA 1
ATOM 5629 C C . GLY A 1 746 ? -16.261 -18.369 -36.959 1.00 62.72 746 GLY A C 1
ATOM 5630 O O . GLY A 1 746 ? -15.929 -18.926 -35.923 1.00 62.72 746 GLY A O 1
ATOM 5631 N N . ALA A 1 747 ? -17.189 -18.910 -37.752 1.00 49.97 747 ALA A N 1
ATOM 5632 C CA . ALA A 1 747 ? -17.913 -20.145 -37.426 1.00 49.97 747 ALA A CA 1
ATOM 5633 C C . ALA A 1 747 ? -17.000 -21.349 -37.044 1.00 49.97 747 ALA A C 1
ATOM 5635 O O . ALA A 1 747 ? -16.228 -21.836 -37.865 1.00 49.97 747 ALA A O 1
ATOM 5636 N N . GLN A 1 748 ? -17.149 -21.832 -35.801 1.00 51.03 748 GLN A N 1
ATOM 5637 C CA . GLN A 1 748 ? -16.849 -23.158 -35.203 1.00 51.03 748 GLN A CA 1
ATOM 5638 C C . GLN A 1 748 ? -15.507 -23.898 -35.457 1.00 51.03 748 GLN A C 1
ATOM 5640 O O . GLN A 1 748 ? -15.361 -25.026 -34.986 1.00 51.03 748 GLN A O 1
ATOM 5645 N N . ALA A 1 749 ? -14.488 -23.298 -36.080 1.00 55.81 749 ALA A N 1
ATOM 5646 C CA . ALA A 1 749 ? -13.113 -23.829 -36.073 1.00 55.81 749 ALA A CA 1
ATOM 5647 C C . ALA A 1 749 ? -12.100 -22.740 -35.672 1.00 55.81 749 ALA A C 1
ATOM 5649 O O . ALA A 1 749 ? -12.315 -21.587 -36.047 1.00 55.81 749 ALA A O 1
ATOM 5650 N N . PRO A 1 750 ? -10.994 -23.065 -34.962 1.00 56.69 750 PRO A N 1
ATOM 5651 C CA . PRO A 1 750 ? -9.944 -22.093 -34.663 1.00 56.69 750 PRO A CA 1
ATOM 5652 C C . PRO A 1 750 ? -9.359 -21.550 -35.972 1.00 56.69 750 PRO A C 1
ATOM 5654 O O . PRO A 1 750 ? -8.655 -22.264 -36.688 1.00 56.69 750 PRO A O 1
ATOM 5657 N N . GLN A 1 751 ? -9.692 -20.309 -36.320 1.00 71.19 751 GLN A N 1
ATOM 5658 C CA . GLN A 1 751 ? -9.137 -19.645 -37.495 1.00 71.19 751 GLN A CA 1
ATOM 5659 C C . GLN A 1 751 ? -7.841 -18.938 -37.108 1.00 71.19 751 GLN A C 1
ATOM 5661 O O . GLN A 1 751 ? -7.752 -18.343 -36.037 1.00 71.19 751 GLN A O 1
ATOM 5666 N N . ASP A 1 752 ? -6.840 -18.998 -37.985 1.00 82.81 752 ASP A N 1
ATOM 5667 C CA . ASP A 1 752 ? -5.649 -18.165 -37.847 1.00 82.81 752 ASP A CA 1
ATOM 5668 C C . ASP A 1 752 ? -6.029 -16.709 -38.142 1.00 82.81 752 ASP A C 1
ATOM 5670 O O . ASP A 1 752 ? -6.169 -16.295 -39.296 1.00 82.81 752 ASP A O 1
ATOM 5674 N N . ILE A 1 753 ? -6.237 -15.942 -37.073 1.00 84.69 753 ILE A N 1
ATOM 5675 C CA . ILE A 1 753 ? -6.605 -14.525 -37.120 1.00 84.69 753 ILE A CA 1
ATOM 5676 C C . ILE A 1 753 ? -5.398 -13.610 -36.890 1.00 84.69 753 ILE A C 1
ATOM 5678 O O . ILE A 1 753 ? -5.572 -12.408 -36.684 1.00 84.69 753 ILE A O 1
ATOM 5682 N N . THR A 1 754 ? -4.171 -14.137 -36.986 1.00 87.19 754 THR A N 1
ATOM 5683 C CA . THR A 1 754 ? -2.916 -13.393 -36.763 1.00 87.19 754 THR A CA 1
ATOM 5684 C C . THR A 1 754 ? -2.874 -12.102 -37.569 1.00 87.19 754 THR A C 1
ATOM 5686 O O . THR A 1 754 ? -2.779 -11.015 -37.009 1.00 87.19 754 THR A O 1
ATOM 5689 N N . ALA A 1 755 ? -3.093 -12.187 -38.884 1.00 86.25 755 ALA A N 1
ATOM 5690 C CA . ALA A 1 755 ? -3.053 -11.011 -39.751 1.00 86.25 755 ALA A CA 1
ATOM 5691 C C . ALA A 1 755 ? -4.141 -9.971 -39.417 1.00 86.25 755 ALA A C 1
ATOM 5693 O O . ALA A 1 755 ? -3.975 -8.785 -39.710 1.00 86.25 755 ALA A O 1
ATOM 5694 N N . PHE A 1 756 ? -5.281 -10.395 -38.860 1.00 87.19 756 PHE A N 1
ATOM 5695 C CA . PHE A 1 756 ? -6.317 -9.476 -38.389 1.00 87.19 756 PHE A CA 1
ATOM 5696 C C . PHE A 1 756 ? -5.872 -8.770 -37.106 1.00 87.19 756 PHE A C 1
ATOM 5698 O O . PHE A 1 756 ? -5.926 -7.539 -37.055 1.00 87.19 756 PHE A O 1
ATOM 5705 N N . LEU A 1 757 ? -5.395 -9.531 -36.119 1.00 88.25 757 LEU A N 1
ATOM 5706 C CA . LEU A 1 757 ? -4.935 -8.998 -34.840 1.00 88.25 757 LEU A CA 1
ATOM 5707 C C . LEU A 1 757 ? -3.730 -8.072 -35.010 1.00 88.25 757 LEU A C 1
ATOM 5709 O O . LEU A 1 757 ? -3.759 -6.989 -34.440 1.00 88.25 757 LEU A O 1
ATOM 5713 N N . ASP A 1 758 ? -2.768 -8.395 -35.877 1.00 88.56 758 ASP A N 1
ATOM 5714 C CA . ASP A 1 758 ? -1.634 -7.513 -36.195 1.00 88.56 758 ASP A CA 1
ATOM 5715 C C . ASP A 1 758 ? -2.107 -6.152 -36.730 1.00 88.56 758 ASP A C 1
ATOM 5717 O O . ASP A 1 758 ? -1.679 -5.089 -36.273 1.00 88.56 758 ASP A O 1
ATOM 5721 N N . ARG A 1 759 ? -3.061 -6.159 -37.676 1.00 85.69 759 ARG A N 1
ATOM 5722 C CA . ARG A 1 759 ? -3.631 -4.922 -38.240 1.00 85.69 759 ARG A CA 1
ATOM 5723 C C . ARG A 1 759 ? -4.435 -4.124 -37.219 1.00 85.69 759 ARG A C 1
ATOM 5725 O O . ARG A 1 759 ? -4.459 -2.896 -37.306 1.00 85.69 759 ARG A O 1
ATOM 5732 N N . ARG A 1 760 ? -5.148 -4.795 -36.308 1.00 87.00 760 ARG A N 1
ATOM 5733 C CA . ARG A 1 760 ? -5.904 -4.135 -35.233 1.00 87.00 760 ARG A CA 1
ATOM 5734 C C . ARG A 1 760 ? -4.953 -3.541 -34.208 1.00 87.00 760 ARG A C 1
ATOM 5736 O O . ARG A 1 760 ? -5.079 -2.356 -33.912 1.00 87.00 760 ARG A O 1
ATOM 5743 N N . ALA A 1 761 ? -3.977 -4.317 -33.754 1.00 86.56 761 ALA A N 1
ATOM 5744 C CA . ALA A 1 761 ? -2.985 -3.920 -32.770 1.00 86.56 761 ALA A CA 1
ATOM 5745 C C . ALA A 1 761 ? -2.220 -2.664 -33.204 1.00 86.56 761 ALA A C 1
ATOM 5747 O O . ALA A 1 761 ? -2.154 -1.702 -32.441 1.00 86.56 761 ALA A O 1
ATOM 5748 N N . ALA A 1 762 ? -1.780 -2.598 -34.466 1.00 84.00 762 ALA A N 1
ATOM 5749 C CA . ALA A 1 762 ? -1.133 -1.409 -35.030 1.00 84.00 762 ALA A CA 1
ATOM 5750 C C . ALA A 1 762 ? -1.997 -0.127 -34.980 1.00 84.00 762 ALA A C 1
ATOM 5752 O O . ALA A 1 762 ? -1.467 0.972 -35.094 1.00 84.00 762 ALA A O 1
ATOM 5753 N N . ARG A 1 763 ? -3.327 -0.240 -34.844 1.00 83.19 763 ARG A N 1
ATOM 5754 C CA . ARG A 1 763 ? -4.249 0.911 -34.790 1.00 83.19 763 ARG A CA 1
ATOM 5755 C C . ARG A 1 763 ? -4.722 1.255 -33.381 1.00 83.19 763 ARG A C 1
ATOM 5757 O O . ARG A 1 763 ? -4.932 2.427 -33.104 1.00 83.19 763 ARG A O 1
ATOM 5764 N N . ILE A 1 764 ? -4.971 0.251 -32.539 1.00 82.31 764 ILE A N 1
ATOM 5765 C CA . ILE A 1 764 ? -5.635 0.440 -31.234 1.00 82.31 764 ILE A CA 1
ATOM 5766 C C . ILE A 1 764 ? -4.701 0.227 -30.040 1.00 82.31 764 ILE A C 1
ATOM 5768 O O . ILE A 1 764 ? -4.977 0.748 -28.968 1.00 82.31 764 ILE A O 1
ATOM 5772 N N . ALA A 1 765 ? -3.623 -0.541 -30.214 1.00 84.94 765 ALA A N 1
ATOM 5773 C CA . ALA A 1 765 ? -2.694 -0.905 -29.145 1.00 84.94 765 ALA A CA 1
ATOM 5774 C C . ALA A 1 765 ? -1.330 -0.213 -29.286 1.00 84.94 765 ALA A C 1
ATOM 5776 O O . ALA A 1 765 ? -0.688 0.057 -28.277 1.00 84.94 765 ALA A O 1
ATOM 5777 N N . GLU A 1 766 ? -0.903 0.126 -30.507 1.00 87.88 766 GLU A N 1
ATOM 5778 C CA . GLU A 1 766 ? 0.362 0.835 -30.747 1.00 87.88 766 GLU A CA 1
ATOM 5779 C C . GLU A 1 766 ? 0.477 2.169 -29.985 1.00 87.88 766 GLU A C 1
ATOM 5781 O O . GLU A 1 766 ? 1.523 2.370 -29.369 1.00 87.88 766 GLU A O 1
ATOM 5786 N N . PRO A 1 767 ? -0.573 3.014 -29.872 1.00 86.06 767 PRO A N 1
ATOM 5787 C CA . PRO A 1 767 ? -0.490 4.229 -29.058 1.00 86.06 767 PRO A CA 1
ATOM 5788 C C . PRO A 1 767 ? -0.279 3.951 -27.563 1.00 86.06 767 PRO A C 1
ATOM 5790 O O . PRO A 1 767 ? 0.452 4.681 -26.898 1.00 86.06 767 PRO A O 1
ATOM 5793 N N . LEU A 1 768 ? -0.887 2.880 -27.034 1.00 86.94 768 LEU A N 1
ATOM 5794 C CA . LEU A 1 768 ? -0.703 2.456 -25.639 1.00 86.94 768 LEU A CA 1
ATOM 5795 C C . LEU A 1 768 ? 0.731 1.963 -25.410 1.00 86.94 768 LEU A C 1
ATOM 5797 O O . LEU A 1 768 ? 1.364 2.300 -24.414 1.00 86.94 768 LEU A O 1
ATOM 5801 N N . LEU A 1 769 ? 1.261 1.202 -26.370 1.00 87.88 769 LEU A N 1
ATOM 5802 C CA . LEU A 1 769 ? 2.642 0.736 -26.361 1.00 87.88 769 LEU A CA 1
ATOM 5803 C C . LEU A 1 769 ? 3.638 1.901 -26.458 1.00 87.88 769 LEU A C 1
ATOM 5805 O O . LEU A 1 769 ? 4.629 1.906 -25.735 1.00 87.88 769 LEU A O 1
ATOM 5809 N N . ALA A 1 770 ? 3.382 2.891 -27.315 1.00 85.31 770 ALA A N 1
ATOM 5810 C CA . ALA A 1 770 ? 4.210 4.089 -27.425 1.00 85.31 770 ALA A CA 1
ATOM 5811 C C . ALA A 1 770 ? 4.232 4.877 -26.106 1.00 85.31 770 ALA A C 1
ATOM 5813 O O . ALA A 1 770 ? 5.309 5.213 -25.621 1.00 85.31 770 ALA A O 1
ATOM 5814 N N . ALA A 1 771 ? 3.068 5.074 -25.477 1.00 85.25 771 ALA A N 1
ATOM 5815 C CA . ALA A 1 771 ? 2.967 5.742 -24.181 1.00 85.25 771 ALA A CA 1
ATOM 5816 C C . ALA A 1 771 ? 3.749 5.015 -23.071 1.00 85.25 771 ALA A C 1
ATOM 5818 O O . ALA A 1 771 ? 4.406 5.674 -22.269 1.00 85.25 771 ALA A O 1
ATOM 5819 N N . PHE A 1 772 ? 3.728 3.677 -23.051 1.00 88.38 772 PHE A N 1
ATOM 5820 C CA . PHE A 1 772 ? 4.542 2.873 -22.130 1.00 88.38 772 PHE A CA 1
ATOM 5821 C C . PHE A 1 772 ? 6.051 3.039 -22.384 1.00 88.38 772 PHE A C 1
ATOM 5823 O O . PHE A 1 772 ? 6.839 3.147 -21.443 1.00 88.38 772 PHE A O 1
ATOM 5830 N N . LEU A 1 773 ? 6.478 3.070 -23.651 1.00 86.56 773 LEU A N 1
ATOM 5831 C CA . LEU A 1 773 ? 7.890 3.255 -24.005 1.00 86.56 773 LEU A CA 1
ATOM 5832 C C . LEU A 1 773 ? 8.408 4.638 -23.587 1.00 86.56 773 LEU A C 1
ATOM 5834 O O . LEU A 1 773 ? 9.508 4.729 -23.039 1.00 86.56 773 LEU A O 1
ATOM 5838 N N . ASP A 1 774 ? 7.611 5.685 -23.803 1.00 83.62 774 ASP A N 1
ATOM 5839 C CA . ASP A 1 774 ? 7.917 7.039 -23.328 1.00 83.62 774 ASP A CA 1
ATOM 5840 C C . ASP A 1 774 ? 7.920 7.082 -21.790 1.00 83.62 774 ASP A C 1
ATOM 5842 O O . ASP A 1 774 ? 8.847 7.615 -21.175 1.00 83.62 774 ASP A O 1
ATOM 5846 N N . GLY A 1 775 ? 6.949 6.412 -21.161 1.00 83.62 775 GLY A N 1
ATOM 5847 C CA . GLY A 1 775 ? 6.852 6.257 -19.710 1.00 83.62 775 GLY A CA 1
ATOM 5848 C C . GLY A 1 775 ? 8.074 5.581 -19.081 1.00 83.62 775 GLY A C 1
ATOM 5849 O O . GLY A 1 775 ? 8.516 6.010 -18.019 1.00 83.62 775 GLY A O 1
ATOM 5850 N N . CYS A 1 776 ? 8.692 4.599 -19.748 1.00 88.81 776 CYS A N 1
ATOM 5851 C CA . CYS A 1 776 ? 9.935 3.976 -19.273 1.00 88.81 776 CYS A CA 1
ATOM 5852 C C . CYS A 1 776 ? 11.090 4.984 -19.188 1.00 88.81 776 CYS A C 1
ATOM 5854 O O . CYS A 1 776 ? 11.873 4.945 -18.237 1.00 88.81 776 CYS A O 1
ATOM 5856 N N . ALA A 1 777 ? 11.216 5.870 -20.182 1.00 84.12 777 ALA A N 1
ATOM 5857 C CA . ALA A 1 777 ? 12.257 6.894 -20.200 1.00 84.12 777 ALA A CA 1
ATOM 5858 C C . ALA A 1 777 ? 12.007 7.958 -19.122 1.00 84.12 777 ALA A C 1
ATOM 5860 O O . ALA A 1 777 ? 12.925 8.296 -18.379 1.00 84.12 777 ALA A O 1
ATOM 5861 N N . GLU A 1 778 ? 10.761 8.421 -18.984 1.00 83.88 778 GLU A N 1
ATOM 5862 C CA . GLU A 1 778 ? 10.354 9.355 -17.925 1.00 83.88 778 GLU A CA 1
ATOM 5863 C C . GLU A 1 778 ? 10.569 8.761 -16.526 1.00 83.88 778 GLU A C 1
ATOM 5865 O O . GLU A 1 778 ? 11.122 9.412 -15.643 1.00 83.88 778 GLU A O 1
ATOM 5870 N N . ALA A 1 779 ? 10.204 7.494 -16.321 1.00 82.94 779 ALA A N 1
ATOM 5871 C CA . ALA A 1 779 ? 10.369 6.821 -15.040 1.00 82.94 779 ALA A CA 1
ATOM 5872 C C . ALA A 1 779 ? 11.843 6.556 -14.687 1.00 82.94 779 ALA A C 1
ATOM 5874 O O . ALA A 1 779 ? 12.170 6.457 -13.501 1.00 82.94 779 ALA A O 1
ATOM 5875 N N . ALA A 1 780 ? 12.726 6.412 -15.681 1.00 85.50 780 ALA A N 1
ATOM 5876 C CA . ALA A 1 780 ? 14.167 6.233 -15.490 1.00 85.50 780 ALA A CA 1
ATOM 5877 C C . ALA A 1 780 ? 14.951 7.555 -15.392 1.00 85.50 780 ALA A C 1
ATOM 5879 O O . ALA A 1 780 ? 16.123 7.530 -15.010 1.00 85.50 780 ALA A O 1
ATOM 5880 N N . ALA A 1 781 ? 14.327 8.690 -15.715 1.00 81.81 781 ALA A N 1
ATOM 5881 C CA . ALA A 1 781 ? 14.913 10.005 -15.505 1.00 81.81 781 ALA A CA 1
ATOM 5882 C C . ALA A 1 781 ? 15.070 10.313 -14.007 1.00 81.81 781 ALA A C 1
ATOM 5884 O O . ALA A 1 781 ? 14.409 9.720 -13.153 1.00 81.81 781 ALA A O 1
ATOM 5885 N N . GLU A 1 782 ? 15.949 11.259 -13.681 1.00 77.62 782 GLU A N 1
ATOM 5886 C CA . GLU A 1 782 ? 16.193 11.679 -12.303 1.00 77.62 782 GLU A CA 1
ATOM 5887 C C . GLU A 1 782 ? 14.894 12.160 -11.624 1.00 77.62 782 GLU A C 1
ATOM 5889 O O . GLU A 1 782 ? 14.191 13.029 -12.137 1.00 77.62 782 GLU A O 1
ATOM 5894 N N . GLY A 1 783 ? 14.562 11.577 -10.470 1.00 69.62 783 GLY A N 1
ATOM 5895 C CA . GLY A 1 783 ? 13.293 11.794 -9.759 1.00 69.62 783 GLY A CA 1
ATOM 5896 C C . GLY A 1 783 ? 12.132 10.903 -10.226 1.00 69.62 783 GLY A C 1
ATOM 5897 O O . GLY A 1 783 ? 11.103 10.843 -9.555 1.00 69.62 783 GLY A O 1
ATOM 5898 N N . GLY A 1 784 ? 12.291 10.165 -11.328 1.00 74.25 784 GLY A N 1
ATOM 5899 C CA . GLY A 1 784 ? 11.307 9.210 -11.837 1.00 74.25 784 GLY A CA 1
ATOM 5900 C C . GLY A 1 784 ? 11.159 7.959 -10.960 1.00 74.25 784 GLY A C 1
ATOM 5901 O O . GLY A 1 784 ? 11.961 7.691 -10.059 1.00 74.25 784 GLY A O 1
ATOM 5902 N N . ALA A 1 785 ? 10.113 7.162 -11.201 1.00 81.75 785 ALA A N 1
ATOM 5903 C CA . ALA A 1 785 ? 9.771 6.017 -10.354 1.00 81.75 785 ALA A CA 1
ATOM 5904 C C . ALA A 1 785 ? 10.795 4.866 -10.419 1.00 81.75 785 ALA A C 1
ATOM 5906 O O . ALA A 1 785 ? 11.195 4.339 -9.379 1.00 81.75 785 ALA A O 1
ATOM 5907 N N . LEU A 1 786 ? 11.252 4.478 -11.617 1.00 87.88 786 LEU A N 1
ATOM 5908 C CA . LEU A 1 786 ? 12.288 3.447 -11.778 1.00 87.88 786 LEU A CA 1
ATOM 5909 C C . LEU A 1 786 ? 13.618 3.914 -11.210 1.00 87.88 786 LEU A C 1
ATOM 5911 O O . LEU A 1 786 ? 14.308 3.170 -10.510 1.00 87.88 786 LEU A O 1
ATOM 5915 N N . TRP A 1 787 ? 13.943 5.167 -11.482 1.00 86.12 787 TRP A N 1
ATOM 5916 C CA . TRP A 1 787 ? 15.144 5.779 -10.971 1.00 86.12 787 TRP A CA 1
ATOM 5917 C C . TRP A 1 787 ? 15.126 5.857 -9.439 1.00 86.12 787 TRP A C 1
ATOM 5919 O O . TRP A 1 787 ? 16.107 5.490 -8.800 1.00 86.12 787 TRP A O 1
ATOM 5929 N N . SER A 1 788 ? 13.981 6.179 -8.829 1.00 81.69 788 SER A N 1
ATOM 5930 C CA . SER A 1 788 ? 13.796 6.152 -7.372 1.00 81.69 788 SER A CA 1
ATOM 5931 C C . SER A 1 788 ? 14.036 4.763 -6.785 1.00 81.69 788 SER A C 1
ATOM 5933 O O . SER A 1 788 ? 14.678 4.645 -5.740 1.00 81.69 788 SER A O 1
ATOM 5935 N N . ILE A 1 789 ? 13.565 3.693 -7.442 1.00 86.56 789 ILE A N 1
ATOM 5936 C CA . ILE A 1 789 ? 13.861 2.314 -7.012 1.00 86.56 789 ILE A CA 1
ATOM 5937 C C . ILE A 1 789 ? 15.373 2.118 -6.964 1.00 86.56 789 ILE A C 1
ATOM 5939 O O . ILE A 1 789 ? 15.904 1.724 -5.925 1.00 86.56 789 ILE A O 1
ATOM 5943 N N . LEU A 1 790 ? 16.066 2.415 -8.063 1.00 87.75 790 LEU A N 1
ATOM 5944 C CA . LEU A 1 790 ? 17.507 2.212 -8.169 1.00 87.75 790 LEU A CA 1
ATOM 5945 C C . LEU A 1 790 ? 18.276 3.074 -7.173 1.00 87.75 790 LEU A C 1
ATOM 5947 O O . LEU A 1 790 ? 19.121 2.540 -6.459 1.00 87.75 790 LEU A O 1
ATOM 5951 N N . ALA A 1 791 ? 17.934 4.354 -7.050 1.00 79.50 791 ALA A N 1
ATOM 5952 C CA . ALA A 1 791 ? 18.600 5.298 -6.166 1.00 79.50 791 ALA A CA 1
ATOM 5953 C C . ALA A 1 791 ? 18.524 4.887 -4.693 1.00 79.50 791 ALA A C 1
ATOM 5955 O O . ALA A 1 791 ? 19.528 4.949 -3.985 1.00 79.50 791 ALA A O 1
ATOM 5956 N N . ASN A 1 792 ? 17.384 4.345 -4.245 1.00 77.06 792 ASN A N 1
ATOM 5957 C CA . ASN A 1 792 ? 17.263 3.795 -2.893 1.00 77.06 792 ASN A CA 1
ATOM 5958 C C . ASN A 1 792 ? 18.329 2.722 -2.623 1.00 77.06 792 ASN A C 1
ATOM 5960 O O . ASN A 1 792 ? 19.015 2.766 -1.602 1.00 77.06 792 ASN A O 1
ATOM 59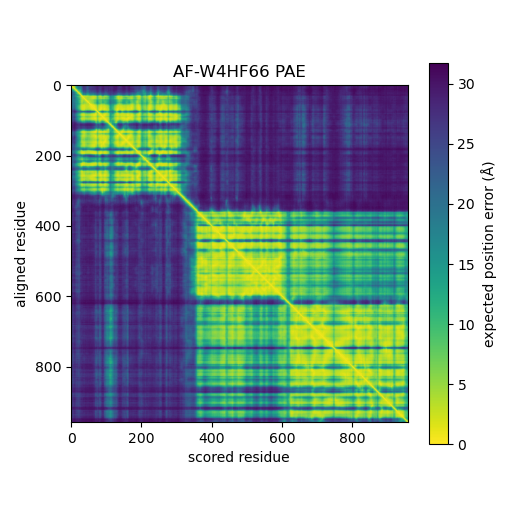64 N N . PHE A 1 793 ? 18.507 1.770 -3.544 1.00 82.62 793 PHE A N 1
ATOM 5965 C CA . PHE A 1 793 ? 19.522 0.722 -3.407 1.00 82.62 793 PHE A CA 1
ATOM 5966 C C . PHE A 1 793 ? 20.943 1.218 -3.718 1.00 82.62 793 PHE A C 1
ATOM 5968 O O . PHE A 1 793 ? 21.902 0.722 -3.126 1.00 82.62 793 PHE A O 1
ATOM 5975 N N . GLY A 1 794 ? 21.101 2.189 -4.613 1.00 71.12 794 GLY A N 1
ATOM 5976 C CA . GLY A 1 794 ? 22.389 2.750 -5.011 1.00 71.12 794 GLY A CA 1
ATOM 5977 C C . GLY A 1 794 ? 23.047 3.583 -3.931 1.00 71.12 794 GLY A C 1
ATOM 5978 O O . GLY A 1 794 ? 24.255 3.467 -3.733 1.00 71.12 794 GLY A O 1
ATOM 5979 N N . ALA A 1 795 ? 22.250 4.356 -3.200 1.00 63.03 795 ALA A N 1
ATOM 5980 C CA . ALA A 1 795 ? 22.708 5.146 -2.072 1.00 63.03 795 ALA A CA 1
ATOM 5981 C C . ALA A 1 795 ? 23.127 4.277 -0.883 1.00 63.03 795 ALA A C 1
ATOM 5983 O O . ALA A 1 795 ? 24.182 4.490 -0.292 1.00 63.03 795 ALA A O 1
ATOM 5984 N N . GLU A 1 796 ? 22.313 3.273 -0.553 1.00 65.88 796 GLU A N 1
ATOM 5985 C CA . GLU A 1 796 ? 22.416 2.615 0.750 1.00 65.88 796 GLU A CA 1
ATOM 5986 C C . GLU A 1 796 ? 22.924 1.168 0.661 1.00 65.88 796 GLU A C 1
ATOM 5988 O O . GLU A 1 796 ? 23.572 0.693 1.582 1.00 65.88 796 GLU A O 1
ATOM 5993 N N . ALA A 1 797 ? 22.666 0.428 -0.424 1.00 79.00 797 ALA A N 1
ATOM 5994 C CA . ALA A 1 797 ? 22.918 -1.020 -0.480 1.00 79.00 797 ALA A CA 1
ATOM 5995 C C . ALA A 1 797 ? 24.143 -1.435 -1.313 1.00 79.00 797 ALA A C 1
ATOM 5997 O O . ALA A 1 797 ? 24.694 -2.523 -1.078 1.00 79.00 797 ALA A O 1
ATOM 5998 N N . ILE A 1 798 ? 24.551 -0.613 -2.289 1.00 78.88 798 ILE A N 1
ATOM 5999 C CA . ILE A 1 798 ? 25.699 -0.877 -3.176 1.00 78.88 798 ILE A CA 1
ATOM 6000 C C . ILE A 1 798 ? 27.022 -0.545 -2.496 1.00 78.88 798 ILE A C 1
ATOM 6002 O O . ILE A 1 798 ? 27.974 -1.323 -2.617 1.00 78.88 798 ILE A O 1
ATOM 6006 N N . TYR A 1 799 ? 27.072 0.569 -1.771 1.00 73.94 799 TYR A N 1
ATOM 6007 C CA . TYR A 1 799 ? 28.233 0.995 -1.000 1.00 73.94 799 TYR A CA 1
ATOM 6008 C C . TYR A 1 799 ? 28.041 0.687 0.485 1.00 73.94 799 TYR A C 1
ATOM 6010 O O . TYR A 1 799 ? 26.929 0.617 0.998 1.00 73.94 799 TYR A O 1
ATOM 6018 N N . SER A 1 800 ? 29.150 0.437 1.174 1.00 66.69 800 SER A N 1
ATOM 6019 C CA . SER A 1 800 ? 29.146 0.188 2.612 1.00 66.69 800 SER A CA 1
ATOM 6020 C C . SER A 1 800 ? 29.141 1.513 3.368 1.00 66.69 800 SER A C 1
ATOM 6022 O O . SER A 1 800 ? 29.934 2.400 3.064 1.00 66.69 800 SER A O 1
ATOM 6024 N N . THR A 1 801 ? 28.335 1.595 4.425 1.00 63.16 801 THR A N 1
ATOM 6025 C CA . THR A 1 801 ? 28.369 2.708 5.392 1.00 63.16 801 THR A CA 1
ATOM 6026 C C . THR A 1 801 ? 29.692 2.771 6.175 1.00 63.16 801 THR A C 1
ATOM 6028 O O . THR A 1 801 ? 30.110 3.837 6.625 1.00 63.16 801 THR A O 1
ATOM 6031 N N . ASP A 1 802 ? 30.415 1.648 6.295 1.00 64.50 802 ASP A N 1
ATOM 6032 C CA . ASP A 1 802 ? 31.792 1.622 6.810 1.00 64.50 802 ASP A CA 1
ATOM 6033 C C . ASP A 1 802 ? 32.775 2.187 5.770 1.00 64.50 802 ASP A C 1
ATOM 6035 O O . ASP A 1 802 ? 33.083 1.524 4.774 1.00 64.50 802 ASP A O 1
ATOM 6039 N N . LYS A 1 803 ? 33.325 3.377 6.052 1.00 62.44 803 LYS A N 1
ATOM 6040 C CA . LYS A 1 803 ? 34.296 4.104 5.209 1.00 62.44 803 LYS A CA 1
ATOM 6041 C C . LYS A 1 803 ? 35.553 3.296 4.853 1.00 62.44 803 LYS A C 1
ATOM 6043 O O . LYS A 1 803 ? 36.243 3.635 3.894 1.00 62.44 803 LYS A O 1
ATOM 6048 N N . ARG A 1 804 ? 35.865 2.217 5.585 1.00 61.22 804 ARG A N 1
ATOM 6049 C CA . ARG A 1 804 ? 36.995 1.316 5.278 1.00 61.22 804 ARG A CA 1
ATOM 6050 C C . ARG A 1 804 ? 36.716 0.396 4.085 1.00 61.22 804 ARG A C 1
ATOM 6052 O O . ARG A 1 804 ? 37.649 -0.173 3.520 1.00 61.22 804 ARG A O 1
ATOM 6059 N N . ARG A 1 805 ? 35.448 0.218 3.699 1.00 63.22 805 ARG A N 1
ATOM 6060 C CA . ARG A 1 805 ? 35.017 -0.664 2.605 1.00 63.22 805 ARG A CA 1
ATOM 6061 C C . ARG A 1 805 ? 34.567 0.162 1.406 1.00 63.22 805 ARG A C 1
ATOM 6063 O O . ARG A 1 805 ? 33.405 0.515 1.269 1.00 63.22 805 ARG A O 1
ATOM 6070 N N . THR A 1 806 ? 35.508 0.431 0.509 1.00 64.75 806 THR A N 1
ATOM 6071 C CA . THR A 1 806 ? 35.305 1.331 -0.638 1.00 64.75 806 THR A CA 1
ATOM 6072 C C . THR A 1 806 ? 34.833 0.638 -1.917 1.00 64.75 806 THR A C 1
ATOM 6074 O O . THR A 1 806 ? 34.458 1.316 -2.872 1.00 64.75 806 THR A O 1
ATOM 6077 N N . LYS A 1 807 ? 34.863 -0.702 -1.974 1.00 77.00 807 LYS A N 1
ATOM 6078 C CA . LYS A 1 807 ? 34.456 -1.459 -3.166 1.00 77.00 807 LYS A CA 1
ATOM 6079 C C . LYS A 1 807 ? 32.934 -1.667 -3.190 1.00 77.00 807 LYS A C 1
ATOM 6081 O O . LYS A 1 807 ? 32.419 -2.219 -2.215 1.00 77.00 807 LYS A O 1
ATOM 6086 N N . PRO A 1 808 ? 32.239 -1.296 -4.283 1.00 83.62 808 PRO A N 1
ATOM 6087 C CA . PRO A 1 808 ? 30.810 -1.544 -4.418 1.00 83.62 808 PRO A CA 1
ATOM 6088 C C . PRO A 1 808 ? 30.515 -3.042 -4.539 1.00 83.62 808 PRO A C 1
ATOM 6090 O O . PRO A 1 808 ? 31.341 -3.815 -5.042 1.00 83.62 808 PRO A O 1
ATOM 6093 N N . ARG A 1 809 ? 29.316 -3.453 -4.119 1.00 86.38 809 ARG A N 1
ATOM 6094 C CA . ARG A 1 809 ? 28.774 -4.766 -4.491 1.00 86.38 809 ARG A CA 1
ATOM 6095 C C . ARG A 1 809 ? 28.560 -4.817 -6.011 1.00 86.38 809 ARG A C 1
ATOM 6097 O O . ARG A 1 809 ? 28.040 -3.853 -6.569 1.00 86.38 809 ARG A O 1
ATOM 6104 N N . PRO A 1 810 ? 28.906 -5.928 -6.685 1.00 88.88 810 PRO A N 1
ATOM 6105 C CA . PRO A 1 810 ? 28.510 -6.147 -8.068 1.00 88.88 810 PRO A CA 1
ATOM 6106 C C . PRO A 1 810 ? 26.990 -6.047 -8.229 1.00 88.88 810 PRO A C 1
ATOM 6108 O O . PRO A 1 810 ? 26.234 -6.552 -7.392 1.00 88.88 810 PRO A O 1
ATOM 6111 N N . VAL A 1 811 ? 26.565 -5.411 -9.318 1.00 90.38 811 VAL A N 1
ATOM 6112 C CA . VAL A 1 811 ? 25.164 -5.321 -9.733 1.00 90.38 811 VAL A CA 1
ATOM 6113 C C . VAL A 1 811 ? 24.960 -6.183 -10.968 1.00 90.38 811 VAL A C 1
ATOM 6115 O O . VAL A 1 811 ? 25.727 -6.094 -11.922 1.00 90.38 811 VAL A O 1
ATOM 6118 N N . HIS A 1 812 ? 23.925 -7.008 -10.958 1.00 91.81 812 HIS A N 1
ATOM 6119 C CA . HIS A 1 812 ? 23.520 -7.836 -12.086 1.00 91.81 812 HIS A CA 1
ATOM 6120 C C . HIS A 1 812 ? 22.146 -7.385 -12.571 1.00 91.81 812 HIS A C 1
ATOM 6122 O O . HIS A 1 812 ? 21.267 -7.105 -11.757 1.00 91.81 812 HIS A O 1
ATOM 6128 N N . VAL A 1 813 ? 21.954 -7.323 -13.885 1.00 91.81 813 VAL A N 1
ATOM 6129 C CA . VAL A 1 813 ? 20.670 -6.953 -14.488 1.00 91.81 813 VAL A CA 1
ATOM 6130 C C . VAL A 1 813 ? 20.113 -8.154 -15.228 1.00 91.81 813 VAL A C 1
ATOM 6132 O O . VAL A 1 813 ? 20.819 -8.813 -15.993 1.00 91.81 813 VAL A O 1
ATOM 6135 N N . ILE A 1 814 ? 18.846 -8.452 -14.981 1.00 92.81 814 ILE A N 1
ATOM 6136 C CA . ILE A 1 814 ? 18.115 -9.518 -15.651 1.00 92.81 814 ILE A CA 1
ATOM 6137 C C . ILE A 1 814 ? 16.798 -8.925 -16.124 1.00 92.81 814 ILE A C 1
ATOM 6139 O O . ILE A 1 814 ? 16.121 -8.265 -15.343 1.00 92.81 814 ILE A O 1
ATOM 6143 N N . SER A 1 815 ? 16.419 -9.150 -17.376 1.00 92.50 815 SER A N 1
ATOM 6144 C CA . SER A 1 815 ? 15.118 -8.707 -17.877 1.00 92.50 815 SER A CA 1
ATOM 6145 C C . SER A 1 815 ? 14.384 -9.822 -18.602 1.00 92.50 815 SER A C 1
ATOM 6147 O O . SER A 1 815 ? 14.999 -10.657 -19.272 1.00 92.50 815 SER A O 1
ATOM 6149 N N . PHE A 1 816 ? 13.060 -9.796 -18.501 1.00 91.88 816 PHE A N 1
ATOM 6150 C CA . PHE A 1 816 ? 12.156 -10.729 -19.160 1.00 91.88 816 PHE A CA 1
ATOM 6151 C C . PHE A 1 816 ? 11.328 -9.970 -20.195 1.00 91.88 816 PHE A C 1
ATOM 6153 O O . PHE A 1 816 ? 10.713 -8.964 -19.847 1.00 91.88 816 PHE A O 1
ATOM 6160 N N . GLY A 1 817 ? 11.318 -10.427 -21.448 1.00 91.00 817 GLY A N 1
ATOM 6161 C CA . GLY A 1 817 ? 10.429 -9.891 -22.480 1.00 91.00 817 GLY A CA 1
ATOM 6162 C C . GLY A 1 817 ? 10.503 -8.367 -22.637 1.00 91.00 817 GLY A C 1
ATOM 6163 O O . GLY A 1 817 ? 11.584 -7.799 -22.828 1.00 91.00 817 GLY A O 1
ATOM 6164 N N . MET A 1 818 ? 9.351 -7.702 -22.515 1.00 91.06 818 MET A N 1
ATOM 6165 C CA . MET A 1 818 ? 9.201 -6.239 -22.540 1.00 91.06 818 MET A CA 1
ATOM 6166 C C . MET A 1 818 ? 9.884 -5.511 -21.371 1.00 91.06 818 MET A C 1
ATOM 6168 O O . MET A 1 818 ? 10.198 -4.328 -21.500 1.00 91.06 818 MET A O 1
ATOM 6172 N N . GLY A 1 819 ? 10.203 -6.192 -20.266 1.00 92.38 819 GLY A N 1
ATOM 6173 C CA . GLY A 1 819 ? 10.989 -5.616 -19.167 1.00 92.38 819 GLY A CA 1
ATOM 6174 C C . GLY A 1 819 ? 12.383 -5.139 -19.603 1.00 92.38 819 GLY A C 1
ATOM 6175 O O . GLY A 1 819 ? 13.015 -4.340 -18.911 1.00 92.38 819 GLY A O 1
ATOM 6176 N N . ALA A 1 820 ? 12.859 -5.580 -20.775 1.00 90.19 820 ALA A N 1
ATOM 6177 C CA . ALA A 1 820 ? 14.087 -5.088 -21.392 1.00 90.19 820 ALA A CA 1
ATOM 6178 C C . ALA A 1 820 ? 14.055 -3.574 -21.679 1.00 90.19 820 ALA A C 1
ATOM 6180 O O . ALA A 1 820 ? 15.102 -2.939 -21.575 1.00 90.19 820 ALA A O 1
ATOM 6181 N N . PHE A 1 821 ? 12.891 -2.981 -21.981 1.00 90.00 821 PHE A N 1
ATOM 6182 C CA . PHE A 1 821 ? 12.777 -1.536 -22.221 1.00 90.00 821 PHE A CA 1
ATOM 6183 C C . PHE A 1 821 ? 13.073 -0.725 -20.956 1.00 90.00 821 PHE A C 1
ATOM 6185 O O . PHE A 1 821 ? 13.926 0.160 -20.982 1.00 90.00 821 PHE A O 1
ATOM 6192 N N . ALA A 1 822 ? 12.445 -1.084 -19.832 1.00 91.75 822 ALA A N 1
ATOM 6193 C CA . ALA A 1 822 ? 12.710 -0.464 -18.535 1.00 91.75 822 ALA A CA 1
ATOM 6194 C C . ALA A 1 822 ? 14.172 -0.671 -18.099 1.00 91.75 822 ALA A C 1
ATOM 6196 O O . ALA A 1 822 ? 14.837 0.269 -17.671 1.00 91.75 822 ALA A O 1
ATOM 6197 N N . ALA A 1 823 ? 14.713 -1.882 -18.281 1.00 90.88 823 ALA A N 1
ATOM 6198 C CA . ALA A 1 823 ? 16.110 -2.172 -17.964 1.00 90.88 823 ALA A CA 1
ATOM 6199 C C . ALA A 1 823 ? 17.088 -1.319 -18.797 1.00 90.88 823 ALA A C 1
ATOM 6201 O O . ALA A 1 823 ? 18.058 -0.790 -18.257 1.00 90.88 823 ALA A O 1
ATOM 6202 N N . GLN A 1 824 ? 16.829 -1.153 -20.097 1.00 85.56 824 GLN A N 1
ATOM 6203 C CA . GLN A 1 824 ? 17.637 -0.308 -20.980 1.00 85.56 824 GLN A CA 1
ATOM 6204 C C . GLN A 1 824 ? 17.516 1.176 -20.628 1.00 85.56 824 GLN A C 1
ATOM 6206 O O . GLN A 1 824 ? 18.522 1.875 -20.662 1.00 85.56 824 GLN A O 1
ATOM 6211 N N . ALA A 1 825 ? 16.329 1.660 -20.256 1.00 87.25 825 ALA A N 1
ATOM 6212 C CA . ALA A 1 825 ? 16.149 3.045 -19.819 1.00 87.25 825 ALA A CA 1
ATOM 6213 C C . ALA A 1 825 ? 16.974 3.357 -18.555 1.00 87.25 825 ALA A C 1
ATOM 6215 O O . ALA A 1 825 ? 17.544 4.436 -18.430 1.00 87.25 825 ALA A O 1
ATOM 6216 N N . CYS A 1 826 ? 17.095 2.386 -17.648 1.00 88.12 826 CYS A N 1
ATOM 6217 C CA . CYS A 1 826 ? 17.820 2.529 -16.387 1.00 88.12 826 CYS A CA 1
ATOM 6218 C C . CYS A 1 826 ? 19.348 2.368 -16.465 1.00 88.12 826 CYS A C 1
ATOM 6220 O O . CYS A 1 826 ? 20.053 2.842 -15.576 1.00 88.12 826 CYS A O 1
ATOM 6222 N N . PHE A 1 827 ? 19.860 1.630 -17.451 1.00 85.44 827 PHE A N 1
ATOM 6223 C CA . PHE A 1 827 ? 21.272 1.213 -17.502 1.00 85.44 827 PHE A CA 1
ATOM 6224 C C . PHE A 1 827 ? 21.950 1.457 -18.855 1.00 85.44 827 PHE A C 1
ATOM 6226 O O . PHE A 1 827 ? 23.127 1.128 -19.019 1.00 85.44 827 PHE A O 1
ATOM 6233 N N . GLY A 1 828 ? 21.208 1.966 -19.835 1.00 77.62 828 GLY A N 1
ATOM 6234 C CA . GLY A 1 828 ? 21.713 2.256 -21.166 1.00 77.62 828 GLY A CA 1
ATOM 6235 C C . GLY A 1 828 ? 22.416 3.608 -21.269 1.00 77.62 828 GLY A C 1
ATOM 6236 O O . GLY A 1 828 ? 22.570 4.351 -20.299 1.00 77.62 828 GLY A O 1
ATOM 6237 N N . GLU A 1 829 ? 22.844 3.936 -22.484 1.00 72.75 829 GLU A N 1
ATOM 6238 C CA . GLU A 1 829 ? 23.454 5.230 -22.790 1.00 72.75 829 GLU A CA 1
ATOM 6239 C C . GLU A 1 829 ? 22.493 6.394 -22.481 1.00 72.75 829 GLU A C 1
ATOM 6241 O O . GLU A 1 829 ? 21.337 6.387 -22.906 1.00 72.75 829 GLU A O 1
ATOM 6246 N N . GLY A 1 830 ? 22.981 7.395 -21.742 1.00 72.25 830 GLY A N 1
ATOM 6247 C CA . GLY A 1 830 ? 22.186 8.551 -21.317 1.00 72.25 830 GLY A CA 1
ATOM 6248 C C . GLY A 1 830 ? 21.300 8.309 -20.090 1.00 72.25 830 GLY A C 1
ATOM 6249 O O . GLY A 1 830 ? 20.565 9.216 -19.708 1.00 72.25 830 GLY A O 1
ATOM 6250 N N . ALA A 1 831 ? 21.369 7.128 -19.463 1.00 78.31 831 ALA A N 1
ATOM 6251 C CA . ALA A 1 831 ? 20.699 6.883 -18.190 1.00 78.31 831 ALA A CA 1
ATOM 6252 C C . ALA A 1 831 ? 21.236 7.820 -17.097 1.00 78.31 831 ALA A C 1
ATOM 6254 O O . ALA A 1 831 ? 22.447 8.052 -17.003 1.00 78.31 831 ALA A O 1
ATOM 6255 N N . ALA A 1 832 ? 20.327 8.332 -16.267 1.00 75.69 832 ALA A N 1
ATOM 6256 C CA . ALA A 1 832 ? 20.675 9.181 -15.138 1.00 75.69 832 ALA A CA 1
ATOM 6257 C C . ALA A 1 832 ? 21.490 8.402 -14.097 1.00 75.69 832 ALA A C 1
ATOM 6259 O O . ALA A 1 832 ? 21.220 7.229 -13.824 1.00 75.69 832 ALA A O 1
ATOM 6260 N N . ASP A 1 833 ? 22.462 9.071 -13.483 1.00 80.19 833 ASP A N 1
ATOM 6261 C CA . ASP A 1 833 ? 23.211 8.508 -12.365 1.00 80.19 833 ASP A CA 1
ATOM 6262 C C . ASP A 1 833 ? 22.293 8.370 -11.151 1.00 80.19 833 ASP A C 1
ATOM 6264 O O . ASP A 1 833 ? 21.444 9.220 -10.898 1.00 80.19 833 ASP A O 1
ATOM 6268 N N . TRP A 1 834 ? 22.427 7.273 -10.412 1.00 80.31 834 TRP A N 1
ATOM 6269 C CA . TRP A 1 834 ? 21.510 6.947 -9.313 1.00 80.31 834 TRP A CA 1
ATOM 6270 C C . TRP A 1 834 ? 22.216 6.419 -8.064 1.00 80.31 834 TRP A C 1
ATOM 6272 O O . TRP A 1 834 ? 21.604 6.335 -7.003 1.00 80.31 834 TRP A O 1
ATOM 6282 N N . ALA A 1 835 ? 23.493 6.042 -8.138 1.00 73.06 835 ALA A N 1
ATOM 6283 C CA . ALA A 1 835 ? 24.222 5.622 -6.948 1.00 73.06 835 ALA A CA 1
ATOM 6284 C C . ALA A 1 835 ? 24.885 6.813 -6.261 1.00 73.06 835 ALA A C 1
ATOM 6286 O O . ALA A 1 835 ? 25.446 7.663 -6.933 1.00 73.06 835 ALA A O 1
ATOM 6287 N N . LEU A 1 836 ? 24.888 6.844 -4.927 1.00 68.38 836 LEU A N 1
ATOM 6288 C CA . LEU A 1 836 ? 25.574 7.896 -4.173 1.00 68.38 836 LEU A CA 1
ATOM 6289 C C . LEU A 1 836 ? 26.912 7.396 -3.639 1.00 68.38 836 LEU A C 1
ATOM 6291 O O . LEU A 1 836 ? 26.999 6.329 -3.022 1.00 68.38 836 LEU A O 1
ATOM 6295 N N . ARG A 1 837 ? 27.963 8.197 -3.833 1.00 65.75 837 ARG A N 1
ATOM 6296 C CA . ARG A 1 837 ? 29.281 7.967 -3.238 1.00 65.75 837 ARG A CA 1
ATOM 6297 C C . ARG A 1 837 ? 29.792 9.253 -2.599 1.00 65.75 837 ARG A C 1
ATOM 6299 O O . ARG A 1 837 ? 30.453 10.058 -3.240 1.00 65.75 837 ARG A O 1
ATOM 6306 N N . GLY A 1 838 ? 29.558 9.396 -1.298 1.00 66.94 838 GLY A N 1
ATOM 6307 C CA . GLY A 1 838 ? 29.759 10.685 -0.636 1.00 66.94 838 GLY A CA 1
ATOM 6308 C C . GLY A 1 838 ? 28.592 11.603 -0.984 1.00 66.94 838 GLY A C 1
ATOM 6309 O O . GLY A 1 838 ? 27.454 11.215 -0.743 1.00 66.94 838 GLY A O 1
ATOM 6310 N N . GLU A 1 839 ? 28.883 12.772 -1.550 1.00 61.12 839 GLU A N 1
ATOM 6311 C CA . GLU A 1 839 ? 27.873 13.749 -1.992 1.00 61.12 839 GLU A CA 1
ATOM 6312 C C . GLU A 1 839 ? 27.568 13.652 -3.495 1.00 61.12 839 GLU A C 1
ATOM 6314 O O . GLU A 1 839 ? 26.574 14.202 -3.955 1.00 61.12 839 GLU A O 1
ATOM 6319 N N . ASP A 1 840 ? 28.379 12.906 -4.251 1.00 63.66 840 ASP A N 1
ATOM 6320 C CA . ASP A 1 840 ? 28.248 12.810 -5.701 1.00 63.66 840 ASP A CA 1
ATOM 6321 C C . ASP A 1 840 ? 27.357 11.632 -6.112 1.00 63.66 840 ASP A C 1
ATOM 6323 O O . ASP A 1 840 ? 27.525 10.497 -5.633 1.00 63.66 840 ASP A O 1
ATOM 6327 N N . LEU A 1 841 ? 26.455 11.892 -7.062 1.00 70.88 841 LEU A N 1
ATOM 6328 C CA . LEU A 1 841 ? 25.837 10.845 -7.866 1.00 70.88 841 LEU A CA 1
ATOM 6329 C C . LEU A 1 841 ? 26.891 10.265 -8.808 1.00 70.88 841 LEU A C 1
ATOM 6331 O O . LEU A 1 841 ? 27.640 10.985 -9.466 1.00 70.88 841 LEU A O 1
ATOM 6335 N N . VAL A 1 842 ? 26.973 8.941 -8.833 1.00 73.25 842 VAL A N 1
ATOM 6336 C CA . VAL A 1 842 ? 27.926 8.196 -9.639 1.00 73.25 842 VAL A CA 1
ATOM 6337 C C . VAL A 1 842 ? 27.215 7.123 -10.453 1.00 73.25 842 VAL A C 1
ATOM 6339 O O . VAL A 1 842 ? 26.227 6.527 -10.006 1.00 73.25 842 VAL A O 1
ATOM 6342 N N . PRO A 1 843 ? 27.758 6.799 -11.628 1.00 75.38 843 PRO A N 1
ATOM 6343 C CA . PRO A 1 843 ? 27.219 5.727 -12.431 1.00 75.38 843 PRO A CA 1
ATOM 6344 C C . PRO A 1 843 ? 27.526 4.344 -11.869 1.00 75.38 843 PRO A C 1
ATOM 6346 O O . PRO A 1 843 ? 28.598 4.086 -11.309 1.00 75.38 843 PRO A O 1
ATOM 6349 N N . VAL A 1 844 ? 26.629 3.400 -12.152 1.00 78.88 844 VAL A N 1
ATOM 6350 C CA . VAL A 1 844 ? 26.828 1.975 -11.869 1.00 78.88 844 VAL A CA 1
ATOM 6351 C C . VAL A 1 844 ? 26.794 1.183 -13.164 1.00 78.88 844 VAL A C 1
ATOM 6353 O O . VAL A 1 844 ? 25.757 1.046 -13.804 1.00 78.88 844 VAL A O 1
ATOM 6356 N N . THR A 1 845 ? 27.928 0.586 -13.525 1.00 82.50 845 THR A N 1
ATOM 6357 C CA . THR A 1 845 ? 27.975 -0.391 -14.618 1.00 82.50 845 THR A CA 1
ATOM 6358 C C . THR A 1 845 ? 27.617 -1.784 -14.091 1.00 82.50 845 THR A C 1
ATOM 6360 O O . THR A 1 845 ? 28.276 -2.259 -13.157 1.00 82.50 845 THR A O 1
ATOM 6363 N N . PRO A 1 846 ? 26.632 -2.483 -14.686 1.00 86.06 846 PRO A N 1
ATOM 6364 C CA . PRO A 1 846 ? 26.358 -3.876 -14.356 1.00 86.06 846 PRO A CA 1
ATOM 6365 C C . PRO A 1 846 ? 27.580 -4.776 -14.587 1.00 86.06 846 PRO A C 1
ATOM 6367 O O . PRO A 1 846 ? 28.326 -4.615 -15.549 1.00 86.06 846 PRO A O 1
ATOM 6370 N N . ALA A 1 847 ? 27.770 -5.780 -13.736 1.00 86.94 847 ALA A N 1
ATOM 6371 C CA . ALA A 1 847 ? 28.763 -6.829 -13.943 1.00 86.94 847 ALA A CA 1
ATOM 6372 C C . ALA A 1 847 ? 28.317 -7.802 -15.047 1.00 86.94 847 ALA A C 1
ATOM 6374 O O . ALA A 1 847 ? 29.106 -8.181 -15.918 1.00 86.94 847 ALA A O 1
ATOM 6375 N N . THR A 1 848 ? 27.040 -8.194 -15.022 1.00 87.38 848 THR A N 1
ATOM 6376 C CA . THR A 1 848 ? 26.418 -9.028 -16.056 1.00 87.38 848 THR A CA 1
ATOM 6377 C C . THR A 1 848 ? 25.023 -8.523 -16.399 1.00 87.38 848 THR A C 1
ATOM 6379 O O . THR A 1 848 ? 24.335 -7.940 -15.556 1.00 87.38 848 THR A O 1
ATOM 6382 N N . VAL A 1 849 ? 24.619 -8.765 -17.645 1.00 87.81 849 VAL A N 1
ATOM 6383 C CA . VAL A 1 849 ? 23.286 -8.462 -18.170 1.00 87.81 849 VAL A CA 1
ATOM 6384 C C . VAL A 1 849 ? 22.743 -9.734 -18.814 1.00 87.81 849 VAL A C 1
ATOM 6386 O O . VAL A 1 849 ? 23.366 -10.271 -19.729 1.00 87.81 849 VAL A O 1
ATOM 6389 N N . THR A 1 850 ? 21.610 -10.241 -18.329 1.00 88.69 850 THR A N 1
ATOM 6390 C CA . THR A 1 850 ? 20.945 -11.434 -18.878 1.00 88.69 850 THR A CA 1
ATOM 6391 C C . THR A 1 850 ? 19.569 -11.064 -19.407 1.00 88.69 850 THR A C 1
ATOM 6393 O O . THR A 1 850 ? 18.710 -10.614 -18.656 1.00 88.69 850 THR A O 1
ATOM 6396 N N . LEU A 1 851 ? 19.351 -11.262 -20.701 1.00 87.19 851 LEU A N 1
ATOM 6397 C CA . LEU A 1 851 ? 18.125 -10.878 -21.387 1.00 87.19 851 LEU A CA 1
ATOM 6398 C C . LEU A 1 851 ? 17.390 -12.139 -21.857 1.00 87.19 851 LEU A C 1
ATOM 6400 O O . LEU A 1 851 ? 17.878 -12.847 -22.743 1.00 87.19 851 LEU A O 1
ATOM 6404 N N . LEU A 1 852 ? 16.231 -12.430 -21.264 1.00 87.56 852 LEU A N 1
ATOM 6405 C CA . LEU A 1 852 ? 15.393 -13.575 -21.632 1.00 87.56 852 LEU A CA 1
ATOM 6406 C C . LEU A 1 852 ? 14.261 -13.100 -22.545 1.00 87.56 852 LEU A C 1
ATOM 6408 O O . LEU A 1 852 ? 13.410 -12.315 -22.129 1.00 87.56 852 LEU A O 1
ATOM 6412 N N . ALA A 1 853 ? 14.277 -13.573 -23.789 1.00 85.56 853 ALA A N 1
ATOM 6413 C CA . ALA A 1 853 ? 13.367 -13.186 -24.863 1.00 85.56 853 ALA A CA 1
ATOM 6414 C C . ALA A 1 853 ? 13.210 -11.659 -25.045 1.00 85.56 853 ALA A C 1
ATOM 6416 O O . ALA A 1 853 ? 12.082 -11.175 -25.117 1.00 85.56 853 ALA A O 1
ATOM 6417 N N . PRO A 1 854 ? 14.299 -10.867 -25.103 1.00 84.12 854 PRO A N 1
ATOM 6418 C CA . PRO A 1 854 ? 14.169 -9.416 -25.083 1.00 84.12 854 PRO A CA 1
ATOM 6419 C C . PRO A 1 854 ? 13.552 -8.857 -26.367 1.00 84.12 854 PRO A C 1
ATOM 6421 O O . PRO A 1 854 ? 13.828 -9.325 -27.479 1.00 84.12 854 PRO A O 1
ATOM 6424 N N . LEU A 1 855 ? 12.795 -7.778 -26.185 1.00 82.31 855 LEU A N 1
ATOM 6425 C CA . LEU A 1 855 ? 12.467 -6.814 -27.230 1.00 82.31 855 LEU A CA 1
ATOM 6426 C C . LEU A 1 855 ? 13.370 -5.585 -27.101 1.00 82.31 855 LEU A C 1
ATOM 6428 O O . LEU A 1 855 ? 13.872 -5.278 -26.019 1.00 82.31 855 LEU A O 1
ATOM 6432 N N . GLY A 1 856 ? 13.569 -4.864 -28.198 1.00 75.94 856 GLY A N 1
ATOM 6433 C CA . GLY A 1 856 ? 14.220 -3.561 -28.157 1.00 75.94 856 GLY A CA 1
ATOM 6434 C C . GLY A 1 856 ? 13.890 -2.695 -29.363 1.00 75.94 856 GLY A C 1
ATOM 6435 O O . GLY A 1 856 ? 13.134 -3.093 -30.247 1.00 75.94 856 GLY A O 1
ATOM 6436 N N . LEU A 1 857 ? 14.420 -1.474 -29.368 1.00 73.19 857 LEU A N 1
ATOM 6437 C CA . LEU A 1 857 ? 14.167 -0.499 -30.425 1.00 73.19 857 LEU A CA 1
ATOM 6438 C C . LEU A 1 857 ? 15.136 -0.697 -31.595 1.00 73.19 857 LEU A C 1
ATOM 6440 O O . LEU A 1 857 ? 16.347 -0.717 -31.414 1.00 73.19 857 LEU A O 1
ATOM 6444 N N . LYS A 1 858 ? 14.609 -0.766 -32.812 1.00 68.88 858 LYS A N 1
ATOM 6445 C CA . LYS A 1 858 ? 15.356 -0.921 -34.059 1.00 68.88 858 LYS A CA 1
ATOM 6446 C C . LYS A 1 858 ? 16.419 0.170 -34.205 1.00 68.88 858 LYS A C 1
ATOM 6448 O O . LYS A 1 858 ? 16.121 1.359 -34.117 1.00 68.88 858 LYS A O 1
ATOM 6453 N N . GLY A 1 859 ? 17.660 -0.242 -34.460 1.00 60.22 859 GLY A N 1
ATOM 6454 C CA . GLY A 1 859 ? 18.820 0.657 -34.538 1.00 60.22 859 GLY A CA 1
ATOM 6455 C C . GLY A 1 859 ? 19.502 0.924 -33.191 1.00 60.22 859 GLY A C 1
ATOM 6456 O O . GLY A 1 859 ? 20.625 1.420 -33.179 1.00 60.22 859 GLY A O 1
ATOM 6457 N N . ARG A 1 860 ? 18.885 0.530 -32.069 1.00 61.94 860 ARG A N 1
ATOM 6458 C CA . ARG A 1 860 ? 19.565 0.333 -30.786 1.00 61.94 860 ARG A CA 1
ATOM 6459 C C . ARG A 1 860 ? 19.799 -1.157 -30.625 1.00 61.94 860 ARG A C 1
ATOM 6461 O O . ARG A 1 860 ? 18.872 -1.950 -30.725 1.00 61.94 860 ARG A O 1
ATOM 6468 N N . SER A 1 861 ? 21.041 -1.564 -30.398 1.00 55.91 861 SER A N 1
ATOM 6469 C CA . SER A 1 861 ? 21.282 -2.992 -30.263 1.00 55.91 861 SER A CA 1
ATOM 6470 C C . SER A 1 861 ? 20.649 -3.524 -28.979 1.00 55.91 861 SER A C 1
ATOM 6472 O O . SER A 1 861 ? 21.065 -3.170 -27.878 1.00 55.91 861 SER A O 1
ATOM 6474 N N . VAL A 1 862 ? 19.687 -4.434 -29.140 1.00 57.75 862 VAL A N 1
ATOM 6475 C CA . VAL A 1 862 ? 19.087 -5.214 -28.044 1.00 57.75 862 VAL A CA 1
ATOM 6476 C C . VAL A 1 862 ? 20.136 -6.110 -27.366 1.00 57.75 862 VAL A C 1
ATOM 6478 O O . VAL A 1 862 ? 19.948 -6.542 -26.233 1.00 57.75 862 VAL A O 1
ATOM 6481 N N . THR A 1 863 ? 21.251 -6.392 -28.053 1.00 52.44 863 THR A N 1
ATOM 6482 C CA . THR A 1 863 ? 22.211 -7.451 -27.710 1.00 52.44 863 THR A CA 1
ATOM 6483 C C . THR A 1 863 ? 23.676 -6.993 -27.631 1.00 52.44 863 THR A C 1
ATOM 6485 O O . THR A 1 863 ? 24.518 -7.775 -27.186 1.00 52.44 863 THR A O 1
ATOM 6488 N N . ALA A 1 864 ? 24.017 -5.762 -28.038 1.00 53.50 864 ALA A N 1
ATOM 6489 C CA . ALA A 1 864 ? 25.407 -5.307 -28.123 1.00 53.50 864 ALA A CA 1
ATOM 6490 C C . ALA A 1 864 ? 25.864 -4.478 -26.909 1.00 53.50 864 ALA A C 1
ATOM 6492 O O . ALA A 1 864 ? 25.084 -3.713 -26.337 1.00 53.50 864 ALA A O 1
ATOM 6493 N N . PRO A 1 865 ? 27.173 -4.525 -26.587 1.00 49.03 865 PRO A N 1
ATOM 6494 C CA . PRO A 1 865 ? 27.792 -3.685 -25.562 1.00 49.03 865 PRO A CA 1
ATOM 6495 C C . PRO A 1 865 ? 27.656 -2.177 -25.801 1.00 49.03 865 PRO A C 1
ATOM 6497 O O . PRO A 1 865 ? 27.868 -1.415 -24.870 1.00 49.03 865 PRO A O 1
ATOM 6500 N N . GLU A 1 866 ? 27.345 -1.731 -27.026 1.00 47.94 866 GLU A N 1
ATOM 6501 C CA . GLU A 1 866 ? 27.252 -0.304 -27.353 1.00 47.94 866 GLU A CA 1
ATOM 6502 C C . GLU A 1 866 ? 26.040 0.389 -26.722 1.00 47.94 866 GLU A C 1
ATOM 6504 O O . GLU A 1 866 ? 26.161 1.540 -26.326 1.00 47.94 866 GLU A O 1
ATOM 6509 N N . GLY A 1 867 ? 24.915 -0.321 -26.565 1.00 51.84 867 GLY A N 1
ATOM 6510 C CA . GLY A 1 867 ? 23.735 0.191 -25.854 1.00 51.84 867 GLY A CA 1
ATOM 6511 C C . GLY A 1 867 ? 23.827 0.056 -24.331 1.00 51.84 867 GLY A C 1
ATOM 6512 O O . GLY A 1 867 ? 23.051 0.679 -23.620 1.00 51.84 867 GLY A O 1
ATOM 6513 N N . TRP A 1 868 ? 24.791 -0.733 -23.845 1.00 63.00 868 TRP A N 1
ATOM 6514 C CA . TRP A 1 868 ? 25.090 -0.989 -22.431 1.00 63.00 868 TRP A CA 1
ATOM 6515 C C . TRP A 1 868 ? 26.528 -0.554 -22.102 1.00 63.00 868 TRP A C 1
ATOM 6517 O O . TRP A 1 868 ? 27.268 -1.268 -21.414 1.00 63.00 868 TRP A O 1
ATOM 6527 N N . ARG A 1 869 ? 26.984 0.568 -22.680 1.00 55.19 869 ARG A N 1
ATOM 6528 C CA . ARG A 1 869 ? 28.353 1.051 -22.462 1.00 55.19 869 ARG A CA 1
ATOM 6529 C C . ARG A 1 869 ? 28.525 1.439 -20.990 1.00 55.19 869 ARG A C 1
ATOM 6531 O O . ARG A 1 869 ? 27.632 2.047 -20.413 1.00 55.19 869 ARG A O 1
ATOM 6538 N N . PRO A 1 870 ? 29.670 1.112 -20.372 1.00 49.88 870 PRO A N 1
ATOM 6539 C CA . PRO A 1 870 ? 29.987 1.640 -19.056 1.00 49.88 870 PRO A CA 1
ATOM 6540 C C . PRO A 1 870 ? 30.049 3.170 -19.145 1.00 49.88 870 PRO A C 1
ATOM 6542 O O . PRO A 1 870 ? 30.725 3.696 -20.028 1.00 49.88 870 PRO A O 1
ATOM 6545 N N . HIS A 1 871 ? 29.410 3.886 -18.214 1.00 46.22 871 HIS A N 1
ATOM 6546 C CA . HIS A 1 871 ? 29.542 5.351 -18.080 1.00 46.22 871 HIS A CA 1
ATOM 6547 C C . HIS A 1 871 ? 31.001 5.821 -17.897 1.00 46.22 871 HIS A C 1
ATOM 6549 O O . HIS A 1 871 ? 31.281 7.010 -17.990 1.00 46.22 871 HIS A O 1
ATOM 6555 N N . ALA A 1 872 ? 31.951 4.907 -17.653 1.00 47.75 872 ALA A N 1
ATOM 6556 C CA . ALA A 1 872 ? 33.383 5.187 -17.573 1.00 47.75 872 ALA A CA 1
ATOM 6557 C C . ALA A 1 872 ? 34.203 4.315 -18.543 1.00 47.75 872 ALA A C 1
ATOM 6559 O O . ALA A 1 872 ? 33.777 3.234 -18.943 1.00 47.75 872 ALA A O 1
ATOM 6560 N N . ALA A 1 873 ? 35.424 4.754 -18.880 1.00 45.06 873 ALA A N 1
ATOM 6561 C CA . ALA A 1 873 ? 36.366 4.051 -19.759 1.00 45.06 873 ALA A CA 1
ATOM 6562 C C . ALA A 1 873 ? 36.811 2.687 -19.177 1.00 45.06 873 ALA A C 1
ATOM 6564 O O . ALA A 1 873 ? 37.869 2.558 -18.562 1.00 45.06 873 ALA A O 1
ATOM 6565 N N . GLY A 1 874 ? 35.985 1.654 -19.353 1.00 56.59 874 GLY A N 1
ATOM 6566 C CA . GLY A 1 874 ? 36.194 0.299 -18.845 1.00 56.59 874 GLY A CA 1
ATOM 6567 C C . GLY A 1 874 ? 35.649 -0.775 -19.792 1.00 56.59 874 GLY A C 1
ATOM 6568 O O . GLY A 1 874 ? 35.077 -0.479 -20.839 1.00 56.59 874 GLY A O 1
ATOM 6569 N N . LYS A 1 875 ? 35.843 -2.052 -19.436 1.00 61.53 875 LYS A N 1
ATOM 6570 C CA . LYS A 1 875 ? 35.219 -3.174 -20.159 1.00 61.53 875 LYS A CA 1
ATOM 6571 C C . LYS A 1 875 ? 33.718 -3.190 -19.845 1.00 61.53 875 LYS A C 1
ATOM 6573 O O . LYS A 1 875 ? 33.359 -3.179 -18.672 1.00 61.53 875 LYS A O 1
ATOM 6578 N N . GLY A 1 876 ? 32.874 -3.217 -20.878 1.00 67.31 876 GLY A N 1
ATOM 6579 C CA . GLY A 1 876 ? 31.418 -3.301 -20.725 1.00 67.31 876 GLY A CA 1
ATOM 6580 C C . GLY A 1 876 ? 30.939 -4.610 -20.078 1.00 67.31 876 GLY A C 1
ATOM 6581 O O . GLY A 1 876 ? 31.733 -5.546 -19.923 1.00 67.31 876 GLY A O 1
ATOM 6582 N N . PRO A 1 877 ? 29.652 -4.683 -19.692 1.00 78.50 877 PRO A N 1
ATOM 6583 C CA . PRO A 1 877 ? 29.081 -5.846 -19.023 1.00 78.50 877 PRO A CA 1
ATOM 6584 C C . PRO A 1 877 ? 29.178 -7.104 -19.888 1.00 78.50 877 PRO A C 1
ATOM 6586 O O . PRO A 1 877 ? 29.106 -7.056 -21.119 1.00 78.50 877 PRO A O 1
ATOM 6589 N N . LYS A 1 878 ? 29.263 -8.271 -19.240 1.00 82.38 878 LYS A N 1
ATOM 6590 C CA . LYS A 1 878 ? 29.060 -9.542 -19.942 1.00 82.38 878 LYS A CA 1
ATOM 6591 C C . LYS A 1 878 ? 27.565 -9.701 -20.233 1.00 82.38 878 LYS A C 1
ATOM 6593 O O . LYS A 1 878 ? 26.784 -9.903 -19.303 1.00 82.38 878 LYS A O 1
ATOM 6598 N N . VAL A 1 879 ? 27.188 -9.622 -21.507 1.00 81.56 879 VAL A N 1
ATOM 6599 C CA . VAL A 1 879 ? 25.797 -9.754 -21.962 1.00 81.56 879 VAL A CA 1
ATOM 6600 C C . VAL A 1 879 ? 25.512 -11.195 -22.390 1.00 81.56 879 VAL A C 1
ATOM 6602 O O . VAL A 1 879 ? 26.278 -11.780 -23.161 1.00 81.56 879 VAL A O 1
ATOM 6605 N N . ARG A 1 880 ? 24.402 -11.764 -21.910 1.00 82.75 880 ARG A N 1
ATOM 6606 C CA . ARG A 1 880 ? 23.813 -13.014 -22.408 1.00 82.75 880 ARG A CA 1
ATOM 6607 C C . ARG A 1 880 ? 22.390 -12.755 -22.877 1.00 82.75 880 ARG A C 1
ATOM 6609 O O . ARG A 1 880 ? 21.627 -12.069 -22.205 1.00 82.75 880 ARG A O 1
ATOM 6616 N N . VAL A 1 881 ? 22.034 -13.362 -24.002 1.00 82.06 881 VAL A N 1
ATOM 6617 C CA . VAL A 1 881 ? 20.694 -13.299 -24.581 1.00 82.06 881 VAL A CA 1
ATOM 6618 C C . VAL A 1 881 ? 20.194 -14.721 -24.807 1.00 82.06 881 VAL A C 1
ATOM 6620 O O . VAL A 1 881 ? 20.906 -15.527 -25.404 1.00 82.06 881 VAL A O 1
ATOM 6623 N N . GLU A 1 882 ? 18.992 -15.028 -24.328 1.00 83.12 882 GLU A N 1
ATOM 6624 C CA . GLU A 1 882 ? 18.311 -16.311 -24.551 1.00 83.12 882 GLU A CA 1
ATOM 6625 C C . GLU A 1 882 ? 16.970 -16.030 -25.251 1.00 83.12 882 GLU A C 1
ATOM 6627 O O . GLU A 1 882 ? 16.040 -15.554 -24.600 1.00 83.12 882 GLU A O 1
ATOM 6632 N N . PRO A 1 883 ? 16.862 -16.222 -26.581 1.00 81.75 883 PRO A N 1
ATOM 6633 C CA . PRO A 1 883 ? 15.632 -15.948 -27.330 1.00 81.75 883 PRO A CA 1
ATOM 6634 C C . PRO A 1 883 ? 14.553 -17.023 -27.089 1.00 81.75 883 PRO A C 1
ATOM 6636 O O . PRO A 1 883 ? 14.828 -18.070 -26.505 1.00 81.75 883 PRO A O 1
ATOM 6639 N N . LEU A 1 884 ? 13.325 -16.788 -27.568 1.00 82.19 884 LEU A N 1
ATOM 6640 C CA . LEU A 1 884 ? 12.312 -17.849 -27.690 1.00 82.19 884 LEU A CA 1
ATOM 6641 C C . LEU A 1 884 ? 12.597 -18.742 -28.900 1.00 82.19 884 LEU A C 1
ATOM 6643 O O . LEU A 1 884 ? 13.018 -18.246 -29.949 1.00 82.19 884 LEU A O 1
ATOM 6647 N N . GLY A 1 885 ? 12.312 -20.035 -28.755 1.00 76.69 885 GLY A N 1
ATOM 6648 C CA . GLY A 1 885 ? 12.452 -21.038 -29.806 1.00 76.69 885 GLY A CA 1
ATOM 6649 C C . GLY A 1 885 ? 11.527 -20.777 -30.999 1.00 76.69 885 GLY A C 1
ATOM 6650 O O . GLY A 1 885 ? 10.461 -20.187 -30.824 1.00 76.69 885 GLY A O 1
ATOM 6651 N N . PRO A 1 886 ? 11.909 -21.192 -32.218 1.00 71.12 886 PRO A N 1
ATOM 6652 C CA . PRO A 1 886 ? 11.234 -20.810 -33.465 1.00 71.12 886 PRO A CA 1
ATOM 6653 C C . PRO A 1 886 ? 9.781 -21.300 -33.573 1.00 71.12 886 PRO A C 1
ATOM 6655 O O . PRO A 1 886 ? 8.967 -20.674 -34.255 1.00 71.12 886 PRO A O 1
ATOM 6658 N N . ASP A 1 887 ? 9.441 -22.386 -32.883 1.00 71.50 887 ASP A N 1
ATOM 6659 C CA . ASP A 1 887 ? 8.106 -22.975 -32.897 1.00 71.50 887 ASP A CA 1
ATOM 6660 C C . ASP A 1 887 ? 7.156 -22.177 -32.002 1.00 71.50 887 ASP A C 1
ATOM 6662 O O . ASP A 1 887 ? 7.076 -22.409 -30.801 1.00 71.50 887 ASP A O 1
ATOM 6666 N N . ARG A 1 888 ? 6.426 -21.213 -32.575 1.00 77.38 888 ARG A N 1
ATOM 6667 C CA . ARG A 1 888 ? 5.399 -20.461 -31.838 1.00 77.38 888 ARG A CA 1
ATOM 6668 C C . ARG A 1 888 ? 4.136 -21.290 -31.626 1.00 77.38 888 ARG A C 1
ATOM 6670 O O . ARG A 1 888 ? 3.630 -21.915 -32.560 1.00 77.38 888 ARG A O 1
ATOM 6677 N N . VAL A 1 889 ? 3.607 -21.256 -30.404 1.00 74.19 889 VAL A N 1
ATOM 6678 C CA . VAL A 1 889 ? 2.369 -21.959 -30.047 1.00 74.19 889 VAL A CA 1
ATOM 6679 C C . VAL A 1 889 ? 1.165 -21.185 -30.583 1.00 74.19 889 VAL A C 1
ATOM 6681 O O . VAL A 1 889 ? 1.057 -19.975 -30.414 1.00 74.19 889 VAL A O 1
ATOM 6684 N N . PHE A 1 890 ? 0.250 -21.891 -31.242 1.00 79.25 890 PHE A N 1
ATOM 6685 C CA . PHE A 1 890 ? -1.012 -21.321 -31.702 1.00 79.25 890 PHE A CA 1
ATOM 6686 C C . PHE A 1 890 ? -1.994 -21.204 -30.531 1.00 79.25 890 PHE A C 1
ATOM 6688 O O . PHE A 1 890 ? -2.259 -22.200 -29.856 1.00 79.25 890 PHE A O 1
ATOM 6695 N N . GLY A 1 891 ? -2.532 -20.007 -30.296 1.00 71.00 891 GLY A N 1
ATOM 6696 C CA . GLY A 1 891 ? -3.523 -19.766 -29.248 1.00 71.00 891 GLY A CA 1
ATOM 6697 C C . GLY A 1 891 ? -2.975 -19.744 -27.817 1.00 71.00 891 GLY A C 1
ATOM 6698 O O . GLY A 1 891 ? -3.736 -19.988 -26.887 1.00 71.00 891 GLY A O 1
ATOM 6699 N N . SER A 1 892 ? -1.671 -19.521 -27.601 1.00 72.19 892 SER A N 1
ATOM 6700 C CA . SER A 1 892 ? -1.095 -19.533 -26.242 1.00 72.19 892 SER A CA 1
ATOM 6701 C C . SER A 1 892 ? -1.427 -18.291 -25.417 1.00 72.19 892 SER A C 1
ATOM 6703 O O . SER A 1 892 ? -1.596 -18.402 -24.205 1.00 72.19 892 SER A O 1
ATOM 6705 N N . VAL A 1 893 ? -1.514 -17.123 -26.059 1.00 76.25 893 VAL A N 1
ATOM 6706 C CA . VAL A 1 893 ? -1.773 -15.832 -25.392 1.00 76.25 893 VAL A CA 1
ATOM 6707 C C . VAL A 1 893 ? -3.086 -15.177 -25.814 1.00 76.25 893 VAL A C 1
ATOM 6709 O O . VAL A 1 893 ? -3.705 -14.480 -25.017 1.00 76.25 893 VAL A O 1
ATOM 6712 N N . LEU A 1 894 ? -3.511 -15.404 -27.058 1.00 84.25 894 LEU A N 1
ATOM 6713 C CA . LEU A 1 894 ? -4.729 -14.869 -27.660 1.00 84.25 894 LEU A CA 1
ATOM 6714 C C . LEU A 1 894 ? -5.348 -15.964 -28.526 1.00 84.25 894 LEU A C 1
ATOM 6716 O O . LEU A 1 894 ? -4.646 -16.563 -29.345 1.00 84.25 894 LEU A O 1
ATOM 6720 N N . ASP A 1 895 ? -6.646 -16.217 -28.367 1.00 78.56 895 ASP A N 1
ATOM 6721 C CA . ASP A 1 895 ? -7.360 -17.211 -29.171 1.00 78.56 895 ASP A CA 1
ATOM 6722 C C . ASP A 1 895 ? -7.182 -16.924 -30.673 1.00 78.56 895 ASP A C 1
ATOM 6724 O O . ASP A 1 895 ? -7.362 -15.798 -31.133 1.00 78.56 895 ASP A O 1
ATOM 6728 N N . GLY A 1 896 ? -6.776 -17.940 -31.441 1.00 79.38 896 GLY A N 1
ATOM 6729 C CA . GLY A 1 896 ? -6.573 -17.831 -32.891 1.00 79.38 896 GLY A CA 1
ATOM 6730 C C . GLY A 1 896 ? -5.327 -17.048 -33.345 1.00 79.38 896 GLY A C 1
ATOM 6731 O O . GLY A 1 896 ? -5.127 -16.879 -34.550 1.00 79.38 896 GLY A O 1
ATOM 6732 N N . TYR A 1 897 ? -4.475 -16.583 -32.425 1.00 86.19 897 TYR A N 1
ATOM 6733 C CA . TYR A 1 897 ? -3.212 -15.905 -32.742 1.00 86.19 897 TYR A CA 1
ATOM 6734 C C . TYR A 1 897 ? -2.029 -16.885 -32.808 1.00 86.19 897 TYR A C 1
ATOM 6736 O O . TYR A 1 897 ? -1.880 -17.765 -31.956 1.00 86.19 897 TYR A O 1
ATOM 6744 N N . ARG A 1 898 ? -1.153 -16.726 -33.806 1.00 85.19 898 ARG A N 1
ATOM 6745 C CA . ARG A 1 898 ? 0.054 -17.543 -34.004 1.00 85.19 898 ARG A CA 1
ATOM 6746 C C . ARG A 1 898 ? 1.289 -16.806 -33.476 1.00 85.19 898 ARG A C 1
ATOM 6748 O O . ARG A 1 898 ? 2.007 -16.169 -34.242 1.00 85.19 898 ARG A O 1
ATOM 6755 N N . GLY A 1 899 ? 1.549 -16.902 -32.174 1.00 83.69 899 GLY A N 1
ATOM 6756 C CA . GLY A 1 899 ? 2.644 -16.177 -31.524 1.00 83.69 899 GLY A CA 1
ATOM 6757 C C . GLY A 1 899 ? 2.401 -15.922 -30.041 1.00 83.69 899 GLY A C 1
ATOM 6758 O O . GLY A 1 899 ? 1.343 -16.242 -29.512 1.00 83.69 899 GLY A O 1
ATOM 6759 N N . GLU A 1 900 ? 3.383 -15.302 -29.395 1.00 85.25 900 GLU A N 1
ATOM 6760 C CA . GLU A 1 900 ? 3.310 -14.781 -28.027 1.00 85.25 900 GLU A CA 1
ATOM 6761 C C . GLU A 1 900 ? 3.040 -13.266 -28.016 1.00 85.25 900 GLU A C 1
ATOM 6763 O O . GLU A 1 900 ? 3.102 -12.597 -29.053 1.00 85.25 900 GLU A O 1
ATOM 6768 N N . TRP A 1 901 ? 2.819 -12.691 -26.826 1.00 88.25 901 TRP A N 1
ATOM 6769 C CA . TRP A 1 901 ? 2.698 -11.236 -26.647 1.00 88.25 901 TRP A CA 1
ATOM 6770 C C . TRP A 1 901 ? 3.884 -10.479 -27.250 1.00 88.25 901 TRP A C 1
ATOM 6772 O O . TRP A 1 901 ? 3.705 -9.436 -27.873 1.00 88.25 901 TRP A O 1
ATOM 6782 N N . LEU A 1 902 ? 5.090 -11.043 -27.139 1.00 87.25 902 LEU A N 1
ATOM 6783 C CA . LEU A 1 902 ? 6.310 -10.458 -27.691 1.00 87.25 902 LEU A CA 1
ATOM 6784 C C . LEU A 1 902 ? 6.289 -10.373 -29.222 1.00 87.25 902 LEU A C 1
ATOM 6786 O O . LEU A 1 902 ? 6.796 -9.404 -29.785 1.00 87.25 902 LEU A O 1
ATOM 6790 N N . ASP A 1 903 ? 5.708 -11.372 -29.893 1.00 86.81 903 ASP A N 1
ATOM 6791 C CA . ASP A 1 903 ? 5.592 -11.376 -31.352 1.00 86.81 903 ASP A CA 1
ATOM 6792 C C . ASP A 1 903 ? 4.564 -10.340 -31.805 1.00 86.81 903 ASP A C 1
ATOM 6794 O O . ASP A 1 903 ? 4.827 -9.595 -32.748 1.00 86.81 903 ASP A O 1
ATOM 6798 N N . LEU A 1 904 ? 3.436 -10.246 -31.088 1.00 88.69 904 LEU A N 1
ATOM 6799 C CA . LEU A 1 904 ? 2.408 -9.242 -31.359 1.00 88.69 904 LEU A CA 1
ATOM 6800 C C . LEU A 1 904 ? 2.993 -7.835 -31.214 1.00 88.69 904 LEU A C 1
ATOM 6802 O O . LEU A 1 904 ? 2.919 -7.047 -32.150 1.00 88.69 904 LEU A O 1
ATOM 6806 N N . VAL A 1 905 ? 3.645 -7.541 -30.085 1.00 89.50 905 VAL A N 1
ATOM 6807 C CA . VAL A 1 905 ? 4.274 -6.239 -29.791 1.00 89.50 905 VAL A CA 1
ATOM 6808 C C . VAL A 1 905 ? 5.351 -5.883 -30.818 1.00 89.50 905 VAL A C 1
ATOM 6810 O O . VAL A 1 905 ? 5.383 -4.750 -31.300 1.00 89.50 905 VAL A O 1
ATOM 6813 N N . ALA A 1 906 ? 6.196 -6.839 -31.216 1.00 85.69 906 ALA A N 1
ATOM 6814 C CA . ALA A 1 906 ? 7.173 -6.622 -32.284 1.00 85.69 906 ALA A CA 1
ATOM 6815 C C . ALA A 1 906 ? 6.511 -6.351 -33.649 1.00 85.69 906 ALA A C 1
ATOM 6817 O O . ALA A 1 906 ? 7.066 -5.617 -34.466 1.00 85.69 906 ALA A O 1
ATOM 6818 N N . GLY A 1 907 ? 5.328 -6.919 -33.899 1.00 84.88 907 GLY A N 1
ATOM 6819 C CA . GLY A 1 907 ? 4.513 -6.658 -35.087 1.00 84.88 907 GLY A CA 1
ATOM 6820 C C . GLY A 1 907 ? 3.775 -5.314 -35.067 1.00 84.88 907 GLY A C 1
ATOM 6821 O O . GLY A 1 907 ? 3.496 -4.770 -36.136 1.00 84.88 907 GLY A O 1
ATOM 6822 N N . MET A 1 908 ? 3.492 -4.747 -33.885 1.00 86.81 908 MET A N 1
ATOM 6823 C CA . MET A 1 908 ? 2.735 -3.491 -33.745 1.00 86.81 908 MET A CA 1
ATOM 6824 C C . MET A 1 908 ? 3.484 -2.275 -34.286 1.00 86.81 908 MET A C 1
ATOM 6826 O O . MET A 1 908 ? 2.862 -1.385 -34.863 1.00 86.81 908 MET A O 1
ATOM 6830 N N . SER A 1 909 ? 4.805 -2.220 -34.089 1.00 80.44 909 SER A N 1
ATOM 6831 C CA . SER A 1 909 ? 5.608 -1.051 -34.442 1.00 80.44 909 SER A CA 1
ATOM 6832 C C . SER A 1 909 ? 6.858 -1.439 -35.228 1.00 80.44 909 SER A C 1
ATOM 6834 O O . SER A 1 909 ? 7.672 -2.225 -34.743 1.00 80.44 909 SER A O 1
ATOM 6836 N N . PRO A 1 910 ? 7.119 -0.819 -36.397 1.00 75.44 910 PRO A N 1
ATOM 6837 C CA . PRO A 1 910 ? 8.341 -1.067 -37.164 1.00 75.44 910 PRO A CA 1
ATOM 6838 C C . PRO A 1 910 ? 9.607 -0.570 -36.446 1.00 75.44 910 PRO A C 1
ATOM 6840 O O . PRO A 1 910 ? 10.719 -0.831 -36.917 1.00 75.44 910 PRO A O 1
ATOM 6843 N N . ARG A 1 911 ? 9.437 0.174 -35.342 1.00 77.31 911 ARG A N 1
ATOM 6844 C CA . ARG A 1 911 ? 10.500 0.624 -34.442 1.00 77.31 911 ARG A CA 1
ATOM 6845 C C . ARG A 1 911 ? 10.936 -0.454 -33.458 1.00 77.31 911 ARG A C 1
ATOM 6847 O O . ARG A 1 911 ? 11.943 -0.234 -32.805 1.00 77.31 911 ARG A O 1
ATOM 6854 N N . ILE A 1 912 ? 10.223 -1.570 -33.324 1.00 82.19 912 ILE A N 1
ATOM 6855 C CA . ILE A 1 912 ? 10.544 -2.625 -32.359 1.00 82.19 912 ILE A CA 1
ATOM 6856 C C . ILE A 1 912 ? 11.119 -3.830 -33.097 1.00 82.19 912 ILE A C 1
ATOM 6858 O O . ILE A 1 912 ? 10.646 -4.225 -34.161 1.00 82.19 912 ILE A O 1
ATOM 6862 N N . GLU A 1 913 ? 12.159 -4.421 -32.526 1.00 78.38 913 GLU A N 1
ATOM 6863 C CA . GLU A 1 913 ? 12.723 -5.680 -32.978 1.00 78.38 913 GLU A CA 1
ATOM 6864 C C . GLU A 1 913 ? 12.837 -6.678 -31.825 1.00 78.38 913 GLU A C 1
ATOM 6866 O O . GLU A 1 913 ? 13.154 -6.340 -30.686 1.00 78.38 913 GLU A O 1
ATOM 6871 N N . SER A 1 914 ? 12.557 -7.937 -32.145 1.00 74.56 914 SER A N 1
ATOM 6872 C CA . SER A 1 914 ? 12.810 -9.074 -31.270 1.00 74.56 914 SER A CA 1
ATOM 6873 C C . SER A 1 914 ? 14.196 -9.638 -31.565 1.00 74.56 914 SER A C 1
ATOM 6875 O O . SER A 1 914 ? 14.590 -9.752 -32.730 1.00 74.56 914 SER A O 1
ATOM 6877 N N . ALA A 1 915 ? 14.904 -10.087 -30.525 1.00 63.59 915 ALA A N 1
ATOM 6878 C CA . ALA A 1 915 ? 16.165 -10.817 -30.682 1.00 63.59 915 ALA A CA 1
ATOM 6879 C C . ALA A 1 915 ? 16.024 -12.148 -31.464 1.00 63.59 915 ALA A C 1
ATOM 6881 O O . ALA A 1 915 ? 17.029 -12.770 -31.803 1.00 63.59 915 ALA A O 1
ATOM 6882 N N . ALA A 1 916 ? 14.802 -12.569 -31.818 1.00 54.22 916 ALA A N 1
ATOM 6883 C CA . ALA A 1 916 ? 14.500 -13.771 -32.602 1.00 54.22 916 ALA A CA 1
ATOM 6884 C C . ALA A 1 916 ? 15.043 -13.782 -34.053 1.00 54.22 916 ALA A C 1
ATOM 6886 O O . ALA A 1 916 ? 14.750 -14.712 -34.800 1.00 54.22 916 ALA A O 1
ATOM 6887 N N . ARG A 1 917 ? 15.817 -12.777 -34.490 1.00 48.38 917 ARG A N 1
ATOM 6888 C CA . ARG A 1 917 ? 16.362 -12.690 -35.862 1.00 48.38 917 ARG A CA 1
ATOM 6889 C C . ARG A 1 917 ? 17.866 -12.922 -35.991 1.00 48.38 917 ARG A C 1
ATOM 6891 O O . ARG A 1 917 ? 18.386 -12.832 -37.104 1.00 48.38 917 ARG A O 1
ATOM 6898 N N . ASP A 1 918 ? 18.566 -13.250 -34.908 1.00 45.16 918 ASP A N 1
ATOM 6899 C CA . ASP A 1 918 ? 19.963 -13.664 -35.021 1.00 45.16 918 ASP A CA 1
ATOM 6900 C C . ASP A 1 918 ? 20.032 -15.143 -35.444 1.00 45.16 918 ASP A C 1
ATOM 6902 O O . ASP A 1 918 ? 19.410 -15.998 -34.821 1.00 45.16 918 ASP A O 1
ATOM 6906 N N . LYS A 1 919 ? 20.774 -15.490 -36.504 1.00 42.97 919 LYS A N 1
ATOM 6907 C CA . LYS A 1 919 ? 20.767 -16.848 -37.111 1.00 42.97 919 LYS A CA 1
ATOM 6908 C C . LYS A 1 919 ? 21.281 -17.969 -36.186 1.00 42.97 919 LYS A C 1
ATOM 6910 O O . LYS A 1 919 ? 21.271 -19.130 -36.573 1.00 42.97 919 LYS A O 1
ATOM 6915 N N . LYS A 1 920 ? 21.752 -17.633 -34.981 1.00 46.75 920 LYS A N 1
ATOM 6916 C CA . LYS A 1 920 ? 22.109 -18.577 -33.906 1.00 46.75 920 LYS A CA 1
ATOM 6917 C C . LYS A 1 920 ? 20.960 -18.843 -32.913 1.00 46.75 920 LYS A C 1
ATOM 6919 O O . LYS A 1 920 ? 21.172 -19.576 -31.952 1.00 46.75 920 LYS A O 1
ATOM 6924 N N . ALA A 1 921 ? 19.779 -18.252 -33.125 1.00 45.31 921 ALA A N 1
ATOM 6925 C CA . ALA A 1 921 ? 18.608 -18.319 -32.244 1.00 45.31 921 ALA A CA 1
ATOM 6926 C C . ALA A 1 921 ? 17.896 -19.690 -32.194 1.00 45.31 921 ALA A C 1
ATOM 6928 O O . ALA A 1 921 ? 16.994 -19.857 -31.379 1.00 45.31 921 ALA A O 1
ATOM 6929 N N . ASP A 1 922 ? 18.355 -20.693 -32.949 1.00 47.75 922 ASP A N 1
ATOM 6930 C CA . ASP A 1 922 ? 17.891 -22.096 -32.896 1.00 47.75 922 ASP A CA 1
ATOM 6931 C C . ASP A 1 922 ? 18.220 -22.833 -31.568 1.00 47.75 922 ASP A C 1
ATOM 6933 O O . ASP A 1 922 ? 18.130 -24.056 -31.487 1.00 47.75 922 ASP A O 1
ATOM 6937 N N . ALA A 1 923 ? 18.641 -22.128 -30.512 1.00 56.00 923 ALA A N 1
ATOM 6938 C CA . ALA A 1 923 ? 19.186 -22.737 -29.294 1.00 56.00 923 ALA A CA 1
ATOM 6939 C C . ALA A 1 923 ? 18.190 -22.898 -28.128 1.00 56.00 923 ALA A C 1
ATOM 6941 O O . ALA A 1 923 ? 18.463 -23.680 -27.216 1.00 56.00 923 ALA A O 1
ATOM 6942 N N . SER A 1 924 ? 17.070 -22.164 -28.108 1.00 66.81 924 SER A N 1
ATOM 6943 C CA . SER A 1 924 ? 16.088 -22.264 -27.016 1.00 66.81 924 SER A CA 1
ATOM 6944 C C . SER A 1 924 ? 14.982 -23.261 -27.370 1.00 66.81 924 SER A C 1
ATOM 6946 O O . SER A 1 924 ? 14.332 -23.082 -28.399 1.00 66.81 924 SER A O 1
ATOM 6948 N N . PRO A 1 925 ? 14.715 -24.287 -26.539 1.00 72.88 925 PRO A N 1
ATOM 6949 C CA . PRO A 1 925 ? 13.633 -25.242 -26.785 1.00 72.88 925 PRO A CA 1
ATOM 6950 C C . PRO A 1 925 ? 12.245 -24.678 -26.431 1.00 72.88 925 PRO A C 1
ATOM 6952 O O . PRO A 1 925 ? 11.241 -25.366 -26.600 1.00 72.88 925 PRO A O 1
ATOM 6955 N N . HIS A 1 926 ? 12.173 -23.457 -25.887 1.00 82.12 926 HIS A N 1
ATOM 6956 C CA . HIS A 1 926 ? 10.958 -22.915 -25.282 1.00 82.12 926 HIS A CA 1
ATOM 6957 C C . HIS A 1 926 ? 10.178 -22.035 -26.252 1.00 82.12 926 HIS A C 1
ATOM 6959 O O . HIS A 1 926 ? 10.659 -20.991 -26.686 1.00 82.12 926 HIS A O 1
ATOM 6965 N N . ALA A 1 927 ? 8.948 -22.446 -26.539 1.00 78.75 927 ALA A N 1
ATOM 6966 C CA . ALA A 1 927 ? 8.031 -21.769 -27.451 1.00 78.75 927 ALA A CA 1
ATOM 6967 C C . ALA A 1 927 ? 7.323 -20.540 -26.845 1.00 78.75 927 ALA A C 1
ATOM 6969 O O . ALA A 1 927 ? 6.848 -19.681 -27.584 1.00 78.75 927 ALA A O 1
ATOM 6970 N N . THR A 1 928 ? 7.243 -20.459 -25.511 1.00 85.50 928 THR A N 1
ATOM 6971 C CA . THR A 1 928 ? 6.515 -19.412 -24.774 1.00 85.50 928 THR A CA 1
ATOM 6972 C C . THR A 1 928 ? 7.394 -18.774 -23.701 1.00 85.50 928 THR A C 1
ATOM 6974 O O . THR A 1 928 ? 8.281 -19.429 -23.138 1.00 85.50 928 THR A O 1
ATOM 6977 N N . LEU A 1 929 ? 7.139 -17.500 -23.377 1.00 86.88 929 LEU A N 1
ATOM 6978 C CA . LEU A 1 929 ? 7.868 -16.804 -22.308 1.00 86.88 929 LEU A CA 1
ATOM 6979 C C . LEU A 1 929 ? 7.634 -17.481 -20.952 1.00 86.88 929 LEU A C 1
ATOM 6981 O O . LEU A 1 929 ? 8.575 -17.702 -20.193 1.00 86.88 929 LEU A O 1
ATOM 6985 N N . ALA A 1 930 ? 6.393 -17.879 -20.672 1.00 85.81 930 ALA A N 1
ATOM 6986 C CA . ALA A 1 930 ? 6.042 -18.592 -19.450 1.00 85.81 930 ALA A CA 1
ATOM 6987 C C . ALA A 1 930 ? 6.799 -19.926 -19.307 1.00 85.81 930 ALA A C 1
ATOM 6989 O O . ALA A 1 930 ? 7.289 -20.243 -18.222 1.00 85.81 930 ALA A O 1
ATOM 6990 N N . GLY A 1 931 ? 6.950 -20.688 -20.398 1.00 85.69 931 GLY A N 1
ATOM 6991 C CA . GLY A 1 931 ? 7.722 -21.934 -20.408 1.00 85.69 931 GLY A CA 1
ATOM 6992 C C . GLY A 1 931 ? 9.203 -21.697 -20.112 1.00 85.69 931 GLY A C 1
ATOM 6993 O O . GLY A 1 931 ? 9.772 -22.353 -19.242 1.00 85.69 931 GLY A O 1
ATOM 6994 N N . LEU A 1 932 ? 9.801 -20.684 -20.747 1.00 86.75 932 LEU A N 1
ATOM 6995 C CA . LEU A 1 932 ? 11.190 -20.291 -20.496 1.00 86.75 932 LEU A CA 1
ATOM 6996 C C . LEU A 1 932 ? 11.426 -19.874 -19.032 1.00 86.75 932 LEU A C 1
ATOM 6998 O O . LEU A 1 932 ? 12.420 -20.272 -18.429 1.00 86.75 932 LEU A O 1
ATOM 7002 N N . LEU A 1 933 ? 10.513 -19.087 -18.451 1.00 88.38 933 LEU A N 1
ATOM 7003 C CA . LEU A 1 933 ? 10.654 -18.525 -17.099 1.00 88.38 933 LEU A CA 1
ATOM 7004 C C . LEU A 1 933 ? 10.307 -19.503 -15.968 1.00 88.38 933 LEU A C 1
ATOM 7006 O O . LEU A 1 933 ? 10.595 -19.219 -14.805 1.00 88.38 933 LEU A O 1
ATOM 7010 N N . THR A 1 934 ? 9.694 -20.642 -16.285 1.00 84.06 934 THR A N 1
ATOM 7011 C CA . THR A 1 934 ? 9.377 -21.705 -15.316 1.00 84.06 934 THR A CA 1
ATOM 7012 C C . THR A 1 934 ? 10.283 -22.929 -15.462 1.00 84.06 934 THR A C 1
ATOM 7014 O O . THR A 1 934 ? 10.362 -23.749 -14.543 1.00 84.06 934 THR A O 1
ATOM 7017 N N . ASP A 1 935 ? 11.029 -23.037 -16.566 1.00 84.12 935 ASP A N 1
ATOM 7018 C CA . ASP A 1 935 ? 11.983 -24.117 -16.787 1.00 84.12 935 ASP A CA 1
ATOM 7019 C C . ASP A 1 935 ? 13.183 -24.030 -15.837 1.00 84.12 935 ASP A C 1
ATOM 7021 O O . ASP A 1 935 ? 13.956 -23.070 -15.808 1.00 84.12 935 ASP A O 1
ATOM 7025 N N . THR A 1 936 ? 13.390 -25.101 -15.076 1.00 78.56 936 THR A N 1
ATOM 7026 C CA . THR A 1 936 ? 14.467 -25.160 -14.085 1.00 78.56 936 THR A CA 1
ATOM 7027 C C . THR A 1 936 ? 15.848 -25.110 -14.740 1.00 78.56 936 THR A C 1
ATOM 7029 O O . THR A 1 936 ? 16.771 -24.530 -14.165 1.00 78.56 936 THR A O 1
ATOM 7032 N N . GLN A 1 937 ? 16.020 -25.687 -15.935 1.00 80.00 937 GLN A N 1
ATOM 7033 C CA . GLN A 1 937 ? 17.319 -25.663 -16.611 1.00 80.00 937 GLN A CA 1
ATOM 7034 C C . GLN A 1 937 ? 17.661 -24.264 -17.135 1.00 80.00 937 GLN A C 1
ATOM 7036 O O . GLN A 1 937 ? 18.786 -23.808 -16.923 1.00 80.00 937 GLN A O 1
ATOM 7041 N N . ALA A 1 938 ? 16.706 -23.571 -17.759 1.00 78.25 938 ALA A N 1
ATOM 7042 C CA . ALA A 1 938 ? 16.848 -22.182 -18.192 1.00 78.25 938 ALA A CA 1
ATOM 7043 C C . ALA A 1 938 ? 17.164 -21.248 -17.018 1.00 78.25 938 ALA A C 1
ATOM 7045 O O . ALA A 1 938 ? 18.163 -20.524 -17.049 1.00 78.25 938 ALA A O 1
ATOM 7046 N N . LEU A 1 939 ? 16.405 -21.342 -15.921 1.00 79.25 939 LEU A N 1
ATOM 7047 C CA . LEU A 1 939 ? 16.669 -20.547 -14.720 1.00 79.25 939 LEU A CA 1
ATOM 7048 C C . LEU A 1 939 ? 18.049 -20.842 -14.112 1.00 79.25 939 LEU A C 1
ATOM 7050 O O . LEU A 1 939 ? 18.733 -19.923 -13.665 1.00 79.25 939 LEU A O 1
ATOM 7054 N N . ASN A 1 940 ? 18.509 -22.097 -14.126 1.00 77.69 940 ASN A N 1
ATOM 7055 C CA . ASN A 1 940 ? 19.857 -22.443 -13.664 1.00 77.69 940 ASN A CA 1
ATOM 7056 C C . ASN A 1 940 ? 20.957 -21.868 -14.570 1.00 77.69 940 ASN A C 1
ATOM 7058 O O . ASN A 1 940 ? 21.992 -21.434 -14.061 1.00 77.69 940 ASN A O 1
ATOM 7062 N N . ARG A 1 941 ? 20.744 -21.822 -15.894 1.00 79.06 941 ARG A N 1
ATOM 7063 C CA . ARG A 1 941 ? 21.671 -21.160 -16.831 1.00 79.06 941 ARG A CA 1
ATOM 7064 C C . ARG A 1 941 ? 21.761 -19.660 -16.553 1.00 79.06 941 ARG A C 1
ATOM 7066 O O . ARG A 1 941 ? 22.875 -19.152 -16.457 1.00 79.06 941 ARG A O 1
ATOM 7073 N N . MET A 1 942 ? 20.619 -18.999 -16.346 1.00 81.62 942 MET A N 1
ATOM 7074 C CA . MET A 1 942 ? 20.540 -17.591 -15.931 1.00 81.62 942 MET A CA 1
ATOM 7075 C C . MET A 1 942 ? 21.303 -17.354 -14.616 1.00 81.62 942 MET A C 1
ATOM 7077 O O . MET A 1 942 ? 22.130 -16.450 -14.519 1.00 81.62 942 MET A O 1
ATOM 7081 N N . MET A 1 943 ? 21.084 -18.201 -13.607 1.00 79.12 943 MET A N 1
ATOM 7082 C CA . MET A 1 943 ? 21.768 -18.100 -12.311 1.00 79.12 943 MET A CA 1
ATOM 7083 C C . MET A 1 943 ? 23.285 -18.303 -12.410 1.00 79.12 943 MET A C 1
ATOM 7085 O O . MET A 1 943 ? 24.035 -17.662 -11.670 1.00 79.12 943 MET A O 1
ATOM 7089 N N . GLY A 1 944 ? 23.749 -19.160 -13.325 1.00 76.50 944 GLY A N 1
ATOM 7090 C CA . GLY A 1 944 ? 25.171 -19.436 -13.547 1.00 76.50 944 GLY A CA 1
ATOM 7091 C C . GLY A 1 944 ? 25.983 -18.233 -14.039 1.00 76.50 944 GLY A C 1
ATOM 7092 O O . GLY A 1 944 ? 27.200 -18.217 -13.876 1.00 76.50 944 GLY A O 1
ATOM 7093 N N . ASP A 1 945 ? 25.339 -17.204 -14.596 1.00 71.19 945 ASP A N 1
ATOM 7094 C CA . ASP A 1 945 ? 26.019 -15.949 -14.950 1.00 71.19 945 ASP A CA 1
ATOM 7095 C C . ASP A 1 945 ? 26.178 -14.989 -13.776 1.00 71.19 945 ASP A C 1
ATOM 7097 O O . ASP A 1 945 ? 27.039 -14.112 -13.798 1.00 71.19 945 ASP A O 1
ATOM 7101 N N . VAL A 1 946 ? 25.339 -15.144 -12.759 1.00 76.62 946 VAL A N 1
ATOM 7102 C CA . VAL A 1 946 ? 25.296 -14.270 -11.585 1.00 76.62 946 VAL A CA 1
ATOM 7103 C C . VAL A 1 946 ? 26.111 -14.876 -10.435 1.00 76.62 946 VAL A C 1
ATOM 7105 O O . VAL A 1 946 ? 26.648 -14.154 -9.596 1.00 76.62 946 VAL A O 1
ATOM 7108 N N . CYS A 1 947 ? 26.243 -16.206 -10.394 1.00 72.00 947 CYS A N 1
ATOM 7109 C CA . CYS A 1 947 ? 26.746 -16.938 -9.232 1.00 72.00 947 CYS A CA 1
ATOM 7110 C C . CYS A 1 947 ? 27.987 -17.782 -9.564 1.00 72.00 947 CYS A C 1
ATOM 7112 O O . CYS A 1 947 ? 27.980 -18.586 -10.488 1.00 72.00 947 CYS A O 1
ATOM 7114 N N . ALA A 1 948 ? 29.043 -17.670 -8.750 1.00 56.50 948 ALA A N 1
ATOM 7115 C CA . ALA A 1 948 ? 30.297 -18.419 -8.923 1.00 56.50 948 ALA A CA 1
ATOM 7116 C C . ALA A 1 948 ? 30.281 -19.858 -8.346 1.00 56.50 948 ALA A C 1
ATOM 7118 O O . ALA A 1 948 ? 31.314 -20.527 -8.348 1.00 56.50 948 ALA A O 1
ATOM 7119 N N . LYS A 1 949 ? 29.149 -20.340 -7.809 1.00 52.12 949 LYS A N 1
ATOM 7120 C CA . LYS A 1 949 ? 29.000 -21.680 -7.200 1.00 52.12 949 LYS A CA 1
ATOM 7121 C C . LYS A 1 949 ? 27.882 -22.487 -7.895 1.00 52.12 949 LYS A C 1
ATOM 7123 O O . LYS A 1 949 ? 26.929 -21.867 -8.361 1.00 52.12 949 LYS A O 1
ATOM 7128 N N . PRO A 1 950 ? 28.012 -23.831 -7.987 1.00 44.34 950 PRO A N 1
ATOM 7129 C CA . PRO A 1 950 ? 27.150 -24.718 -8.790 1.00 44.34 950 PRO A CA 1
ATOM 7130 C C . PRO A 1 950 ? 25.668 -24.681 -8.360 1.00 44.34 950 PRO A C 1
ATOM 7132 O O . PRO A 1 950 ? 25.378 -24.211 -7.258 1.00 44.34 950 PRO A O 1
ATOM 7135 N N . PRO A 1 951 ? 24.727 -25.149 -9.211 1.00 48.50 951 PRO A N 1
ATOM 7136 C CA . PRO A 1 951 ? 23.299 -24.893 -9.034 1.00 48.50 951 PRO A CA 1
ATOM 7137 C C . PRO A 1 951 ? 22.743 -25.512 -7.748 1.00 48.50 951 PRO A C 1
ATOM 7139 O O . PRO A 1 951 ? 23.054 -26.644 -7.382 1.00 48.50 951 PRO A O 1
ATOM 7142 N N . LEU A 1 952 ? 21.894 -24.733 -7.082 1.00 48.41 952 LEU A N 1
ATOM 7143 C CA . LEU A 1 952 ? 21.083 -25.138 -5.938 1.00 48.41 952 LEU A CA 1
ATOM 7144 C C . LEU A 1 952 ? 20.008 -26.150 -6.375 1.00 48.41 952 LEU A C 1
ATOM 7146 O O . LEU A 1 952 ? 19.629 -26.172 -7.549 1.00 48.41 952 LEU A O 1
ATOM 7150 N N . PRO A 1 953 ? 19.529 -27.005 -5.461 1.00 48.62 953 PRO A N 1
ATOM 7151 C CA . PRO A 1 953 ? 18.796 -28.207 -5.834 1.00 48.62 953 PRO A CA 1
ATOM 7152 C C . PRO A 1 953 ? 17.363 -27.908 -6.340 1.00 48.62 953 PRO A C 1
ATOM 7154 O O . PRO A 1 953 ? 16.815 -26.823 -6.132 1.00 48.62 953 PRO A O 1
ATOM 7157 N N . THR A 1 954 ? 16.793 -28.848 -7.105 1.00 46.34 954 THR A N 1
ATOM 7158 C CA . THR A 1 954 ? 15.452 -28.767 -7.729 1.00 46.34 954 THR A CA 1
ATOM 7159 C C . THR A 1 954 ? 14.353 -28.525 -6.694 1.00 46.34 954 THR A C 1
ATOM 7161 O O . THR A 1 954 ? 14.501 -28.979 -5.576 1.00 46.34 954 THR A O 1
ATOM 7164 N N . TRP A 1 955 ? 13.207 -27.924 -7.048 1.00 38.97 955 TRP A N 1
ATOM 7165 C CA . TRP A 1 955 ? 12.087 -27.698 -6.105 1.00 38.97 955 TRP A CA 1
ATOM 7166 C C . TRP A 1 955 ? 11.730 -28.919 -5.233 1.00 38.97 955 TRP A C 1
ATOM 7168 O O . TRP A 1 955 ? 11.430 -28.749 -4.066 1.00 38.97 955 TRP A O 1
ATOM 7178 N N . ALA A 1 956 ? 11.867 -30.142 -5.758 1.00 38.56 956 ALA A N 1
ATOM 7179 C CA . ALA A 1 956 ? 11.661 -31.393 -5.019 1.00 38.56 956 ALA A CA 1
ATOM 7180 C C . ALA A 1 956 ? 12.586 -31.615 -3.797 1.00 38.56 956 ALA A C 1
ATOM 7182 O O . ALA A 1 956 ? 12.376 -32.565 -3.049 1.00 38.56 956 ALA A O 1
ATOM 7183 N N . SER A 1 957 ? 13.627 -30.801 -3.610 1.00 33.66 957 SER A N 1
ATOM 7184 C CA . SER A 1 957 ? 14.561 -30.884 -2.480 1.00 33.66 957 SER A CA 1
ATOM 7185 C C . SER A 1 957 ? 14.358 -29.803 -1.412 1.00 33.66 957 SER A C 1
ATOM 7187 O O . SER A 1 957 ? 15.117 -29.785 -0.443 1.00 33.66 957 SER A O 1
ATOM 7189 N N . PHE A 1 958 ? 13.443 -28.857 -1.643 1.00 36.69 958 PHE A N 1
ATOM 7190 C CA . PHE A 1 958 ? 12.998 -27.850 -0.674 1.00 36.69 958 PHE A CA 1
ATOM 7191 C C . PHE A 1 958 ? 11.614 -28.238 -0.162 1.00 36.69 958 PHE A C 1
ATOM 7193 O O . PHE A 1 958 ? 11.346 -27.940 1.023 1.00 36.69 958 PHE A O 1
#

Foldseek 3Di:
DVVVVVVVVPDPDDLPPDDDLVSLLDPVQKFWAFAPQLAGDDDDPDHPVQVVLCVVQRVLSSLLLQFKWFKWAPPDPDTDTLAIWGAFAQQLFKIKFFQVSVVQFFDLQVVLPPVPQQLDDDQPQPGTHFMWIWRPDDPNRHIDIFTWRDWPDCDNFGRMTMTGTPDGHPRDAFAADDLVVQFDDQFFKKKWKWFAADDDDDDCQVVCCVRQNHPDPVRGRGIIMIMWTWRDGQDPLVVQDQKTKIQTNGHRRHGHIFMAGSNPSHTQWGWHDDDSVHSITMTGGVSSVVPPVLVVNRRHHVHDPVVNDDDPSCPDDDPDDDDADDDDDDDDDPPDDDDDDDDDDDDFDDDDDVLLQAAFADFDDDDPPFAADDFDPDDQDQKDDFDFDDLVLQAADDSANQQLLSAVQSLLQLLCVVVVRHAGWLSLQLFVLLCQAAPCVVPDPHHGYNVSSLLSQQQQATFTDDPCSPPNPDDQAPVRSVRRLQKGWDDKHWYDPDPVRVSRLCVVSQKKKFKWFDDPQQPAPDLLERDDDPGTRHIGIWMFRMAHNFFTKTQGNNHQCGGQHQDPPPRGTRGSIHGDGPVRCSVITRIMMRTHIDDRDSVVSQPFDQPPPPPPDPDDPADDQLLSRQGFGRLSLCQLQEWEEELAATAQGHSRGDHLVSLLSSLQVLQDPCCPPPPVRHQQAEEEEQEDLLCADRSLNSLSSVCQVQCVVLSYRHRYYYYCNVLCVVVLVVLQVVLVVVVVVDPDDQAQCAVVSLVVCLPPVLVSVVVSLVSLLSQQPNSHHLLSSLLSNQARNQFHPPPVGGHGRAYEYEYAEASLSSVLSNQFPPGDQRHDDPNDRDHDAHQAYEYEFYKDFPPQDSFDQNRRPGPDDDDHHHYHYQHAAPQADACHSHGSYGHEPNVSSQSNDVRMDIPCPDPVNNPHPHNYSSCLSSDPVNVQVVVVSVHPDHGDDDPVVD